Protein 9D8B (pdb70)

Foldseek 3Di:
DEFEEEEAWAPPLCRVLLVCLAFPPFKDWDADPPDRDIKIWGWDDDPHYIYIYTYQPHDQAAALPPPPSNLSVNCCLFPNDGLEYEYRGALVPQLSTCLRVLLSLQQVHHYEYEHEPVVVVVVVVKAFDLVLVCVQSFWHYHYYHSNDSVSSVVVVVVVVVCSVVRTGGDRHPQDLDPLVVVQLVVLLVVQPPGPTHSSSLSLSLLSVRVVSLVPDDPVSNVSSVVSNVVDPDHSVVSVVVSSSVSVVVSCVVTMDD/DEFEEEEAWAPPLCQVLLVCLQQVVDQWGWDDDPHYIYIYGYQDHDQAQAVDSSPRRNVCLQDPDHLEYEYRGAQVVQLSTCLRVLLSLQQQAHYEYEHEPVVVCVVQQKAFALVLLCVQRVHHYHYDYSNPSVVSVVVVVVVVVCSVVGGGDDHHDFDLDDLVVVQLVVQLVQQPDDSGHSSSLSLCLLVVRPVSVVPDDVPPSVVSNVVPPDHSVVSVVVRSSVSSVVSCVPGMDGD/DEFEEEEAWAPPLCQVLLVCLQQVHVWGWDDDPRYIYIYHYADHDQAQADPPSSVRVNVCLFDPDHLEYEYRGALVVHLSTCLRVLLSLQQVHHYEYEHEDVVVCVVVVKAFQLVLVCVQSFWHYHYAHSNDSVRSVVVVVVVVVCSVVDTGGDHHPFDLDDLVVVQLVVQLVVVVPGSTHSSSLSLCLLVVGPVSCVPDDVSVSSVVSNVVRPDDSVCSVVVRSSVVSVVSCVVTMDD/DEFEEEEEFAPPLCRVLLVCLAFPPFKDWDADPPDRDIWIWGWDDDPHYIYIYTYAPHDQAAALQPPSNPRRNVCLQDPDGLEYEYRGAQVPQLSTCLRLLLSLQQVRHYEYEHEPVVVVVVVVKAFDLVLVCVQSQWHYHYDHSVDSVSSVVVVVVVVVCSVVGTGGDRHPQDLDDLVVVQLVVQLVVQPPDPTHSSSLSLCLLSVRPVSLVVVVNVVSVVSNVVPPDHSVVSSVVSSSVSSVVSCVVTMDD

B-factor: mean 50.98, std 20.38, range [18.39, 199.78]

Organism: Vibrio cholerae (strain MO10) (NCBI:txid345072)

Nearest PDB structures (foldseek):
  9ba6-assembly1_A  TM=9.873E-01  e=2.401E-44  Vibrio cholerae
  9ba6-assembly2_B  TM=9.647E-01  e=2.744E-43  Vibrio cholerae
  8vwn-assembly3_C  TM=9.651E-01  e=5.602E-42  Vibrio cholerae
  8vwl-assembly2_B  TM=9.560E-01  e=7.487E-42  Vibrio cholerae
  9ba7-assembly2_B  TM=9.703E-01  e=1.361E-40  Vibrio cholerae

Radius of gyration: 35.16 Å; Cα contacts (8 Å, |Δi|>4): 1672; chains: 4; bounding box: 86×78×96 Å

Solvent-accessible surface area: 44726 Å² total; per-residue (Å²): 93,139,30,57,3,0,3,0,0,13,56,124,2,16,20,77,54,1,1,68,23,1,0,39,103,98,53,102,106,35,94,7,76,84,51,122,25,124,53,42,37,3,34,5,105,43,85,71,23,76,0,28,1,9,14,0,26,26,5,62,28,1,0,28,18,33,148,142,53,74,21,7,0,0,69,2,0,15,101,36,87,16,64,0,2,0,1,1,1,16,0,34,45,0,59,65,6,0,23,0,0,0,3,2,1,20,2,112,29,54,1,0,0,0,0,6,51,46,45,34,3,139,203,102,207,23,113,10,16,58,155,57,0,69,75,31,0,3,0,18,8,21,30,7,7,2,100,55,133,106,71,3,118,113,4,35,58,76,0,15,137,33,17,98,122,44,28,69,41,127,101,22,162,11,121,6,28,86,53,0,31,56,7,1,129,87,1,55,100,51,9,42,173,114,100,9,30,23,58,1,15,0,0,5,0,3,9,39,0,94,59,13,26,114,66,20,158,133,72,54,106,92,36,1,86,94,44,38,154,80,12,142,9,43,22,20,0,11,1,14,6,30,0,25,41,36,1,63,87,0,16,83,64,0,65,115,119,95,44,33,31,1,4,3,0,0,4,50,134,1,13,15,77,57,2,15,81,20,2,39,99,194,40,43,34,12,44,18,102,18,43,66,22,77,1,20,0,12,8,1,21,27,4,115,43,4,105,88,90,56,90,36,7,0,6,79,0,0,14,20,7,17,10,38,0,2,0,1,1,1,14,3,48,38,5,86,104,4,0,25,0,0,0,9,2,8,6,2,110,16,44,5,1,0,0,0,5,57,47,56,15,7,124,176,93,150,12,46,9,2,37,72,61,0,77,75,47,1,21,7,33,15,20,38,9,7,2,105,60,132,26,26,3,66,45,4,39,29,122,1,5,104,46,13,83,138,49,28,101,88,134,42,14,151,11,138,5,21,88,76,1,26,53,15,0,104,84,0,45,98,67,9,69,135,79,74,2,18,28,33,2,8,0,0,11,0,4,34,66,6,116,40,15,19,97,67,41,182,159,25,51,2,98,82,56,41,151,107,13,158,82,76,18,96,114,37,4,25,88,28,2,117,96,42,0,106,84,0,12,77,86,0,116,93,94,138,98,38,34,34,1,4,3,0,0,10,15,45,1,14,17,82,62,1,24,58,36,2,38,62,110,155,60,22,58,18,102,43,78,68,21,44,1,24,0,17,23,0,40,15,4,81,16,1,62,59,80,95,11,40,28,22,0,0,78,0,0,20,27,9,17,12,40,0,3,0,1,2,1,15,0,43,56,5,67,160,5,0,23,0,0,1,10,3,5,26,3,130,19,54,2,0,0,0,0,6,50,46,44,39,6,167,180,99,196,9,91,23,60,59,181,51,0,74,72,78,0,10,4,21,19,20,32,8,9,8,109,66,184,99,76,6,117,129,2,40,65,74,1,33,100,22,18,88,130,45,27,93,48,122,70,28,145,27,134,4,25,91,76,1,25,68,17,0,108,83,0,44,96,77,8,64,147,80,71,7,20,26,57,4,11,0,2,16,0,4,48,74,13,131,38,17,8,88,71,38,182,166,92,103,44,0,67,99,71,37,146,103,18,150,79,85,18,92,111,40,2,29,90,32,6,117,98,39,0,107,92,2,7,79,98,3,86,149,128,90,133,30,70,3,1,2,0,0,14,60,126,2,15,21,74,66,2,0,68,42,4,10,43,108,137,48,102,96,41,85,26,107,84,43,128,16,116,60,39,39,4,34,13,100,45,87,68,22,88,0,32,2,14,15,0,28,26,1,70,38,6,31,59,66,98,94,50,60,22,21,0,6,111,6,0,12,88,40,85,21,61,0,3,0,2,2,2,14,0,32,58,0,63,73,7,0,22,0,0,0,4,2,0,9,3,116,28,51,1,0,0,0,0,5,54,48,43,32,4,164,179,101,208,26,103,11,28,44,158,63,0,70,77,38,0,4,0,19,13,24,30,7,9,10,112,56,190,99,75,6,93,107,2,38,58,71,0,16,144,33,18,98,128,42,29,73,49,120,94,18,156,6,116,7,30,85,62,1,32,42,0,1,126,94,1,49,99,50,24,40,171,122,104,10,25,26,52,1,15,0,1,5,0,4,9,53,3,105,44,15,18,132,68,109,79,100,80,60,2,78,11,22,30,115,54,12,105,25,49,19,39,5,18,2,13,9,33,0,19,24,30,2,55,86,0,14,72,84,0,64,114,148

Secondary structure (DSSP, 8-state):
-EEEEEEEE-TTSSHHHHHHHHHTT-EEEEE-TTS--EEEEEEEEETTEEEEEEE----SS---S---HHHHHHHHHHHS--SEEEEEEEGGGHHHHHHHHHHHHHTT--EEEEEE-HHHHHHTT-EE-HHHHHHHH-S-EEE--TT-HHHHHHHHHHHHHHHHH------------HHHHHHHHHHGGGG-SSSS-HHHHHHHHHTT-HHHHHTS-HHHHHHHHHHHHH-SS-HHHHHHHHHHHHHHHHHHHHEE-/-EEEEEEEE-TTSSHHHHHHHHH---SEEEEEETTEEEEEEEPPP-SS----HHHHHHHHHHHS--SEEEEEEEGGGHHHHHHHHHHHHHHT--EEEEEE-HHHHHHTTEEE-HHHHHHHH-S-EEE--TT-HHHHHHHHHHHHHHHHH------------HHHHHHHHHHGGGG-SSSS-HHHHHHHHHTT-HHHHHTSS---HHHHHHH-SS-HHHHHHHHHHHHHHHHHHHHEEE-/-EEEEEEEE-TTSSHHHHHHHHH---EEEEEETTEEEEEEEPPP-SS----HHHHHHHHHHHHS--SEEEEEEEGGGHHHHHHHHHHHHHTT-SEEEEEE-HHHHHHTT-EE-HHHHHHHHTS-EEE--TT-HHHHHHHHHHHHHHHHH------------HHHHHHHHHHGGGGTTSSS-HHHHHHHHHTT-HHHHHTS---HHHHHHHHH-SS-HHHHHHHHHHHHHHHHHHHHEE-/-EEEEEEEE-TTSSHHHHHHHHHTT-EEEEE-TTS--EEEEEEEEETTEEEEEEE----SS-----HHHHHHHHHHHHS--SEEEEEEEGGGHHHHHHHHHHHHHHT--EEEEEE-HHHHHHTT-EE-HHHHHHHH-S-EEE--TT-HHHHHHHHHHHHHHHHH------------HHHHHHHHHHGGGG-SSSS-HHHHHHHHHTT-HHHHH--HHHHHHHHHHH-SS-HHHHHHHHHHHHHHHHHHHHEE-

Structure (mmCIF, N/CA/C/O backbone):
data_9D8B
#
_entry.id   9D8B
#
_cell.length_a   54.046
_cell.length_b   59.024
_cell.length_c   89.481
_cell.angle_alpha   94.39
_cell.angle_beta   92.98
_cell.angle_gamma   113.21
#
_symmetry.space_group_name_H-M   'P 1'
#
loop_
_entity.id
_entity.type
_entity.pdbx_description
1 polymer 'Ferrous iron transport protein B'
2 non-polymer "GUANOSINE-5'-DIPHOSPHATE"
3 non-polymer GLYCEROL
4 water water
#
loop_
_atom_site.group_PDB
_atom_site.id
_atom_site.type_symbol
_atom_site.label_atom_id
_atom_site.label_alt_id
_atom_site.label_comp_id
_atom_site.label_asym_id
_atom_site.label_entity_id
_atom_site.label_seq_id
_atom_site.pdbx_PDB_ins_code
_atom_site.Cartn_x
_atom_site.Cartn_y
_atom_site.Cartn_z
_atom_site.occupancy
_atom_site.B_iso_or_equiv
_atom_site.auth_seq_id
_atom_site.auth_comp_id
_atom_site.auth_asym_id
_atom_site.auth_atom_id
_atom_site.pdbx_PDB_model_num
ATOM 1 N N . SER A 1 1 ? 7.353 -53.890 42.957 1.00 43.54 1 SER A N 1
ATOM 2 C CA . SER A 1 1 ? 6.532 -52.783 42.481 1.00 44.41 1 SER A CA 1
ATOM 3 C C . SER A 1 1 ? 7.070 -52.346 41.121 1.00 38.31 1 SER A C 1
ATOM 4 O O . SER A 1 1 ? 8.235 -52.590 40.799 1.00 37.78 1 SER A O 1
ATOM 7 N N . LYS A 1 2 ? 6.215 -51.739 40.309 1.00 38.81 2 LYS A N 1
ATOM 8 C CA . LYS A 1 2 ? 6.625 -51.153 39.040 1.00 36.78 2 LYS A CA 1
ATOM 9 C C . LYS A 1 2 ? 6.315 -49.658 39.080 1.00 38.63 2 LYS A C 1
ATOM 10 O O . LYS A 1 2 ? 5.171 -49.264 39.326 1.00 38.79 2 LYS A O 1
ATOM 16 N N . TYR A 1 3 ? 7.327 -48.835 38.854 1.00 33.62 3 TYR A N 1
ATOM 17 C CA . TYR A 1 3 ? 7.166 -47.387 38.923 1.00 30.39 3 TYR A CA 1
ATOM 18 C C . TYR A 1 3 ? 7.303 -46.805 37.533 1.00 33.47 3 TYR A C 1
ATOM 19 O O . TYR A 1 3 ? 8.181 -47.220 36.769 1.00 34.46 3 TYR A O 1
ATOM 28 N N . GLN A 1 4 ? 6.437 -45.835 37.209 1.00 32.50 4 GLN A N 1
ATOM 29 C CA . GLN A 1 4 ? 6.478 -45.147 35.929 1.00 29.52 4 GLN A CA 1
ATOM 30 C C . GLN A 1 4 ? 7.105 -43.780 36.152 1.00 28.53 4 GLN A C 1
ATOM 31 O O . GLN A 1 4 ? 6.684 -43.050 37.053 1.00 24.74 4 GLN A O 1
ATOM 37 N N . VAL A 1 5 ? 8.099 -43.458 35.328 1.00 26.42 5 VAL A N 1
ATOM 38 C CA . VAL A 1 5 ? 8.872 -42.218 35.422 1.00 27.28 5 VAL A CA 1
ATOM 39 C C . VAL A 1 5 ? 8.817 -41.495 34.086 1.00 26.63 5 VAL A C 1
ATOM 40 O O . VAL A 1 5 ? 9.013 -42.118 33.035 1.00 26.40 5 VAL A O 1
ATOM 44 N N . LEU A 1 6 ? 8.576 -40.175 34.135 1.00 28.93 6 LEU A N 1
ATOM 45 C CA . LEU A 1 6 ? 8.670 -39.286 32.977 1.00 30.32 6 LEU A CA 1
ATOM 46 C C . LEU A 1 6 ? 9.847 -38.345 33.173 1.00 23.14 6 LEU A C 1
ATOM 47 O O . LEU A 1 6 ? 9.998 -37.789 34.256 1.00 27.18 6 LEU A O 1
ATOM 52 N N . THR A 1 7 ? 10.683 -38.186 32.140 1.00 26.07 7 THR A N 1
ATOM 53 C CA . THR A 1 7 ? 11.852 -37.322 32.233 1.00 22.22 7 THR A CA 1
ATOM 54 C C . THR A 1 7 ? 11.663 -36.163 31.238 1.00 21.20 7 THR A C 1
ATOM 55 O O . THR A 1 7 ? 11.257 -36.373 30.083 1.00 23.73 7 THR A O 1
ATOM 59 N N . VAL A 1 8 ? 11.944 -34.947 31.696 1.00 23.61 8 VAL A N 1
ATOM 60 C CA . VAL A 1 8 ? 11.553 -33.745 30.954 1.00 22.99 8 VAL A CA 1
ATOM 61 C C . VAL A 1 8 ? 12.540 -32.630 31.295 1.00 21.63 8 VAL A C 1
ATOM 62 O O . VAL A 1 8 ? 13.039 -32.549 32.418 1.00 24.92 8 VAL A O 1
ATOM 66 N N . GLY A 1 9 ? 12.811 -31.761 30.332 1.00 23.53 9 GLY A N 1
ATOM 67 C CA . GLY A 1 9 ? 13.760 -30.676 30.581 1.00 21.56 9 GLY A CA 1
ATOM 68 C C . GLY A 1 9 ? 13.989 -29.919 29.287 1.00 22.28 9 GLY A C 1
ATOM 69 O O . GLY A 1 9 ? 13.536 -30.332 28.216 1.00 25.20 9 GLY A O 1
ATOM 70 N N . ASN A 1 10 ? 14.731 -28.806 29.404 1.00 23.94 10 ASN A N 1
ATOM 71 C CA . ASN A 1 10 ? 15.155 -28.049 28.233 1.00 25.36 10 ASN A CA 1
ATOM 72 C C . ASN A 1 10 ? 16.150 -28.879 27.425 1.00 28.80 10 ASN A C 1
ATOM 73 O O . ASN A 1 10 ? 16.911 -29.662 28.010 1.00 26.69 10 ASN A O 1
ATOM 78 N N . PRO A 1 11 ? 16.252 -28.658 26.114 1.00 30.14 11 PRO A N 1
ATOM 79 C CA . PRO A 1 11 ? 17.418 -29.183 25.385 1.00 27.45 11 PRO A CA 1
ATOM 80 C C . PRO A 1 11 ? 18.724 -28.715 26.024 1.00 31.65 11 PRO A C 1
ATOM 81 O O . PRO A 1 11 ? 18.799 -27.628 26.600 1.00 28.17 11 PRO A O 1
ATOM 85 N N . ASN A 1 12 ? 19.747 -29.577 25.957 1.00 26.54 12 ASN A N 1
ATOM 86 C CA . ASN A 1 12 ? 21.081 -29.339 26.533 1.00 32.62 12 ASN A CA 1
ATOM 87 C C . ASN A 1 12 ? 21.108 -29.354 28.060 1.00 31.25 12 ASN A C 1
ATOM 88 O O . ASN A 1 12 ? 22.038 -28.808 28.660 1.00 35.67 12 ASN A O 1
ATOM 93 N N . SER A 1 13 ? 20.134 -29.992 28.724 1.00 31.33 13 SER A N 1
ATOM 94 C CA . SER A 1 13 ? 20.181 -30.098 30.179 1.00 33.87 13 SER A CA 1
ATOM 95 C C . SER A 1 13 ? 20.996 -31.303 30.659 1.00 30.70 13 SER A C 1
ATOM 96 O O . SER A 1 13 ? 21.327 -31.379 31.841 1.00 28.21 13 SER A O 1
ATOM 99 N N . GLY A 1 14 ? 21.375 -32.198 29.761 1.00 27.96 14 GLY A N 1
ATOM 100 C CA . GLY A 1 14 ? 21.959 -33.468 30.134 1.00 30.90 14 GLY A CA 1
ATOM 101 C C . GLY A 1 14 ? 20.957 -34.597 30.288 1.00 30.05 14 GLY A C 1
ATOM 102 O O . GLY A 1 14 ? 21.279 -35.604 30.940 1.00 30.66 14 GLY A O 1
ATOM 103 N N . LYS A 1 15 ? 19.754 -34.463 29.711 1.00 25.98 15 LYS A N 1
ATOM 104 C CA . LYS A 1 15 ? 18.699 -35.454 29.911 1.00 31.13 15 LYS A CA 1
ATOM 105 C C . LYS A 1 15 ? 19.061 -36.785 29.252 1.00 31.05 15 LYS A C 1
ATOM 106 O O . LYS A 1 15 ? 18.884 -37.853 29.863 1.00 29.02 15 LYS A O 1
ATOM 112 N N . THR A 1 16 ? 19.562 -36.743 28.007 1.00 29.13 16 THR A N 1
ATOM 113 C CA . THR A 1 16 ? 20.015 -37.956 27.321 1.00 35.04 16 THR A CA 1
ATOM 114 C C . THR A 1 16 ? 21.114 -38.671 28.100 1.00 34.07 16 THR A C 1
ATOM 115 O O . THR A 1 16 ? 21.073 -39.898 28.245 1.00 30.51 16 THR A O 1
ATOM 119 N N . THR A 1 17 ? 22.102 -37.919 28.607 1.00 29.60 17 THR A N 1
ATOM 120 C CA . THR A 1 17 ? 23.170 -38.510 29.419 1.00 31.66 17 THR A CA 1
ATOM 121 C C . THR A 1 17 ? 22.619 -39.175 30.678 1.00 32.08 17 THR A C 1
ATOM 122 O O . THR A 1 17 ? 23.052 -40.279 31.061 1.00 30.48 17 THR A O 1
ATOM 126 N N . LEU A 1 18 ? 21.693 -38.504 31.371 1.00 28.39 18 LEU A N 1
ATOM 127 C CA . LEU A 1 18 ? 21.109 -39.120 32.565 1.00 32.53 18 LEU A CA 1
ATOM 128 C C . LEU A 1 18 ? 20.280 -40.348 32.204 1.00 32.48 18 LEU A C 1
ATOM 129 O O . LEU A 1 18 ? 20.341 -41.387 32.894 1.00 34.49 18 LEU A O 1
ATOM 134 N N . PHE A 1 19 ? 19.507 -40.255 31.126 1.00 30.98 19 PHE A N 1
ATOM 135 C CA . PHE A 1 19 ? 18.700 -41.378 30.676 1.00 34.30 19 PHE A CA 1
ATOM 136 C C . PHE A 1 19 ? 19.573 -42.598 30.406 1.00 36.53 19 PHE A C 1
ATOM 137 O O . PHE A 1 19 ? 19.243 -43.735 30.803 1.00 34.36 19 PHE A O 1
ATOM 145 N N . ASN A 1 20 ? 20.696 -42.371 29.726 1.00 32.04 20 ASN A N 1
ATOM 146 C CA . ASN A 1 20 ? 21.621 -43.452 29.403 1.00 35.91 20 ASN A CA 1
ATOM 147 C C . ASN A 1 20 ? 22.245 -44.029 30.667 1.00 39.36 20 ASN A C 1
ATOM 148 O O . ASN A 1 20 ? 22.383 -45.256 30.801 1.00 37.66 20 ASN A O 1
ATOM 153 N N . GLY A 1 21 ? 22.640 -43.152 31.592 1.00 36.11 21 GLY A N 1
ATOM 154 C CA . GLY A 1 21 ? 23.178 -43.594 32.867 1.00 34.93 21 GLY A CA 1
ATOM 155 C C . GLY A 1 21 ? 22.197 -44.450 33.649 1.00 40.07 21 GLY A C 1
ATOM 156 O O . GLY A 1 21 ? 22.587 -45.444 34.265 1.00 34.08 21 GLY A O 1
ATOM 157 N N . LEU A 1 22 ? 20.908 -44.096 33.614 1.00 30.39 22 LEU A N 1
ATOM 158 C CA . LEU A 1 22 ? 19.903 -44.874 34.329 1.00 38.44 22 LEU A CA 1
ATOM 159 C C . LEU A 1 22 ? 19.616 -46.202 33.654 1.00 41.72 22 LEU A C 1
ATOM 160 O O . LEU A 1 22 ? 19.459 -47.225 34.337 1.00 35.74 22 LEU A O 1
ATOM 165 N N . THR A 1 23 ? 19.491 -46.207 32.327 1.00 34.47 23 THR A N 1
ATOM 166 C CA . THR A 1 23 ? 18.927 -47.358 31.642 1.00 38.80 23 THR A CA 1
ATOM 167 C C . THR A 1 23 ? 19.938 -48.187 30.864 1.00 43.06 23 THR A C 1
ATOM 168 O O . THR A 1 23 ? 19.626 -49.329 30.527 1.00 44.87 23 THR A O 1
ATOM 172 N N . GLY A 1 24 ? 21.115 -47.650 30.558 1.00 40.88 24 GLY A N 1
ATOM 173 C CA . GLY A 1 24 ? 22.085 -48.362 29.740 1.00 42.70 24 GLY A CA 1
ATOM 174 C C . GLY A 1 24 ? 21.508 -48.916 28.454 1.00 38.78 24 GLY A C 1
ATOM 175 O O . GLY A 1 24 ? 20.837 -48.201 27.703 1.00 38.31 24 GLY A O 1
ATOM 176 N N . ALA A 1 25 ? 21.710 -50.212 28.202 1.00 44.77 25 ALA A N 1
ATOM 177 C CA . ALA A 1 25 ? 21.280 -50.761 26.924 1.00 41.91 25 ALA A CA 1
ATOM 178 C C . ALA A 1 25 ? 19.788 -51.011 26.873 1.00 40.64 25 ALA A C 1
ATOM 179 O O . ALA A 1 25 ? 19.249 -51.222 25.780 1.00 41.47 25 ALA A O 1
ATOM 181 N N . LYS A 1 26 ? 19.102 -50.982 28.016 1.00 37.68 26 LYS A N 1
ATOM 182 C CA . LYS A 1 26 ? 17.684 -51.335 28.047 1.00 40.71 26 LYS A CA 1
ATOM 183 C C . LYS A 1 26 ? 16.856 -50.103 27.664 1.00 39.73 26 LYS A C 1
ATOM 184 O O . LYS A 1 26 ? 16.181 -49.489 28.490 1.00 35.05 26 LYS A O 1
ATOM 190 N N . GLN A 1 27 ? 16.913 -49.764 26.372 1.00 36.41 27 GLN A N 1
ATOM 191 C CA . GLN A 1 27 ? 16.164 -48.651 25.804 1.00 48.26 27 GLN A CA 1
ATOM 192 C C . GLN A 1 27 ? 15.548 -49.086 24.487 1.00 47.69 27 GLN A C 1
ATOM 193 O O . GLN A 1 27 ? 16.099 -49.939 23.787 1.00 44.82 27 GLN A O 1
ATOM 199 N N . GLN A 1 28 ? 14.421 -48.463 24.137 1.00 37.35 28 GLN A N 1
ATOM 200 C CA . GLN A 1 28 ? 13.743 -48.702 22.872 1.00 44.35 28 GLN A CA 1
ATOM 201 C C . GLN A 1 28 ? 13.329 -47.355 22.294 1.00 42.47 28 GLN A C 1
ATOM 202 O O . GLN A 1 28 ? 13.079 -46.410 23.041 1.00 37.57 28 GLN A O 1
ATOM 208 N N . VAL A 1 29 ? 13.216 -47.281 20.967 1.00 40.89 29 VAL A N 1
ATOM 209 C CA . VAL A 1 29 ? 12.678 -46.105 20.282 1.00 42.15 29 VAL A CA 1
ATOM 210 C C . VAL A 1 29 ? 11.460 -46.512 19.452 1.00 43.91 29 VAL A C 1
ATOM 211 O O . VAL A 1 29 ? 11.538 -47.444 18.642 1.00 42.19 29 VAL A O 1
ATOM 215 N N . GLY A 1 30 ? 10.339 -45.815 19.658 1.00 40.95 30 GLY A N 1
ATOM 216 C CA . GLY A 1 30 ? 9.099 -45.990 18.919 1.00 40.11 30 GLY A CA 1
ATOM 217 C C . GLY A 1 30 ? 8.549 -44.627 18.519 1.00 47.37 30 GLY A C 1
ATOM 218 O O . GLY A 1 30 ? 9.293 -43.708 18.211 1.00 46.30 30 GLY A O 1
ATOM 219 N N . ASN A 1 31 ? 7.219 -44.487 18.575 1.00 48.77 31 ASN A N 1
ATOM 220 C CA . ASN A 1 31 ? 6.544 -43.270 18.136 1.00 51.36 31 ASN A CA 1
ATOM 221 C C . ASN A 1 31 ? 5.529 -42.828 19.182 1.00 46.83 31 ASN A C 1
ATOM 222 O O . ASN A 1 31 ? 4.899 -43.660 19.833 1.00 41.26 31 ASN A O 1
ATOM 227 N N . TRP A 1 32 ? 5.374 -41.516 19.353 1.00 42.65 32 TRP A N 1
ATOM 228 C CA . TRP A 1 32 ? 4.289 -41.003 20.181 1.00 41.38 32 TRP A CA 1
ATOM 229 C C . TRP A 1 32 ? 2.961 -41.221 19.472 1.00 44.27 32 TRP A C 1
ATOM 230 O O . TRP A 1 32 ? 2.832 -40.941 18.279 1.00 46.03 32 TRP A O 1
ATOM 241 N N . ALA A 1 33 ? 1.965 -41.706 20.222 1.00 45.20 33 ALA A N 1
ATOM 242 C CA . ALA A 1 33 ? 0.696 -42.114 19.630 1.00 45.20 33 ALA A CA 1
ATOM 243 C C . ALA A 1 33 ? 0.050 -40.962 18.878 1.00 44.41 33 ALA A C 1
ATOM 244 O O . ALA A 1 33 ? -0.204 -39.900 19.452 1.00 40.92 33 ALA A O 1
ATOM 246 N N . GLY A 1 34 ? -0.258 -41.200 17.607 1.00 42.66 34 GLY A N 1
ATOM 247 C CA . GLY A 1 34 ? -0.959 -40.246 16.777 1.00 46.15 34 GLY A CA 1
ATOM 248 C C . GLY A 1 34 ? -0.075 -39.427 15.873 1.00 46.14 34 GLY A C 1
ATOM 249 O O . GLY A 1 34 ? -0.595 -38.765 14.966 1.00 51.11 34 GLY A O 1
ATOM 250 N N . VAL A 1 35 ? 1.240 -39.441 16.094 1.00 44.45 35 VAL A N 1
ATOM 251 C CA . VAL A 1 35 ? 2.177 -38.572 15.381 1.00 49.27 35 VAL A CA 1
ATOM 252 C C . VAL A 1 35 ? 3.423 -39.373 15.012 1.00 50.38 35 VAL A C 1
ATOM 253 O O . VAL A 1 35 ? 3.526 -40.565 15.301 1.00 56.52 35 VAL A O 1
ATOM 257 N N . THR A 1 36 ? 4.375 -38.713 14.352 1.00 50.39 36 THR A N 1
ATOM 258 C CA . THR A 1 36 ? 5.607 -39.359 13.916 1.00 51.76 36 THR A CA 1
ATOM 259 C C . THR A 1 36 ? 6.826 -39.015 14.774 1.00 53.39 36 THR A C 1
ATOM 260 O O . THR A 1 36 ? 7.940 -39.431 14.438 1.00 54.14 36 THR A O 1
ATOM 264 N N . VAL A 1 37 ? 6.646 -38.268 15.862 1.00 50.07 37 VAL A N 1
ATOM 265 C CA . VAL A 1 37 ? 7.763 -37.915 16.732 1.00 50.37 37 VAL A CA 1
ATOM 266 C C . VAL A 1 37 ? 8.290 -39.163 17.422 1.00 59.25 37 VAL A C 1
ATOM 267 O O . VAL A 1 37 ? 7.510 -39.956 17.961 1.00 46.08 37 VAL A O 1
ATOM 271 N N . GLU A 1 38 ? 9.615 -39.339 17.417 1.00 55.48 38 GLU A N 1
ATOM 272 C CA . GLU A 1 38 ? 10.201 -40.497 18.081 1.00 51.86 38 GLU A CA 1
ATOM 273 C C . GLU A 1 38 ? 9.922 -40.445 19.580 1.00 46.93 38 GLU A C 1
ATOM 274 O O . GLU A 1 38 ? 9.919 -39.375 20.198 1.00 42.61 38 GLU A O 1
ATOM 280 N N . LYS A 1 39 ? 9.670 -41.620 20.154 1.00 39.37 39 LYS A N 1
ATOM 281 C CA . LYS A 1 39 ? 9.374 -41.810 21.567 1.00 39.83 39 LYS A CA 1
ATOM 282 C C . LYS A 1 39 ? 10.386 -42.792 22.138 1.00 38.64 39 LYS A C 1
ATOM 283 O O . LYS A 1 39 ? 10.414 -43.958 21.732 1.00 36.61 39 LYS A O 1
ATOM 289 N N . LYS A 1 40 ? 11.202 -42.327 23.080 1.00 34.72 40 LYS A N 1
ATOM 290 C CA . LYS A 1 40 ? 12.236 -43.139 23.713 1.00 39.66 40 LYS A CA 1
ATOM 291 C C . LYS A 1 40 ? 11.791 -43.649 25.083 1.00 32.34 40 LYS A C 1
ATOM 292 O O . LYS A 1 40 ? 11.418 -42.867 25.960 1.00 28.82 40 LYS A O 1
ATOM 298 N N . THR A 1 41 ? 11.861 -44.967 25.285 1.00 31.98 41 THR A N 1
ATOM 299 C CA . THR A 1 41 ? 11.546 -45.531 26.592 1.00 33.42 41 THR A CA 1
ATOM 300 C C . THR A 1 41 ? 12.707 -46.396 27.070 1.00 34.24 41 THR A C 1
ATOM 301 O O . THR A 1 41 ? 13.581 -46.772 26.292 1.00 36.42 41 THR A O 1
ATOM 305 N N . GLY A 1 42 ? 12.723 -46.689 28.365 1.00 36.11 42 GLY A N 1
ATOM 306 C CA . GLY A 1 42 ? 13.788 -47.497 28.938 1.00 36.96 42 GLY A CA 1
ATOM 307 C C . GLY A 1 42 ? 13.352 -48.018 30.286 1.00 34.44 42 GLY A C 1
ATOM 308 O O . GLY A 1 42 ? 12.310 -47.625 30.813 1.00 33.66 42 GLY A O 1
ATOM 309 N N . SER A 1 43 ? 14.152 -48.935 30.844 1.00 34.73 43 SER A N 1
ATOM 310 C CA . SER A 1 43 ? 13.832 -49.455 32.172 1.00 31.40 43 SER A CA 1
ATOM 311 C C . SER A 1 43 ? 15.104 -49.816 32.927 1.00 34.58 43 SER A C 1
ATOM 312 O O . SER A 1 43 ? 16.180 -49.973 32.346 1.00 36.48 43 SER A O 1
ATOM 315 N N . PHE A 1 44 ? 14.971 -49.904 34.246 1.00 36.17 44 PHE A N 1
ATOM 316 C CA . PHE A 1 44 ? 15.998 -50.528 35.064 1.00 39.57 44 PHE A CA 1
ATOM 317 C C . PHE A 1 44 ? 15.326 -51.151 36.279 1.00 36.56 44 PHE A C 1
ATOM 318 O O . PHE A 1 44 ? 14.162 -50.884 36.586 1.00 30.77 44 PHE A O 1
ATOM 326 N N . VAL A 1 45 ? 16.072 -52.006 36.963 1.00 39.34 45 VAL A N 1
ATOM 327 C CA . VAL A 1 45 ? 15.600 -52.653 38.178 1.00 35.65 45 VAL A CA 1
ATOM 328 C C . VAL A 1 45 ? 16.480 -52.184 39.317 1.00 35.88 45 VAL A C 1
ATOM 329 O O . VAL A 1 45 ? 17.709 -52.134 39.182 1.00 38.42 45 VAL A O 1
ATOM 333 N N . HIS A 1 46 ? 15.861 -51.825 40.435 1.00 37.14 46 HIS A N 1
ATOM 334 C CA . HIS A 1 46 ? 16.644 -51.425 41.589 1.00 36.54 46 HIS A CA 1
ATOM 335 C C . HIS A 1 46 ? 16.001 -52.018 42.838 1.00 42.16 46 HIS A C 1
ATOM 336 O O . HIS A 1 46 ? 14.810 -51.801 43.088 1.00 37.21 46 HIS A O 1
ATOM 343 N N . ALA A 1 47 ? 16.789 -52.759 43.612 1.00 44.20 47 ALA A N 1
ATOM 344 C CA . ALA A 1 47 ? 16.338 -53.369 44.872 1.00 40.22 47 ALA A CA 1
ATOM 345 C C . ALA A 1 47 ? 14.987 -54.065 44.719 1.00 43.26 47 ALA A C 1
ATOM 346 O O . ALA A 1 47 ? 14.076 -53.902 45.534 1.00 41.91 47 ALA A O 1
ATOM 348 N N . GLY A 1 48 ? 14.848 -54.824 43.635 1.00 39.86 48 GLY A N 1
ATOM 349 C CA . GLY A 1 48 ? 13.683 -55.656 43.430 1.00 43.56 48 GLY A CA 1
ATOM 350 C C . GLY A 1 48 ? 12.510 -55.005 42.725 1.00 47.41 48 GLY A C 1
ATOM 351 O O . GLY A 1 48 ? 11.581 -55.724 42.330 1.00 41.54 48 GLY A O 1
ATOM 352 N N . ASP A 1 49 ? 12.516 -53.683 42.543 1.00 38.88 49 ASP A N 1
ATOM 353 C CA . ASP A 1 49 ? 11.421 -52.977 41.890 1.00 41.47 49 ASP A CA 1
ATOM 354 C C . ASP A 1 49 ? 11.828 -52.545 40.486 1.00 37.54 49 ASP A C 1
ATOM 355 O O . ASP A 1 49 ? 13.005 -52.310 40.215 1.00 35.05 49 ASP A O 1
ATOM 360 N N . GLU A 1 50 ? 10.845 -52.471 39.592 1.00 36.72 50 GLU A N 1
ATOM 361 C CA . GLU A 1 50 ? 11.082 -52.099 38.205 1.00 37.12 50 GLU A CA 1
ATOM 362 C C . GLU A 1 50 ? 10.727 -50.637 38.003 1.00 36.53 50 GLU A C 1
ATOM 363 O O . GLU A 1 50 ? 9.734 -50.144 38.550 1.00 32.29 50 GLU A O 1
ATOM 369 N N . PHE A 1 51 ? 11.547 -49.955 37.213 1.00 33.82 51 PHE A N 1
ATOM 370 C CA . PHE A 1 51 ? 11.375 -48.529 36.908 1.00 34.44 51 PHE A CA 1
ATOM 371 C C . PHE A 1 51 ? 11.251 -48.428 35.405 1.00 33.20 51 PHE A C 1
ATOM 372 O O . PHE A 1 51 ? 12.183 -48.787 34.687 1.00 34.63 51 PHE A O 1
ATOM 380 N N . SER A 1 52 ? 10.081 -48.015 34.936 1.00 34.13 52 SER A N 1
ATOM 381 C CA . SER A 1 52 ? 9.812 -47.820 33.519 1.00 30.34 52 SER A CA 1
ATOM 382 C C . SER A 1 52 ? 9.888 -46.330 33.177 1.00 31.69 52 SER A C 1
ATOM 383 O O . SER A 1 52 ? 9.059 -45.552 33.649 1.00 29.00 52 SER A O 1
ATOM 386 N N . LEU A 1 53 ? 10.816 -45.961 32.295 1.00 28.13 53 LEU A N 1
ATOM 387 C CA . LEU A 1 53 ? 11.114 -44.556 31.987 1.00 31.84 53 LEU A CA 1
ATOM 388 C C . LEU A 1 53 ? 10.571 -44.194 30.614 1.00 33.94 53 LEU A C 1
ATOM 389 O O . LEU A 1 53 ? 10.704 -44.973 29.670 1.00 30.88 53 LEU A O 1
ATOM 394 N N . THR A 1 54 ? 9.965 -43.009 30.499 1.00 28.37 54 THR A N 1
ATOM 395 C CA . THR A 1 54 ? 9.572 -42.466 29.210 1.00 27.91 54 THR A CA 1
ATOM 396 C C . THR A 1 54 ? 10.220 -41.089 29.118 1.00 24.34 54 THR A C 1
ATOM 397 O O . THR A 1 54 ? 10.123 -40.315 30.067 1.00 28.09 54 THR A O 1
ATOM 401 N N . ASP A 1 55 ? 10.976 -40.851 28.056 1.00 23.93 55 ASP A N 1
ATOM 402 C CA . ASP A 1 55 ? 11.612 -39.546 27.849 1.00 30.11 55 ASP A CA 1
ATOM 403 C C . ASP A 1 55 ? 10.710 -38.618 27.049 1.00 28.59 55 ASP A C 1
ATOM 404 O O . ASP A 1 55 ? 10.035 -39.052 26.115 1.00 31.90 55 ASP A O 1
ATOM 409 N N . LEU A 1 56 ? 10.718 -37.305 27.412 1.00 27.07 56 LEU A N 1
ATOM 410 C CA . LEU A 1 56 ? 9.976 -36.388 26.561 1.00 32.45 56 LEU A CA 1
ATOM 411 C C . LEU A 1 56 ? 10.959 -35.549 25.727 1.00 28.52 56 LEU A C 1
ATOM 412 O O . LEU A 1 56 ? 12.036 -35.186 26.224 1.00 26.51 56 LEU A O 1
ATOM 417 N N . PRO A 1 57 ? 10.645 -35.242 24.471 1.00 28.74 57 PRO A N 1
ATOM 418 C CA . PRO A 1 57 ? 11.528 -34.376 23.679 1.00 32.25 57 PRO A CA 1
ATOM 419 C C . PRO A 1 57 ? 11.761 -33.056 24.395 1.00 29.42 57 PRO A C 1
ATOM 420 O O . PRO A 1 57 ? 10.871 -32.541 25.057 1.00 28.87 57 PRO A O 1
ATOM 424 N N . GLY A 1 58 ? 12.978 -32.523 24.283 1.00 32.86 58 GLY A N 1
ATOM 425 C CA . GLY A 1 58 ? 13.346 -31.317 25.022 1.00 28.72 58 GLY A CA 1
ATOM 426 C C . GLY A 1 58 ? 12.532 -30.108 24.603 1.00 27.73 58 GLY A C 1
ATOM 427 O O . GLY A 1 58 ? 12.379 -29.862 23.405 1.00 30.31 58 GLY A O 1
ATOM 428 N N . ILE A 1 59 ? 11.962 -29.393 25.574 1.00 27.22 59 ILE A N 1
ATOM 429 C CA . ILE A 1 59 ? 11.175 -28.188 25.318 1.00 33.65 59 ILE A CA 1
ATOM 430 C C . ILE A 1 59 ? 11.558 -27.133 26.355 1.00 29.50 59 ILE A C 1
ATOM 431 O O . ILE A 1 59 ? 12.091 -27.442 27.418 1.00 25.75 59 ILE A O 1
ATOM 436 N N . TYR A 1 60 ? 11.273 -25.867 26.034 1.00 26.17 60 TYR A N 1
ATOM 437 C CA . TYR A 1 60 ? 11.581 -24.769 26.930 1.00 21.18 60 TYR A CA 1
ATOM 438 C C . TYR A 1 60 ? 10.365 -24.281 27.683 1.00 21.68 60 TYR A C 1
ATOM 439 O O . TYR A 1 60 ? 10.507 -23.542 28.659 1.00 28.75 60 TYR A O 1
ATOM 448 N N . ALA A 1 61 ? 9.178 -24.633 27.213 1.00 26.31 61 ALA A N 1
ATOM 449 C CA . ALA A 1 61 ? 7.926 -24.244 27.851 1.00 29.87 61 ALA A CA 1
ATOM 450 C C . ALA A 1 61 ? 6.854 -25.232 27.398 1.00 30.10 61 ALA A C 1
ATOM 451 O O . ALA A 1 61 ? 6.979 -25.854 26.341 1.00 29.36 61 ALA A O 1
ATOM 453 N N . LEU A 1 62 ? 5.780 -25.329 28.177 1.00 28.10 62 LEU A N 1
ATOM 454 C CA . LEU A 1 62 ? 4.613 -26.103 27.758 1.00 32.76 62 LEU A CA 1
ATOM 455 C C . LEU A 1 62 ? 3.846 -25.374 26.664 1.00 40.09 62 LEU A C 1
ATOM 456 O O . LEU A 1 62 ? 4.104 -24.207 26.364 1.00 35.45 62 LEU A O 1
ATOM 461 N N . ASP A 1 63 ? 2.906 -26.092 26.051 1.00 34.74 63 ASP A N 1
ATOM 462 C CA . ASP A 1 63 ? 2.158 -25.572 24.900 1.00 41.12 63 ASP A CA 1
ATOM 463 C C . ASP A 1 63 ? 1.402 -24.295 25.268 1.00 38.42 63 ASP A C 1
ATOM 464 O O . ASP A 1 63 ? 0.721 -24.236 26.297 1.00 39.14 63 ASP A O 1
ATOM 469 N N . SER A 1 64 ? 1.515 -23.264 24.420 1.00 40.09 64 SER A N 1
ATOM 470 C CA . SER A 1 64 ? 0.748 -22.034 24.627 1.00 40.68 64 SER A CA 1
ATOM 471 C C . SER A 1 64 ? -0.001 -21.618 23.364 1.00 43.50 64 SER A C 1
ATOM 472 O O . SER A 1 64 ? -0.341 -20.438 23.199 1.00 47.28 64 SER A O 1
ATOM 475 N N . GLY A 1 65 ? -0.264 -22.569 22.467 1.00 42.95 65 GLY A N 1
ATOM 476 C CA . GLY A 1 65 ? -1.051 -22.310 21.273 1.00 51.17 65 GLY A CA 1
ATOM 477 C C . GLY A 1 65 ? -0.390 -21.318 20.343 1.00 55.37 65 GLY A C 1
ATOM 478 O O . GLY A 1 65 ? -1.033 -20.379 19.863 1.00 70.23 65 GLY A O 1
ATOM 479 N N . ASN A 1 66 ? 0.902 -21.515 20.092 1.00 59.60 66 ASN A N 1
ATOM 480 C CA . ASN A 1 66 ? 1.712 -20.577 19.330 1.00 63.68 66 ASN A CA 1
ATOM 481 C C . ASN A 1 66 ? 2.271 -21.295 18.111 1.00 70.42 66 ASN A C 1
ATOM 482 O O . ASN A 1 66 ? 2.637 -22.468 18.199 1.00 68.46 66 ASN A O 1
ATOM 487 N N . ASP A 1 67 ? 2.336 -20.575 16.987 1.00 86.19 67 ASP A N 1
ATOM 488 C CA . ASP A 1 67 ? 2.738 -21.072 15.657 1.00 78.41 67 ASP A CA 1
ATOM 489 C C . ASP A 1 67 ? 1.596 -21.839 15.008 1.00 81.30 67 ASP A C 1
ATOM 490 O O . ASP A 1 67 ? 0.943 -22.658 15.645 1.00 89.86 67 ASP A O 1
ATOM 495 N N . ILE A 1 71 ? 5.521 -28.936 17.535 1.00 40.48 71 ILE A N 1
ATOM 496 C CA . ILE A 1 71 ? 4.904 -30.230 17.830 1.00 51.38 71 ILE A CA 1
ATOM 497 C C . ILE A 1 71 ? 5.444 -30.787 19.158 1.00 56.97 71 ILE A C 1
ATOM 498 O O . ILE A 1 71 ? 4.678 -31.339 19.947 1.00 48.48 71 ILE A O 1
ATOM 503 N N . ASP A 1 72 ? 6.746 -30.596 19.419 1.00 44.78 72 ASP A N 1
ATOM 504 C CA . ASP A 1 72 ? 7.348 -31.082 20.660 1.00 45.71 72 ASP A CA 1
ATOM 505 C C . ASP A 1 72 ? 6.662 -30.493 21.886 1.00 40.76 72 ASP A C 1
ATOM 506 O O . ASP A 1 72 ? 6.360 -31.213 22.847 1.00 33.31 72 ASP A O 1
ATOM 511 N N . GLU A 1 73 ? 6.395 -29.192 21.870 1.00 41.39 73 GLU A N 1
ATOM 512 C CA . GLU A 1 73 ? 5.719 -28.589 23.013 1.00 43.60 73 GLU A CA 1
ATOM 513 C C . GLU A 1 73 ? 4.349 -29.212 23.232 1.00 46.42 73 GLU A C 1
ATOM 514 O O . GLU A 1 73 ? 3.895 -29.329 24.376 1.00 38.59 73 GLU A O 1
ATOM 520 N N . SER A 1 74 ? 3.666 -29.595 22.146 1.00 39.84 74 SER A N 1
ATOM 521 C CA . SER A 1 74 ? 2.359 -30.216 22.295 1.00 49.57 74 SER A CA 1
ATOM 522 C C . SER A 1 74 ? 2.498 -31.611 22.877 1.00 41.06 74 SER A C 1
ATOM 523 O O . SER A 1 74 ? 1.696 -32.014 23.728 1.00 38.70 74 SER A O 1
ATOM 526 N N . ILE A 1 75 ? 3.504 -32.359 22.444 1.00 38.88 75 ILE A N 1
ATOM 527 C CA . ILE A 1 75 ? 3.703 -33.749 22.967 1.00 37.46 75 ILE A CA 1
ATOM 528 C C . ILE A 1 75 ? 4.014 -33.669 24.469 1.00 36.04 75 ILE A C 1
ATOM 529 O O . ILE A 1 75 ? 3.471 -34.470 25.241 1.00 34.49 75 ILE A O 1
ATOM 534 N N . ALA A 1 76 ? 4.804 -32.680 24.857 1.00 32.75 76 ALA A N 1
ATOM 535 C CA . ALA A 1 76 ? 5.172 -32.512 26.274 1.00 34.89 76 ALA A CA 1
ATOM 536 C C . ALA A 1 76 ? 3.948 -32.167 27.114 1.00 37.59 76 ALA A C 1
ATOM 537 O O . ALA A 1 76 ? 3.742 -32.800 28.151 1.00 35.48 76 ALA A O 1
ATOM 539 N N . SER A 1 77 ? 3.177 -31.178 26.671 1.00 32.89 77 SER A N 1
ATOM 540 C CA . SER A 1 77 ? 1.951 -30.792 27.408 1.00 34.43 77 SER A CA 1
ATOM 541 C C . SER A 1 77 ? 1.060 -32.025 27.573 1.00 38.97 77 SER A C 1
ATOM 542 O O . SER A 1 77 ? 0.607 -32.290 28.684 1.00 35.80 77 SER A O 1
ATOM 545 N N . ARG A 1 78 ? 0.844 -32.755 26.487 1.00 35.48 78 ARG A N 1
ATOM 546 C CA . ARG A 1 78 ? -0.047 -33.929 26.563 1.00 37.80 78 ARG A CA 1
ATOM 547 C C . ARG A 1 78 ? 0.473 -34.884 27.637 1.00 36.12 78 ARG A C 1
ATOM 548 O O . ARG A 1 78 ? -0.314 -35.322 28.473 1.00 36.29 78 ARG A O 1
ATOM 556 N N . ALA A 1 79 ? 1.770 -35.167 27.611 1.00 33.96 79 ALA A N 1
ATOM 557 C CA . ALA A 1 79 ? 2.335 -36.154 28.554 1.00 37.79 79 ALA A CA 1
ATOM 558 C C . ALA A 1 79 ? 2.232 -35.647 29.992 1.00 32.61 79 ALA A C 1
ATOM 559 O O . ALA A 1 79 ? 1.774 -36.364 30.876 1.00 29.91 79 ALA A O 1
ATOM 561 N N . VAL A 1 80 ? 2.639 -34.406 30.199 1.00 33.58 80 VAL A N 1
ATOM 562 C CA . VAL A 1 80 ? 2.645 -33.852 31.573 1.00 25.20 80 VAL A CA 1
ATOM 563 C C . VAL A 1 80 ? 1.196 -33.721 32.054 1.00 30.48 80 VAL A C 1
ATOM 564 O O . VAL A 1 80 ? 0.969 -33.887 33.252 1.00 30.43 80 VAL A O 1
ATOM 568 N N . LEU A 1 81 ? 0.252 -33.498 31.137 1.00 30.19 81 LEU A N 1
ATOM 569 C CA . LEU A 1 81 ? -1.133 -33.472 31.594 1.00 29.54 81 LEU A CA 1
ATOM 570 C C . LEU A 1 81 ? -1.725 -34.870 31.776 1.00 33.39 81 LEU A C 1
ATOM 571 O O . LEU A 1 81 ? -2.499 -35.091 32.713 1.00 33.10 81 LEU A O 1
ATOM 576 N N . THR A 1 82 ? -1.393 -35.822 30.901 1.00 30.71 82 THR A N 1
ATOM 577 C CA . THR A 1 82 ? -2.182 -37.052 30.838 1.00 34.08 82 THR A CA 1
ATOM 578 C C . THR A 1 82 ? -1.390 -38.354 30.930 1.00 41.28 82 THR A C 1
ATOM 579 O O . THR A 1 82 ? -2.024 -39.397 31.090 1.00 34.35 82 THR A O 1
ATOM 583 N N . HIS A 1 83 ? -0.061 -38.350 30.794 1.00 35.97 83 HIS A N 1
ATOM 584 C CA . HIS A 1 83 ? 0.668 -39.629 30.821 1.00 37.52 83 HIS A CA 1
ATOM 585 C C . HIS A 1 83 ? 0.804 -40.156 32.252 1.00 34.99 83 HIS A C 1
ATOM 586 O O . HIS A 1 83 ? 1.100 -39.392 33.179 1.00 34.87 83 HIS A O 1
ATOM 593 N N . PRO A 1 84 ? 0.626 -41.464 32.483 1.00 36.86 84 PRO A N 1
ATOM 594 C CA . PRO A 1 84 ? 0.819 -41.969 33.836 1.00 36.70 84 PRO A CA 1
ATOM 595 C C . PRO A 1 84 ? 2.263 -41.749 34.241 1.00 33.48 84 PRO A C 1
ATOM 596 O O . PRO A 1 84 ? 3.183 -41.980 33.461 1.00 38.42 84 PRO A O 1
ATOM 600 N N . ALA A 1 85 ? 2.456 -41.327 35.470 1.00 31.59 85 ALA A N 1
ATOM 601 C CA . ALA A 1 85 ? 3.807 -41.285 35.998 1.00 35.30 85 ALA A CA 1
ATOM 602 C C . ALA A 1 85 ? 3.690 -41.240 37.500 1.00 35.76 85 ALA A C 1
ATOM 603 O O . ALA A 1 85 ? 2.929 -40.417 38.039 1.00 34.11 85 ALA A O 1
ATOM 605 N N . ASP A 1 86 ? 4.442 -42.097 38.194 1.00 25.86 86 ASP A N 1
ATOM 606 C CA . ASP A 1 86 ? 4.517 -41.948 39.629 1.00 31.86 86 ASP A CA 1
ATOM 607 C C . ASP A 1 86 ? 5.323 -40.725 39.979 1.00 27.25 86 ASP A C 1
ATOM 608 O O . ASP A 1 86 ? 5.106 -40.134 41.047 1.00 26.20 86 ASP A O 1
ATOM 613 N N . VAL A 1 87 ? 6.247 -40.329 39.098 1.00 32.31 87 VAL A N 1
ATOM 614 C CA . VAL A 1 87 ? 7.023 -39.111 39.319 1.00 22.87 87 VAL A CA 1
ATOM 615 C C . VAL A 1 87 ? 7.491 -38.536 37.988 1.00 26.70 87 VAL A C 1
ATOM 616 O O . VAL A 1 87 ? 7.886 -39.255 37.071 1.00 24.86 87 VAL A O 1
ATOM 620 N N . ILE A 1 88 ? 7.487 -37.211 37.900 1.00 24.24 88 ILE A N 1
ATOM 621 C CA . ILE A 1 88 ? 8.128 -36.524 36.786 1.00 24.89 88 ILE A CA 1
ATOM 622 C C . ILE A 1 88 ? 9.511 -36.075 37.239 1.00 22.75 88 ILE A C 1
ATOM 623 O O . ILE A 1 88 ? 9.634 -35.439 38.280 1.00 26.13 88 ILE A O 1
ATOM 628 N N . ILE A 1 89 ? 10.554 -36.432 36.492 1.00 22.85 89 ILE A N 1
ATOM 629 C CA . ILE A 1 89 ? 11.915 -35.978 36.778 1.00 21.02 89 ILE A CA 1
ATOM 630 C C . ILE A 1 89 ? 12.231 -34.824 35.823 1.00 19.23 89 ILE A C 1
ATOM 631 O O . ILE A 1 89 ? 12.360 -35.030 34.615 1.00 24.62 89 ILE A O 1
ATOM 636 N N . ASN A 1 90 ? 12.289 -33.613 36.363 1.00 20.30 90 ASN A N 1
ATOM 637 C CA . ASN A 1 90 ? 12.645 -32.401 35.599 1.00 20.24 90 ASN A CA 1
ATOM 638 C C . ASN A 1 90 ? 14.161 -32.189 35.669 1.00 18.39 90 ASN A C 1
ATOM 639 O O . ASN A 1 90 ? 14.681 -31.767 36.701 1.00 21.66 90 ASN A O 1
ATOM 644 N N . VAL A 1 91 ? 14.875 -32.482 34.586 1.00 22.89 91 VAL A N 1
ATOM 645 C CA . VAL A 1 91 ? 16.326 -32.269 34.543 1.00 21.43 91 VAL A CA 1
ATOM 646 C C . VAL A 1 91 ? 16.620 -30.804 34.190 1.00 18.42 91 VAL A C 1
ATOM 647 O O . VAL A 1 91 ? 16.161 -30.318 33.166 1.00 23.39 91 VAL A O 1
ATOM 651 N N . VAL A 1 92 ? 17.374 -30.124 35.041 1.00 24.26 92 VAL A N 1
ATOM 652 C CA . VAL A 1 92 ? 17.685 -28.701 34.907 1.00 25.52 92 VAL A CA 1
ATOM 653 C C . VAL A 1 92 ? 19.199 -28.555 34.843 1.00 31.07 92 VAL A C 1
ATOM 654 O O . VAL A 1 92 ? 19.906 -29.154 35.659 1.00 26.00 92 VAL A O 1
ATOM 658 N N . ASP A 1 93 ? 19.694 -27.747 33.896 1.00 25.18 93 ASP A N 1
ATOM 659 C CA . ASP A 1 93 ? 21.108 -27.354 33.887 1.00 33.43 93 ASP A CA 1
ATOM 660 C C . ASP A 1 93 ? 21.333 -26.313 34.983 1.00 34.43 93 ASP A C 1
ATOM 661 O O . ASP A 1 93 ? 20.862 -25.169 34.874 1.00 33.73 93 ASP A O 1
ATOM 666 N N . ALA A 1 94 ? 22.056 -26.710 36.031 1.00 30.99 94 ALA A N 1
ATOM 667 C CA . ALA A 1 94 ? 22.292 -25.846 37.184 1.00 32.26 94 ALA A CA 1
ATOM 668 C C . ALA A 1 94 ? 23.033 -24.565 36.810 1.00 34.71 94 ALA A C 1
ATOM 669 O O . ALA A 1 94 ? 22.971 -23.592 37.558 1.00 35.69 94 ALA A O 1
ATOM 671 N N . THR A 1 95 ? 23.765 -24.553 35.703 1.00 33.37 95 THR A N 1
ATOM 672 C CA . THR A 1 95 ? 24.462 -23.320 35.334 1.00 32.16 95 THR A CA 1
ATOM 673 C C . THR A 1 95 ? 23.567 -22.325 34.615 1.00 40.46 95 THR A C 1
ATOM 674 O O . THR A 1 95 ? 24.044 -21.235 34.274 1.00 40.75 95 THR A O 1
ATOM 678 N N . CYS A 1 96 ? 22.304 -22.669 34.349 1.00 33.68 96 CYS A N 1
ATOM 679 C CA . CYS A 1 96 ? 21.407 -21.808 33.575 1.00 41.72 96 CYS A CA 1
ATOM 680 C C . CYS A 1 96 ? 20.026 -21.732 34.239 1.00 39.46 96 CYS A C 1
ATOM 681 O O . CYS A 1 96 ? 19.005 -22.030 33.623 1.00 40.94 96 CYS A O 1
ATOM 684 N N . LEU A 1 97 ? 20.004 -21.360 35.518 1.00 41.17 97 LEU A N 1
ATOM 685 C CA . LEU A 1 97 ? 18.834 -21.596 36.364 1.00 43.23 97 LEU A CA 1
ATOM 686 C C . LEU A 1 97 ? 17.621 -20.756 35.935 1.00 40.25 97 LEU A C 1
ATOM 687 O O . LEU A 1 97 ? 16.497 -21.263 35.839 1.00 32.69 97 LEU A O 1
ATOM 692 N N . GLU A 1 98 ? 17.823 -19.463 35.693 1.00 42.84 98 GLU A N 1
ATOM 693 C CA . GLU A 1 98 ? 16.698 -18.572 35.423 1.00 46.31 98 GLU A CA 1
ATOM 694 C C . GLU A 1 98 ? 15.894 -19.036 34.209 1.00 42.60 98 GLU A C 1
ATOM 695 O O . GLU A 1 98 ? 14.655 -19.023 34.226 1.00 53.68 98 GLU A O 1
ATOM 701 N N . ARG A 1 99 ? 16.579 -19.448 33.143 1.00 35.01 99 ARG A N 1
ATOM 702 C CA . ARG A 1 99 ? 15.875 -19.893 31.944 1.00 33.52 99 ARG A CA 1
ATOM 703 C C . ARG A 1 99 ? 15.273 -21.286 32.120 1.00 28.75 99 ARG A C 1
ATOM 704 O O . ARG A 1 99 ? 14.165 -21.537 31.649 1.00 30.33 99 ARG A O 1
ATOM 712 N N . SER A 1 100 ? 16.009 -22.200 32.754 1.00 29.68 100 SER A N 1
ATOM 713 C CA . SER A 1 100 ? 15.549 -23.586 32.912 1.00 28.95 100 SER A CA 1
ATOM 714 C C . SER A 1 100 ? 14.380 -23.709 33.875 1.00 28.55 100 SER A C 1
ATOM 715 O O . SER A 1 100 ? 13.525 -24.596 33.713 1.00 26.07 100 SER A O 1
ATOM 718 N N . LEU A 1 101 ? 14.349 -22.879 34.915 1.00 26.72 101 LEU A N 1
ATOM 719 C CA . LEU A 1 101 ? 13.326 -23.084 35.926 1.00 24.90 101 LEU A CA 1
ATOM 720 C C . LEU A 1 101 ? 11.980 -22.504 35.496 1.00 28.62 101 LEU A C 1
ATOM 721 O O . LEU A 1 101 ? 11.009 -22.619 36.258 1.00 25.16 101 LEU A O 1
ATOM 726 N N . TYR A 1 102 ? 11.929 -21.829 34.336 1.00 27.07 102 TYR A N 1
ATOM 727 C CA . TYR A 1 102 ? 10.645 -21.364 33.800 1.00 24.99 102 TYR A CA 1
ATOM 728 C C . TYR A 1 102 ? 9.667 -22.524 33.602 1.00 24.10 102 TYR A C 1
ATOM 729 O O . TYR A 1 102 ? 8.525 -22.493 34.079 1.00 23.57 102 TYR A O 1
ATOM 738 N N . MET A 1 103 ? 10.082 -23.530 32.849 1.00 23.39 103 MET A N 1
ATOM 739 C CA . MET A 1 103 ? 9.247 -24.730 32.723 1.00 28.16 103 MET A CA 1
ATOM 740 C C . MET A 1 103 ? 9.047 -25.444 34.061 1.00 27.56 103 MET A C 1
ATOM 741 O O . MET A 1 103 ? 7.969 -25.977 34.305 1.00 24.10 103 MET A O 1
ATOM 746 N N . THR A 1 104 ? 10.051 -25.459 34.956 1.00 24.00 104 THR A N 1
ATOM 747 C CA . THR A 1 104 ? 9.844 -26.015 36.287 1.00 26.49 104 THR A CA 1
ATOM 748 C C . THR A 1 104 ? 8.626 -25.425 37.001 1.00 26.01 104 THR A C 1
ATOM 749 O O . THR A 1 104 ? 7.842 -26.155 37.629 1.00 20.22 104 THR A O 1
ATOM 753 N N . LEU A 1 105 ? 8.445 -24.112 36.917 1.00 21.33 105 LEU A N 1
ATOM 754 C CA . LEU A 1 105 ? 7.309 -23.484 37.577 1.00 22.57 105 LEU A CA 1
ATOM 755 C C . LEU A 1 105 ? 5.998 -23.935 36.946 1.00 20.72 105 LEU A C 1
ATOM 756 O O . LEU A 1 105 ? 5.001 -24.144 37.656 1.00 25.35 105 LEU A O 1
ATOM 761 N N . GLN A 1 106 ? 5.975 -24.075 35.616 1.00 24.13 106 GLN A N 1
ATOM 762 C CA . GLN A 1 106 ? 4.753 -24.533 34.954 1.00 24.64 106 GLN A CA 1
ATOM 763 C C . GLN A 1 106 ? 4.422 -25.940 35.392 1.00 27.34 106 GLN A C 1
ATOM 764 O O . GLN A 1 106 ? 3.254 -26.279 35.590 1.00 25.82 106 GLN A O 1
ATOM 770 N N . LEU A 1 107 ? 5.450 -26.785 35.468 1.00 22.46 107 LEU A N 1
ATOM 771 C CA . LEU A 1 107 ? 5.251 -28.154 35.962 1.00 22.27 107 LEU A CA 1
ATOM 772 C C . LEU A 1 107 ? 4.789 -28.169 37.409 1.00 27.11 107 LEU A C 1
ATOM 773 O O . LEU A 1 107 ? 3.959 -29.006 37.793 1.00 24.99 107 LEU A O 1
ATOM 778 N N . ARG A 1 108 ? 5.362 -27.308 38.259 1.00 25.70 108 ARG A N 1
ATOM 779 C CA . ARG A 1 108 ? 4.962 -27.298 39.659 1.00 29.12 108 ARG A CA 1
ATOM 780 C C . ARG A 1 108 ? 3.495 -26.894 39.829 1.00 30.35 108 ARG A C 1
ATOM 781 O O . ARG A 1 108 ? 2.817 -27.381 40.743 1.00 26.79 108 ARG A O 1
ATOM 789 N N . GLU A 1 109 ? 2.997 -25.981 38.988 1.00 25.41 109 GLU A N 1
ATOM 790 C CA . GLU A 1 109 ? 1.582 -25.587 39.078 1.00 30.06 109 GLU A CA 1
ATOM 791 C C . GLU A 1 109 ? 0.624 -26.771 38.875 1.00 32.46 109 GLU A C 1
ATOM 792 O O . GLU A 1 109 ? -0.502 -26.759 39.386 1.00 25.02 109 GLU A O 1
ATOM 798 N N . LEU A 1 110 ? 1.058 -27.794 38.130 1.00 27.99 110 LEU A N 1
ATOM 799 C CA . LEU A 1 110 ? 0.159 -28.944 37.821 1.00 30.88 110 LEU A CA 1
ATOM 800 C C . LEU A 1 110 ? 0.026 -29.854 39.048 1.00 33.30 110 LEU A C 1
ATOM 801 O O . LEU A 1 110 ? -0.797 -30.789 38.986 1.00 29.68 110 LEU A O 1
ATOM 806 N N . ARG A 1 111 ? 0.816 -29.612 40.093 1.00 28.74 111 ARG A N 1
ATOM 807 C CA . ARG A 1 111 ? 0.737 -30.353 41.354 1.00 32.88 111 ARG A CA 1
ATOM 808 C C . ARG A 1 111 ? 0.842 -31.854 41.162 1.00 33.40 111 ARG A C 1
ATOM 809 O O . ARG A 1 111 ? 0.318 -32.618 41.984 1.00 32.87 111 ARG A O 1
ATOM 817 N N . ARG A 1 112 ? 1.477 -32.305 40.086 1.00 34.81 112 ARG A N 1
ATOM 818 C CA . ARG A 1 112 ? 1.755 -33.740 39.988 1.00 31.93 112 ARG A CA 1
ATOM 819 C C . ARG A 1 112 ? 3.056 -34.017 40.740 1.00 31.66 112 ARG A C 1
ATOM 820 O O . ARG A 1 112 ? 3.915 -33.133 40.836 1.00 26.63 112 ARG A O 1
ATOM 828 N N . PRO A 1 113 ? 3.236 -35.221 41.290 1.00 31.32 113 PRO A N 1
ATOM 829 C CA . PRO A 1 113 ? 4.512 -35.544 41.944 1.00 30.85 113 PRO A CA 1
ATOM 830 C C . PRO A 1 113 ? 5.691 -35.400 40.996 1.00 26.14 113 PRO A C 1
ATOM 831 O O . PRO A 1 113 ? 5.701 -35.938 39.877 1.00 25.06 113 PRO A O 1
ATOM 835 N N . MET A 1 114 ? 6.712 -34.689 41.461 1.00 28.31 114 MET A N 1
ATOM 836 C CA . MET A 1 114 ? 7.860 -34.406 40.622 1.00 23.04 114 MET A CA 1
ATOM 837 C C . MET A 1 114 ? 9.064 -34.152 41.501 1.00 22.86 114 MET A C 1
ATOM 838 O O . MET A 1 114 ? 8.934 -33.827 42.683 1.00 26.04 114 MET A O 1
ATOM 843 N N . ILE A 1 115 ? 10.241 -34.310 40.902 1.00 23.30 115 ILE A N 1
ATOM 844 C CA . ILE A 1 115 ? 11.500 -33.916 41.516 1.00 24.97 115 ILE A CA 1
ATOM 845 C C . ILE A 1 115 ? 12.295 -33.088 40.508 1.00 29.81 115 ILE A C 1
ATOM 846 O O . ILE A 1 115 ? 12.170 -33.267 39.294 1.00 27.29 115 ILE A O 1
ATOM 851 N N . VAL A 1 116 ? 13.102 -32.163 41.018 1.00 24.83 116 VAL A N 1
ATOM 852 C CA . VAL A 1 116 ? 14.012 -31.363 40.197 1.00 24.77 116 VAL A CA 1
ATOM 853 C C . VAL A 1 116 ? 15.405 -31.954 40.342 1.00 30.12 116 VAL A C 1
ATOM 854 O O . VAL A 1 116 ? 15.902 -32.087 41.463 1.00 31.11 116 VAL A O 1
ATOM 858 N N . VAL A 1 117 ? 16.002 -32.366 39.237 1.00 25.60 117 VAL A N 1
ATOM 859 C CA . VAL A 1 117 ? 17.390 -32.829 39.223 1.00 27.82 117 VAL A CA 1
ATOM 860 C C . VAL A 1 117 ? 18.254 -31.717 38.655 1.00 30.15 117 VAL A C 1
ATOM 861 O O . VAL A 1 117 ? 18.111 -31.349 37.488 1.00 28.73 117 VAL A O 1
ATOM 865 N N . LEU A 1 118 ? 19.140 -31.173 39.482 1.00 30.75 118 LEU A N 1
ATOM 866 C CA . LEU A 1 118 ? 20.066 -30.132 39.034 1.00 32.26 118 LEU A CA 1
ATOM 867 C C . LEU A 1 118 ? 21.285 -30.828 38.449 1.00 34.63 118 LEU A C 1
ATOM 868 O O . LEU A 1 118 ? 22.032 -31.483 39.179 1.00 37.34 118 LEU A O 1
ATOM 873 N N . ASN A 1 119 ? 21.492 -30.717 37.143 1.00 28.49 119 ASN A N 1
ATOM 874 C CA . ASN A 1 119 ? 22.589 -31.438 36.514 1.00 29.54 119 ASN A CA 1
ATOM 875 C C . ASN A 1 119 ? 23.763 -30.486 36.290 1.00 38.68 119 ASN A C 1
ATOM 876 O O . ASN A 1 119 ? 23.631 -29.272 36.429 1.00 33.36 119 ASN A O 1
ATOM 881 N N . LYS A 1 120 ? 24.925 -31.062 35.980 1.00 30.79 120 LYS A N 1
ATOM 882 C CA . LYS A 1 120 ? 26.133 -30.306 35.654 1.00 35.81 120 LYS A CA 1
ATOM 883 C C . LYS A 1 120 ? 26.677 -29.556 36.878 1.00 42.09 120 LYS A C 1
ATOM 884 O O . LYS A 1 120 ? 27.196 -28.452 36.754 1.00 39.37 120 LYS A O 1
ATOM 890 N N . MET A 1 121 ? 26.535 -30.155 38.076 1.00 36.35 121 MET A N 1
ATOM 891 C CA . MET A 1 121 ? 27.080 -29.527 39.282 1.00 34.84 121 MET A CA 1
ATOM 892 C C . MET A 1 121 ? 28.597 -29.403 39.204 1.00 39.81 121 MET A C 1
ATOM 893 O O . MET A 1 121 ? 29.176 -28.473 39.779 1.00 46.25 121 MET A O 1
ATOM 898 N N . ASP A 1 122 ? 29.242 -30.294 38.453 1.00 39.29 122 ASP A N 1
ATOM 899 C CA . ASP A 1 122 ? 30.665 -30.144 38.174 1.00 43.50 122 ASP A CA 1
ATOM 900 C C . ASP A 1 122 ? 30.952 -28.873 37.373 1.00 44.37 122 ASP A C 1
ATOM 901 O O . ASP A 1 122 ? 31.921 -28.166 37.649 1.00 45.56 122 ASP A O 1
ATOM 906 N N . ALA A 1 123 ? 30.109 -28.536 36.397 1.00 37.90 123 ALA A N 1
ATOM 907 C CA . ALA A 1 123 ? 30.337 -27.295 35.654 1.00 42.77 123 ALA A CA 1
ATOM 908 C C 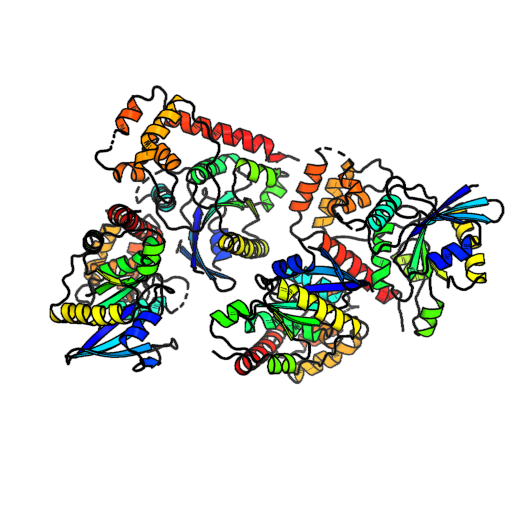. ALA A 1 123 ? 30.108 -26.077 36.539 1.00 46.16 123 ALA A C 1
ATOM 909 O O . ALA A 1 123 ? 30.811 -25.059 36.412 1.00 45.84 123 ALA A O 1
ATOM 911 N N . LEU A 1 124 ? 29.135 -26.171 37.452 1.00 39.55 124 LEU A N 1
ATOM 912 C CA . LEU A 1 124 ? 28.857 -25.077 38.376 1.00 44.56 124 LEU A CA 1
ATOM 913 C C . LEU A 1 124 ? 30.048 -24.824 39.293 1.00 46.26 124 LEU A C 1
ATOM 914 O O . LEU A 1 124 ? 30.407 -23.668 39.552 1.00 44.75 124 LEU A O 1
ATOM 919 N N . LYS A 1 125 ? 30.684 -25.900 39.780 1.00 43.93 125 LYS A N 1
ATOM 920 C CA . LYS A 1 125 ? 31.845 -25.753 40.653 1.00 47.85 125 LYS A CA 1
ATOM 921 C C . LYS A 1 125 ? 32.982 -25.019 39.941 1.00 46.55 125 LYS A C 1
ATOM 922 O O . LYS A 1 125 ? 33.668 -24.187 40.548 1.00 46.61 125 LYS A O 1
ATOM 928 N N . ARG A 1 126 ? 33.179 -25.296 38.649 1.00 48.07 126 ARG A N 1
ATOM 929 C CA . ARG A 1 126 ? 34.241 -24.632 37.897 1.00 47.68 126 ARG A CA 1
ATOM 930 C C . ARG A 1 126 ? 34.011 -23.133 37.780 1.00 52.91 126 ARG A C 1
ATOM 931 O O . ARG A 1 126 ? 34.965 -22.371 37.595 1.00 48.31 126 ARG A O 1
ATOM 939 N N . GLU A 1 127 ? 32.766 -22.693 37.859 1.00 46.88 127 GLU A N 1
ATOM 940 C CA . GLU A 1 127 ? 32.446 -21.275 37.816 1.00 48.62 127 GLU A CA 1
ATOM 941 C C . GLU A 1 127 ? 32.488 -20.642 39.202 1.00 45.64 127 GLU A C 1
ATOM 942 O O . GLU A 1 127 ? 32.290 -19.430 39.318 1.00 43.99 127 GLU A O 1
ATOM 948 N N . ARG A 1 128 ? 32.755 -21.441 40.245 1.00 44.97 128 ARG A N 1
ATOM 949 C CA . ARG A 1 128 ? 32.824 -20.974 41.636 1.00 45.91 128 ARG A CA 1
ATOM 950 C C . ARG A 1 128 ? 31.480 -20.438 42.123 1.00 47.03 128 ARG A C 1
ATOM 951 O O . ARG A 1 128 ? 31.411 -19.451 42.860 1.00 48.88 128 ARG A O 1
ATOM 959 N N . VAL A 1 129 ? 30.402 -21.099 41.721 1.00 41.75 129 VAL A N 1
ATOM 960 C CA . VAL A 1 129 ? 29.054 -20.742 42.148 1.00 43.37 129 VAL A CA 1
ATOM 961 C C . VAL A 1 129 ? 28.557 -21.772 43.146 1.00 46.33 129 VAL A C 1
ATOM 962 O O . VAL A 1 129 ? 28.701 -22.983 42.931 1.00 43.61 129 VAL A O 1
ATOM 966 N N . HIS A 1 130 ? 27.946 -21.292 44.228 1.00 50.39 130 HIS A N 1
ATOM 967 C CA . HIS A 1 130 ? 27.388 -22.171 45.245 1.00 46.01 130 HIS A CA 1
ATOM 968 C C . HIS A 1 130 ? 25.872 -22.023 45.258 1.00 48.19 130 HIS A C 1
ATOM 969 O O . HIS A 1 130 ? 25.360 -20.903 45.186 1.00 45.40 130 HIS A O 1
ATOM 976 N N . LEU A 1 131 ? 25.157 -23.146 45.338 1.00 43.01 131 LEU A N 1
ATOM 977 C CA . LEU A 1 131 ? 23.697 -23.136 45.397 1.00 42.43 131 LEU A CA 1
ATOM 978 C C . LEU A 1 131 ? 23.211 -23.678 46.730 1.00 44.43 131 LEU A C 1
ATOM 979 O O . LEU A 1 131 ? 23.610 -24.767 47.147 1.00 45.60 131 LEU A O 1
ATOM 984 N N . ASP A 1 132 ? 22.326 -22.932 47.373 1.00 42.34 132 ASP A N 1
ATOM 985 C CA . ASP A 1 132 ? 21.757 -23.356 48.649 1.00 45.91 132 ASP A CA 1
ATOM 986 C C . ASP A 1 132 ? 20.575 -24.271 48.324 1.00 42.50 132 ASP A C 1
ATOM 987 O O . ASP A 1 132 ? 19.489 -23.798 47.976 1.00 40.26 132 ASP A O 1
ATOM 992 N N . LEU A 1 133 ? 20.771 -25.585 48.421 1.00 44.33 133 LEU A N 1
ATOM 993 C CA . LEU A 1 133 ? 19.742 -26.512 47.945 1.00 38.78 133 LEU A CA 1
ATOM 994 C C . LEU A 1 133 ? 18.510 -26.549 48.846 1.00 41.75 133 LEU A C 1
ATOM 995 O O . LEU A 1 133 ? 17.396 -26.773 48.351 1.00 41.45 133 LEU A O 1
ATOM 1000 N N . LYS A 1 134 ? 18.680 -26.345 50.158 1.00 45.75 134 LYS A N 1
ATOM 1001 C CA . LYS A 1 134 ? 17.525 -26.247 51.051 1.00 43.84 134 LYS A CA 1
ATOM 1002 C C . LYS A 1 134 ? 16.658 -25.042 50.689 1.00 46.71 134 LYS A C 1
ATOM 1003 O O . LYS A 1 134 ? 15.424 -25.132 50.701 1.00 40.15 134 LYS A O 1
ATOM 1009 N N . GLN A 1 135 ? 17.278 -23.907 50.350 1.00 43.99 135 GLN A N 1
ATOM 1010 C CA . GLN A 1 135 ? 16.482 -22.752 49.949 1.00 43.11 135 GLN A CA 1
ATOM 1011 C C . GLN A 1 135 ? 15.770 -23.019 48.628 1.00 35.59 135 GLN A C 1
ATOM 1012 O O . GLN A 1 135 ? 14.612 -22.628 48.441 1.00 34.43 135 GLN A O 1
ATOM 1018 N N . LEU A 1 136 ? 16.448 -23.702 47.706 1.00 36.70 136 LEU A N 1
ATOM 1019 C CA . LEU A 1 136 ? 15.839 -24.036 46.427 1.00 35.64 136 LEU A CA 1
ATOM 1020 C C . LEU A 1 136 ? 14.631 -24.932 46.628 1.00 42.04 136 LEU A C 1
ATOM 1021 O O . LEU A 1 136 ? 13.586 -24.737 45.989 1.00 39.07 136 LEU A O 1
ATOM 1026 N N . GLU A 1 137 ? 14.762 -25.915 47.522 1.00 37.70 137 GLU A N 1
ATOM 1027 C CA . GLU A 1 137 ? 13.641 -26.783 47.853 1.00 41.00 137 GLU A CA 1
ATOM 1028 C C . GLU A 1 137 ? 12.503 -25.977 48.475 1.00 34.36 137 GLU A C 1
ATOM 1029 O O . GLU A 1 137 ? 11.332 -26.203 48.161 1.00 37.53 137 GLU A O 1
ATOM 1035 N N . ALA A 1 138 ? 12.833 -24.994 49.317 1.00 40.54 138 ALA A N 1
ATOM 1036 C CA . ALA A 1 138 ? 11.808 -24.128 49.903 1.00 39.24 138 ALA A CA 1
ATOM 1037 C C . ALA A 1 138 ? 11.057 -23.319 48.850 1.00 38.46 138 ALA A C 1
ATOM 1038 O O . ALA A 1 138 ? 9.833 -23.175 48.935 1.00 42.57 138 ALA A O 1
ATOM 1040 N N . PHE A 1 139 ? 11.765 -22.763 47.858 1.00 34.56 139 PHE A N 1
ATOM 1041 C CA . PHE A 1 139 ? 11.099 -21.949 46.847 1.00 40.38 139 PHE A CA 1
ATOM 1042 C C . PHE A 1 139 ? 10.267 -22.787 45.878 1.00 38.16 139 PHE A C 1
ATOM 1043 O O . PHE A 1 139 ? 9.237 -22.313 45.388 1.00 41.75 139 PHE A O 1
ATOM 1051 N N . LEU A 1 140 ? 10.713 -23.995 45.545 1.00 34.58 140 LEU A N 1
ATOM 1052 C CA . LEU A 1 140 ? 10.007 -24.827 44.569 1.00 36.77 140 LEU A CA 1
ATOM 1053 C C . LEU A 1 140 ? 8.963 -25.755 45.198 1.00 37.07 140 LEU A C 1
ATOM 1054 O O . LEU A 1 140 ? 7.975 -26.123 44.533 1.00 33.28 140 LEU A O 1
ATOM 1059 N N . GLY A 1 141 ? 9.128 -26.114 46.462 1.00 33.94 141 GLY A N 1
ATOM 1060 C CA . GLY A 1 141 ? 8.131 -26.934 47.130 1.00 38.10 141 GLY A CA 1
ATOM 1061 C C . GLY A 1 141 ? 8.094 -28.377 46.657 1.00 37.84 141 GLY A C 1
ATOM 1062 O O . GLY A 1 141 ? 7.032 -29.008 46.683 1.00 43.53 141 GLY A O 1
ATOM 1063 N N . CYS A 1 142 ? 9.220 -28.899 46.188 1.00 30.12 142 CYS A N 1
ATOM 1064 C CA . CYS A 1 142 ? 9.360 -30.295 45.787 1.00 29.11 142 CYS A CA 1
ATOM 1065 C C . CYS A 1 142 ? 10.798 -30.703 46.054 1.00 33.43 142 CYS A C 1
ATOM 1066 O O . CYS A 1 142 ? 11.656 -29.842 46.264 1.00 40.61 142 CYS A O 1
ATOM 1069 N N . PRO A 1 143 ? 11.101 -31.995 46.042 1.00 29.56 143 PRO A N 1
ATOM 1070 C CA . PRO A 1 143 ? 12.481 -32.413 46.308 1.00 32.44 143 PRO A CA 1
ATOM 1071 C C . PRO A 1 143 ? 13.422 -31.958 45.204 1.00 33.87 143 PRO A C 1
ATOM 1072 O O . PRO A 1 143 ? 13.072 -31.913 44.021 1.00 28.83 143 PRO A O 1
ATOM 1076 N N . VAL A 1 144 ? 14.636 -31.611 45.608 1.00 32.73 144 VAL A N 1
ATOM 1077 C CA . VAL A 1 144 ? 15.688 -31.199 44.694 1.00 31.07 144 VAL A CA 1
ATOM 1078 C C . VAL A 1 144 ? 16.904 -32.072 44.932 1.00 33.42 144 VAL A C 1
ATOM 1079 O O . VAL A 1 144 ? 17.448 -32.086 46.037 1.00 40.79 144 VAL A O 1
ATOM 1083 N N . LEU A 1 145 ? 17.338 -32.780 43.901 1.00 31.38 145 LEU A N 1
ATOM 1084 C CA . LEU A 1 145 ? 18.526 -33.629 43.962 1.00 34.85 145 LEU A CA 1
ATOM 1085 C C . LEU A 1 145 ? 19.570 -33.042 43.020 1.00 37.81 145 LEU A C 1
ATOM 1086 O O . LEU A 1 145 ? 19.230 -32.611 41.920 1.00 36.22 145 LEU A O 1
ATOM 1091 N N . ALA A 1 146 ? 20.832 -32.987 43.451 1.00 31.72 146 ALA A N 1
ATOM 1092 C CA . ALA A 1 146 ? 21.888 -32.389 42.634 1.00 35.35 146 ALA A CA 1
ATOM 1093 C C . ALA A 1 146 ? 22.909 -33.443 42.245 1.00 35.33 146 ALA A C 1
ATOM 1094 O O . ALA A 1 146 ? 23.198 -34.345 43.035 1.00 42.57 146 ALA A O 1
ATOM 1096 N N . LEU A 1 147 ? 23.407 -33.371 41.006 1.00 32.27 147 LEU A N 1
ATOM 1097 C CA . LEU A 1 147 ? 24.392 -34.342 40.537 1.00 37.63 147 LEU A CA 1
ATOM 1098 C C . LEU A 1 147 ? 25.101 -33.862 39.278 1.00 36.92 147 LEU A C 1
ATOM 1099 O O . LEU A 1 147 ? 24.796 -32.802 38.709 1.00 31.97 147 LEU A O 1
ATOM 1104 N N . SER A 1 148 ? 26.055 -34.689 38.837 1.00 41.38 148 SER A N 1
ATOM 1105 C CA . SER A 1 148 ? 26.611 -34.649 37.485 1.00 38.44 148 SER A CA 1
ATOM 1106 C C . SER A 1 148 ? 26.275 -35.975 36.829 1.00 39.76 148 SER A C 1
ATOM 1107 O O . SER A 1 148 ? 26.790 -37.024 37.242 1.00 39.00 148 SER A O 1
ATOM 1110 N N . ALA A 1 149 ? 25.420 -35.923 35.807 1.00 35.78 149 ALA A N 1
ATOM 1111 C CA . ALA A 1 149 ? 24.954 -37.135 35.151 1.00 39.61 149 ALA A CA 1
ATOM 1112 C C . ALA A 1 149 ? 26.054 -37.853 34.385 1.00 40.42 149 ALA A C 1
ATOM 1113 O O . ALA A 1 149 ? 25.857 -39.007 33.990 1.00 40.05 149 ALA A O 1
ATOM 1115 N N . ASN A 1 150 ? 27.190 -37.203 34.152 1.00 42.46 150 ASN 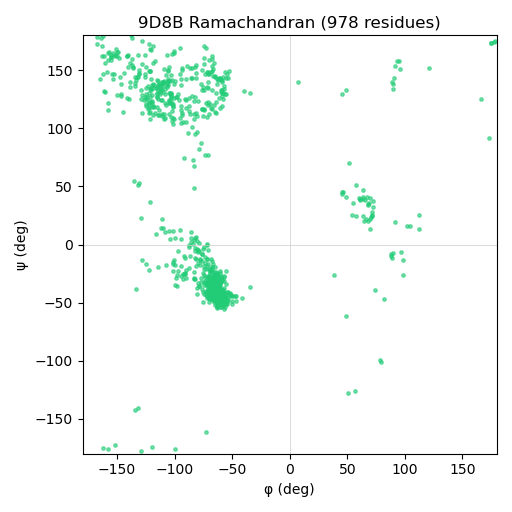A N 1
ATOM 1116 C CA . ASN A 1 150 ? 28.336 -37.866 33.542 1.00 51.56 150 ASN A CA 1
ATOM 1117 C C . ASN A 1 150 ? 29.159 -38.675 34.543 1.00 57.00 150 ASN A C 1
ATOM 1118 O O . ASN A 1 150 ? 30.231 -39.170 34.175 1.00 46.93 150 ASN A O 1
ATOM 1123 N N . ASN A 1 151 ? 28.697 -38.806 35.797 1.00 45.04 151 ASN A N 1
ATOM 1124 C CA . ASN A 1 151 ? 29.409 -39.528 36.859 1.00 48.94 151 ASN A CA 1
ATOM 1125 C C . ASN A 1 151 ? 28.579 -40.753 37.233 1.00 50.21 151 ASN A C 1
ATOM 1126 O O . ASN A 1 151 ? 27.493 -40.623 37.804 1.00 41.54 151 ASN A O 1
ATOM 1131 N N . LYS A 1 152 ? 29.095 -41.943 36.917 1.00 51.04 152 LYS A N 1
ATOM 1132 C CA . LYS A 1 152 ? 28.303 -43.158 37.098 1.00 48.98 152 LYS A CA 1
ATOM 1133 C C . LYS A 1 152 ? 27.977 -43.417 38.565 1.00 44.96 152 LYS A C 1
ATOM 1134 O O . LYS A 1 152 ? 26.914 -43.967 38.873 1.00 46.72 152 LYS A O 1
ATOM 1140 N N . GLU A 1 153 ? 28.873 -43.039 39.476 1.00 50.82 153 GLU A N 1
ATOM 1141 C CA . GLU A 1 153 ? 28.627 -43.240 40.902 1.00 50.31 153 GLU A CA 1
ATOM 1142 C C . GLU A 1 153 ? 27.497 -42.350 41.414 1.00 47.29 153 GLU A C 1
ATOM 1143 O O . GLU A 1 153 ? 26.684 -42.784 42.242 1.00 48.02 153 GLU A O 1
ATOM 1149 N N . GLN A 1 154 ? 27.455 -41.094 40.966 1.00 42.05 154 GLN A N 1
ATOM 1150 C CA . GLN A 1 154 ? 26.398 -40.180 41.399 1.00 40.71 154 GLN A CA 1
ATOM 1151 C C . GLN A 1 154 ? 25.047 -40.595 40.824 1.00 38.93 154 GLN A C 1
ATOM 1152 O O . GLN A 1 154 ? 24.006 -40.368 41.456 1.00 35.93 154 GLN A O 1
ATOM 1158 N N . VAL A 1 155 ? 25.037 -41.178 39.618 1.00 35.16 155 VAL A N 1
ATOM 1159 C CA . VAL A 1 155 ? 23.802 -41.717 39.056 1.00 32.06 155 VAL A CA 1
ATOM 1160 C C . VAL A 1 155 ? 23.338 -42.942 39.839 1.00 38.73 155 VAL A C 1
ATOM 1161 O O . VAL A 1 155 ? 22.137 -43.137 40.059 1.00 33.22 155 VAL A O 1
ATOM 1165 N N . ARG A 1 156 ? 24.268 -43.796 40.263 1.00 45.77 156 ARG A N 1
ATOM 1166 C CA . ARG A 1 156 ? 23.831 -44.947 41.049 1.00 41.81 156 ARG A CA 1
ATOM 1167 C C . ARG A 1 156 ? 23.280 -44.498 42.401 1.00 41.87 156 ARG A C 1
ATOM 1168 O O . ARG A 1 156 ? 22.267 -45.032 42.865 1.00 39.86 156 ARG A O 1
ATOM 1176 N N . ARG A 1 157 ? 23.906 -43.494 43.030 1.00 40.44 157 ARG A N 1
ATOM 1177 C CA . ARG A 1 157 ? 23.368 -42.935 44.272 1.00 44.08 157 ARG A CA 1
ATOM 1178 C C . ARG A 1 157 ? 22.013 -42.269 44.052 1.00 42.33 157 ARG A C 1
ATOM 1179 O O . ARG A 1 157 ? 21.107 -42.399 44.882 1.00 34.08 157 ARG A O 1
ATOM 1187 N N . PHE A 1 158 ? 21.870 -41.525 42.949 1.00 34.42 158 PHE A N 1
ATOM 1188 C CA . PHE A 1 158 ? 20.570 -40.972 42.579 1.00 32.58 158 PHE A CA 1
ATOM 1189 C C . PHE A 1 158 ? 19.477 -42.042 42.540 1.00 36.01 158 PHE A C 1
ATOM 1190 O O . PHE A 1 158 ? 18.344 -41.803 42.983 1.00 31.89 158 PHE A O 1
ATOM 1198 N N . LYS A 1 159 ? 19.784 -43.213 41.973 1.00 32.70 159 LYS A N 1
ATOM 1199 C CA . LYS A 1 159 ? 18.810 -44.307 41.954 1.00 36.29 159 LYS A CA 1
ATOM 1200 C C . LYS A 1 159 ? 18.306 -44.642 43.359 1.00 35.95 159 LYS A C 1
ATOM 1201 O O . LYS A 1 159 ? 17.097 -44.835 43.568 1.00 32.65 159 LYS A O 1
ATOM 1207 N N . GLU A 1 160 ? 19.217 -44.693 44.339 1.00 34.37 160 GLU A N 1
ATOM 1208 C CA . GLU A 1 160 ? 18.821 -44.994 45.713 1.00 35.62 160 GLU A CA 1
ATOM 1209 C C . GLU A 1 160 ? 17.882 -43.928 46.251 1.00 36.14 160 GLU A C 1
ATOM 1210 O O . GLU A 1 160 ? 16.842 -44.240 46.844 1.00 33.11 160 GLU A O 1
ATOM 1216 N N . LYS A 1 161 ? 18.238 -42.654 46.050 1.00 33.16 161 LYS A N 1
ATOM 1217 C CA . LYS A 1 161 ? 17.415 -41.561 46.559 1.00 33.19 161 LYS A CA 1
ATOM 1218 C C . LYS A 1 161 ? 16.060 -41.520 45.869 1.00 31.51 161 LYS A C 1
ATOM 1219 O O . LYS A 1 161 ? 15.037 -41.274 46.521 1.00 30.97 161 LYS A O 1
ATOM 1225 N N . LEU A 1 162 ? 16.054 -41.699 44.540 1.00 28.85 162 LEU A N 1
ATOM 1226 C CA . LEU A 1 162 ? 14.815 -41.740 43.772 1.00 25.48 162 LEU A CA 1
ATOM 1227 C C . LEU A 1 162 ? 13.940 -42.892 44.246 1.00 28.08 162 LEU A C 1
ATOM 1228 O O . LEU A 1 162 ? 12.723 -42.750 44.410 1.00 26.02 162 LEU A O 1
ATOM 1233 N N . HIS A 1 163 ? 14.538 -44.065 44.415 1.00 26.46 163 HIS A N 1
ATOM 1234 C CA . HIS A 1 163 ? 13.728 -45.185 44.902 1.00 28.19 163 HIS A CA 1
ATOM 1235 C C . HIS A 1 163 ? 13.119 -44.871 46.271 1.00 27.35 163 HIS A C 1
ATOM 1236 O O . HIS A 1 163 ? 11.945 -45.176 46.536 1.00 30.06 163 HIS A O 1
ATOM 1243 N N . LYS A 1 164 ? 13.910 -44.302 47.173 1.00 30.02 164 LYS A N 1
ATOM 1244 C CA . LYS A 1 164 ? 13.383 -44.010 48.501 1.00 32.09 164 LYS A CA 1
ATOM 1245 C C . LYS A 1 164 ? 12.241 -43.004 48.434 1.00 31.01 164 LYS A C 1
ATOM 1246 O O . LYS A 1 164 ? 11.232 -43.155 49.132 1.00 26.83 164 LYS A O 1
ATOM 1252 N N . LEU A 1 165 ? 12.374 -41.954 47.596 1.00 27.39 165 LEU A N 1
ATOM 1253 C CA . LEU A 1 165 ? 11.291 -40.984 47.488 1.00 27.23 165 LEU A CA 1
ATOM 1254 C C . LEU A 1 165 ? 10.040 -41.632 46.938 1.00 27.20 165 LEU A C 1
ATOM 1255 O O . LEU A 1 165 ? 8.928 -41.272 47.331 1.00 30.15 165 LEU A O 1
ATOM 1260 N N . LEU A 1 166 ? 10.189 -42.544 45.975 1.00 25.10 166 LEU A N 1
ATOM 1261 C CA . LEU A 1 166 ? 8.993 -43.124 45.375 1.00 27.87 166 LEU A CA 1
ATOM 1262 C C . LEU A 1 166 ? 8.276 -44.031 46.370 1.00 36.71 166 LEU A C 1
ATOM 1263 O O . LEU A 1 166 ? 7.043 -44.136 46.369 1.00 31.10 166 LEU A O 1
ATOM 1268 N N . VAL A 1 167 ? 9.037 -44.688 47.230 1.00 28.66 167 VAL A N 1
ATOM 1269 C CA . VAL A 1 167 ? 8.412 -45.548 48.235 1.00 28.87 167 VAL A CA 1
ATOM 1270 C C . VAL A 1 167 ? 7.731 -44.705 49.308 1.00 38.12 167 VAL A C 1
ATOM 1271 O O . VAL A 1 167 ? 6.600 -44.999 49.719 1.00 32.45 167 VAL A O 1
ATOM 1275 N N . GLN A 1 168 ? 8.382 -43.611 49.726 1.00 38.40 168 GLN A N 1
ATOM 1276 C CA . GLN A 1 168 ? 7.802 -42.708 50.716 1.00 37.40 168 GLN A CA 1
ATOM 1277 C C . GLN A 1 168 ? 6.535 -42.039 50.205 1.00 46.98 168 GLN A C 1
ATOM 1278 O O . GLN A 1 168 ? 5.614 -41.776 50.990 1.00 46.74 168 GLN A O 1
ATOM 1284 N N . GLY A 1 169 ? 6.476 -41.746 48.908 1.00 39.39 169 GLY A N 1
ATOM 1285 C CA . GLY A 1 169 ? 5.487 -40.837 48.369 1.00 38.72 169 GLY A CA 1
ATOM 1286 C C . GLY A 1 169 ? 6.044 -39.429 48.409 1.00 36.14 169 GLY A C 1
ATOM 1287 O O . GLY A 1 169 ? 6.673 -39.039 49.395 1.00 39.28 169 GLY A O 1
ATOM 1288 N N . ILE A 1 170 ? 5.832 -38.642 47.368 1.00 40.22 170 ILE A N 1
ATOM 1289 C CA . ILE A 1 170 ? 6.493 -37.341 47.274 1.00 40.32 170 ILE A CA 1
ATOM 1290 C C . ILE A 1 170 ? 5.642 -36.256 47.922 1.00 47.07 170 ILE A C 1
ATOM 1291 O O . ILE A 1 170 ? 4.467 -36.076 47.577 1.00 47.98 170 ILE A O 1
ATOM 1296 N N . ALA A 1 171 ? 6.240 -35.554 48.886 1.00 49.40 171 ALA A N 1
ATOM 1297 C CA . ALA A 1 171 ? 5.567 -34.491 49.617 1.00 85.72 171 ALA A CA 1
ATOM 1298 C C . ALA A 1 171 ? 5.733 -33.169 48.878 1.00 91.39 171 ALA A C 1
ATOM 1299 O O . ALA A 1 171 ? 6.861 -32.695 48.686 1.00 58.41 171 ALA A O 1
ATOM 1301 N N . LEU A 1 172 ? 4.617 -32.573 48.466 1.00 59.93 172 LEU A N 1
ATOM 1302 C CA . LEU A 1 172 ? 4.626 -31.315 47.732 1.00 57.29 172 LEU A CA 1
ATOM 1303 C C . LEU A 1 172 ? 4.100 -30.194 48.614 1.00 56.35 172 LEU A C 1
ATOM 1304 O O . LEU A 1 172 ? 3.158 -30.393 49.386 1.00 48.69 172 LEU A O 1
ATOM 1309 N N . LYS A 1 173 ? 4.728 -29.020 48.511 1.00 54.20 173 LYS A N 1
ATOM 1310 C CA . LYS A 1 173 ? 4.156 -27.772 49.007 1.00 57.56 173 LYS A CA 1
ATOM 1311 C C . LYS A 1 173 ? 3.917 -26.885 47.794 1.00 61.47 173 LYS A C 1
ATOM 1312 O O . LYS A 1 173 ? 4.866 -26.546 47.081 1.00 67.60 173 LYS A O 1
ATOM 1318 N N . GLN A 1 174 ? 2.659 -26.531 47.540 1.00 80.69 174 GLN A N 1
ATOM 1319 C CA . GLN A 1 174 ? 2.364 -25.871 46.278 1.00 100.92 174 GLN A CA 1
ATOM 1320 C C . GLN A 1 174 ? 2.928 -24.454 46.277 1.00 79.37 174 GLN A C 1
ATOM 1321 O O . GLN A 1 174 ? 3.083 -23.814 47.324 1.00 62.27 174 GLN A O 1
ATOM 1327 N N . ILE A 1 175 ? 3.310 -23.996 45.085 1.00 66.79 175 ILE A N 1
ATOM 1328 C CA . ILE A 1 175 ? 4.039 -22.737 44.971 1.00 65.24 175 ILE A CA 1
ATOM 1329 C C . ILE A 1 175 ? 3.095 -21.562 45.153 1.00 65.02 175 ILE A C 1
ATOM 1330 O O . ILE A 1 175 ? 2.021 -21.497 44.539 1.00 64.14 175 ILE A O 1
ATOM 1335 N N . GLU A 1 176 ? 3.511 -20.615 45.986 1.00 68.85 176 GLU A N 1
ATOM 1336 C CA . GLU A 1 176 ? 2.845 -19.327 46.087 1.00 71.60 176 GLU A CA 1
ATOM 1337 C C . GLU A 1 176 ? 3.308 -18.481 44.900 1.00 61.85 176 GLU A C 1
ATOM 1338 O O . GLU A 1 176 ? 4.254 -17.684 44.970 1.00 57.44 176 GLU A O 1
ATOM 1344 N N . LEU A 1 177 ? 2.649 -18.728 43.765 1.00 58.08 177 LEU A N 1
ATOM 1345 C CA . LEU A 1 177 ? 2.738 -17.905 42.567 1.00 55.41 177 LEU A CA 1
ATOM 1346 C C . LEU A 1 177 ? 1.400 -17.197 42.438 1.00 50.88 177 LEU A C 1
ATOM 1347 O O . LEU A 1 177 ? 0.374 -17.838 42.190 1.00 47.58 177 LEU A O 1
ATOM 1352 N N . HIS A 1 178 ? 1.396 -15.887 42.618 1.00 41.83 178 HIS A N 1
ATOM 1353 C CA . HIS A 1 178 ? 0.173 -15.109 42.534 1.00 47.64 178 HIS A CA 1
ATOM 1354 C C . HIS A 1 178 ? 0.281 -14.164 41.354 1.00 45.68 178 HIS A C 1
ATOM 1355 O O . HIS A 1 178 ? 1.252 -13.408 41.246 1.00 36.75 178 HIS A O 1
ATOM 1362 N N . TYR A 1 179 ? -0.710 -14.205 40.469 1.00 41.74 179 TYR A N 1
ATOM 1363 C CA . TYR A 1 179 ? -0.612 -13.508 39.197 1.00 38.34 179 TYR A CA 1
ATOM 1364 C C . TYR A 1 179 ? -1.255 -12.130 39.215 1.00 39.87 179 TYR A C 1
ATOM 1365 O O . TYR A 1 179 ? -1.423 -11.529 38.152 1.00 3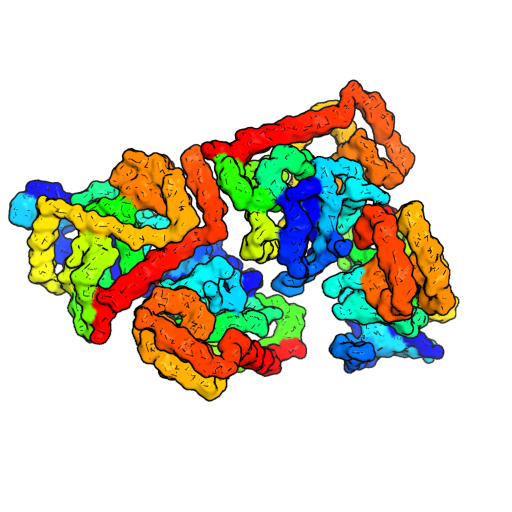9.16 179 TYR A O 1
ATOM 1374 N N . GLY A 1 180 ? -1.589 -11.613 40.385 1.00 40.50 180 GLY A N 1
ATOM 1375 C CA . GLY A 1 180 ? -2.273 -10.332 40.445 1.00 44.40 180 GLY A CA 1
ATOM 1376 C C . GLY A 1 180 ? -3.776 -10.489 40.551 1.00 43.69 180 GLY A C 1
ATOM 1377 O O . GLY A 1 180 ? -4.372 -11.445 40.054 1.00 40.98 180 GLY A O 1
ATOM 1378 N N . ALA A 1 181 ? -4.404 -9.503 41.197 1.00 43.13 181 ALA A N 1
ATOM 1379 C CA . ALA A 1 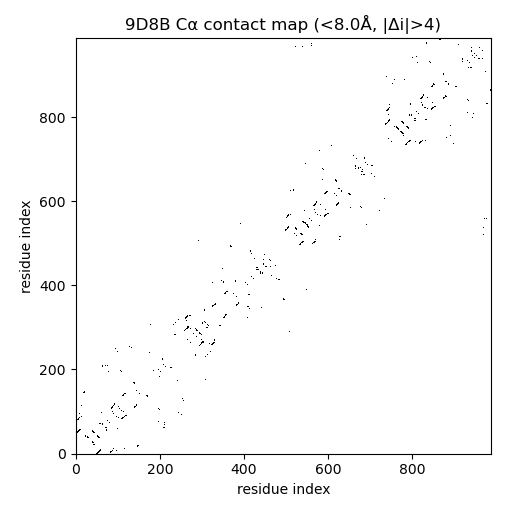181 ? -5.846 -9.530 41.424 1.00 42.48 181 ALA A CA 1
ATOM 1380 C C . ALA A 1 181 ? -6.627 -9.828 40.145 1.00 43.48 181 ALA A C 1
ATOM 1381 O O . ALA A 1 181 ? -7.515 -10.686 40.145 1.00 43.73 181 ALA A O 1
ATOM 1383 N N . GLU A 1 182 ? -6.321 -9.124 39.045 1.00 45.68 182 GLU A N 1
ATOM 1384 C CA . GLU A 1 182 ? -7.118 -9.268 37.816 1.00 48.64 182 GLU A CA 1
ATOM 1385 C C . GLU A 1 182 ? -7.018 -10.673 37.222 1.00 43.26 182 GLU A C 1
ATOM 1386 O O . GLU A 1 182 ? -8.038 -11.291 36.881 1.00 40.36 182 GLU A O 1
ATOM 1392 N N . PHE A 1 183 ? -5.793 -11.168 37.020 1.00 38.82 183 PHE A N 1
ATOM 1393 C CA . PHE A 1 183 ? -5.646 -12.487 36.406 1.00 38.97 183 PHE A CA 1
ATOM 1394 C C . PHE A 1 183 ? -6.171 -13.567 37.335 1.00 39.43 183 PHE A C 1
ATOM 1395 O O . PHE A 1 183 ? -6.801 -14.536 36.884 1.00 40.91 183 PHE A O 1
ATOM 1403 N N . GLU A 1 184 ? -5.914 -13.419 38.636 1.00 40.76 184 GLU A N 1
ATOM 1404 C CA . GLU A 1 184 ? -6.421 -14.385 39.610 1.00 38.10 184 GLU A CA 1
ATOM 1405 C C . GLU A 1 184 ? -7.946 -14.430 39.592 1.00 41.77 184 GLU A C 1
ATOM 1406 O O . GLU A 1 184 ? -8.537 -15.496 39.795 1.00 41.36 184 GLU A O 1
ATOM 1412 N N . SER A 1 185 ? -8.609 -13.300 39.310 1.00 41.74 185 SER A N 1
ATOM 1413 C CA . SER A 1 185 ? -10.066 -13.348 39.221 1.00 44.32 185 SER A CA 1
ATOM 1414 C C . SER A 1 185 ? -10.502 -14.164 38.014 1.00 41.83 185 SER A C 1
ATOM 1415 O O . SER A 1 185 ? -11.503 -14.884 38.080 1.00 44.63 185 SER A O 1
ATOM 1418 N N . LEU A 1 186 ? -9.760 -14.063 36.905 1.00 38.14 186 LEU A N 1
ATOM 1419 C CA . LEU A 1 186 ? -10.061 -14.867 35.725 1.00 39.68 186 LEU A CA 1
ATOM 1420 C C . LEU A 1 186 ? -9.814 -16.349 35.986 1.00 44.74 186 LEU A C 1
ATOM 1421 O O . LEU A 1 186 ? -10.564 -17.208 35.504 1.00 37.60 186 LEU A O 1
ATOM 1426 N N . ILE A 1 187 ? -8.727 -16.671 36.692 1.00 39.56 187 ILE A N 1
ATOM 1427 C CA . ILE A 1 187 ? -8.469 -18.060 37.054 1.00 35.80 187 ILE A CA 1
ATOM 1428 C C . ILE A 1 187 ? -9.625 -18.600 37.879 1.00 44.62 187 ILE A C 1
ATOM 1429 O O . ILE A 1 187 ? -10.134 -19.702 37.632 1.00 43.53 187 ILE A O 1
ATOM 1434 N N . HIS A 1 188 ? -10.029 -17.832 38.896 1.00 41.93 188 HIS A N 1
ATOM 1435 C CA . HIS A 1 188 ? -11.129 -18.224 39.766 1.00 44.84 188 HIS A CA 1
ATOM 1436 C C . HIS A 1 188 ? -12.421 -18.416 38.977 1.00 51.97 188 HIS A C 1
ATOM 1437 O O . HIS A 1 188 ? -13.250 -19.248 39.350 1.00 43.70 188 HIS A O 1
ATOM 1444 N N . GLU A 1 189 ? -12.604 -17.666 37.890 1.00 47.26 189 GLU A N 1
ATOM 1445 C CA . GLU A 1 189 ? -13.813 -17.814 37.084 1.00 46.08 189 GLU A CA 1
ATOM 1446 C C . GLU A 1 189 ? -13.821 -19.128 36.304 1.00 45.15 189 GLU A C 1
ATOM 1447 O O . GLU A 1 189 ? -14.886 -19.718 36.095 1.00 44.31 189 GLU A O 1
ATOM 1453 N N . LEU A 1 190 ? -12.651 -19.592 35.848 1.00 41.31 190 LEU A N 1
ATOM 1454 C CA . LEU A 1 190 ? -12.580 -20.782 35.005 1.00 40.37 190 LEU A CA 1
ATOM 1455 C C . LEU A 1 190 ? -12.386 -22.066 35.783 1.00 44.41 190 LEU A C 1
ATOM 1456 O O . LEU A 1 190 ? -12.769 -23.134 35.283 1.00 40.11 190 LEU A O 1
ATOM 1461 N N . GLU A 1 191 ? -11.797 -21.989 36.978 1.00 36.33 191 GLU A N 1
ATOM 1462 C CA . GLU A 1 191 ? -11.473 -23.189 37.748 1.00 39.26 191 GLU A CA 1
ATOM 1463 C C . GLU A 1 191 ? -12.624 -24.178 37.842 1.00 40.15 191 GLU A C 1
ATOM 1464 O O . GLU A 1 191 ? -12.372 -25.386 37.692 1.00 41.72 191 GLU A O 1
ATOM 1470 N N . PRO A 1 192 ? -13.881 -23.766 38.102 1.00 39.78 192 PRO A N 1
ATOM 1471 C CA . PRO A 1 192 ? -14.948 -24.783 38.207 1.00 42.75 192 PRO A CA 1
ATOM 1472 C C . PRO A 1 192 ? -15.099 -25.663 36.965 1.00 45.51 192 PRO A C 1
ATOM 1473 O O . PRO A 1 192 ? -15.458 -26.841 37.104 1.00 44.26 192 PRO A O 1
ATOM 1477 N N . MET A 1 193 ? -14.829 -25.162 35.757 1.00 39.85 193 MET A N 1
ATOM 1478 C CA . MET A 1 193 ? -15.018 -26.051 34.614 1.00 46.79 193 MET A CA 1
ATOM 1479 C C . MET A 1 193 ? -13.920 -27.100 34.538 1.00 41.28 193 MET A C 1
ATOM 1480 O O . MET A 1 193 ? -14.059 -28.066 33.788 1.00 41.59 193 MET A O 1
ATOM 1485 N N . PHE A 1 194 ? -12.852 -26.963 35.318 1.00 39.80 194 PHE A N 1
ATOM 1486 C CA . PHE A 1 194 ? -11.736 -27.892 35.246 1.00 38.25 194 PHE A CA 1
ATOM 1487 C C . PHE A 1 194 ? -11.646 -28.766 36.486 1.00 38.12 194 PHE A C 1
ATOM 1488 O O . PHE A 1 194 ? -10.619 -29.409 36.709 1.00 41.73 194 PHE A O 1
ATOM 1496 N N . ALA A 1 195 ? -12.695 -28.802 37.299 1.00 40.31 195 ALA A N 1
ATOM 1497 C CA . ALA A 1 195 ? -12.678 -29.656 38.475 1.00 42.60 195 ALA A CA 1
ATOM 1498 C C . ALA A 1 195 ? -12.849 -31.125 38.070 1.00 41.55 195 ALA A C 1
ATOM 1499 O O . ALA A 1 195 ? -13.327 -31.451 36.978 1.00 42.05 195 ALA A O 1
ATOM 1501 N N . GLU A 1 196 ? -12.464 -32.025 38.972 1.00 46.49 196 GLU A N 1
ATOM 1502 C CA . GLU A 1 196 ? -12.631 -33.464 38.742 1.00 47.50 196 GLU A CA 1
ATOM 1503 C C . GLU A 1 196 ? -11.783 -33.909 37.543 1.00 47.35 196 GLU A C 1
ATOM 1504 O O . GLU A 1 196 ? -12.221 -34.701 36.707 1.00 44.29 196 GLU A O 1
ATOM 1510 N N . GLN A 1 197 ? -10.564 -33.374 37.445 1.00 42.55 197 GLN A N 1
ATOM 1511 C CA . GLN A 1 197 ? -9.605 -33.797 36.427 1.00 39.61 197 GLN A CA 1
ATOM 1512 C C . GLN A 1 197 ? -8.361 -34.366 37.102 1.00 38.54 197 GLN A C 1
ATOM 1513 O O . GLN A 1 197 ? -8.184 -34.256 38.315 1.00 39.40 197 GLN A O 1
ATOM 1519 N N . ALA A 1 198 ? -7.480 -34.975 36.297 1.00 38.69 198 ALA A N 1
ATOM 1520 C CA . ALA A 1 198 ? -6.284 -35.610 36.852 1.00 42.91 198 ALA A CA 1
ATOM 1521 C C . ALA A 1 198 ? -5.237 -34.603 37.300 1.00 51.66 198 ALA A C 1
ATOM 1522 O O . ALA A 1 198 ? -4.290 -34.977 38.001 1.00 43.64 198 ALA A O 1
ATOM 1524 N N . VAL A 1 199 ? -5.356 -33.359 36.862 1.00 39.27 199 VAL A N 1
ATOM 1525 C CA . VAL A 1 199 ? -4.441 -32.292 37.227 1.00 41.10 199 VAL A CA 1
ATOM 1526 C C . VAL A 1 199 ? -5.228 -31.170 37.896 1.00 39.34 199 VAL A C 1
ATOM 1527 O O . VAL A 1 199 ? -6.409 -30.968 37.608 1.00 34.86 199 VAL A O 1
ATOM 1531 N N . SER A 1 200 ? -4.567 -30.471 38.819 1.00 36.13 200 SER A N 1
ATOM 1532 C CA . SER A 1 200 ? -5.087 -29.285 39.499 1.00 37.09 200 SER A CA 1
ATOM 1533 C C . SER A 1 200 ? -5.970 -28.414 38.605 1.00 33.77 200 SER A C 1
ATOM 1534 O O . SER A 1 200 ? -5.603 -28.091 37.477 1.00 30.91 200 SER A O 1
ATOM 1537 N N . ALA A 1 201 ? -7.155 -28.059 39.110 1.00 28.42 201 ALA A N 1
ATOM 1538 C CA . ALA A 1 201 ? -8.053 -27.209 38.328 1.00 33.29 201 ALA A CA 1
ATOM 1539 C C . ALA A 1 201 ? -7.466 -25.810 38.139 1.00 31.19 201 ALA A C 1
ATOM 1540 O O . ALA A 1 201 ? -7.663 -25.193 37.090 1.00 31.49 201 ALA A O 1
ATOM 1542 N N . ARG A 1 202 ? -6.762 -25.299 39.155 1.00 31.40 202 ARG A N 1
ATOM 1543 C CA . ARG A 1 202 ? -6.045 -24.029 39.009 1.00 31.99 202 ARG A CA 1
ATOM 1544 C C . ARG A 1 202 ? -5.084 -24.065 37.829 1.00 31.97 202 ARG A C 1
ATOM 1545 O O . ARG A 1 202 ? -5.082 -23.163 36.987 1.00 32.48 202 ARG A O 1
ATOM 1553 N N . ALA A 1 203 ? -4.252 -25.110 37.752 1.00 32.82 203 ALA A N 1
ATOM 1554 C CA . ALA A 1 203 ? -3.273 -25.180 36.670 1.00 31.99 203 ALA A CA 1
ATOM 1555 C C . ALA A 1 203 ? -3.945 -25.263 35.304 1.00 29.43 203 ALA A C 1
ATOM 1556 O O . ALA A 1 203 ? -3.457 -24.683 34.333 1.00 30.27 203 ALA A O 1
ATOM 1558 N N . LEU A 1 204 ? -5.036 -26.031 35.198 1.00 28.25 204 LEU A N 1
ATOM 1559 C CA . LEU A 1 204 ? -5.752 -26.150 33.929 1.00 33.61 204 LEU A CA 1
ATOM 1560 C C . LEU A 1 204 ? -6.356 -24.817 33.502 1.00 31.45 204 LEU A C 1
ATOM 1561 O O . LEU A 1 204 ? -6.384 -24.487 32.309 1.00 27.11 204 LEU A O 1
ATOM 1566 N N . ALA A 1 205 ? -6.897 -24.058 34.462 1.00 31.95 205 ALA A N 1
ATOM 1567 C CA . ALA A 1 205 ? -7.436 -22.733 34.139 1.00 28.69 205 ALA A CA 1
ATOM 1568 C C . ALA A 1 205 ? -6.349 -21.804 33.627 1.00 30.87 205 ALA A C 1
ATOM 1569 O O . ALA A 1 205 ? -6.568 -21.041 32.684 1.00 31.00 205 ALA A O 1
ATOM 1571 N N . ILE A 1 206 ? -5.184 -21.807 34.288 1.00 32.09 206 ILE A N 1
ATOM 1572 C CA . ILE A 1 206 ? -4.054 -21.011 33.816 1.00 30.13 206 ILE A CA 1
ATOM 1573 C C . ILE A 1 206 ? -3.631 -21.467 32.429 1.00 38.11 206 ILE A C 1
ATOM 1574 O O . ILE A 1 206 ? -3.361 -20.650 31.551 1.00 33.16 206 ILE A O 1
ATOM 1579 N N . ARG A 1 207 ? -3.530 -22.790 32.223 1.00 32.99 207 ARG A N 1
ATOM 1580 C CA . ARG A 1 207 ? -3.135 -23.281 30.907 1.00 30.45 207 ARG A CA 1
ATOM 1581 C C . ARG A 1 207 ? -4.168 -22.892 29.855 1.00 33.37 207 ARG A C 1
ATOM 1582 O O . ARG A 1 207 ? -3.815 -22.501 28.736 1.00 35.49 207 ARG A O 1
ATOM 1590 N N . ALA A 1 208 ? -5.455 -22.983 30.196 1.00 30.86 208 ALA A N 1
ATOM 1591 C CA . ALA A 1 208 ? -6.489 -22.551 29.261 1.00 31.57 208 ALA A CA 1
ATOM 1592 C C . ALA A 1 208 ? -6.311 -21.081 28.891 1.00 32.95 208 ALA A C 1
ATOM 1593 O O . ALA A 1 208 ? -6.399 -20.711 27.714 1.00 35.48 208 ALA A O 1
ATOM 1595 N N . LEU A 1 209 ? -6.048 -20.227 29.887 1.00 34.14 209 LEU A N 1
ATOM 1596 C CA . LEU A 1 209 ? -5.863 -18.804 29.608 1.00 36.84 209 LEU A CA 1
ATOM 1597 C C . LEU A 1 209 ? -4.622 -18.573 28.761 1.00 37.14 209 LEU A C 1
ATOM 1598 O O . LEU A 1 209 ? -4.623 -17.699 27.896 1.00 38.26 209 LEU A O 1
ATOM 1603 N N . GLU A 1 210 ? -3.567 -19.364 28.986 1.00 37.86 210 GLU A N 1
ATOM 1604 C CA . GLU A 1 210 ? -2.377 -19.359 28.141 1.00 37.31 210 GLU A CA 1
ATOM 1605 C C . GLU A 1 210 ? -2.643 -19.982 26.783 1.00 38.72 210 GLU A C 1
ATOM 1606 O O . GLU A 1 210 ? -1.731 -19.995 25.950 1.00 43.15 210 GLU A O 1
ATOM 1612 N N . ASN A 1 211 ? -3.845 -20.520 26.563 1.00 36.89 211 ASN A N 1
ATOM 1613 C CA . ASN A 1 211 ? -4.272 -21.055 25.269 1.00 39.38 211 ASN A CA 1
ATOM 1614 C C . ASN A 1 211 ? -3.572 -22.381 24.943 1.00 40.18 211 ASN A C 1
ATOM 1615 O O . ASN A 1 211 ? -3.305 -22.686 23.777 1.00 39.90 211 ASN A O 1
ATOM 1620 N N . ASP A 1 212 ? -3.269 -23.175 25.981 1.00 35.18 212 ASP A N 1
ATOM 1621 C CA . ASP A 1 212 ? -2.655 -24.499 25.816 1.00 41.09 212 ASP A CA 1
ATOM 1622 C C . ASP A 1 212 ? -3.587 -25.385 24.985 1.00 41.21 212 ASP A C 1
ATOM 1623 O O . ASP A 1 212 ? -4.702 -25.689 25.420 1.00 44.84 212 ASP A O 1
ATOM 1628 N N . ARG A 1 213 ? -3.129 -25.818 23.809 1.00 39.20 213 ARG A N 1
ATOM 1629 C CA . ARG A 1 213 ? -3.996 -26.523 22.862 1.00 41.18 213 ARG A CA 1
ATOM 1630 C C . ARG A 1 213 ? -4.557 -27.816 23.449 1.00 43.47 213 ARG A C 1
ATOM 1631 O O . ARG A 1 213 ? -5.708 -28.180 23.189 1.00 47.20 213 ARG A O 1
ATOM 1639 N N . LEU A 1 214 ? -3.759 -28.535 24.226 1.00 43.05 214 LEU A N 1
ATOM 1640 C CA . LEU A 1 214 ? -4.248 -29.784 24.805 1.00 44.15 214 LEU A CA 1
ATOM 1641 C C . LEU A 1 214 ? -5.440 -29.536 25.723 1.00 50.20 214 LEU A C 1
ATOM 1642 O O . LEU A 1 214 ? -6.368 -30.350 25.788 1.00 85.52 214 LEU A O 1
ATOM 1647 N N . VAL A 1 215 ? -5.440 -28.401 26.420 1.00 41.16 215 VAL A N 1
ATOM 1648 C CA . VAL A 1 215 ? -6.552 -28.063 27.304 1.00 43.26 215 VAL A CA 1
ATOM 1649 C C . VAL A 1 215 ? -7.757 -27.604 26.495 1.00 46.00 215 VAL A C 1
ATOM 1650 O O . VAL A 1 215 ? -8.878 -28.084 26.690 1.00 41.99 215 VAL A O 1
ATOM 1654 N N . ILE A 1 216 ? -7.524 -26.666 25.571 1.00 39.55 216 ILE A N 1
ATOM 1655 C CA . ILE A 1 216 ? -8.583 -26.042 24.785 1.00 45.04 216 ILE A CA 1
ATOM 1656 C C . ILE A 1 216 ? -9.272 -27.076 23.903 1.00 45.34 216 ILE A C 1
ATOM 1657 O O . ILE A 1 216 ? -10.504 -27.096 23.773 1.00 44.56 216 ILE A O 1
ATOM 1662 N N . ASN A 1 217 ? -8.473 -27.924 23.247 1.00 49.64 217 ASN A N 1
ATOM 1663 C CA . ASN A 1 217 ? -9.004 -28.873 22.267 1.00 52.09 217 ASN A CA 1
ATOM 1664 C C . ASN A 1 217 ? -10.067 -29.790 22.869 1.00 54.86 217 ASN A C 1
ATOM 1665 O O . ASN A 1 217 ? -10.972 -30.246 22.159 1.00 59.14 217 ASN A O 1
ATOM 1670 N N . GLY A 1 218 ? -9.991 -30.057 24.163 1.00 50.34 218 GLY A N 1
ATOM 1671 C CA . GLY A 1 218 ? -10.971 -30.914 24.806 1.00 55.57 218 GLY A CA 1
ATOM 1672 C C . GLY A 1 218 ? -12.250 -30.226 25.223 1.00 52.23 218 GLY A C 1
ATOM 1673 O O . GLY A 1 218 ? -13.105 -30.854 25.851 1.00 46.82 218 GLY A O 1
ATOM 1674 N N . LEU A 1 219 ? -12.409 -28.945 24.905 1.00 50.55 219 LEU A N 1
ATOM 1675 C CA . LEU A 1 219 ? -13.546 -28.187 25.395 1.00 50.91 219 LEU A CA 1
ATOM 1676 C C . LEU A 1 219 ? -14.677 -28.198 24.371 1.00 51.40 219 LEU A C 1
ATOM 1677 O O . LEU A 1 219 ? -14.443 -28.145 23.158 1.00 56.21 219 LEU A O 1
ATOM 1682 N N . LYS A 1 220 ? -15.908 -28.271 24.870 1.00 51.90 220 LYS A N 1
ATOM 1683 C CA . LYS A 1 220 ? -17.069 -28.049 24.028 1.00 55.50 220 LYS A CA 1
ATOM 1684 C C . LYS A 1 220 ? -17.148 -26.576 23.642 1.00 63.42 220 LYS A C 1
ATOM 1685 O O . LYS A 1 220 ? -16.579 -25.705 24.305 1.00 52.89 220 LYS A O 1
ATOM 1691 N N . GLU A 1 221 ? -17.874 -26.308 22.553 1.00 60.49 221 GLU A N 1
ATOM 1692 C CA . GLU A 1 221 ? -17.894 -24.969 21.974 1.00 59.40 221 GLU A CA 1
ATOM 1693 C C . GLU A 1 221 ? -18.265 -23.908 23.004 1.00 58.72 221 GLU A C 1
ATOM 1694 O O . GLU A 1 221 ? -17.671 -22.826 23.026 1.00 55.97 221 GLU A O 1
ATOM 1700 N N . ALA A 1 222 ? -19.233 -24.203 23.877 1.00 57.29 222 ALA A N 1
ATOM 1701 C CA . ALA A 1 222 ? -19.652 -23.205 24.856 1.00 53.87 222 ALA A CA 1
ATOM 1702 C C . ALA A 1 222 ? -18.571 -22.982 25.905 1.00 51.49 222 ALA A C 1
ATOM 1703 O O . ALA A 1 222 ? -18.314 -21.838 26.308 1.00 55.36 222 ALA A O 1
ATOM 1705 N N . GLU A 1 223 ? -17.939 -24.067 26.369 1.00 51.15 223 GLU A N 1
ATOM 1706 C CA . GLU A 1 223 ? -16.778 -23.939 27.245 1.00 53.56 223 GLU A CA 1
ATOM 1707 C C . GLU A 1 223 ? -15.678 -23.136 26.564 1.00 52.51 223 GLU A C 1
ATOM 1708 O O . GLU A 1 223 ? -15.137 -22.184 27.141 1.00 55.17 223 GLU A O 1
ATOM 1714 N N . ARG A 1 224 ? -15.374 -23.486 25.308 1.00 54.43 224 ARG A N 1
ATOM 1715 C CA . ARG A 1 224 ? -14.343 -22.792 24.546 1.00 54.10 224 ARG A CA 1
ATOM 1716 C C . ARG A 1 224 ? -14.656 -21.307 24.418 1.00 55.22 224 ARG A C 1
ATOM 1717 O O . ARG A 1 224 ? -13.754 -20.462 24.488 1.00 54.14 224 ARG A O 1
ATOM 1725 N N . GLN A 1 225 ? -15.931 -20.975 24.210 1.00 57.14 225 GLN A N 1
ATOM 1726 C CA . GLN A 1 225 ? -16.331 -19.581 24.094 1.00 59.20 225 GLN A CA 1
ATOM 1727 C C . GLN A 1 225 ? -16.123 -18.841 25.407 1.00 62.50 225 GLN A C 1
ATOM 1728 O O . GLN A 1 225 ? -15.709 -17.674 25.420 1.00 60.03 225 GLN A O 1
ATOM 1734 N N . ASN A 1 226 ? -16.405 -19.509 26.521 1.00 56.12 226 ASN A N 1
ATOM 1735 C CA . ASN A 1 226 ? -16.219 -18.896 27.826 1.00 58.20 226 ASN A CA 1
ATOM 1736 C C . ASN A 1 226 ? -14.742 -18.605 28.082 1.00 58.19 226 ASN A C 1
ATOM 1737 O O . ASN A 1 226 ? -14.392 -17.550 28.624 1.00 64.33 226 ASN A O 1
ATOM 1742 N N . VAL A 1 227 ? -13.861 -19.522 27.680 1.00 52.76 227 VAL A N 1
ATOM 1743 C CA . VAL A 1 227 ? -12.424 -19.288 27.819 1.00 52.86 227 VAL A CA 1
ATOM 1744 C C . VAL A 1 227 ? -11.996 -18.078 26.994 1.00 51.34 227 VAL A C 1
ATOM 1745 O O . VAL A 1 227 ? -11.325 -17.170 27.495 1.00 49.72 227 VAL A O 1
ATOM 1749 N N . GLU A 1 228 ? -12.385 -18.038 25.721 1.00 52.98 228 GLU A N 1
ATOM 1750 C CA . GLU A 1 228 ? -11.922 -16.938 24.886 1.00 57.95 228 GLU A CA 1
ATOM 1751 C C . GLU A 1 228 ? -12.525 -15.603 25.312 1.00 55.94 228 GLU A C 1
ATOM 1752 O O . GLU A 1 228 ? -11.947 -14.550 25.022 1.00 56.14 228 GLU A O 1
ATOM 1758 N N . GLN A 1 229 ? -13.648 -15.622 26.029 1.00 55.23 229 GLN A N 1
ATOM 1759 C CA . GLN A 1 229 ? -14.197 -14.393 26.595 1.00 58.47 229 GLN A CA 1
ATOM 1760 C C . GLN A 1 229 ? -13.317 -13.870 27.724 1.00 58.42 229 GLN A C 1
ATOM 1761 O O . GLN A 1 229 ? -12.941 -12.692 27.744 1.00 58.11 229 GLN A O 1
ATOM 1767 N N . ARG A 1 230 ? -12.957 -14.748 28.663 1.00 57.48 230 ARG A N 1
ATOM 1768 C CA . ARG A 1 230 ? -12.095 -14.360 29.774 1.00 56.33 230 ARG A CA 1
ATOM 1769 C C . ARG A 1 230 ? -10.712 -13.940 29.302 1.00 55.05 230 ARG A C 1
ATOM 1770 O O . ARG A 1 230 ? -10.091 -13.072 29.927 1.00 56.43 230 ARG A O 1
ATOM 1778 N N . GLN A 1 231 ? -10.220 -14.519 28.199 1.00 51.51 231 GLN A N 1
ATOM 1779 C CA . GLN A 1 231 ? -8.978 -14.028 27.607 1.00 52.15 231 GLN A CA 1
ATOM 1780 C C . GLN A 1 231 ? -9.112 -12.571 27.172 1.00 58.59 231 GLN A C 1
ATOM 1781 O O . GLN A 1 231 ? -8.209 -11.760 27.403 1.00 52.90 231 GLN A O 1
ATOM 1787 N N . HIS A 1 232 ? -10.242 -12.214 26.551 1.00 63.33 232 HIS A N 1
ATOM 1788 C CA . HIS A 1 232 ? -10.461 -10.824 26.147 1.00 63.34 232 HIS A CA 1
ATOM 1789 C C . HIS A 1 232 ? -10.682 -9.899 27.342 1.00 61.72 232 HIS A C 1
ATOM 1790 O O . HIS A 1 232 ? -10.412 -8.695 27.250 1.00 64.82 232 HIS A O 1
ATOM 1797 N N . GLU A 1 233 ? -11.190 -10.423 28.456 1.00 61.29 233 GLU A N 1
ATOM 1798 C CA . GLU A 1 233 ? -11.374 -9.594 29.642 1.00 63.12 233 GLU A CA 1
ATOM 1799 C C . GLU A 1 233 ? -10.042 -9.102 30.192 1.00 75.67 233 GLU A C 1
ATOM 1800 O O . GLU A 1 233 ? -9.995 -8.070 30.869 1.00 69.09 233 GLU A O 1
ATOM 1806 N N . CYS A 1 234 ? -8.954 -9.823 29.922 1.00 66.28 234 CYS A N 1
ATOM 1807 C CA . CYS A 1 234 ? -7.645 -9.412 30.418 1.00 66.73 234 CYS A CA 1
ATOM 1808 C C . CYS A 1 234 ? -7.188 -8.153 29.695 1.00 62.47 234 CYS A C 1
ATOM 1809 O O . CYS A 1 234 ? -7.052 -8.144 28.470 1.00 59.71 234 CYS A O 1
ATOM 1812 N N . GLN A 1 235 ? -6.951 -7.091 30.465 1.00 67.43 235 GLN A N 1
ATOM 1813 C CA . GLN A 1 235 ? -6.593 -5.803 29.882 1.00 75.95 235 GLN A CA 1
ATOM 1814 C C . GLN A 1 235 ? -5.207 -5.835 29.255 1.00 63.01 235 GLN A C 1
ATOM 1815 O O . GLN A 1 235 ? -4.900 -5.009 28.390 1.00 64.12 235 GLN A O 1
ATOM 1821 N N . VAL A 1 236 ? -4.363 -6.772 29.678 1.00 56.25 236 VAL A N 1
ATOM 1822 C CA . VAL A 1 236 ? -2.974 -6.839 29.248 1.00 55.61 236 VAL A CA 1
ATOM 1823 C C . VAL A 1 236 ? -2.722 -8.196 28.592 1.00 53.47 236 VAL A C 1
ATOM 1824 O O . VAL A 1 236 ? -3.547 -9.108 28.662 1.00 49.87 236 VAL A O 1
ATOM 1828 N N . ASP A 1 237 ? -1.571 -8.315 27.935 1.00 52.17 237 ASP A N 1
ATOM 1829 C CA . ASP A 1 237 ? -1.260 -9.513 27.170 1.00 48.72 237 ASP A CA 1
ATOM 1830 C C . ASP A 1 237 ? -0.941 -10.680 28.107 1.00 39.02 237 ASP A C 1
ATOM 1831 O O . ASP A 1 237 ? -0.053 -10.582 28.956 1.00 37.19 237 ASP A O 1
ATOM 1836 N N . ILE A 1 238 ? -1.699 -11.769 27.977 1.00 40.97 238 ILE A N 1
ATOM 1837 C CA . ILE A 1 238 ? -1.609 -12.867 28.945 1.00 34.03 238 ILE A CA 1
ATOM 1838 C C . ILE A 1 238 ? -0.226 -13.506 28.918 1.00 29.93 238 ILE A C 1
ATOM 1839 O O . ILE A 1 238 ? 0.366 -13.783 29.969 1.00 35.02 238 ILE A O 1
ATOM 1844 N N . ASP A 1 239 ? 0.300 -13.772 27.719 1.00 31.43 239 ASP A N 1
ATOM 1845 C CA . ASP A 1 239 ? 1.615 -14.390 27.631 1.00 38.59 239 ASP A CA 1
ATOM 1846 C C . ASP A 1 239 ? 2.672 -13.543 28.330 1.00 35.08 239 ASP A C 1
ATOM 1847 O O . ASP A 1 239 ? 3.499 -14.067 29.082 1.00 31.14 239 ASP A O 1
ATOM 1852 N N . LEU A 1 240 ? 2.623 -12.210 28.157 1.00 33.36 240 LEU A N 1
ATOM 1853 C CA . LEU A 1 240 ? 3.585 -11.364 28.860 1.00 29.36 240 LEU A CA 1
ATOM 1854 C C . LEU A 1 240 ? 3.314 -11.328 30.349 1.00 25.93 240 LEU A C 1
ATOM 1855 O O . LEU A 1 240 ? 4.251 -11.269 31.163 1.00 27.86 240 LEU A O 1
ATOM 1860 N N . LEU A 1 241 ? 2.033 -11.322 30.737 1.00 29.46 241 LEU A N 1
ATOM 1861 C CA . LEU A 1 241 ? 1.705 -11.283 32.160 1.00 34.78 241 LEU A CA 1
ATOM 1862 C C . LEU A 1 241 ? 2.288 -12.481 32.897 1.00 29.70 241 LEU A C 1
ATOM 1863 O O . LEU A 1 241 ? 2.929 -12.323 33.946 1.00 26.12 241 LEU A O 1
ATOM 1868 N N . VAL A 1 242 ? 2.042 -13.688 32.389 1.00 30.37 242 VAL A N 1
ATOM 1869 C CA . VAL A 1 242 ? 2.467 -14.876 33.133 1.00 25.14 242 VAL A CA 1
ATOM 1870 C C . VAL A 1 242 ? 3.990 -15.007 33.134 1.00 24.03 242 VAL A C 1
ATOM 1871 O O . VAL A 1 242 ? 4.582 -15.439 34.128 1.00 25.38 242 VAL A O 1
ATOM 1875 N N . ALA A 1 243 ? 4.648 -14.621 32.036 1.00 27.17 243 ALA A N 1
ATOM 1876 C CA . ALA A 1 243 ? 6.112 -14.606 32.021 1.00 29.19 243 ALA A CA 1
ATOM 1877 C C . ALA A 1 243 ? 6.677 -13.659 33.079 1.00 28.89 243 ALA A C 1
ATOM 1878 O O . ALA A 1 243 ? 7.607 -14.026 33.798 1.00 29.90 243 ALA A O 1
ATOM 1880 N N . ASN A 1 244 ? 6.152 -12.414 33.166 1.00 33.14 244 ASN A N 1
ATOM 1881 C CA . ASN A 1 244 ? 6.605 -11.465 34.192 1.00 32.68 244 ASN A CA 1
ATOM 1882 C C . ASN A 1 244 ? 6.451 -12.016 35.600 1.00 33.75 244 ASN A C 1
ATOM 1883 O O . ASN A 1 244 ? 7.334 -11.840 36.447 1.00 29.29 244 ASN A O 1
ATOM 1888 N N . VAL A 1 245 ? 5.304 -12.633 35.894 1.00 26.76 245 VAL A N 1
ATOM 1889 C CA . VAL A 1 245 ? 5.123 -13.205 37.221 1.00 30.21 245 VAL A CA 1
ATOM 1890 C C . VAL A 1 245 ? 6.128 -14.318 37.456 1.00 30.70 245 VAL A C 1
ATOM 1891 O O . VAL A 1 245 ? 6.731 -14.414 38.534 1.00 30.85 245 VAL A O 1
ATOM 1895 N N . ARG A 1 246 ? 6.323 -15.188 36.463 1.00 26.09 246 ARG A N 1
ATOM 1896 C CA . ARG A 1 246 ? 7.215 -16.318 36.700 1.00 26.93 246 ARG A CA 1
ATOM 1897 C C . ARG A 1 246 ? 8.664 -15.840 36.821 1.00 28.90 246 ARG A C 1
ATOM 1898 O O . ARG A 1 246 ? 9.379 -16.221 37.753 1.00 30.17 246 ARG A O 1
ATOM 1906 N N . TYR A 1 247 ? 9.104 -14.955 35.914 1.00 28.55 247 TYR A N 1
ATOM 1907 C CA . TYR A 1 247 ? 10.500 -14.508 35.978 1.00 29.69 247 TYR A CA 1
ATOM 1908 C C . TYR A 1 247 ? 10.783 -13.618 37.187 1.00 32.47 247 TYR A C 1
ATOM 1909 O O . TYR A 1 247 ? 11.897 -13.652 37.715 1.00 31.39 247 TYR A O 1
ATOM 1918 N N . THR A 1 248 ? 9.793 -12.873 37.688 1.00 32.40 248 THR A N 1
ATOM 1919 C CA . THR A 1 248 ? 9.978 -12.181 38.970 1.00 31.28 248 THR A CA 1
ATOM 1920 C C . THR A 1 248 ? 10.236 -13.146 40.117 1.00 32.96 248 THR A C 1
ATOM 1921 O O . THR A 1 248 ? 11.146 -12.935 40.939 1.00 27.67 248 THR A O 1
ATOM 1925 N N . TYR A 1 249 ? 9.437 -14.210 40.202 1.00 31.20 249 TYR A N 1
ATOM 1926 C CA . TYR A 1 249 ? 9.664 -15.203 41.236 1.00 32.72 249 TYR A CA 1
ATOM 1927 C C . TYR A 1 249 ? 11.061 -15.789 41.098 1.00 31.86 249 TYR A C 1
ATOM 1928 O O . TYR A 1 249 ? 11.732 -16.057 42.104 1.00 30.63 249 TYR A O 1
ATOM 1937 N N . LEU A 1 250 ? 11.503 -16.021 39.857 1.00 25.08 250 LEU A N 1
ATOM 1938 C CA . LEU A 1 250 ? 12.778 -16.723 39.685 1.00 29.24 250 LEU A CA 1
ATOM 1939 C C . LEU A 1 250 ? 13.941 -15.802 40.016 1.00 36.72 250 LEU A C 1
ATOM 1940 O O . LEU A 1 250 ? 14.990 -16.258 40.512 1.00 34.49 250 LEU A O 1
ATOM 1945 N N . HIS A 1 251 ? 13.772 -14.503 39.745 1.00 32.82 251 HIS A N 1
ATOM 1946 C CA . HIS A 1 251 ? 14.781 -13.545 40.173 1.00 38.79 251 HIS A CA 1
ATOM 1947 C C . HIS A 1 251 ? 14.907 -13.579 41.689 1.00 39.92 251 HIS A C 1
ATOM 1948 O O . HIS A 1 251 ? 16.018 -13.632 42.234 1.00 43.44 251 HIS A O 1
ATOM 1955 N N . GLU A 1 252 ? 13.772 -13.609 42.391 1.00 41.69 252 GLU A N 1
ATOM 1956 C CA . GLU A 1 252 ? 13.810 -13.679 43.845 1.00 46.66 252 GLU A CA 1
ATOM 1957 C C . GLU A 1 252 ? 14.433 -14.989 44.312 1.00 44.51 252 GLU A C 1
ATOM 1958 O O . GLU A 1 252 ? 15.244 -15.006 45.248 1.00 49.54 252 GLU A O 1
ATOM 1964 N N . LEU A 1 253 ? 14.075 -16.098 43.665 1.00 40.59 253 LEU A N 1
ATOM 1965 C CA . LEU A 1 253 ? 14.684 -17.385 43.992 1.00 42.57 253 LEU A CA 1
ATOM 1966 C C . LEU A 1 253 ? 16.206 -17.328 43.877 1.00 41.94 253 LEU A C 1
ATOM 1967 O O . LEU A 1 253 ? 16.930 -17.751 44.790 1.00 43.02 253 LEU A O 1
ATOM 1972 N N . CYS A 1 254 ? 16.703 -16.839 42.742 1.00 39.51 254 CYS A N 1
ATOM 1973 C CA . CYS A 1 254 ? 18.143 -16.864 42.486 1.00 42.28 254 CYS A CA 1
ATOM 1974 C C . CYS A 1 254 ? 18.914 -15.984 43.458 1.00 42.43 254 CYS A C 1
ATOM 1975 O O . CYS A 1 254 ? 20.069 -16.290 43.784 1.00 43.63 254 CYS A O 1
ATOM 1978 N N . THR A 1 255 ? 18.294 -14.904 43.937 1.00 46.33 255 THR A N 1
ATOM 1979 C CA . THR A 1 255 ? 18.945 -14.026 44.902 1.00 48.85 255 THR A CA 1
ATOM 1980 C C . THR A 1 255 ? 19.186 -14.733 46.230 1.00 52.25 255 THR A C 1
ATOM 1981 O O . THR A 1 255 ? 20.188 -14.474 46.912 1.00 56.40 255 THR A O 1
ATOM 1985 N N . HIS A 1 256 ? 18.304 -15.650 46.602 1.00 50.51 256 HIS A N 1
ATOM 1986 C CA . HIS A 1 256 ? 18.441 -16.355 47.867 1.00 52.83 256 HIS A CA 1
ATOM 1987 C C . HIS A 1 256 ? 19.162 -17.688 47.748 1.00 48.21 256 HIS A C 1
ATOM 1988 O O . HIS A 1 256 ? 19.600 -18.227 48.768 1.00 53.52 256 HIS A O 1
ATOM 1995 N N . VAL A 1 257 ? 19.259 -18.254 46.549 1.00 44.81 257 VAL A N 1
ATOM 1996 C CA . VAL A 1 257 ? 19.835 -19.584 46.366 1.00 43.34 257 VAL A CA 1
ATOM 1997 C C . VAL A 1 257 ? 21.285 -19.515 45.892 1.00 47.79 257 VAL A C 1
ATOM 1998 O O . VAL A 1 257 ? 22.100 -20.357 46.273 1.00 42.88 257 VAL A O 1
ATOM 2002 N N . ARG A 1 258 ? 21.616 -18.524 45.065 1.00 38.91 258 ARG A N 1
ATOM 2003 C CA . ARG A 1 258 ? 22.836 -18.530 44.262 1.00 42.85 258 ARG A CA 1
ATOM 2004 C C . ARG A 1 258 ? 23.863 -17.575 44.864 1.00 46.58 258 ARG A C 1
ATOM 2005 O O . ARG A 1 258 ? 23.581 -16.384 45.032 1.00 45.62 258 ARG A O 1
ATOM 2013 N N . ARG A 1 259 ? 25.058 -18.090 45.170 1.00 50.35 259 ARG A N 1
ATOM 2014 C CA . ARG A 1 259 ? 26.116 -17.272 45.755 1.00 56.71 259 ARG A CA 1
ATOM 2015 C C . ARG A 1 259 ? 27.438 -17.521 45.043 1.00 58.63 259 ARG A C 1
ATOM 2016 O O . ARG A 1 259 ? 27.739 -18.650 44.646 1.00 53.10 259 ARG A O 1
ATOM 2024 N N . THR A 1 260 ? 28.209 -16.456 44.856 1.00 63.94 260 THR A N 1
ATOM 2025 C CA . THR A 1 260 ? 29.541 -16.575 44.268 1.00 82.14 260 THR A CA 1
ATOM 2026 C C . THR A 1 260 ? 30.602 -16.597 45.365 1.00 76.43 260 THR A C 1
ATOM 2027 O O . THR A 1 260 ? 30.372 -16.094 46.469 1.00 74.20 260 THR A O 1
ATOM 2031 N N . SER B 1 1 ? 22.481 -21.513 21.080 1.00 47.10 1 SER B N 1
ATOM 2032 C CA . SER B 1 1 ? 21.610 -22.088 20.071 1.00 52.16 1 SER B CA 1
ATOM 2033 C C . SER B 1 1 ? 20.131 -21.752 20.290 1.00 46.31 1 SER B C 1
ATOM 2034 O O . SER B 1 1 ? 19.351 -21.797 19.346 1.00 40.96 1 SER B O 1
ATOM 2037 N N . LYS B 1 2 ? 19.736 -21.436 21.524 1.00 39.83 2 LYS B N 1
ATOM 2038 C CA . LYS B 1 2 ? 18.418 -20.860 21.794 1.00 39.55 2 LYS B CA 1
ATOM 2039 C C . LYS B 1 2 ? 18.609 -19.431 22.299 1.00 33.86 2 LYS B C 1
ATOM 2040 O O . LYS B 1 2 ? 19.163 -19.228 23.383 1.00 33.59 2 LYS B O 1
ATOM 2046 N N . TYR B 1 3 ? 18.122 -18.446 21.545 1.00 37.45 3 TYR B N 1
ATOM 2047 C CA . TYR B 1 3 ? 18.316 -17.046 21.917 1.00 29.68 3 TYR B CA 1
ATOM 2048 C C . TYR B 1 3 ? 17.003 -16.403 22.353 1.00 33.82 3 TYR B C 1
ATOM 2049 O O . TYR B 1 3 ? 15.956 -16.654 21.756 1.00 38.30 3 TYR B O 1
ATOM 2058 N N . GLN B 1 4 ? 17.064 -15.583 23.406 1.00 30.42 4 GLN B N 1
ATOM 2059 C CA . GLN B 1 4 ? 15.910 -14.833 23.889 1.00 31.29 4 GLN B CA 1
ATOM 2060 C C . GLN B 1 4 ? 16.079 -13.376 23.473 1.00 29.85 4 GLN B C 1
ATOM 2061 O O . GLN B 1 4 ? 17.062 -12.743 23.854 1.00 25.47 4 GLN B O 1
ATOM 2067 N N . VAL B 1 5 ? 15.114 -12.860 22.730 1.00 25.86 5 VAL B N 1
ATOM 2068 C CA . VAL B 1 5 ? 15.164 -11.501 22.167 1.00 28.59 5 VAL B CA 1
ATOM 2069 C C . VAL B 1 5 ? 13.949 -10.743 22.669 1.00 32.49 5 VAL B C 1
ATOM 2070 O O . VAL B 1 5 ? 12.828 -11.246 22.560 1.00 31.78 5 VAL B O 1
ATOM 2074 N N . LEU B 1 6 ? 14.159 -9.534 23.204 1.00 30.49 6 LEU B N 1
ATOM 2075 C CA . LEU B 1 6 ? 13.063 -8.661 23.599 1.00 26.20 6 LEU B CA 1
ATOM 2076 C C . LEU B 1 6 ? 13.038 -7.479 22.640 1.00 30.25 6 LEU B C 1
ATOM 2077 O O . LEU B 1 6 ? 14.093 -6.981 22.254 1.00 29.40 6 LEU B O 1
ATOM 2082 N N . THR B 1 7 ? 11.847 -7.041 22.243 1.00 25.61 7 THR B N 1
ATOM 2083 C CA . THR B 1 7 ? 11.709 -5.834 21.420 1.00 27.88 7 THR B CA 1
ATOM 2084 C C . THR B 1 7 ? 11.028 -4.747 22.237 1.00 34.42 7 THR B C 1
ATOM 2085 O O . THR B 1 7 ? 10.029 -5.015 22.911 1.00 27.04 7 THR B O 1
ATOM 2089 N N . VAL B 1 8 ? 11.562 -3.511 22.185 1.00 30.27 8 VAL B N 1
ATOM 2090 C CA . VAL B 1 8 ? 11.152 -2.467 23.118 1.00 27.66 8 VAL B CA 1
ATOM 2091 C C . VAL B 1 8 ? 11.222 -1.140 22.359 1.00 24.95 8 VAL B C 1
ATOM 2092 O O . VAL B 1 8 ? 12.168 -0.906 21.609 1.00 26.08 8 VAL B O 1
ATOM 2096 N N . GLY B 1 9 ? 10.239 -0.286 22.547 1.00 24.28 9 GLY B N 1
ATOM 2097 C CA . GLY B 1 9 ? 10.252 0.991 21.809 1.00 21.95 9 GLY B CA 1
ATOM 2098 C C . GLY B 1 9 ? 9.003 1.780 22.120 1.00 27.35 9 GLY B C 1
ATOM 2099 O O . GLY B 1 9 ? 8.109 1.310 22.820 1.00 30.98 9 GLY B O 1
ATOM 2100 N N . ASN B 1 10 ? 8.958 3.026 21.594 1.00 24.53 10 ASN B N 1
ATOM 2101 C CA . ASN B 1 10 ? 7.753 3.839 21.728 1.00 26.18 10 ASN B CA 1
ATOM 2102 C C . ASN B 1 10 ? 6.602 3.241 20.923 1.00 24.99 10 ASN B C 1
ATOM 2103 O O . ASN B 1 10 ? 6.830 2.551 19.926 1.00 27.40 10 ASN B O 1
ATOM 2108 N N . PRO B 1 11 ? 5.358 3.598 21.260 1.00 24.95 11 PRO B N 1
ATOM 2109 C CA . PRO B 1 11 ? 4.235 3.310 20.356 1.00 30.69 11 PRO B CA 1
ATOM 2110 C C . PRO B 1 11 ? 4.486 3.850 18.953 1.00 36.32 11 PRO B C 1
ATOM 2111 O O . PRO B 1 11 ? 5.085 4.914 18.772 1.00 31.03 11 PRO B O 1
ATOM 2115 N N . ASN B 1 12 ? 4.033 3.092 17.952 1.00 37.54 12 ASN B N 1
ATOM 2116 C CA . ASN B 1 12 ? 4.101 3.449 16.529 1.00 40.30 12 ASN B CA 1
ATOM 2117 C C . ASN B 1 12 ? 5.516 3.520 15.957 1.00 37.42 12 ASN B C 1
ATOM 2118 O O . ASN B 1 12 ? 5.727 4.120 14.898 1.00 37.88 12 ASN B O 1
ATOM 2123 N N . SER B 1 13 ? 6.485 2.864 16.585 1.00 35.33 13 SER B N 1
ATOM 2124 C CA . SER B 1 13 ? 7.823 2.811 16.034 1.00 31.95 13 SER B CA 1
ATOM 2125 C C . SER B 1 13 ? 7.979 1.744 14.955 1.00 28.72 13 SER B C 1
ATOM 2126 O O . SER B 1 13 ? 8.970 1.772 14.230 1.00 28.63 13 SER B O 1
ATOM 2129 N N . GLY B 1 14 ? 7.025 0.833 14.807 1.00 28.13 14 GLY B N 1
ATOM 2130 C CA . GLY B 1 14 ? 7.144 -0.272 13.874 1.00 30.06 14 GLY B CA 1
ATOM 2131 C C . GLY B 1 14 ? 7.449 -1.668 14.489 1.00 35.43 14 GLY B C 1
ATOM 2132 O O . GLY B 1 14 ? 7.865 -2.576 13.742 1.00 30.57 14 GLY B O 1
ATOM 2133 N N . LYS B 1 15 ? 7.257 -1.835 15.800 1.00 35.41 15 LYS B N 1
ATOM 2134 C CA A LYS B 1 15 ? 7.577 -3.095 16.466 0.09 61.59 15 LYS B CA 1
ATOM 2135 C CA B LYS B 1 15 ? 7.562 -3.093 16.483 0.91 44.00 15 LYS B CA 1
ATOM 2136 C C . LYS B 1 15 ? 6.718 -4.248 15.950 1.00 33.97 15 LYS B C 1
ATOM 2137 O O . LYS B 1 15 ? 7.236 -5.330 15.656 1.00 34.84 15 LYS B O 1
ATOM 2148 N N . THR B 1 16 ? 5.402 -4.046 15.847 1.00 32.83 16 THR B N 1
ATOM 2149 C CA . THR B 1 16 ? 4.540 -5.088 15.291 1.00 35.85 16 THR B CA 1
ATOM 2150 C C . THR B 1 16 ? 4.967 -5.467 13.879 1.00 33.75 16 THR B C 1
ATOM 2151 O O . THR B 1 16 ? 5.053 -6.654 13.550 1.00 34.73 16 THR B O 1
ATOM 2155 N N . THR B 1 17 ? 5.260 -4.470 13.033 1.00 31.61 17 THR B N 1
ATOM 2156 C CA . THR B 1 17 ? 5.698 -4.748 11.667 1.00 31.20 17 THR B CA 1
ATOM 2157 C C . THR B 1 17 ? 6.972 -5.580 11.650 1.00 33.63 17 THR B C 1
ATOM 2158 O O . THR B 1 17 ? 7.095 -6.534 10.870 1.00 32.83 17 THR B O 1
ATOM 2162 N N . LEU B 1 18 ? 7.938 -5.245 12.503 1.00 30.44 18 LEU B N 1
ATOM 2163 C CA . LEU B 1 18 ? 9.175 -6.021 12.521 1.00 31.15 18 LEU B CA 1
ATOM 2164 C C . LEU B 1 18 ? 8.943 -7.418 13.103 1.00 35.35 18 LEU B C 1
ATOM 2165 O O . LEU B 1 18 ? 9.556 -8.397 12.661 1.00 31.26 18 LEU B O 1
ATOM 2170 N N . PHE B 1 19 ? 8.101 -7.510 14.123 1.00 33.06 19 PHE B N 1
ATOM 2171 C CA . PHE B 1 19 ? 7.790 -8.803 14.726 1.00 33.75 19 PHE B CA 1
ATOM 2172 C C . PHE B 1 19 ? 7.132 -9.724 13.708 1.00 39.69 19 PHE B C 1
ATOM 2173 O O . PHE B 1 19 ? 7.543 -10.878 13.542 1.00 39.94 19 PHE B O 1
ATOM 2181 N N . ASN B 1 20 ? 6.135 -9.210 12.980 1.00 36.34 20 ASN B N 1
ATOM 2182 C CA . ASN B 1 20 ? 5.492 -10.003 11.935 1.00 41.60 20 ASN B CA 1
ATOM 2183 C C . ASN B 1 20 ? 6.484 -10.424 10.867 1.00 45.26 20 ASN B C 1
ATOM 2184 O O . ASN B 1 20 ? 6.447 -11.564 10.388 1.00 45.33 20 ASN B O 1
ATOM 2189 N N . GLY B 1 21 ? 7.370 -9.512 10.478 1.00 36.87 21 GLY B N 1
ATOM 2190 C CA . GLY B 1 21 ? 8.376 -9.839 9.481 1.00 43.46 21 GLY B CA 1
ATOM 2191 C C . GLY B 1 21 ? 9.344 -10.921 9.931 1.00 36.26 21 GLY B C 1
ATOM 2192 O O . GLY B 1 21 ? 9.764 -11.759 9.133 1.00 37.59 21 GLY B O 1
ATOM 2193 N N . LEU B 1 22 ? 9.748 -10.895 11.201 1.00 31.40 22 LEU B N 1
ATOM 2194 C CA . LEU B 1 22 ? 10.735 -11.862 11.690 1.00 37.02 22 LEU B CA 1
ATOM 2195 C C . LEU B 1 22 ? 10.128 -13.246 11.908 1.00 44.79 22 LEU B C 1
ATOM 2196 O O . LEU B 1 22 ? 10.804 -14.265 11.713 1.00 40.70 22 LEU B O 1
ATOM 2201 N N . THR B 1 23 ? 8.899 -13.286 12.406 1.00 43.74 23 THR B N 1
ATOM 2202 C CA . THR B 1 23 ? 8.227 -14.528 12.755 1.00 45.61 23 THR B CA 1
ATOM 2203 C C . THR B 1 23 ? 7.382 -15.105 11.627 1.00 54.58 23 THR B C 1
ATOM 2204 O O . THR B 1 23 ? 6.926 -16.248 11.745 1.00 78.90 23 THR B O 1
ATOM 2208 N N . GLY B 1 24 ? 7.162 -14.362 10.549 1.00 63.24 24 GLY B N 1
ATOM 2209 C CA . GLY B 1 24 ? 6.304 -14.822 9.472 1.00 56.64 24 GLY B CA 1
ATOM 2210 C C . GLY B 1 24 ? 4.903 -15.216 9.918 1.00 61.19 24 GLY B C 1
ATOM 2211 O O . GLY B 1 24 ? 4.074 -14.359 10.246 1.00 65.79 24 GLY B O 1
ATOM 2212 N N . GLU B 1 38 ? -3.473 -10.854 18.869 1.00 74.52 38 GLU B N 1
ATOM 2213 C CA . GLU B 1 38 ? -3.377 -12.176 19.482 1.00 84.15 38 GLU B CA 1
ATOM 2214 C C . GLU B 1 38 ? -2.080 -12.290 20.314 1.00 68.67 38 GLU B C 1
ATOM 2215 O O . GLU B 1 38 ? -2.023 -11.773 21.429 1.00 68.76 38 GLU B O 1
ATOM 2221 N N . LYS B 1 39 ? -1.034 -12.928 19.790 1.00 65.30 39 LYS B N 1
ATOM 2222 C CA . LYS B 1 39 ? 0.137 -13.249 20.602 1.00 64.88 39 LYS B CA 1
ATOM 2223 C C . LYS B 1 39 ? 1.213 -12.175 20.481 1.00 57.71 39 LYS B C 1
ATOM 2224 O O . LYS B 1 39 ? 1.496 -11.687 19.386 1.00 55.79 39 LYS B O 1
ATOM 2230 N N . LYS B 1 40 ? 1.816 -11.807 21.608 1.00 56.57 40 LYS B N 1
ATOM 2231 C CA . LYS B 1 40 ? 2.975 -10.932 21.617 1.00 50.91 40 LYS B CA 1
ATOM 2232 C C . LYS B 1 40 ? 4.296 -11.661 21.760 1.00 50.46 40 LYS B C 1
ATOM 2233 O O . LYS B 1 40 ? 5.345 -11.017 21.873 1.00 41.53 40 LYS B O 1
ATOM 2239 N N . THR B 1 41 ? 4.274 -12.987 21.738 1.00 44.99 41 THR B N 1
ATOM 2240 C CA . THR B 1 41 ? 5.488 -13.784 21.700 1.00 44.54 41 THR B CA 1
ATOM 2241 C C . THR B 1 41 ? 5.461 -14.683 20.476 1.00 41.67 41 THR B C 1
ATOM 2242 O O . THR B 1 41 ? 4.396 -15.103 20.006 1.00 42.14 41 THR B O 1
ATOM 2246 N N . GLY B 1 42 ? 6.648 -14.966 19.963 1.00 42.68 42 GLY B N 1
ATOM 2247 C CA . GLY B 1 42 ? 6.776 -15.737 18.746 1.00 43.29 42 GLY B CA 1
ATOM 2248 C C . GLY B 1 42 ? 8.158 -16.343 18.710 1.00 40.41 42 GLY B C 1
ATOM 2249 O O . GLY B 1 42 ? 8.945 -16.230 19.651 1.00 42.84 42 GLY B O 1
ATOM 2250 N N . SER B 1 43 ? 8.447 -17.003 17.605 1.00 47.71 43 SER B N 1
ATOM 2251 C CA . SER B 1 43 ? 9.764 -17.575 17.443 1.00 45.82 43 SER B CA 1
ATOM 2252 C C . SER B 1 43 ? 10.086 -17.631 15.963 1.00 47.27 43 SER B C 1
ATOM 2253 O O . SER B 1 43 ? 9.205 -17.517 15.106 1.00 47.01 43 SER B O 1
ATOM 2256 N N . PHE B 1 44 ? 11.367 -17.800 15.674 1.00 44.47 44 PHE B N 1
ATOM 2257 C CA . PHE B 1 44 ? 11.777 -18.229 14.353 1.00 43.79 44 PHE B CA 1
ATOM 2258 C C . PHE B 1 44 ? 13.069 -19.010 14.501 1.00 46.71 44 PHE B C 1
ATOM 2259 O O . PHE B 1 44 ? 13.679 -19.054 15.575 1.00 45.15 44 PHE B O 1
ATOM 2267 N N . VAL B 1 45 ? 13.444 -19.677 13.420 1.00 48.66 45 VAL B N 1
ATOM 2268 C CA . VAL B 1 45 ? 14.655 -20.480 13.344 1.00 48.76 45 VAL B CA 1
ATOM 2269 C C . VAL B 1 45 ? 15.514 -19.884 12.245 1.00 50.36 45 VAL B C 1
ATOM 2270 O O . VAL B 1 45 ? 15.008 -19.515 11.178 1.00 50.66 45 VAL B O 1
ATOM 2274 N N . HIS B 1 46 ? 16.810 -19.777 12.500 1.00 48.41 46 HIS B N 1
ATOM 2275 C CA . HIS B 1 46 ? 17.689 -19.259 11.467 1.00 49.18 46 HIS B CA 1
ATOM 2276 C C . HIS B 1 46 ? 19.027 -19.955 11.602 1.00 51.00 46 HIS B C 1
ATOM 2277 O O . HIS B 1 46 ? 19.602 -19.976 12.699 1.00 47.84 46 HIS B O 1
ATOM 2284 N N . ALA B 1 47 ? 19.498 -20.516 10.489 1.00 55.91 47 ALA B N 1
ATOM 2285 C CA . ALA B 1 47 ? 20.791 -21.184 10.406 1.00 55.55 47 ALA B CA 1
ATOM 2286 C C . ALA B 1 47 ? 21.010 -22.113 11.591 1.00 54.78 47 ALA B C 1
ATOM 2287 O O . ALA B 1 47 ? 22.069 -22.119 12.222 1.00 53.02 47 ALA B O 1
ATOM 2289 N N . GLY B 1 48 ? 19.972 -22.888 11.913 1.00 51.42 48 GLY B N 1
ATOM 2290 C CA . GLY B 1 48 ? 20.076 -23.923 12.923 1.00 49.20 48 GLY B CA 1
ATOM 2291 C C . GLY B 1 48 ? 19.760 -23.497 14.342 1.00 50.08 48 GLY B C 1
ATOM 2292 O O . GLY B 1 48 ? 19.702 -24.359 15.227 1.00 51.88 48 GLY B O 1
ATOM 2293 N N . ASP B 1 49 ? 19.566 -22.208 14.600 1.00 50.02 49 ASP B N 1
ATOM 2294 C CA . ASP B 1 49 ? 19.341 -21.708 15.947 1.00 45.18 49 ASP B CA 1
ATOM 2295 C C . ASP B 1 49 ? 17.896 -21.250 16.115 1.00 43.15 49 ASP B C 1
ATOM 2296 O O . ASP B 1 49 ? 17.237 -20.875 15.148 1.00 44.32 49 ASP B O 1
ATOM 2301 N N . GLU B 1 50 ? 17.395 -21.335 17.351 1.00 43.41 50 GLU B N 1
ATOM 2302 C CA . GLU B 1 50 ? 16.042 -20.912 17.710 1.00 40.43 50 GLU B CA 1
ATOM 2303 C C . GLU B 1 50 ? 16.093 -19.542 18.372 1.00 46.60 50 GLU B C 1
ATOM 2304 O O . GLU B 1 50 ? 16.967 -19.274 19.207 1.00 38.13 50 GLU B O 1
ATOM 2310 N N . PHE B 1 51 ? 15.146 -18.685 17.999 1.00 44.78 51 PHE B N 1
ATOM 2311 C CA . PHE B 1 51 ? 15.033 -17.335 18.538 1.00 37.14 51 PHE B CA 1
ATOM 2312 C C . PHE B 1 51 ? 13.646 -17.208 19.151 1.00 39.51 51 PHE B C 1
ATOM 2313 O O . PHE B 1 51 ? 12.651 -17.474 18.478 1.00 43.13 51 PHE B O 1
ATOM 2321 N N . SER B 1 52 ? 13.571 -16.862 20.428 1.00 35.66 52 SER B N 1
ATOM 2322 C CA . SER B 1 52 ? 12.304 -16.490 21.049 1.00 38.62 52 SER B CA 1
ATOM 2323 C C . SER B 1 52 ? 12.181 -14.967 21.022 1.00 37.47 52 SER B C 1
ATOM 2324 O O . SER B 1 52 ? 13.079 -14.282 21.512 1.00 37.28 52 SER B O 1
ATOM 2327 N N . LEU B 1 53 ? 11.093 -14.453 20.438 1.00 38.63 53 LEU B N 1
ATOM 2328 C CA . LEU B 1 53 ? 10.822 -13.013 20.249 1.00 38.29 53 LEU B CA 1
ATOM 2329 C C . LEU B 1 53 ? 9.674 -12.566 21.134 1.00 38.25 53 LEU B C 1
ATOM 2330 O O . LEU B 1 53 ? 8.572 -13.119 21.057 1.00 39.79 53 LEU B O 1
ATOM 2335 N N . THR B 1 54 ? 9.921 -11.555 21.950 1.00 32.71 54 THR B N 1
ATOM 2336 C CA . THR B 1 54 ? 8.914 -10.997 22.843 1.00 31.88 54 THR B CA 1
ATOM 2337 C C . THR B 1 54 ? 8.804 -9.503 22.572 1.00 33.65 54 THR B C 1
ATOM 2338 O O . THR B 1 54 ? 9.789 -8.792 22.732 1.00 31.42 54 THR B O 1
ATOM 2342 N N . ASP B 1 55 ? 7.614 -9.039 22.164 1.00 37.57 55 ASP B N 1
ATOM 2343 C CA . ASP B 1 55 ? 7.361 -7.635 21.791 1.00 37.13 55 ASP B CA 1
ATOM 2344 C C . ASP B 1 55 ? 6.665 -6.906 22.927 1.00 41.77 55 ASP B C 1
ATOM 2345 O O . ASP B 1 55 ? 5.471 -7.107 23.164 1.00 39.97 55 ASP B O 1
ATOM 2350 N N . LEU B 1 56 ? 7.357 -6.059 23.553 1.00 31.97 56 LEU B N 1
ATOM 2351 C CA . LEU B 1 56 ? 6.763 -5.502 24.759 1.00 30.90 56 LEU B CA 1
ATOM 2352 C C . LEU B 1 56 ? 5.892 -4.287 24.401 1.00 31.90 56 LEU B C 1
ATOM 2353 O O . LEU B 1 56 ? 6.159 -3.594 23.415 1.00 34.30 56 LEU B O 1
ATOM 2358 N N . PRO B 1 57 ? 4.850 -3.976 25.176 1.00 36.10 57 PRO B N 1
ATOM 2359 C CA . PRO B 1 57 ? 3.968 -2.848 24.833 1.00 30.81 57 PRO B CA 1
ATOM 2360 C C . PRO B 1 57 ? 4.735 -1.532 24.720 1.00 30.57 57 PRO B C 1
ATOM 2361 O O . PRO B 1 57 ? 5.707 -1.294 25.439 1.00 28.58 57 PRO B O 1
ATOM 2365 N N . GLY B 1 58 ? 4.301 -0.702 23.775 1.00 31.19 58 GLY B N 1
ATOM 2366 C CA . GLY B 1 58 ? 4.966 0.568 23.486 1.00 29.88 58 GLY B CA 1
ATOM 2367 C C . GLY B 1 58 ? 5.000 1.472 24.708 1.00 32.85 58 GLY B C 1
ATOM 2368 O O . GLY B 1 58 ? 3.954 1.702 25.315 1.00 28.51 58 GLY B O 1
ATOM 2369 N N . ILE B 1 59 ? 6.182 1.988 25.091 1.00 32.94 59 ILE B N 1
ATOM 2370 C CA . ILE B 1 59 ? 6.323 2.903 26.222 1.00 29.03 59 ILE B CA 1
ATOM 2371 C C . ILE B 1 59 ? 7.269 4.038 25.860 1.00 28.72 59 ILE B C 1
ATOM 2372 O O . ILE B 1 59 ? 8.153 3.884 25.024 1.00 31.26 59 ILE B O 1
ATOM 2377 N N . TYR B 1 60 ? 7.103 5.182 26.531 1.00 31.49 60 TYR B N 1
ATOM 2378 C CA . TYR B 1 60 ? 7.963 6.346 26.265 1.00 33.57 60 TYR B CA 1
ATOM 2379 C C . TYR B 1 60 ? 9.071 6.510 27.289 1.00 33.23 60 TYR B C 1
ATOM 2380 O O . TYR B 1 60 ? 10.006 7.294 27.064 1.00 29.13 60 TYR B O 1
ATOM 2389 N N . ALA B 1 61 ? 8.983 5.803 28.407 1.00 31.25 61 ALA B N 1
ATOM 2390 C CA . ALA B 1 61 ? 9.953 5.859 29.489 1.00 30.72 61 ALA B CA 1
ATOM 2391 C C . ALA B 1 61 ? 9.755 4.602 30.307 1.00 36.05 61 ALA B C 1
ATOM 2392 O O . ALA B 1 61 ? 8.671 4.022 30.307 1.00 32.86 61 ALA B O 1
ATOM 2394 N N . LEU B 1 62 ? 10.803 4.204 31.012 1.00 34.47 62 LEU B N 1
ATOM 2395 C CA . LEU B 1 62 ? 10.717 3.098 31.956 1.00 42.75 62 LEU B CA 1
ATOM 2396 C C . LEU B 1 62 ? 10.166 3.618 33.273 1.00 52.29 62 LEU B C 1
ATOM 2397 O O . LEU B 1 62 ? 10.831 4.413 33.946 1.00 52.15 62 LEU B O 1
ATOM 2402 N N . ASP B 1 63 ? 8.953 3.188 33.627 1.00 57.75 63 ASP B N 1
ATOM 2403 C CA . ASP B 1 63 ? 8.504 3.108 35.031 1.00 70.09 63 ASP B CA 1
ATOM 2404 C C . ASP B 1 63 ? 7.020 2.751 35.050 1.00 73.97 63 ASP B C 1
ATOM 2405 O O . ASP B 1 63 ? 6.643 1.579 35.118 1.00 72.91 63 ASP B O 1
ATOM 2410 N N . SER B 1 70 ? -0.528 -5.303 35.473 1.00 64.61 70 SER B N 1
ATOM 2411 C CA . SER B 1 70 ? -1.889 -4.846 35.229 1.00 84.13 70 SER B CA 1
ATOM 2412 C C . SER B 1 70 ? -1.911 -3.775 34.145 1.00 77.95 70 SER B C 1
ATOM 2413 O O . SER B 1 70 ? -2.898 -3.605 33.437 1.00 71.91 70 SER B O 1
ATOM 2416 N N . ILE B 1 71 ? -0.789 -3.072 34.020 1.00 67.14 71 ILE B N 1
ATOM 2417 C CA . ILE B 1 71 ? -0.650 -1.903 33.160 1.00 64.31 71 ILE B CA 1
ATOM 2418 C C . ILE B 1 71 ? 0.409 -2.191 32.114 1.00 58.63 71 ILE B C 1
ATOM 2419 O O . ILE B 1 71 ? 1.446 -2.779 32.423 1.00 54.58 71 ILE B O 1
ATOM 2424 N N . ASP B 1 72 ? 0.144 -1.780 30.875 1.00 59.88 72 ASP B N 1
ATOM 2425 C CA . ASP B 1 72 ? 1.105 -2.026 29.806 1.00 63.12 72 ASP B CA 1
ATOM 2426 C C . ASP B 1 72 ? 2.462 -1.397 30.108 1.00 54.89 72 ASP B C 1
ATOM 2427 O O . ASP B 1 72 ? 3.507 -2.028 29.906 1.00 52.47 72 ASP B O 1
ATOM 2432 N N . GLU B 1 73 ? 2.475 -0.160 30.598 1.00 57.19 73 GLU B N 1
ATOM 2433 C CA . GLU B 1 73 ? 3.757 0.476 30.870 1.00 63.49 73 GLU B CA 1
ATOM 2434 C C . GLU B 1 73 ? 4.481 -0.247 32.026 1.00 57.77 73 GLU B C 1
ATOM 2435 O O . GLU B 1 73 ? 5.712 -0.343 32.025 1.00 43.55 73 GLU B O 1
ATOM 2441 N N . SER B 1 74 ? 3.735 -0.770 32.997 1.00 49.66 74 SER B N 1
ATOM 2442 C CA . SER B 1 74 ? 4.366 -1.546 34.058 1.00 49.15 74 SER B CA 1
ATOM 2443 C C . SER B 1 74 ? 4.893 -2.877 33.523 1.00 49.01 74 SER B C 1
ATOM 2444 O O . SER B 1 74 ? 6.036 -3.250 33.810 1.00 42.33 74 SER B O 1
ATOM 2447 N N . ILE B 1 75 ? 4.094 -3.572 32.701 1.00 46.20 75 ILE B N 1
ATOM 2448 C CA . ILE B 1 75 ? 4.521 -4.832 32.096 1.00 45.23 75 ILE B CA 1
ATOM 2449 C C . ILE B 1 75 ? 5.844 -4.667 31.364 1.00 44.84 75 ILE B C 1
ATOM 2450 O O . ILE B 1 75 ? 6.772 -5.461 31.556 1.00 32.60 75 ILE B O 1
ATOM 2455 N N . ALA B 1 76 ? 5.960 -3.631 30.512 1.00 37.06 76 ALA B N 1
ATOM 2456 C CA . ALA B 1 76 ? 7.169 -3.481 29.712 1.00 29.88 76 ALA B CA 1
ATOM 2457 C C . ALA B 1 76 ? 8.378 -3.176 30.593 1.00 30.77 76 ALA B C 1
ATOM 2458 O O . ALA B 1 76 ? 9.470 -3.716 30.377 1.00 31.82 76 ALA B O 1
ATOM 2460 N N . SER B 1 77 ? 8.203 -2.306 31.587 1.00 27.99 77 SER B N 1
ATOM 2461 C CA . SER B 1 77 ? 9.321 -1.940 32.448 1.00 30.70 77 SER B CA 1
ATOM 2462 C C . SER B 1 77 ? 9.788 -3.125 33.280 1.00 34.97 77 SER B C 1
ATOM 2463 O O . SER B 1 77 ? 10.995 -3.373 33.395 1.00 33.51 77 SER B O 1
ATOM 2466 N N . ARG B 1 78 ? 8.842 -3.873 33.858 1.00 35.32 78 ARG B N 1
ATOM 2467 C CA . ARG B 1 78 ? 9.220 -5.024 34.679 1.00 35.28 78 ARG B CA 1
ATOM 2468 C C . ARG B 1 78 ? 9.961 -6.069 33.857 1.00 31.93 78 ARG B C 1
ATOM 2469 O O . ARG B 1 78 ? 10.900 -6.709 34.355 1.00 34.65 78 ARG B O 1
ATOM 2477 N N . ALA B 1 79 ? 9.536 -6.276 32.604 1.00 32.86 79 ALA B N 1
ATOM 2478 C CA . ALA B 1 79 ? 10.168 -7.294 31.759 1.00 35.50 79 ALA B CA 1
ATOM 2479 C C . ALA B 1 79 ? 11.580 -6.899 31.368 1.00 32.39 79 ALA B C 1
ATOM 2480 O O . ALA B 1 79 ? 12.479 -7.750 31.279 1.00 31.35 79 ALA B O 1
ATOM 2482 N N . VAL B 1 80 ? 11.794 -5.614 31.092 1.00 33.55 80 VAL B N 1
ATOM 2483 C CA . VAL B 1 80 ? 13.127 -5.186 30.741 1.00 29.03 80 VAL B CA 1
ATOM 2484 C C . VAL B 1 80 ? 14.061 -5.409 31.917 1.00 32.82 80 VAL B C 1
ATOM 2485 O O . VAL B 1 80 ? 15.244 -5.707 31.730 1.00 35.08 80 VAL B O 1
ATOM 2489 N N . LEU B 1 81 ? 13.543 -5.297 33.149 1.00 28.51 81 LEU B N 1
ATOM 2490 C CA . LEU B 1 81 ? 14.381 -5.541 34.321 1.00 33.81 81 LEU B CA 1
ATOM 2491 C C . LEU B 1 81 ? 14.507 -7.014 34.689 1.00 35.70 81 LEU B C 1
ATOM 2492 O O . LEU B 1 81 ? 15.471 -7.380 35.369 1.00 39.64 81 LEU B O 1
ATOM 2497 N N . THR B 1 82 ? 13.561 -7.875 34.308 1.00 29.28 82 THR B N 1
ATOM 2498 C CA . THR B 1 82 ? 13.598 -9.240 34.855 1.00 36.28 82 THR B CA 1
ATOM 2499 C C . THR B 1 82 ? 13.609 -10.369 33.835 1.00 38.47 82 THR B C 1
ATOM 2500 O O . THR B 1 82 ? 13.899 -11.514 34.224 1.00 33.36 82 THR B O 1
ATOM 2504 N N . HIS B 1 83 ? 13.264 -10.124 32.601 1.00 33.22 83 HIS B N 1
ATOM 2505 C CA . HIS 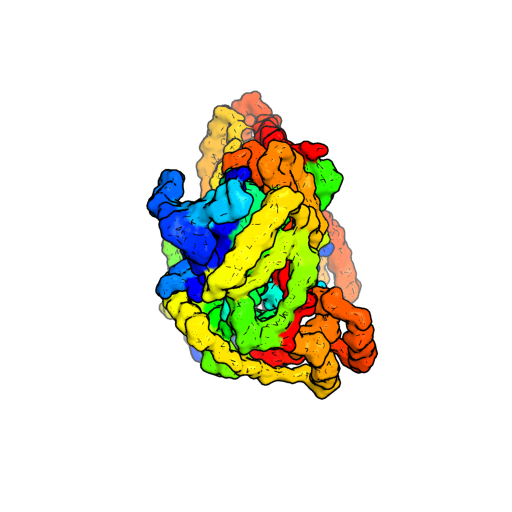B 1 83 ? 13.189 -11.254 31.679 1.00 33.18 83 HIS B CA 1
ATOM 2506 C C . HIS B 1 83 ? 14.588 -11.579 31.166 1.00 37.85 83 HIS B C 1
ATOM 2507 O O . HIS B 1 83 ? 15.406 -10.667 30.982 1.00 32.39 83 HIS B O 1
ATOM 2514 N N . PRO B 1 84 ? 14.869 -12.849 30.892 1.00 31.22 84 PRO B N 1
ATOM 2515 C CA . PRO B 1 84 ? 16.112 -13.212 30.203 1.00 32.42 84 PRO B CA 1
ATOM 2516 C C . PRO B 1 84 ? 16.173 -12.568 28.829 1.00 36.54 84 PRO B C 1
ATOM 2517 O O . PRO B 1 84 ? 15.167 -12.448 28.127 1.00 35.93 84 PRO B O 1
ATOM 2521 N N . ALA B 1 85 ? 17.370 -12.165 28.432 1.00 32.98 85 ALA B N 1
ATOM 2522 C CA . ALA B 1 85 ? 17.503 -11.494 27.140 1.00 33.73 85 ALA B CA 1
ATOM 2523 C C . ALA B 1 85 ? 18.943 -11.631 26.691 1.00 29.44 85 ALA B C 1
ATOM 2524 O O . ALA B 1 85 ? 19.848 -11.133 27.364 1.00 31.69 85 ALA B O 1
ATOM 2526 N N . ASP B 1 86 ? 19.162 -12.341 25.590 1.00 25.51 86 ASP B N 1
ATOM 2527 C CA . ASP B 1 86 ? 20.474 -12.277 24.986 1.00 26.92 86 ASP B CA 1
ATOM 2528 C C . ASP B 1 86 ? 20.646 -10.946 24.277 1.00 27.45 86 ASP B C 1
ATOM 2529 O O . ASP B 1 86 ? 21.773 -10.540 24.000 1.00 29.43 86 ASP B O 1
ATOM 2534 N N . VAL B 1 87 ? 19.540 -10.284 23.945 1.00 25.00 87 VAL B N 1
ATOM 2535 C CA . VAL B 1 87 ? 19.631 -8.916 23.397 1.00 23.04 87 VAL B CA 1
ATOM 2536 C C . VAL B 1 87 ? 18.268 -8.249 23.525 1.00 29.22 87 VAL B C 1
ATOM 2537 O O . VAL B 1 87 ? 17.229 -8.903 23.417 1.00 26.46 87 VAL B O 1
ATOM 2541 N N . ILE B 1 88 ? 18.282 -6.933 23.751 1.00 25.29 88 ILE B N 1
ATOM 2542 C CA . ILE B 1 88 ? 17.091 -6.111 23.692 1.00 26.01 88 ILE B CA 1
ATOM 2543 C C . ILE B 1 88 ? 17.214 -5.271 22.418 1.00 25.73 88 ILE B C 1
ATOM 2544 O O . ILE B 1 88 ? 18.242 -4.632 22.203 1.00 26.42 88 ILE B O 1
ATOM 2549 N N . ILE B 1 89 ? 16.247 -5.398 21.517 1.00 26.94 89 ILE B N 1
ATOM 2550 C CA . ILE B 1 89 ? 16.201 -4.606 20.288 1.00 25.83 89 ILE B CA 1
ATOM 2551 C C . ILE B 1 89 ? 15.342 -3.392 20.583 1.00 27.72 89 ILE B C 1
ATOM 2552 O O . ILE B 1 89 ? 14.141 -3.525 20.807 1.00 26.77 89 ILE B O 1
ATOM 2557 N N . ASN B 1 90 ? 15.957 -2.205 20.587 1.00 28.32 90 ASN B N 1
ATOM 2558 C CA . ASN B 1 90 ? 15.240 -0.949 20.801 1.00 29.73 90 ASN B CA 1
ATOM 2559 C C . ASN B 1 90 ? 14.852 -0.408 19.430 1.00 26.37 90 ASN B C 1
ATOM 2560 O O . ASN B 1 90 ? 15.706 0.020 18.660 1.00 25.39 90 ASN B O 1
ATOM 2565 N N . VAL B 1 91 ? 13.573 -0.519 19.081 1.00 25.48 91 VAL B N 1
ATOM 2566 C CA . VAL B 1 91 ? 13.095 -0.083 17.770 1.00 27.12 91 VAL B CA 1
ATOM 2567 C C . VAL B 1 91 ? 12.752 1.390 17.881 1.00 22.72 91 VAL B C 1
ATOM 2568 O O . VAL B 1 91 ? 11.917 1.761 18.714 1.00 25.20 91 VAL B O 1
ATOM 2572 N N . VAL B 1 92 ? 13.337 2.208 16.998 1.00 26.76 92 VAL B N 1
ATOM 2573 C CA . VAL B 1 92 ? 13.240 3.670 17.042 1.00 27.44 92 VAL B CA 1
ATOM 2574 C C . VAL B 1 92 ? 12.764 4.173 15.685 1.00 24.88 92 VAL B C 1
ATOM 2575 O O . VAL B 1 92 ? 13.368 3.855 14.656 1.00 27.39 92 VAL B O 1
ATOM 2579 N N . ASP B 1 93 ? 11.665 4.928 15.681 1.00 27.23 93 ASP B N 1
ATOM 2580 C CA . ASP B 1 93 ? 11.213 5.597 14.455 1.00 31.05 93 ASP B CA 1
ATOM 2581 C C . ASP B 1 93 ? 12.210 6.709 14.146 1.00 30.30 93 ASP B C 1
ATOM 2582 O O . ASP B 1 93 ? 12.343 7.666 14.914 1.00 28.27 93 ASP B O 1
ATOM 2587 N N . ALA B 1 94 ? 12.955 6.543 13.053 1.00 25.83 94 ALA B N 1
ATOM 2588 C CA . ALA B 1 94 ? 14.067 7.439 12.768 1.00 34.40 94 ALA B CA 1
ATOM 2589 C C . ALA B 1 94 ? 13.584 8.847 12.450 1.00 34.36 94 ALA B C 1
ATOM 2590 O O . ALA B 1 94 ? 14.359 9.808 12.565 1.00 32.12 94 ALA B O 1
ATOM 2592 N N . THR B 1 95 ? 12.318 8.992 12.080 1.00 29.19 95 THR B N 1
ATOM 2593 C CA . THR B 1 95 ? 11.803 10.333 11.857 1.00 35.13 95 THR B CA 1
ATOM 2594 C C . THR B 1 95 ? 11.376 11.049 13.137 1.00 38.79 95 THR B C 1
ATOM 2595 O O . THR B 1 95 ? 11.070 12.242 13.073 1.00 37.00 95 THR B O 1
ATOM 2599 N N . CYS B 1 96 ? 11.381 10.396 14.307 1.00 33.14 96 CYS B N 1
ATOM 2600 C CA . CYS B 1 96 ? 11.152 11.118 15.559 1.00 36.57 96 CYS B CA 1
ATOM 2601 C C . CYS B 1 96 ? 12.232 10.728 16.570 1.00 39.95 96 CYS B C 1
ATOM 2602 O O . CYS B 1 96 ? 11.963 10.276 17.683 1.00 33.87 96 CYS B O 1
ATOM 2605 N N . LEU B 1 97 ? 13.481 10.855 16.131 1.00 31.99 97 LEU B N 1
ATOM 2606 C CA . LEU B 1 97 ? 14.622 10.420 16.925 1.00 36.01 97 LEU B CA 1
ATOM 2607 C C . LEU B 1 97 ? 14.649 11.039 18.326 1.00 38.93 97 LEU B C 1
ATOM 2608 O O . LEU B 1 97 ? 14.764 10.314 19.321 1.00 34.50 97 LEU B O 1
ATOM 2613 N N . GLU B 1 98 ? 14.535 12.369 18.435 1.00 37.75 98 GLU B N 1
ATOM 2614 C CA . GLU B 1 98 ? 14.756 13.012 19.730 1.00 41.53 98 GLU B CA 1
ATOM 2615 C C . GLU B 1 98 ? 13.810 12.491 20.805 1.00 37.05 98 GLU B C 1
ATOM 2616 O O . GLU B 1 98 ? 14.216 12.295 21.949 1.00 36.13 98 GLU B O 1
ATOM 2622 N N . ARG B 1 99 ? 12.528 12.341 20.473 1.00 33.84 99 ARG B N 1
ATOM 2623 C CA . ARG B 1 99 ? 11.559 11.883 21.457 1.00 37.48 99 ARG B CA 1
ATOM 2624 C C . ARG B 1 99 ? 11.805 10.416 21.822 1.00 35.82 99 ARG B C 1
ATOM 2625 O O . ARG B 1 99 ? 11.622 10.003 22.978 1.00 35.52 99 ARG B O 1
ATOM 2633 N N . SER B 1 100 ? 12.263 9.637 20.854 1.00 34.93 100 SER B N 1
ATOM 2634 C CA . SER B 1 100 ? 12.448 8.191 21.041 1.00 33.69 100 SER B CA 1
ATOM 2635 C C . SER B 1 100 ? 13.655 7.870 21.913 1.00 33.62 100 SER B C 1
ATOM 2636 O O . SER B 1 100 ? 13.711 6.798 22.548 1.00 25.14 100 SER B O 1
ATOM 2639 N N . LEU B 1 101 ? 14.652 8.746 21.907 1.00 28.42 101 LEU B N 1
ATOM 2640 C CA . LEU B 1 101 ? 15.943 8.436 22.506 1.00 31.75 101 LEU B CA 1
ATOM 2641 C C . LEU B 1 101 ? 15.950 8.549 24.033 1.00 31.50 101 LEU B C 1
ATOM 2642 O O . LEU B 1 101 ? 16.898 8.075 24.670 1.00 24.98 101 LEU B O 1
ATOM 2647 N N . TYR B 1 102 ? 14.926 9.144 24.648 1.00 27.64 102 TYR B N 1
ATOM 2648 C CA . TYR B 1 102 ? 14.877 9.136 26.100 1.00 26.02 102 TYR B CA 1
ATOM 2649 C C . TYR B 1 102 ? 14.852 7.698 26.605 1.00 29.60 102 TYR B C 1
ATOM 2650 O O . TYR B 1 102 ? 15.618 7.303 27.497 1.00 27.12 102 TYR B O 1
ATOM 2659 N N . MET B 1 103 ? 13.985 6.890 26.021 1.00 26.68 103 MET B N 1
ATOM 2660 C CA . MET B 1 103 ? 13.929 5.504 26.494 1.00 27.08 103 MET B CA 1
ATOM 2661 C C . MET B 1 103 ? 15.190 4.740 26.120 1.00 30.44 103 MET B C 1
ATOM 2662 O O . MET B 1 103 ? 15.644 3.864 26.879 1.00 28.98 103 MET B O 1
ATOM 2667 N N . THR B 1 104 ? 15.729 5.009 24.929 1.00 25.86 104 THR B N 1
ATOM 2668 C CA . THR B 1 104 ? 17.024 4.450 24.532 1.00 27.66 104 THR B CA 1
ATOM 2669 C C . THR B 1 104 ? 18.095 4.695 25.593 1.00 28.43 104 THR B C 1
ATOM 2670 O O . THR B 1 104 ? 18.894 3.798 25.890 1.00 23.55 104 THR B O 1
ATOM 2674 N N . LEU B 1 105 ? 18.162 5.925 26.143 1.00 24.32 105 LEU B N 1
ATOM 2675 C CA . LEU B 1 105 ? 19.165 6.217 27.168 1.00 25.88 105 LEU B CA 1
ATOM 2676 C C . LEU B 1 105 ? 18.922 5.420 28.444 1.00 27.03 105 LEU B C 1
ATOM 2677 O O . LEU B 1 105 ? 19.870 4.906 29.047 1.00 27.80 105 LEU B O 1
ATOM 2682 N N . GLN B 1 106 ? 17.666 5.330 28.887 1.00 27.54 106 GLN B N 1
ATOM 2683 C CA . GLN B 1 106 ? 17.354 4.550 30.074 1.00 31.64 106 GLN B CA 1
ATOM 2684 C C . GLN B 1 106 ? 17.721 3.088 29.882 1.00 27.65 106 GLN B C 1
ATOM 2685 O O . GLN B 1 106 ? 18.246 2.451 30.802 1.00 26.75 106 GLN B O 1
ATOM 2691 N N . LEU B 1 107 ? 17.436 2.545 28.698 1.00 26.01 107 LEU B N 1
ATOM 2692 C CA . LEU B 1 107 ? 17.843 1.183 28.378 1.00 29.54 107 LEU B CA 1
ATOM 2693 C C . LEU B 1 107 ? 19.355 1.048 28.336 1.00 29.80 107 LEU B C 1
ATOM 2694 O O . LEU B 1 107 ? 19.905 0.055 28.819 1.00 26.86 107 LEU B O 1
ATOM 2699 N N . ARG B 1 108 ? 20.052 2.009 27.713 1.00 25.87 108 ARG B N 1
ATOM 2700 C CA . ARG B 1 108 ? 21.514 1.931 27.703 1.00 26.73 108 ARG B CA 1
ATOM 2701 C C . ARG B 1 108 ? 22.079 1.967 29.105 1.00 28.24 108 ARG B C 1
ATOM 2702 O O . ARG B 1 108 ? 23.082 1.300 29.380 1.00 30.65 108 ARG B O 1
ATOM 2710 N N . GLU B 1 109 ? 21.473 2.754 29.997 1.00 25.05 109 GLU B N 1
ATOM 2711 C CA . GLU B 1 109 ? 21.996 2.833 31.344 1.00 27.68 109 GLU B CA 1
ATOM 2712 C C . GLU B 1 109 ? 21.963 1.483 32.041 1.00 31.51 109 GLU B C 1
ATOM 2713 O O . GLU B 1 109 ? 22.779 1.238 32.931 1.00 30.29 109 GLU B O 1
ATOM 2719 N N . LEU B 1 110 ? 21.020 0.612 31.667 1.00 27.15 110 LEU B N 1
ATOM 2720 C CA . LEU B 1 110 ? 20.892 -0.686 32.345 1.00 24.75 110 LEU B CA 1
ATOM 2721 C C . LEU B 1 110 ? 22.105 -1.562 32.124 1.00 33.20 110 LEU B C 1
ATOM 2722 O O . LEU B 1 110 ? 22.383 -2.459 32.944 1.00 35.57 110 LEU B O 1
ATOM 2727 N N . ARG B 1 111 ? 22.778 -1.379 30.993 1.00 25.44 111 ARG B N 1
ATOM 2728 C CA . ARG B 1 111 ? 23.927 -2.172 30.577 1.00 35.09 111 ARG B CA 1
ATOM 2729 C C . ARG B 1 111 ? 23.558 -3.617 30.242 1.00 33.83 111 ARG B C 1
ATOM 2730 O O . ARG B 1 111 ? 24.437 -4.488 30.222 1.00 31.27 111 ARG B O 1
ATOM 2738 N N . ARG B 1 112 ? 22.270 -3.893 29.946 1.00 25.63 112 ARG B N 1
ATOM 2739 C CA . ARG B 1 112 ? 21.970 -5.171 29.297 1.00 32.00 112 ARG B CA 1
ATOM 2740 C C . ARG B 1 112 ? 22.348 -5.095 27.819 1.00 31.92 112 ARG B C 1
ATOM 2741 O O . ARG B 1 112 ? 22.307 -4.007 27.215 1.00 28.20 112 ARG B O 1
ATOM 2749 N N . PRO B 1 113 ? 22.728 -6.227 27.229 1.00 24.69 113 PRO B N 1
ATOM 2750 C CA . PRO B 1 113 ? 23.081 -6.282 25.800 1.00 37.45 113 PRO B CA 1
ATOM 2751 C C . PRO B 1 113 ? 21.937 -5.746 24.961 1.00 29.75 113 PRO B C 1
ATOM 2752 O O . PRO B 1 113 ? 20.793 -6.157 25.127 1.00 23.28 113 PRO B O 1
ATOM 2756 N N . MET B 1 114 ? 22.239 -4.813 24.060 1.00 25.96 114 MET B N 1
ATOM 2757 C CA . MET B 1 114 ? 21.134 -4.216 23.332 1.00 29.88 114 MET B CA 1
ATOM 2758 C C . MET B 1 114 ? 21.623 -3.666 21.990 1.00 31.12 114 MET B C 1
ATOM 2759 O O . MET B 1 114 ? 22.821 -3.482 21.775 1.00 25.43 114 MET B O 1
ATOM 2764 N N . ILE B 1 115 ? 20.643 -3.464 21.098 1.00 28.38 115 ILE B N 1
ATOM 2765 C CA . ILE B 1 115 ? 20.931 -2.963 19.726 1.00 31.34 115 ILE B CA 1
ATOM 2766 C C . ILE B 1 115 ? 19.862 -1.927 19.365 1.00 33.17 115 ILE B C 1
ATOM 2767 O O . ILE B 1 115 ? 18.670 -2.197 19.631 1.00 30.76 115 ILE B O 1
ATOM 2772 N N . VAL B 1 116 ? 20.261 -0.799 18.781 1.00 26.39 116 VAL B N 1
ATOM 2773 C CA . VAL B 1 116 ? 19.293 0.187 18.296 1.00 28.15 116 VAL B CA 1
ATOM 2774 C C . VAL B 1 116 ? 18.941 -0.102 16.849 1.00 24.49 116 VAL B C 1
ATOM 2775 O O . VAL B 1 116 ? 19.819 -0.183 15.982 1.00 28.58 116 VAL B O 1
ATOM 2779 N N . VAL B 1 117 ? 17.653 -0.242 16.573 1.00 26.28 117 VAL B N 1
ATOM 2780 C CA . VAL B 1 117 ? 17.183 -0.410 15.202 1.00 29.53 117 VAL B CA 1
ATOM 2781 C C . VAL B 1 117 ? 16.434 0.845 14.800 1.00 27.32 117 VAL B C 1
ATOM 2782 O O . VAL B 1 117 ? 15.342 1.123 15.317 1.00 27.65 117 VAL B O 1
ATOM 2786 N N . LEU B 1 118 ? 17.031 1.607 13.883 1.00 29.62 118 LEU B N 1
ATOM 2787 C CA . LEU B 1 118 ? 16.393 2.790 13.330 1.00 30.92 118 LEU B CA 1
ATOM 2788 C C . LEU B 1 118 ? 15.429 2.361 12.222 1.00 29.24 118 LEU B C 1
ATOM 2789 O O . LEU B 1 118 ? 15.852 1.870 11.172 1.00 35.54 118 LEU B O 1
ATOM 2794 N N . ASN B 1 119 ? 14.138 2.543 12.448 1.00 26.58 119 ASN B N 1
ATOM 2795 C CA . ASN B 1 119 ? 13.109 2.123 11.513 1.00 26.47 119 ASN B CA 1
ATOM 2796 C C . ASN B 1 119 ? 12.595 3.300 10.690 1.00 30.24 119 ASN B C 1
ATOM 2797 O O . ASN B 1 119 ? 12.879 4.452 11.001 1.00 27.67 119 ASN B O 1
ATOM 2802 N N . LYS B 1 120 ? 11.883 2.979 9.596 1.00 29.36 120 LYS B N 1
ATOM 2803 C CA . LYS B 1 120 ? 11.265 3.988 8.727 1.00 35.79 120 LYS B CA 1
ATOM 2804 C C . LYS B 1 120 ? 12.329 4.841 8.042 1.00 36.53 120 LYS B C 1
ATOM 2805 O O . LYS B 1 120 ? 12.173 6.058 7.870 1.00 35.91 120 LYS B O 1
ATOM 2811 N N . MET B 1 121 ? 13.437 4.209 7.639 1.00 30.19 121 MET B N 1
ATOM 2812 C CA . MET B 1 121 ? 14.458 4.945 6.919 1.00 33.23 121 MET B CA 1
ATOM 2813 C C . MET B 1 121 ? 13.923 5.434 5.573 1.00 35.99 121 MET B C 1
ATOM 2814 O O . MET B 1 121 ? 14.336 6.492 5.083 1.00 37.21 121 MET B O 1
ATOM 2819 N N . ASP B 1 122 ? 12.988 4.696 4.971 1.00 33.64 122 ASP B N 1
ATOM 2820 C CA . ASP B 1 122 ? 12.358 5.182 3.740 1.00 36.67 122 ASP B CA 1
ATOM 2821 C C . ASP B 1 122 ? 11.613 6.504 3.970 1.00 36.57 122 ASP B C 1
ATOM 2822 O O . ASP B 1 122 ? 11.669 7.429 3.133 1.00 36.59 122 ASP B O 1
ATOM 2827 N N . ALA B 1 123 ? 10.894 6.618 5.093 1.00 36.46 123 ALA B N 1
ATOM 2828 C CA . ALA B 1 123 ? 10.216 7.885 5.389 1.00 43.45 123 ALA B CA 1
ATOM 2829 C C . ALA B 1 123 ? 11.219 8.987 5.708 1.00 37.76 123 ALA B C 1
ATOM 2830 O O . ALA B 1 123 ? 11.011 10.149 5.333 1.00 36.88 123 ALA B O 1
ATOM 2832 N N . LEU B 1 124 ? 12.328 8.636 6.369 1.00 31.04 124 LEU B N 1
ATOM 2833 C CA . LEU B 1 124 ? 13.375 9.622 6.630 1.00 34.55 124 LEU B CA 1
ATOM 2834 C C . LEU B 1 124 ? 13.949 10.195 5.332 1.00 37.88 124 LEU B C 1
ATOM 2835 O O . LEU B 1 124 ? 14.211 11.403 5.233 1.00 35.36 124 LEU B O 1
ATOM 2840 N N . LYS B 1 125 ? 14.153 9.336 4.328 1.00 37.74 125 LYS B N 1
ATOM 2841 C CA . LYS B 1 125 ? 14.656 9.768 3.025 1.00 36.29 125 LYS B CA 1
ATOM 2842 C C . LYS B 1 125 ? 13.700 10.747 2.338 1.00 41.93 125 LYS B C 1
ATOM 2843 O O . LYS B 1 125 ? 14.141 11.762 1.784 1.00 39.45 125 LYS B O 1
ATOM 2849 N N . ARG B 1 126 ? 12.391 10.458 2.365 1.00 38.56 126 ARG B N 1
ATOM 2850 C CA . ARG B 1 126 ? 11.393 11.363 1.783 1.00 42.66 126 ARG B CA 1
ATOM 2851 C C . ARG B 1 126 ? 11.399 12.746 2.425 1.00 47.07 126 ARG B C 1
ATOM 2852 O O . ARG B 1 126 ? 11.044 13.734 1.774 1.00 37.72 126 ARG B O 1
ATOM 2860 N N . GLU B 1 127 ? 11.787 12.844 3.690 1.00 37.43 127 GLU B N 1
ATOM 2861 C CA . GLU B 1 127 ? 11.814 14.106 4.406 1.00 36.92 127 GLU B CA 1
ATOM 2862 C C . GLU B 1 127 ? 13.137 14.833 4.214 1.00 36.81 127 GLU B C 1
ATOM 2863 O O . GLU B 1 127 ? 13.306 15.942 4.735 1.00 33.94 127 GLU B O 1
ATOM 2869 N N . ARG B 1 128 ? 14.063 14.231 3.455 1.00 31.09 128 ARG B N 1
ATOM 2870 C CA . ARG B 1 128 ? 15.380 14.792 3.167 1.00 34.87 128 ARG B CA 1
ATOM 2871 C C . ARG B 1 128 ? 16.203 14.996 4.433 1.00 41.35 128 ARG B C 1
ATOM 2872 O O . ARG B 1 128 ? 16.922 15.988 4.574 1.00 44.61 128 ARG B O 1
ATOM 2880 N N . VAL B 1 129 ? 16.103 14.052 5.360 1.00 34.90 129 VAL B N 1
ATOM 2881 C CA . VAL B 1 129 ? 16.907 14.063 6.577 1.00 40.92 129 VAL B CA 1
ATOM 2882 C C . VAL B 1 129 ? 17.920 12.929 6.487 1.00 42.23 129 VAL B C 1
ATOM 2883 O O . VAL B 1 129 ? 17.601 11.838 6.003 1.00 38.36 129 VAL B O 1
ATOM 2887 N N . HIS B 1 130 ? 19.138 13.192 6.931 1.00 43.32 130 HIS B N 1
ATOM 2888 C CA . HIS B 1 130 ? 20.210 12.209 6.919 1.00 43.97 130 HIS B CA 1
ATOM 2889 C C . HIS B 1 130 ? 20.696 12.000 8.349 1.00 42.40 130 HIS B C 1
ATOM 2890 O O . HIS B 1 130 ? 20.902 12.970 9.082 1.00 43.15 130 HIS B O 1
ATOM 2897 N N . LEU B 1 131 ? 20.878 10.740 8.755 1.00 42.92 131 LEU B N 1
ATOM 2898 C CA . LEU B 1 131 ? 21.404 10.420 10.079 1.00 38.14 131 LEU B CA 1
ATOM 2899 C C . LEU B 1 131 ? 22.796 9.811 9.968 1.00 44.14 131 LEU B C 1
ATOM 2900 O O . LEU B 1 131 ? 23.028 8.904 9.160 1.00 44.77 131 LEU B O 1
ATOM 2905 N N . ASP B 1 132 ? 23.717 10.312 10.783 1.00 41.43 132 ASP B N 1
ATOM 2906 C CA . ASP B 1 132 ? 25.095 9.832 10.779 1.00 43.30 132 ASP B CA 1
ATOM 2907 C C . ASP B 1 132 ? 25.157 8.664 11.759 1.00 39.87 132 ASP B C 1
ATOM 2908 O O . ASP B 1 132 ? 25.273 8.860 12.968 1.00 36.58 132 ASP B O 1
ATOM 2913 N N . LEU B 1 133 ? 25.042 7.448 11.228 1.00 44.95 133 LEU B N 1
ATOM 2914 C CA . LEU B 1 133 ? 24.940 6.247 12.061 1.00 40.51 133 LEU B CA 1
ATOM 2915 C C . LEU B 1 133 ? 26.221 5.978 12.837 1.00 43.30 133 LEU B C 1
ATOM 2916 O O . LEU B 1 133 ? 26.189 5.413 13.931 1.00 36.40 133 LEU B O 1
ATOM 2921 N N . LYS B 1 134 ? 27.359 6.297 12.249 1.00 43.09 134 LYS B N 1
ATOM 2922 C CA . LYS B 1 134 ? 28.617 6.091 12.940 1.00 46.07 134 LYS B CA 1
ATOM 2923 C C . LYS B 1 134 ? 28.701 6.986 14.173 1.00 43.98 134 LYS B C 1
ATOM 2924 O O . LYS B 1 134 ? 29.122 6.532 15.236 1.00 37.73 134 LYS B O 1
ATOM 2930 N N . GLN B 1 135 ? 28.309 8.266 14.050 1.00 40.59 135 GLN B N 1
ATOM 2931 C CA . GLN B 1 135 ? 28.314 9.152 15.211 1.00 40.55 135 GLN B CA 1
ATOM 2932 C C . GLN B 1 135 ? 27.238 8.766 16.226 1.00 36.66 135 GLN B C 1
ATOM 2933 O O . GLN B 1 135 ? 27.427 8.929 17.440 1.00 34.97 135 GLN B O 1
ATOM 2939 N N . LEU B 1 136 ? 26.076 8.308 15.754 1.00 34.46 136 LEU B N 1
ATOM 2940 C CA . LEU B 1 136 ? 25.072 7.829 16.698 1.00 38.45 136 LEU B CA 1
ATOM 2941 C C . LEU B 1 136 ? 25.627 6.666 17.516 1.00 36.33 136 LEU B C 1
ATOM 2942 O O . LEU B 1 136 ? 25.445 6.612 18.737 1.00 32.34 136 LEU B O 1
ATOM 2947 N N . GLU B 1 137 ? 26.333 5.743 16.860 1.00 38.32 137 GLU B N 1
ATOM 2948 C CA . GLU B 1 137 ? 26.953 4.640 17.582 1.00 36.07 137 GLU B CA 1
ATOM 2949 C C . GLU B 1 137 ? 27.998 5.161 18.560 1.00 40.10 137 GLU B C 1
ATOM 2950 O O . GLU B 1 137 ? 28.139 4.638 19.671 1.00 33.18 137 GLU B O 1
ATOM 2956 N N . ALA B 1 138 ? 28.717 6.225 18.182 1.00 34.32 138 ALA B N 1
ATOM 2957 C CA . ALA B 1 138 ? 29.704 6.807 19.087 1.00 35.58 138 ALA B CA 1
ATOM 2958 C C . ALA B 1 138 ? 29.053 7.394 20.332 1.00 31.92 138 ALA B C 1
ATOM 2959 O O . ALA B 1 138 ? 29.626 7.322 21.424 1.00 38.46 138 ALA B O 1
ATOM 2961 N N . PHE B 1 139 ? 27.870 8.008 20.188 1.00 29.11 139 PHE B N 1
ATOM 2962 C CA . PHE B 1 139 ? 27.179 8.575 21.342 1.00 28.77 139 PHE B CA 1
ATOM 2963 C C . PHE B 1 139 ? 26.542 7.488 22.212 1.00 32.95 139 PHE B C 1
ATOM 2964 O O . PHE B 1 139 ? 26.468 7.634 23.432 1.00 32.13 139 PHE B O 1
ATOM 2972 N N . LEU B 1 140 ? 26.046 6.420 21.602 1.00 28.93 140 LEU B N 1
ATOM 2973 C CA . LEU B 1 140 ? 25.262 5.429 22.350 1.00 30.36 140 LEU B CA 1
ATOM 2974 C C . LEU B 1 140 ? 26.082 4.252 22.850 1.00 31.62 140 LEU B C 1
ATOM 2975 O O . LEU B 1 140 ? 25.691 3.613 23.842 1.00 32.59 140 LEU B O 1
ATOM 2980 N N . GLY B 1 141 ? 27.180 3.928 22.173 1.00 31.97 141 GLY B N 1
ATOM 2981 C CA . GLY B 1 141 ? 28.028 2.832 22.608 1.00 34.20 141 GLY B CA 1
ATOM 2982 C C . GLY B 1 141 ? 27.434 1.447 22.415 1.00 36.71 141 GLY B C 1
ATOM 2983 O O . GLY B 1 141 ? 27.831 0.521 23.110 1.00 35.70 141 GLY B O 1
ATOM 2984 N N . CYS B 1 142 ? 26.503 1.273 21.487 1.00 38.60 142 CYS B N 1
ATOM 2985 C CA . CYS B 1 142 ? 25.949 -0.041 21.176 1.00 34.25 142 CYS B CA 1
ATOM 2986 C C . CYS B 1 142 ? 25.752 -0.105 19.662 1.00 40.33 142 CYS B C 1
ATOM 2987 O O . CYS B 1 142 ? 25.788 0.933 18.988 1.00 33.98 142 CYS B O 1
ATOM 2990 N N . PRO B 1 143 ? 25.603 -1.302 19.095 1.00 32.77 143 PRO B N 1
ATOM 2991 C CA . PRO B 1 143 ? 25.376 -1.369 17.645 1.00 34.64 143 PRO B CA 1
ATOM 2992 C C . PRO B 1 143 ? 24.108 -0.631 17.239 1.00 35.89 143 PRO B C 1
ATOM 2993 O O . PRO B 1 143 ? 23.101 -0.629 17.950 1.00 28.94 143 PRO B O 1
ATOM 2997 N N . VAL B 1 144 ? 24.182 0.025 16.092 1.00 35.08 144 VAL B N 1
ATOM 2998 C CA . VAL B 1 144 ? 23.049 0.748 15.521 1.00 26.78 144 VAL B CA 1
ATOM 2999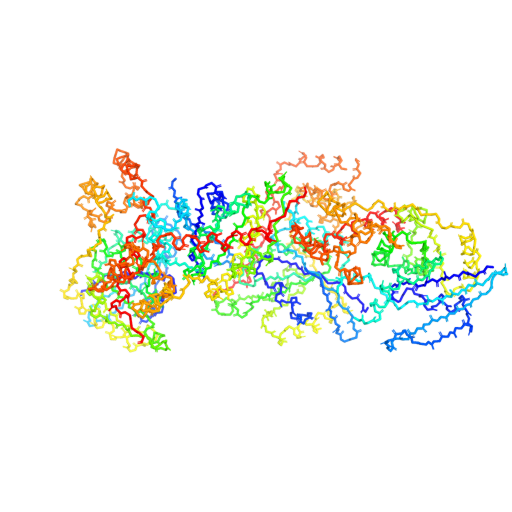 C C . VAL B 1 144 ? 22.845 0.181 14.127 1.00 32.15 144 VAL B C 1
ATOM 3000 O O . VAL B 1 144 ? 23.803 0.059 13.359 1.00 34.71 144 VAL B O 1
ATOM 3004 N N . LEU B 1 145 ? 21.631 -0.239 13.831 1.00 30.75 145 LEU B N 1
ATOM 3005 C CA . LEU B 1 145 ? 21.283 -0.791 12.528 1.00 33.47 145 LEU B CA 1
ATOM 3006 C C . LEU B 1 145 ? 20.105 0.022 12.026 1.00 30.65 145 LEU B C 1
ATOM 3007 O O . LEU B 1 145 ? 19.324 0.542 12.828 1.00 32.94 145 LEU B O 1
ATOM 3012 N N . ALA B 1 146 ? 20.015 0.213 10.713 1.00 35.28 146 ALA B N 1
ATOM 3013 C CA . ALA B 1 146 ? 18.949 1.019 10.133 1.00 33.26 146 ALA B CA 1
ATOM 3014 C C . ALA B 1 146 ? 18.214 0.215 9.074 1.00 37.11 146 ALA B C 1
ATOM 3015 O O . ALA B 1 146 ? 18.831 -0.577 8.355 1.00 39.14 146 ALA B O 1
ATOM 3017 N N . LEU B 1 147 ? 16.900 0.413 8.967 1.00 31.24 147 LEU B N 1
ATOM 3018 C CA . LEU B 1 147 ? 16.134 -0.317 7.959 1.00 33.95 147 LEU B CA 1
ATOM 3019 C C . LEU B 1 147 ? 14.747 0.293 7.813 1.00 36.38 147 LEU B C 1
ATOM 3020 O O . LEU B 1 147 ? 14.389 1.263 8.488 1.00 33.03 147 LEU B O 1
ATOM 3025 N N . SER B 1 148 ? 13.980 -0.288 6.895 1.00 29.47 148 SER B N 1
ATOM 3026 C CA . SER B 1 148 ? 12.546 -0.062 6.780 1.00 30.85 148 SER B CA 1
ATOM 3027 C C . SER B 1 148 ? 11.867 -1.416 6.993 1.00 33.21 148 SER B C 1
ATOM 3028 O O . SER B 1 148 ? 11.990 -2.319 6.155 1.00 34.00 148 SER B O 1
ATOM 3031 N N . ALA B 1 149 ? 11.159 -1.556 8.115 1.00 31.28 149 ALA B N 1
ATOM 3032 C CA . ALA B 1 149 ? 10.553 -2.842 8.475 1.00 34.24 149 ALA B CA 1
ATOM 3033 C C . ALA B 1 149 ? 9.470 -3.259 7.495 1.00 37.86 149 ALA B C 1
ATOM 3034 O O . ALA B 1 149 ? 9.109 -4.433 7.451 1.00 37.59 149 ALA B O 1
ATOM 3036 N N . ASN B 1 150 ? 8.929 -2.325 6.721 1.00 37.63 150 ASN B N 1
ATOM 3037 C CA . ASN B 1 150 ? 7.988 -2.706 5.675 1.00 45.21 150 ASN B CA 1
ATOM 3038 C C . ASN B 1 150 ? 8.665 -3.265 4.426 1.00 44.72 150 ASN B C 1
ATOM 3039 O O . ASN B 1 150 ? 7.956 -3.644 3.489 1.00 47.87 150 ASN B O 1
ATOM 3044 N N . ASN B 1 151 ? 9.996 -3.381 4.390 1.00 41.64 151 ASN B N 1
ATOM 3045 C CA . ASN B 1 151 ? 10.707 -3.933 3.235 1.00 39.45 151 ASN B CA 1
ATOM 3046 C C . ASN B 1 151 ? 11.157 -5.339 3.625 1.00 46.72 151 ASN B C 1
ATOM 3047 O O . ASN B 1 151 ? 12.019 -5.506 4.497 1.00 38.67 151 ASN B O 1
ATOM 3052 N N . LYS B 1 152 ? 10.573 -6.352 2.980 1.00 42.80 152 LYS B N 1
ATOM 3053 C CA . LYS B 1 152 ? 10.826 -7.734 3.395 1.00 47.50 152 LYS B CA 1
ATOM 3054 C C . LYS B 1 152 ? 12.299 -8.112 3.261 1.00 43.32 152 LYS B C 1
ATOM 3055 O O . LYS B 1 152 ? 12.830 -8.853 4.097 1.00 36.23 152 LYS B O 1
ATOM 3061 N N . GLU B 1 153 ? 12.974 -7.599 2.224 1.00 42.39 153 GLU B N 1
ATOM 3062 C CA . GLU B 1 153 ? 14.380 -7.942 2.004 1.00 44.61 153 GLU B CA 1
ATOM 3063 C C . GLU B 1 153 ? 15.288 -7.344 3.069 1.00 47.03 153 GLU B C 1
ATOM 3064 O O . GLU B 1 153 ? 16.270 -7.980 3.486 1.00 39.82 153 GLU B O 1
ATOM 3070 N N . GLN B 1 154 ? 15.005 -6.113 3.505 1.00 37.56 154 GLN B N 1
ATOM 3071 C CA . GLN B 1 154 ? 15.816 -5.544 4.580 1.00 36.68 154 GLN B CA 1
ATOM 3072 C C . GLN B 1 154 ? 15.596 -6.290 5.896 1.00 37.93 154 GLN B C 1
ATOM 3073 O O . GLN B 1 154 ? 16.530 -6.444 6.694 1.00 32.83 154 GLN B O 1
ATOM 3079 N N . VAL B 1 155 ? 14.371 -6.771 6.138 1.00 40.79 155 VAL B N 1
ATOM 3080 C CA . VAL B 1 155 ? 14.111 -7.528 7.362 1.00 36.51 155 VAL B CA 1
ATOM 3081 C C . VAL B 1 155 ? 14.844 -8.868 7.356 1.00 33.75 155 VAL B C 1
ATOM 3082 O O . VAL B 1 155 ? 15.306 -9.324 8.410 1.00 32.40 155 VAL B O 1
ATOM 3086 N N . ARG B 1 156 ? 14.943 -9.530 6.191 1.00 36.59 156 ARG B N 1
ATOM 3087 C CA . ARG B 1 156 ? 15.700 -10.780 6.108 1.00 41.40 156 ARG B CA 1
ATOM 3088 C C . ARG B 1 156 ? 17.187 -10.523 6.299 1.00 47.16 156 ARG B C 1
ATOM 3089 O O . ARG B 1 156 ? 17.874 -11.309 6.960 1.00 38.39 156 ARG B O 1
ATOM 3097 N N . ARG B 1 157 ? 17.709 -9.425 5.727 1.00 38.49 157 ARG B N 1
ATOM 3098 C CA . ARG B 1 157 ? 19.101 -9.058 5.992 1.00 37.77 157 ARG B CA 1
ATOM 3099 C C . ARG B 1 157 ? 19.315 -8.751 7.462 1.00 32.13 157 ARG B C 1
ATOM 3100 O O . ARG B 1 157 ? 20.355 -9.095 8.035 1.00 35.79 157 ARG B O 1
ATOM 3108 N N . PHE B 1 158 ? 18.366 -8.050 8.074 1.00 31.60 158 PHE B N 1
ATOM 3109 C CA . PHE B 1 158 ? 18.457 -7.760 9.501 1.00 32.29 158 PHE B CA 1
ATOM 3110 C C . PHE B 1 158 ? 18.548 -9.049 10.319 1.00 34.60 158 PHE B C 1
ATOM 3111 O O . PHE B 1 158 ? 19.288 -9.123 11.311 1.00 30.09 158 PHE B O 1
ATOM 3119 N N . LYS B 1 159 ? 17.771 -10.062 9.941 1.00 32.99 159 LYS B N 1
ATOM 3120 C CA . LYS B 1 159 ? 17.802 -11.337 10.667 1.00 31.22 159 LYS B CA 1
ATOM 3121 C C . LYS B 1 159 ? 19.203 -11.935 10.688 1.00 30.92 159 LYS B C 1
ATOM 3122 O O . LYS B 1 159 ? 19.681 -12.413 11.732 1.00 32.24 159 LYS B O 1
ATOM 3128 N N . GLU B 1 160 ? 19.877 -11.904 9.533 1.00 35.38 160 GLU B N 1
ATOM 3129 C CA . GLU B 1 160 ? 21.222 -12.454 9.395 1.00 33.43 160 GLU B CA 1
ATOM 3130 C C . GLU B 1 160 ? 22.229 -11.683 10.238 1.00 36.37 160 GLU B C 1
ATOM 3131 O O . GLU B 1 160 ? 23.129 -12.275 10.845 1.00 30.68 160 GLU B O 1
ATOM 3137 N N . LYS B 1 161 ? 22.126 -10.349 10.246 1.00 33.96 161 LYS B N 1
ATOM 3138 C CA . LYS B 1 161 ? 23.007 -9.537 11.090 1.00 36.66 161 LYS B CA 1
ATOM 3139 C C . LYS B 1 161 ? 22.759 -9.792 12.573 1.00 34.42 161 LYS B C 1
ATOM 3140 O O . LYS B 1 161 ? 23.702 -9.783 13.375 1.00 32.81 161 LYS B O 1
ATOM 3146 N N . LEU B 1 162 ? 21.487 -9.918 12.964 1.00 28.98 162 LEU B N 1
ATOM 3147 C CA . LEU B 1 162 ? 21.138 -10.148 14.364 1.00 31.36 162 LEU B CA 1
ATOM 3148 C C . LEU B 1 162 ? 21.716 -11.469 14.847 1.00 32.62 162 LEU B C 1
ATOM 3149 O O . LEU B 1 162 ? 22.260 -11.555 15.955 1.00 31.64 162 LEU B O 1
ATOM 3154 N N . HIS B 1 163 ? 21.602 -12.505 14.019 1.00 30.10 163 HIS B N 1
ATOM 3155 C CA . HIS B 1 163 ? 22.175 -13.801 14.379 1.00 36.65 163 HIS B CA 1
ATOM 3156 C C . HIS B 1 163 ? 23.683 -13.684 14.609 1.00 36.90 163 HIS B C 1
ATOM 3157 O O . HIS B 1 163 ? 24.212 -14.199 15.602 1.00 33.95 163 HIS B O 1
ATOM 3164 N N . LYS B 1 164 ? 24.390 -12.964 13.717 1.00 32.04 164 LYS B N 1
ATOM 3165 C CA . LYS B 1 164 ? 25.846 -12.829 13.843 1.00 31.66 164 LYS B CA 1
ATOM 3166 C C . LYS B 1 164 ? 26.246 -12.041 15.092 1.00 36.05 164 LYS B C 1
ATOM 3167 O O . LYS B 1 164 ? 27.247 -12.361 15.749 1.00 40.18 164 LYS B O 1
ATOM 3173 N N . LEU B 1 165 ? 25.523 -10.963 15.403 1.00 35.96 165 LEU B N 1
ATOM 3174 C CA . LEU B 1 165 ? 25.798 -10.246 16.644 1.00 33.78 165 LEU B CA 1
ATOM 3175 C C . LEU B 1 165 ? 25.597 -11.156 17.853 1.00 38.69 165 LEU B C 1
ATOM 3176 O O . LEU B 1 165 ? 26.379 -11.120 18.806 1.00 39.48 165 LEU B O 1
ATOM 3181 N N . LEU B 1 166 ? 24.540 -11.958 17.833 1.00 34.70 166 LEU B N 1
ATOM 3182 C CA . LEU B 1 166 ? 24.221 -12.813 18.975 1.00 33.14 166 LEU B CA 1
ATOM 3183 C C . LEU B 1 166 ? 25.240 -13.935 19.150 1.00 40.60 166 LEU B C 1
ATOM 3184 O O . LEU B 1 166 ? 25.520 -14.346 20.286 1.00 41.17 166 LEU B O 1
ATOM 3189 N N . VAL B 1 167 ? 25.780 -14.457 18.047 1.00 41.36 167 VAL B N 1
ATOM 3190 C CA . VAL B 1 167 ? 26.808 -15.496 18.126 1.00 44.05 167 VAL B CA 1
ATOM 3191 C C . VAL B 1 167 ? 28.111 -14.909 18.656 1.00 49.30 167 VAL B C 1
ATOM 3192 O O . VAL B 1 167 ? 28.774 -15.493 19.523 1.00 53.96 167 VAL B O 1
ATOM 3196 N N . GLN B 1 168 ? 28.481 -13.733 18.151 1.00 49.74 168 GLN B N 1
ATOM 3197 C CA . GLN B 1 168 ? 29.688 -13.058 18.607 1.00 56.16 168 GLN B CA 1
ATOM 3198 C C . GLN B 1 168 ? 29.561 -12.602 20.054 1.00 65.89 168 GLN B C 1
ATOM 3199 O O . GLN B 1 168 ? 30.568 -12.528 20.766 1.00 59.45 168 GLN B O 1
ATOM 3205 N N . GLY B 1 169 ? 28.345 -12.294 20.504 1.00 54.96 169 GLY B N 1
ATOM 3206 C CA . GLY B 1 169 ? 28.132 -11.742 21.830 1.00 49.04 169 GLY B CA 1
ATOM 3207 C C . GLY B 1 169 ? 28.195 -10.228 21.858 1.00 45.06 169 GLY B C 1
ATOM 3208 O O . GLY B 1 169 ? 29.094 -9.624 21.248 1.00 51.46 169 GLY B O 1
ATOM 3209 N N . ILE B 1 170 ? 27.233 -9.591 22.527 1.00 44.71 170 ILE B N 1
ATOM 3210 C CA . ILE B 1 170 ? 27.232 -8.138 22.704 1.00 48.27 170 ILE B CA 1
ATOM 3211 C C . ILE B 1 170 ? 27.590 -7.860 24.156 1.00 48.71 170 ILE B C 1
ATOM 3212 O O . ILE B 1 170 ? 26.899 -8.317 25.073 1.00 53.84 170 ILE B O 1
ATOM 3217 N N . ALA B 1 171 ? 28.682 -7.138 24.367 1.00 49.32 171 ALA B N 1
ATOM 3218 C CA . ALA B 1 171 ? 29.073 -6.693 25.698 1.00 56.92 171 ALA B CA 1
ATOM 3219 C C . ALA B 1 171 ? 29.717 -5.318 25.564 1.00 63.96 171 ALA B C 1
ATOM 3220 O O . ALA B 1 171 ? 30.791 -5.193 24.966 1.00 73.25 171 ALA B O 1
ATOM 3222 N N . LEU B 1 172 ? 29.073 -4.286 26.110 1.00 66.59 172 LEU B N 1
ATOM 3223 C CA . LEU B 1 172 ? 29.732 -2.996 26.263 1.00 95.01 172 LEU B CA 1
ATOM 3224 C C . LEU B 1 172 ? 29.593 -2.489 27.692 1.00 66.39 172 LEU B C 1
ATOM 3225 O O . LEU B 1 172 ? 29.050 -3.147 28.582 1.00 63.26 172 LEU B O 1
ATOM 3230 N N . LYS B 1 173 ? 30.119 -1.294 27.893 1.00 70.49 173 LYS B N 1
ATOM 3231 C CA . LYS B 1 173 ? 30.328 -0.710 29.197 1.00 76.41 173 LYS B CA 1
ATOM 3232 C C . LYS B 1 173 ? 29.207 0.271 29.507 1.00 63.71 173 LYS B C 1
ATOM 3233 O O . LYS B 1 173 ? 28.229 0.409 28.759 1.00 57.20 173 LYS B O 1
ATOM 3239 N N . GLN B 1 174 ? 29.352 0.933 30.649 1.00 63.68 174 GLN B N 1
ATOM 3240 C CA . GLN B 1 174 ? 28.387 1.913 31.107 1.00 61.43 174 GLN B CA 1
ATOM 3241 C C . GLN B 1 174 ? 28.395 3.156 30.219 1.00 60.82 174 GLN B C 1
ATOM 3242 O O . GLN B 1 174 ? 29.422 3.539 29.658 1.00 66.18 174 GLN B O 1
ATOM 3248 N N . ILE B 1 175 ? 27.219 3.789 30.083 1.00 60.96 175 ILE B N 1
ATOM 3249 C CA . ILE B 1 175 ? 27.062 4.980 29.248 1.00 58.63 175 ILE B CA 1
ATOM 3250 C C . ILE B 1 175 ? 27.528 6.214 30.020 1.00 67.02 175 ILE B C 1
ATOM 3251 O O . ILE B 1 175 ? 27.535 6.227 31.253 1.00 57.35 175 ILE B O 1
ATOM 3256 N N . GLU B 1 176 ? 27.956 7.255 29.295 1.00 64.04 176 GLU B N 1
ATOM 3257 C CA . GLU B 1 176 ? 28.635 8.418 29.888 1.00 85.24 176 GLU B CA 1
ATOM 3258 C C . GLU B 1 176 ? 27.649 9.533 30.265 1.00 72.72 176 GLU B C 1
ATOM 3259 O O . GLU B 1 176 ? 27.578 10.584 29.622 1.00 59.00 176 GLU B O 1
ATOM 3265 N N . LEU B 1 177 ? 26.905 9.307 31.353 1.00 59.80 177 LEU B N 1
ATOM 3266 C CA . LEU B 1 177 ? 25.937 10.288 31.857 1.00 54.08 177 LEU B CA 1
ATOM 3267 C C . LEU B 1 177 ? 26.367 10.803 33.229 1.00 51.00 177 LEU B C 1
ATOM 3268 O O . LEU B 1 177 ? 26.575 10.014 34.160 1.00 46.34 177 LEU B O 1
ATOM 3273 N N . HIS B 1 178 ? 26.474 12.121 33.359 1.00 47.68 178 HIS B N 1
ATOM 3274 C CA . HIS B 1 178 ? 26.972 12.753 34.569 1.00 44.83 178 HIS B CA 1
ATOM 3275 C C . HIS B 1 178 ? 25.797 13.469 35.232 1.00 44.83 178 HIS B C 1
ATOM 3276 O O . HIS B 1 178 ? 25.261 14.439 34.678 1.00 37.47 178 HIS B O 1
ATOM 3283 N N . TYR B 1 179 ? 25.380 12.980 36.406 1.00 40.71 179 TYR B N 1
ATOM 3284 C CA . TYR B 1 179 ? 24.274 13.602 37.131 1.00 37.71 179 TYR B CA 1
ATOM 3285 C C . TYR B 1 179 ? 24.735 14.620 38.171 1.00 42.30 179 TYR B C 1
ATOM 3286 O O . TYR B 1 179 ? 23.900 15.149 38.911 1.00 34.75 179 TYR B O 1
ATOM 3295 N N . GLY B 1 180 ? 26.031 14.902 38.242 1.00 44.56 180 GLY B N 1
ATOM 3296 C CA . GLY B 1 180 ? 26.550 15.864 39.194 1.00 47.68 180 GLY B CA 1
ATOM 3297 C C . GLY B 1 180 ? 26.998 15.217 40.489 1.00 47.17 180 GLY B C 1
ATOM 3298 O O . GLY B 1 180 ? 26.558 14.130 40.865 1.00 44.73 180 GLY B O 1
ATOM 3299 N N . ALA B 1 181 ? 27.876 15.928 41.198 1.00 49.31 181 ALA B N 1
ATOM 3300 C CA . ALA B 1 181 ? 28.561 15.350 42.357 1.00 47.64 181 ALA B CA 1
ATOM 3301 C C . ALA B 1 181 ? 27.594 14.848 43.422 1.00 50.01 181 ALA B C 1
ATOM 3302 O O . ALA B 1 181 ? 27.787 13.761 43.984 1.00 46.11 181 ALA B O 1
ATOM 3304 N N . GLU B 1 182 ? 26.560 15.634 43.750 1.00 49.20 182 GLU B N 1
ATOM 3305 C CA . GLU B 1 182 ? 25.679 15.215 44.841 1.00 51.67 182 GLU B CA 1
ATOM 3306 C C . GLU B 1 182 ? 24.971 13.907 44.513 1.00 48.47 182 GLU B C 1
ATOM 3307 O O . GLU B 1 182 ? 25.040 12.940 45.278 1.00 49.07 182 GLU B O 1
ATOM 3313 N N . PHE B 1 183 ? 24.300 13.858 43.363 1.00 45.53 183 PHE B N 1
ATOM 3314 C CA . PHE B 1 183 ? 23.546 12.662 43.002 1.00 47.92 183 PHE B CA 1
ATOM 3315 C C . PHE B 1 183 ? 24.480 11.489 42.781 1.00 50.17 183 PHE B C 1
ATOM 3316 O O . PHE B 1 183 ? 24.138 10.343 43.111 1.00 44.16 183 PHE B O 1
ATOM 3324 N N . GLU B 1 184 ? 25.661 11.745 42.204 1.00 45.11 184 GLU B N 1
ATOM 3325 C CA . GLU B 1 184 ? 26.614 10.660 41.989 1.00 48.15 184 GLU B CA 1
ATOM 3326 C C . GLU B 1 184 ? 27.063 10.038 43.307 1.00 48.18 184 GLU B C 1
ATOM 3327 O O . GLU B 1 184 ? 27.296 8.828 43.380 1.00 47.77 184 GLU B O 1
ATOM 3333 N N . SER B 1 185 ? 27.227 10.854 44.351 1.00 45.75 185 SER B N 1
ATOM 3334 C CA . SER B 1 185 ? 27.582 10.309 45.658 1.00 46.56 185 SER B CA 1
ATOM 3335 C C . SER B 1 185 ? 26.470 9.418 46.204 1.00 51.51 185 SER B C 1
ATOM 3336 O O . SER B 1 185 ? 26.738 8.379 46.832 1.00 57.59 185 SER B O 1
ATOM 3339 N N . LEU B 1 186 ? 25.212 9.808 45.989 1.00 51.38 186 LEU B N 1
ATOM 3340 C CA . LEU B 1 186 ? 24.104 8.955 46.413 1.00 50.82 186 LEU B CA 1
ATOM 3341 C C . LEU B 1 186 ? 24.108 7.631 45.657 1.00 51.72 186 LEU B C 1
ATOM 3342 O O . LEU B 1 186 ? 23.910 6.569 46.260 1.00 49.91 186 LEU B O 1
ATOM 3347 N N . ILE B 1 187 ? 24.357 7.672 44.342 1.00 44.06 187 ILE B N 1
ATOM 3348 C CA . ILE B 1 187 ? 24.482 6.443 43.556 1.00 45.00 187 ILE B CA 1
ATOM 3349 C C . ILE B 1 187 ? 25.557 5.549 44.143 1.00 50.27 187 ILE B C 1
ATOM 3350 O O . ILE B 1 187 ? 25.337 4.357 44.382 1.00 50.20 187 ILE B O 1
ATOM 3355 N N . HIS B 1 188 ? 26.736 6.118 44.384 1.00 50.60 188 HIS B N 1
ATOM 3356 C CA . HIS B 1 188 ? 27.845 5.332 44.903 1.00 51.27 188 HIS B CA 1
ATOM 3357 C C . HIS B 1 188 ? 27.501 4.729 46.259 1.00 55.20 188 HIS B C 1
ATOM 3358 O O . HIS B 1 188 ? 27.902 3.593 46.554 1.00 51.65 188 HIS B O 1
ATOM 3365 N N . GLU B 1 189 ? 26.711 5.439 47.071 1.00 51.32 189 GLU B N 1
ATOM 3366 C CA . GLU B 1 189 ? 26.290 4.905 48.366 1.00 58.73 189 GLU B CA 1
ATOM 3367 C C . GLU B 1 189 ? 25.400 3.679 48.208 1.00 54.25 189 GLU B C 1
ATOM 3368 O O . GLU B 1 189 ? 25.485 2.742 49.007 1.00 54.24 189 GLU B O 1
ATOM 3374 N N . LEU B 1 190 ? 24.523 3.673 47.198 1.00 51.97 190 LEU B N 1
ATOM 3375 C CA . LEU B 1 190 ? 23.538 2.604 47.072 1.00 52.92 190 LEU B CA 1
ATOM 3376 C C . LEU B 1 190 ? 24.012 1.437 46.227 1.00 55.55 190 LEU B C 1
ATOM 3377 O O . LEU B 1 190 ? 23.530 0.312 46.431 1.00 53.15 190 LEU B O 1
ATOM 3382 N N . GLU B 1 191 ? 24.963 1.665 45.311 1.00 51.62 191 GLU B N 1
ATOM 3383 C CA . GLU B 1 191 ? 25.479 0.602 44.446 1.00 52.71 191 GLU B CA 1
ATOM 3384 C C . GLU B 1 191 ? 25.833 -0.692 45.174 1.00 58.93 191 GLU B C 1
ATOM 3385 O O . GLU B 1 191 ? 25.505 -1.768 44.646 1.00 59.81 191 GLU B O 1
ATOM 3391 N N . PRO B 1 192 ? 26.511 -0.683 46.339 1.00 65.53 192 PRO B N 1
ATOM 3392 C CA . PRO B 1 192 ? 26.894 -1.968 46.957 1.00 57.19 192 PRO B CA 1
ATOM 3393 C C . PRO B 1 192 ? 25.730 -2.885 47.276 1.00 63.52 192 PRO B C 1
ATOM 3394 O O . PRO B 1 192 ? 25.909 -4.108 47.265 1.00 59.70 192 PRO B O 1
ATOM 3398 N N . MET B 1 193 ? 24.545 -2.357 47.577 1.00 57.82 193 MET B N 1
ATOM 3399 C CA . MET B 1 193 ? 23.445 -3.275 47.849 1.00 64.26 193 MET B CA 1
ATOM 3400 C C . MET B 1 193 ? 22.864 -3.896 46.583 1.00 68.80 193 MET B C 1
ATOM 3401 O O . MET B 1 193 ? 22.066 -4.835 46.686 1.00 70.55 193 MET B O 1
ATOM 3406 N N . PHE B 1 194 ? 23.270 -3.432 45.402 1.00 87.19 194 PHE B N 1
ATOM 3407 C CA . PHE B 1 194 ? 22.743 -3.927 44.139 1.00 70.73 194 PHE B CA 1
ATOM 3408 C C . PHE B 1 194 ? 23.769 -4.714 43.340 1.00 85.54 194 PHE B C 1
ATOM 3409 O O . PHE B 1 194 ? 23.631 -4.837 42.118 1.00 76.22 194 PHE B O 1
ATOM 3417 N N . ALA B 1 195 ? 24.792 -5.242 44.001 1.00 80.53 195 ALA B N 1
ATOM 3418 C CA . ALA B 1 195 ? 25.888 -5.880 43.290 1.00 98.77 195 ALA B CA 1
ATOM 3419 C C . ALA B 1 195 ? 25.452 -7.142 42.538 1.00 102.36 195 ALA B C 1
ATOM 3420 O O . ALA B 1 195 ? 24.599 -7.915 42.994 1.00 86.51 195 ALA B O 1
ATOM 3422 N N . GLU B 1 196 ? 26.077 -7.330 41.370 1.00 90.43 196 GLU B N 1
ATOM 3423 C CA . GLU B 1 196 ? 26.095 -8.533 40.540 1.00 88.53 196 GLU B CA 1
ATOM 3424 C C . GLU B 1 196 ? 24.699 -9.086 40.234 1.00 88.37 196 GLU B C 1
ATOM 3425 O O . GLU B 1 196 ? 24.275 -10.104 40.787 1.00 79.68 196 GLU B O 1
ATOM 3431 N N . GLN B 1 197 ? 23.961 -8.352 39.399 1.00 98.18 197 GLN B N 1
ATOM 3432 C CA . GLN B 1 197 ? 22.713 -8.723 38.724 1.00 60.55 197 GLN B CA 1
ATOM 3433 C C . GLN B 1 197 ? 22.916 -8.649 37.200 1.00 58.00 197 GLN B C 1
ATOM 3434 O O . GLN B 1 197 ? 24.018 -8.390 36.712 1.00 58.11 197 GLN B O 1
ATOM 3440 N N . ALA B 1 198 ? 21.831 -8.850 36.441 1.00 49.94 198 ALA B N 1
ATOM 3441 C CA . ALA B 1 198 ? 21.913 -8.673 34.990 1.00 50.00 198 ALA B CA 1
ATOM 3442 C C . ALA B 1 198 ? 21.868 -7.198 34.579 1.00 45.17 198 ALA B C 1
ATOM 3443 O O . ALA B 1 198 ? 22.529 -6.809 33.613 1.00 39.48 198 ALA B O 1
ATOM 3445 N N . VAL B 1 199 ? 21.090 -6.388 35.288 1.00 37.75 199 VAL B N 1
ATOM 3446 C CA . VAL B 1 199 ? 21.124 -4.930 35.197 1.00 39.87 199 VAL B CA 1
ATOM 3447 C C . VAL B 1 199 ? 22.277 -4.431 36.061 1.00 39.26 199 VAL B C 1
ATOM 3448 O O . VAL B 1 199 ? 22.577 -5.012 37.110 1.00 33.21 199 VAL B O 1
ATOM 3452 N N . SER B 1 200 ? 22.959 -3.378 35.612 1.00 32.03 200 SER B N 1
ATOM 3453 C CA . SER B 1 200 ? 24.119 -2.873 36.337 1.00 32.39 200 SER B CA 1
ATOM 3454 C C . SER B 1 200 ? 23.724 -2.288 37.693 1.00 35.92 200 SER B C 1
ATOM 3455 O O . SER B 1 200 ? 22.610 -1.777 37.887 1.00 31.11 200 SER B O 1
ATOM 3458 N N . ALA B 1 201 ? 24.668 -2.372 38.645 1.00 37.59 201 ALA B N 1
ATOM 3459 C CA . ALA B 1 201 ? 24.434 -1.834 39.984 1.00 45.56 201 ALA B CA 1
ATOM 3460 C C . ALA B 1 201 ? 24.151 -0.340 39.938 1.00 41.29 201 ALA B C 1
ATOM 3461 O O . ALA B 1 201 ? 23.283 0.157 40.671 1.00 41.76 201 ALA B O 1
ATOM 3463 N N . ARG B 1 202 ? 24.881 0.393 39.080 1.00 37.62 202 ARG B N 1
ATOM 3464 C CA . ARG B 1 202 ? 24.629 1.818 38.904 1.00 41.59 202 ARG B CA 1
ATOM 3465 C C . ARG B 1 202 ? 23.192 2.071 38.493 1.00 35.55 202 ARG B C 1
ATOM 3466 O O . ARG B 1 202 ? 22.504 2.907 39.088 1.00 33.87 202 ARG B O 1
ATOM 3474 N N . ALA B 1 203 ? 22.722 1.371 37.456 1.00 34.39 203 ALA B N 1
ATOM 3475 C CA . ALA B 1 203 ? 21.366 1.618 36.983 1.00 35.47 203 ALA B CA 1
ATOM 3476 C C . ALA B 1 203 ? 20.340 1.267 38.051 1.00 42.12 203 ALA B C 1
ATOM 3477 O O . ALA B 1 203 ? 19.351 1.993 38.231 1.00 38.04 203 ALA B O 1
ATOM 3479 N N . LEU B 1 204 ? 20.552 0.152 38.772 1.00 39.91 204 LEU B N 1
ATOM 3480 C CA . LEU B 1 204 ? 19.651 -0.187 39.873 1.00 39.41 204 LEU B CA 1
ATOM 3481 C C . LEU B 1 204 ? 19.626 0.913 40.927 1.00 38.29 204 LEU B C 1
ATOM 3482 O O . LEU B 1 204 ? 18.549 1.339 41.361 1.00 38.86 204 LEU B O 1
ATOM 3487 N N . ALA B 1 205 ? 20.795 1.436 41.299 1.00 38.79 205 ALA B N 1
ATOM 3488 C CA . ALA B 1 205 ? 20.829 2.507 42.295 1.00 39.78 205 ALA B CA 1
ATOM 3489 C C . ALA B 1 205 ? 20.075 3.743 41.811 1.00 36.70 205 ALA B C 1
ATOM 3490 O O . ALA B 1 205 ? 19.335 4.372 42.581 1.00 37.67 205 ALA B O 1
ATOM 3492 N N . ILE B 1 206 ? 20.241 4.100 40.533 1.00 37.59 206 ILE B N 1
ATOM 3493 C CA . ILE B 1 206 ? 19.513 5.237 39.964 1.00 39.25 206 ILE B CA 1
ATOM 3494 C C . ILE B 1 206 ? 18.016 4.963 39.972 1.00 41.68 206 ILE B C 1
ATOM 3495 O O . ILE B 1 206 ? 17.206 5.831 40.336 1.00 38.50 206 ILE B O 1
ATOM 3500 N N . ARG B 1 207 ? 17.624 3.751 39.552 1.00 38.21 207 ARG B N 1
ATOM 3501 C CA . ARG B 1 207 ? 16.211 3.383 39.589 1.00 43.78 207 ARG B CA 1
ATOM 3502 C C . ARG B 1 207 ? 15.676 3.478 41.010 1.00 44.76 207 ARG B C 1
ATOM 3503 O O . ARG B 1 207 ? 14.593 4.030 41.240 1.00 42.38 207 ARG B O 1
ATOM 3511 N N . ALA B 1 208 ? 16.441 2.970 41.986 1.00 38.57 208 ALA B N 1
ATOM 3512 C CA . ALA B 1 208 ? 16.040 3.098 43.387 1.00 48.07 208 ALA B CA 1
ATOM 3513 C C . ALA B 1 208 ? 15.859 4.559 43.797 1.00 48.51 208 ALA B C 1
ATOM 3514 O O . ALA B 1 208 ? 14.866 4.914 44.444 1.00 49.21 208 ALA B O 1
ATOM 3516 N N . LEU B 1 209 ? 16.817 5.424 43.449 1.00 39.36 209 LEU B N 1
ATOM 3517 C CA . LEU B 1 209 ? 16.677 6.842 43.785 1.00 46.00 209 LEU B CA 1
ATOM 3518 C C . LEU B 1 209 ? 15.487 7.473 43.082 1.00 44.05 209 LEU B C 1
ATOM 3519 O O . LEU B 1 209 ? 14.836 8.360 43.644 1.00 40.95 209 LEU B O 1
ATOM 3524 N N . GLU B 1 210 ? 15.183 7.025 41.864 1.00 41.03 210 GLU B N 1
ATOM 3525 C CA . GLU B 1 210 ? 13.974 7.422 41.156 1.00 46.39 210 GLU B CA 1
ATOM 3526 C C . GLU B 1 210 ? 12.715 6.761 41.711 1.00 48.86 210 GLU B C 1
ATOM 3527 O O . GLU B 1 210 ? 11.620 7.029 41.203 1.00 51.09 210 GLU B O 1
ATOM 3533 N N . ASN B 1 211 ? 12.850 5.896 42.713 1.00 45.34 211 ASN B N 1
ATOM 3534 C CA . ASN B 1 211 ? 11.717 5.284 43.408 1.00 49.49 211 ASN B CA 1
ATOM 3535 C C . ASN B 1 211 ? 11.013 4.248 42.528 1.00 48.56 211 ASN B C 1
ATOM 3536 O O . ASN B 1 211 ? 9.788 4.108 42.554 1.00 50.96 211 ASN B O 1
ATOM 3541 N N . ASP B 1 212 ? 11.803 3.511 41.751 1.00 45.16 212 ASP B N 1
ATOM 3542 C CA . ASP B 1 212 ? 11.317 2.342 41.022 1.00 51.88 212 ASP B CA 1
ATOM 3543 C C . ASP B 1 212 ? 10.889 1.254 42.010 1.00 47.70 212 ASP B C 1
ATOM 3544 O O . ASP B 1 212 ? 11.727 0.669 42.713 1.00 48.81 212 ASP B O 1
ATOM 3549 N N . ARG B 1 213 ? 9.589 0.949 42.036 1.00 50.88 213 ARG B N 1
ATOM 3550 C CA . ARG B 1 213 ? 9.059 0.106 43.111 1.00 54.84 213 ARG B CA 1
ATOM 3551 C C . ARG B 1 213 ? 9.465 -1.361 42.953 1.00 51.38 213 ARG B C 1
ATOM 3552 O O . ARG B 1 213 ? 9.631 -2.062 43.955 1.00 55.84 213 ARG B O 1
ATOM 3560 N N . LEU B 1 214 ? 9.629 -1.847 41.718 1.00 49.54 214 LEU B N 1
ATOM 3561 C CA . LEU B 1 214 ? 10.161 -3.193 41.530 1.00 54.23 214 LEU B CA 1
ATOM 3562 C C . LEU B 1 214 ? 11.526 -3.329 42.193 1.00 56.21 214 LEU B C 1
ATOM 3563 O O . LEU B 1 214 ? 11.821 -4.341 42.844 1.00 53.44 214 LEU B O 1
ATOM 3568 N N . VAL B 1 215 ? 12.370 -2.312 42.040 1.00 45.96 215 VAL B N 1
ATOM 3569 C CA . VAL B 1 215 ? 13.707 -2.349 42.617 1.00 50.62 215 VAL B CA 1
ATOM 3570 C C . VAL B 1 215 ? 13.641 -2.198 44.135 1.00 48.82 215 VAL B C 1
ATOM 3571 O O . VAL B 1 215 ? 14.294 -2.941 44.874 1.00 56.89 215 VAL B O 1
ATOM 3575 N N . ILE B 1 216 ? 12.848 -1.235 44.614 1.00 46.82 216 ILE B N 1
ATOM 3576 C CA . ILE B 1 216 ? 12.777 -0.943 46.044 1.00 53.78 216 ILE B CA 1
ATOM 3577 C C . ILE B 1 216 ? 12.214 -2.137 46.802 1.00 61.51 216 ILE B C 1
ATOM 3578 O O . ILE B 1 216 ? 12.778 -2.581 47.808 1.00 61.54 216 ILE B O 1
ATOM 3583 N N . ASN B 1 217 ? 11.086 -2.666 46.322 1.00 60.07 217 ASN B N 1
ATOM 3584 C CA . ASN B 1 217 ? 10.257 -3.587 47.090 1.00 61.55 217 ASN B CA 1
ATOM 3585 C C . ASN B 1 217 ? 10.925 -4.937 47.276 1.00 71.23 217 ASN B C 1
ATOM 3586 O O . ASN B 1 217 ? 10.567 -5.682 48.199 1.00 95.68 217 ASN B O 1
ATOM 3591 N N . GLY B 1 218 ? 11.889 -5.262 46.428 1.00 69.96 218 GLY B N 1
ATOM 3592 C CA . GLY B 1 218 ? 12.704 -6.445 46.568 1.00 70.49 218 GLY B CA 1
ATOM 3593 C C . GLY B 1 218 ? 13.901 -6.259 47.472 1.00 82.60 218 GLY B C 1
ATOM 3594 O O . GLY B 1 218 ? 14.784 -7.122 47.502 1.00 74.88 218 GLY B O 1
ATOM 3595 N N . LEU B 1 219 ? 13.971 -5.152 48.203 1.00 108.22 219 LEU B N 1
ATOM 3596 C CA . LEU B 1 219 ? 15.065 -4.923 49.130 1.00 91.56 219 LEU B CA 1
ATOM 3597 C C . LEU B 1 219 ? 14.682 -5.343 50.545 1.00 71.06 219 LEU B C 1
ATOM 3598 O O . LEU B 1 219 ? 13.519 -5.599 50.856 1.00 70.56 219 LEU B O 1
ATOM 3603 N N . LYS B 1 220 ? 15.690 -5.372 51.409 1.00 75.11 220 LYS B N 1
ATOM 3604 C CA . LYS B 1 220 ? 15.520 -5.644 52.831 1.00 78.52 220 LYS B CA 1
ATOM 3605 C C . LYS B 1 220 ? 14.867 -4.432 53.478 1.00 87.13 220 LYS B C 1
ATOM 3606 O O . LYS B 1 220 ? 14.247 -3.611 52.792 1.00 104.73 220 LYS B O 1
ATOM 3612 N N . GLU B 1 221 ? 14.972 -4.333 54.801 1.00 95.03 221 GLU B N 1
ATOM 3613 C CA . GLU B 1 221 ? 14.774 -3.062 55.487 1.00 91.25 221 GLU B CA 1
ATOM 3614 C C . GLU B 1 221 ? 15.280 -1.887 54.655 1.00 123.42 221 GLU B C 1
ATOM 3615 O O . GLU B 1 221 ? 14.668 -0.814 54.652 1.00 157.51 221 GLU B O 1
ATOM 3621 N N . ALA B 1 222 ? 16.385 -2.084 53.935 1.00 135.56 222 ALA B N 1
ATOM 3622 C CA . ALA B 1 222 ? 17.041 -1.010 53.198 1.00 99.01 222 ALA B CA 1
ATOM 3623 C C . ALA B 1 222 ? 16.125 -0.372 52.166 1.00 77.80 222 ALA B C 1
ATOM 3624 O O . ALA B 1 222 ? 16.080 0.857 52.057 1.00 69.40 222 ALA B O 1
ATOM 3626 N N . ASN B 1 226 ? 16.569 3.200 54.196 1.00 68.37 226 ASN B N 1
ATOM 3627 C CA . ASN B 1 226 ? 17.830 3.825 53.815 1.00 76.26 226 ASN B CA 1
ATOM 3628 C C . ASN B 1 226 ? 17.684 4.590 52.498 1.00 93.66 226 ASN B C 1
ATOM 3629 O O . ASN B 1 226 ? 18.114 5.741 52.400 1.00 90.21 226 ASN B O 1
ATOM 3634 N N . VAL B 1 227 ? 17.064 3.964 51.492 1.00 70.79 227 VAL B N 1
ATOM 3635 C CA . VAL B 1 227 ? 16.860 4.652 50.217 1.00 69.94 227 VAL B CA 1
ATOM 3636 C C . VAL B 1 227 ? 16.023 5.906 50.420 1.00 76.89 227 VAL B C 1
ATOM 3637 O O . VAL B 1 227 ? 16.400 6.997 49.981 1.00 77.16 227 VAL B O 1
ATOM 3641 N N . GLU B 1 228 ? 14.886 5.777 51.115 1.00 78.89 228 GLU B N 1
ATOM 3642 C CA . GLU B 1 228 ? 13.974 6.911 51.241 1.00 89.27 228 GLU B CA 1
ATOM 3643 C C . GLU B 1 228 ? 14.550 8.053 52.067 1.00 90.81 228 GLU B C 1
ATOM 3644 O O . GLU B 1 228 ? 14.097 9.191 51.911 1.00 106.71 228 GLU B O 1
ATOM 3650 N N . GLN B 1 229 ? 15.532 7.793 52.936 1.00 90.27 229 GLN B N 1
ATOM 3651 C CA . GLN B 1 229 ? 16.144 8.919 53.636 1.00 108.57 229 GLN B CA 1
ATOM 3652 C C . GLN B 1 229 ? 17.233 9.580 52.792 1.00 95.69 229 GLN B C 1
ATOM 3653 O O . GLN B 1 229 ? 17.447 10.794 52.907 1.00 94.93 229 GLN B O 1
ATOM 3659 N N . ARG B 1 230 ? 17.904 8.820 51.916 1.00 91.90 230 ARG B N 1
ATOM 3660 C CA . ARG B 1 230 ? 18.754 9.450 50.905 1.00 93.88 230 ARG B CA 1
ATOM 3661 C C . ARG B 1 230 ? 17.952 10.351 49.972 1.00 85.07 230 ARG B C 1
ATOM 3662 O O . ARG B 1 230 ? 18.456 11.388 49.523 1.00 85.78 230 ARG B O 1
ATOM 3670 N N . GLN B 1 231 ? 16.720 9.954 49.641 1.00 79.12 231 GLN B N 1
ATOM 3671 C CA . GLN B 1 231 ? 15.850 10.804 48.833 1.00 79.74 231 GLN B CA 1
ATOM 3672 C C . GLN B 1 231 ? 15.594 12.142 49.519 1.00 85.40 231 GLN B C 1
ATOM 3673 O O . GLN B 1 231 ? 15.639 13.200 48.879 1.00 84.41 231 GLN B O 1
ATOM 3679 N N . HIS B 1 232 ? 15.336 12.112 50.830 1.00 87.54 232 HIS B N 1
ATOM 3680 C CA . HIS B 1 232 ? 15.102 13.343 51.587 1.00 86.74 232 HIS B CA 1
ATOM 3681 C C . HIS B 1 232 ? 16.344 14.217 51.693 1.00 87.49 232 HIS B C 1
ATOM 3682 O O . HIS B 1 232 ? 16.236 15.451 51.678 1.00 92.09 232 HIS B O 1
ATOM 3689 N N . GLU B 1 233 ? 17.524 13.618 51.823 1.00 91.03 233 GLU B N 1
ATOM 3690 C CA . GLU B 1 233 ? 18.718 14.435 51.986 1.00 108.77 233 GLU B CA 1
ATOM 3691 C C . GLU B 1 233 ? 19.178 15.062 50.675 1.00 122.64 233 GLU B C 1
ATOM 3692 O O . GLU B 1 233 ? 19.973 16.007 50.703 1.00 133.85 233 GLU B O 1
ATOM 3698 N N . CYS B 1 234 ? 18.671 14.591 49.538 1.00 97.89 234 CYS B N 1
ATOM 3699 C CA . CYS B 1 234 ? 18.960 15.235 48.265 1.00 88.59 234 CYS B CA 1
ATOM 3700 C C . CYS B 1 234 ? 18.298 16.607 48.231 1.00 84.02 234 CYS B C 1
ATOM 3701 O O . CYS B 1 234 ? 17.068 16.713 48.281 1.00 79.90 234 CYS B O 1
ATOM 3704 N N . GLN B 1 235 ? 19.117 17.659 48.140 1.00 95.08 235 GLN B N 1
ATOM 3705 C CA . GLN B 1 235 ? 18.606 19.023 48.183 1.00 85.76 235 GLN B CA 1
ATOM 3706 C C . GLN B 1 235 ? 17.852 19.398 46.918 1.00 96.94 235 GLN B C 1
ATOM 3707 O O . GLN B 1 235 ? 17.092 20.376 46.928 1.00 88.53 235 GLN B O 1
ATOM 3713 N N . VAL B 1 236 ? 18.056 18.659 45.832 1.00 78.83 236 VAL B N 1
ATOM 3714 C CA . VAL B 1 236 ? 17.586 19.058 44.516 1.00 70.07 236 VAL B CA 1
ATOM 3715 C C . VAL B 1 236 ? 16.615 17.973 44.050 1.00 62.71 236 VAL B C 1
ATOM 3716 O O . VAL B 1 236 ? 16.646 16.838 44.531 1.00 62.91 236 VAL B O 1
ATOM 3720 N N . ASP B 1 237 ? 15.707 18.329 43.141 1.00 57.77 237 ASP B N 1
ATOM 3721 C CA . ASP B 1 237 ? 14.614 17.416 42.799 1.00 56.31 237 ASP B CA 1
ATOM 3722 C C . ASP B 1 237 ? 15.121 16.294 41.890 1.00 51.55 237 ASP B C 1
ATOM 3723 O O . ASP B 1 237 ? 15.554 16.539 40.759 1.00 51.58 237 ASP B O 1
ATOM 3728 N N . ILE B 1 238 ? 15.054 15.062 42.380 1.00 53.82 238 ILE B N 1
ATOM 3729 C CA . ILE B 1 238 ? 15.663 13.949 41.661 1.00 46.95 238 ILE B CA 1
ATOM 3730 C C . ILE B 1 238 ? 15.020 13.768 40.290 1.00 44.44 238 ILE B C 1
ATOM 3731 O O . ILE B 1 238 ? 15.717 13.588 39.288 1.00 38.16 238 ILE B O 1
ATOM 3736 N N . ASP B 1 239 ? 13.685 13.811 40.223 1.00 47.03 239 ASP B N 1
ATOM 3737 C CA . ASP B 1 239 ? 13.007 13.597 38.950 1.00 48.26 239 ASP B CA 1
ATOM 3738 C C . ASP B 1 239 ? 13.442 14.628 37.923 1.00 46.43 239 ASP B C 1
ATOM 3739 O O . ASP B 1 239 ? 13.741 14.289 36.770 1.00 41.22 239 ASP B O 1
ATOM 3744 N N . LEU B 1 240 ? 13.490 15.891 38.328 1.00 46.74 240 LEU B N 1
ATOM 3745 C CA . LEU B 1 240 ? 13.914 16.942 37.413 1.00 45.22 240 LEU B CA 1
ATOM 3746 C C . LEU B 1 240 ? 15.370 16.772 37.006 1.00 44.68 240 LEU B C 1
ATOM 3747 O O . LEU B 1 240 ? 15.728 17.004 35.841 1.00 43.00 240 LEU B O 1
ATOM 3752 N N . LEU B 1 241 ? 16.230 16.410 37.963 1.00 42.36 241 LEU B N 1
ATOM 3753 C CA . LEU B 1 241 ? 17.650 16.263 37.663 1.00 40.24 241 LEU B CA 1
ATOM 3754 C C . LEU B 1 241 ? 17.882 15.187 36.608 1.00 38.47 241 LEU B C 1
ATOM 3755 O O . LEU B 1 241 ? 18.539 15.429 35.595 1.00 33.06 241 LEU B O 1
ATOM 3760 N N . VAL B 1 242 ? 17.368 13.979 36.837 1.00 36.70 242 VAL B N 1
ATOM 3761 C CA . VAL B 1 242 ? 17.666 12.894 35.906 1.00 35.62 242 VAL B CA 1
ATOM 3762 C C . VAL B 1 242 ? 17.127 13.217 34.518 1.00 37.33 242 VAL B C 1
ATOM 3763 O O . VAL B 1 242 ? 17.760 12.911 33.510 1.00 36.88 242 VAL B O 1
ATOM 3767 N N . ALA B 1 243 ? 15.951 13.843 34.445 1.00 34.94 243 ALA B N 1
ATOM 3768 C CA . ALA B 1 243 ? 15.380 14.176 33.150 1.00 39.21 243 ALA B CA 1
ATOM 3769 C C . ALA B 1 243 ? 16.232 15.217 32.432 1.00 47.84 243 ALA B C 1
ATOM 3770 O O . ALA B 1 243 ? 16.583 15.047 31.259 1.00 37.58 243 ALA B O 1
ATOM 3772 N N . ASN B 1 244 ? 16.608 16.288 33.137 1.00 43.17 244 ASN B N 1
ATOM 3773 C CA . ASN B 1 244 ? 17.447 17.323 32.534 1.00 40.89 244 ASN B CA 1
ATOM 3774 C C . ASN B 1 244 ? 18.759 16.749 32.024 1.00 42.98 244 ASN B C 1
ATOM 3775 O O . ASN B 1 244 ? 19.190 17.072 30.915 1.00 36.15 244 ASN B O 1
ATOM 3780 N N . VAL B 1 245 ? 19.406 15.887 32.819 1.00 36.81 245 VAL B N 1
ATOM 3781 C CA . VAL B 1 245 ? 20.693 15.333 32.399 1.00 33.06 245 VAL B CA 1
ATOM 3782 C C . VAL B 1 245 ? 20.514 14.505 31.132 1.00 41.95 245 VAL B C 1
ATOM 3783 O O . VAL B 1 245 ? 21.312 14.600 30.194 1.00 35.07 245 VAL B O 1
ATOM 3787 N N . ARG B 1 246 ? 19.439 13.717 31.061 1.00 36.57 246 ARG B N 1
ATOM 3788 C CA . ARG B 1 246 ? 19.213 12.888 29.880 1.00 32.62 246 ARG B CA 1
ATOM 3789 C C . ARG B 1 246 ? 18.840 13.726 28.653 1.00 34.93 246 ARG B C 1
ATOM 3790 O O . ARG B 1 246 ? 19.371 13.499 27.556 1.00 31.55 246 ARG B O 1
ATOM 3798 N N . TYR B 1 247 ? 17.926 14.686 28.802 1.00 35.10 247 TYR B N 1
ATOM 3799 C CA . TYR B 1 247 ? 17.569 15.505 27.640 1.00 39.64 247 TYR B CA 1
ATOM 3800 C C . TYR B 1 247 ? 18.747 16.342 27.130 1.00 38.38 247 TYR B C 1
ATOM 3801 O O . TYR B 1 247 ? 18.816 16.650 25.930 1.00 37.67 247 TYR B O 1
ATOM 3810 N N . THR B 1 248 ? 19.647 16.762 28.024 1.00 39.79 248 THR B N 1
ATOM 3811 C CA . THR B 1 248 ? 20.855 17.474 27.606 1.00 37.93 248 THR B CA 1
ATOM 3812 C C . THR B 1 248 ? 21.740 16.594 26.737 1.00 38.66 248 THR B C 1
ATOM 3813 O O . THR B 1 248 ? 22.252 17.034 25.697 1.00 33.89 248 THR B O 1
ATOM 3817 N N . TYR B 1 249 ? 21.938 15.346 27.162 1.00 37.25 249 TYR B N 1
ATOM 3818 C CA . TYR B 1 249 ? 22.729 14.398 26.388 1.00 37.93 249 TYR B CA 1
ATOM 3819 C C . TYR B 1 249 ? 22.080 14.142 25.033 1.00 36.94 249 TYR B C 1
ATOM 3820 O O . TYR B 1 249 ? 22.764 14.133 23.998 1.00 33.46 249 TYR B O 1
ATOM 3829 N N . LEU B 1 250 ? 20.760 13.939 25.060 1.00 33.03 250 LEU B N 1
ATOM 3830 C CA . LEU B 1 250 ? 19.997 13.685 23.815 1.00 34.22 250 LEU B CA 1
ATOM 3831 C C . LEU B 1 250 ? 20.150 14.871 22.866 1.00 34.98 250 LEU B C 1
ATOM 3832 O O . LEU B 1 250 ? 20.511 14.657 21.691 1.00 34.52 250 LEU B O 1
ATOM 3837 N N . HIS B 1 251 ? 19.850 16.072 23.358 1.00 39.10 251 HIS B N 1
ATOM 3838 C CA . HIS B 1 251 ? 19.877 17.229 22.465 1.00 38.51 251 HIS B CA 1
ATOM 3839 C C . HIS B 1 251 ? 21.251 17.398 21.837 1.00 39.31 251 HIS B C 1
ATOM 3840 O O . HIS B 1 251 ? 21.358 17.714 20.646 1.00 37.70 251 HIS B O 1
ATOM 3847 N N . GLU B 1 252 ? 22.310 17.163 22.609 1.00 33.98 252 GLU B N 1
ATOM 3848 C CA . GLU B 1 252 ? 23.658 17.209 22.055 1.00 38.29 252 GLU B CA 1
ATOM 3849 C C . GLU B 1 252 ? 23.826 16.170 20.954 1.00 38.14 252 GLU B C 1
ATOM 3850 O O . GLU B 1 252 ? 24.348 16.462 19.869 1.00 35.25 252 GLU B O 1
ATOM 3856 N N . LEU B 1 253 ? 23.376 14.945 21.218 1.00 34.78 253 LEU B N 1
ATOM 3857 C CA . LEU B 1 253 ? 23.451 13.885 20.222 1.00 34.30 253 LEU B CA 1
ATOM 3858 C C . LEU B 1 253 ? 22.731 14.283 18.937 1.00 32.88 253 LEU B C 1
ATOM 3859 O O . LEU B 1 253 ? 23.266 14.120 17.839 1.00 34.49 253 LEU B O 1
ATOM 3864 N N . CYS B 1 254 ? 21.498 14.777 19.049 1.00 29.68 254 CYS B N 1
ATOM 3865 C CA . CYS B 1 254 ? 20.728 15.048 17.837 1.00 34.28 254 CYS B CA 1
ATOM 3866 C C . CYS B 1 254 ? 21.325 16.194 17.040 1.00 37.36 254 CYS B C 1
ATOM 3867 O O . CYS B 1 254 ? 21.259 16.187 15.809 1.00 36.27 254 CYS B O 1
ATOM 3870 N N . THR B 1 255 ? 21.917 17.181 17.715 1.00 34.50 255 THR B N 1
ATOM 3871 C CA . THR B 1 255 ? 22.509 18.287 16.962 1.00 36.62 255 THR B CA 1
ATOM 3872 C C . THR B 1 255 ? 23.660 17.830 16.067 1.00 42.67 255 THR B C 1
ATOM 3873 O O . THR B 1 255 ? 23.944 18.475 15.054 1.00 35.96 255 THR B O 1
ATOM 3877 N N . HIS B 1 256 ? 24.321 16.732 16.406 1.00 40.00 256 HIS B N 1
ATOM 3878 C CA . HIS B 1 256 ? 25.455 16.259 15.617 1.00 42.96 256 HIS B CA 1
ATOM 3879 C C . HIS B 1 256 ? 25.098 15.143 14.640 1.00 46.42 256 HIS B C 1
ATOM 3880 O O . HIS B 1 256 ? 25.751 15.022 13.592 1.00 47.90 256 HIS B O 1
ATOM 3887 N N . VAL B 1 257 ? 24.079 14.328 14.947 1.00 34.60 257 VAL B N 1
ATOM 3888 C CA . VAL B 1 257 ? 23.782 13.131 14.161 1.00 40.38 257 VAL B CA 1
ATOM 3889 C C . VAL B 1 257 ? 22.755 13.405 13.060 1.00 42.19 257 VAL B C 1
ATOM 3890 O O . VAL B 1 257 ? 22.769 12.757 12.003 1.00 44.09 257 VAL B O 1
ATOM 3894 N N . ARG B 1 258 ? 21.859 14.359 13.293 1.00 42.25 258 ARG B N 1
ATOM 3895 C CA . ARG B 1 258 ? 20.799 14.688 12.347 1.00 42.54 258 ARG B CA 1
ATOM 3896 C C . ARG B 1 258 ? 21.209 15.886 11.499 1.00 48.71 258 ARG B C 1
ATOM 3897 O O . ARG B 1 258 ? 21.629 16.915 12.036 1.00 44.76 258 ARG B O 1
ATOM 3905 N N . ARG B 1 259 ? 21.086 15.742 10.181 1.00 50.62 259 ARG B N 1
ATOM 3906 C CA . ARG B 1 259 ? 21.354 16.815 9.230 1.00 79.14 259 ARG B CA 1
ATOM 3907 C C . ARG B 1 259 ? 20.244 16.896 8.191 1.00 54.38 259 ARG B C 1
ATOM 3908 O O . ARG B 1 259 ? 19.761 15.873 7.702 1.00 45.69 259 ARG B O 1
ATOM 3916 N N . THR B 1 260 ? 19.843 18.115 7.850 1.00 56.50 260 THR B N 1
ATOM 3917 C CA . THR B 1 260 ? 18.796 18.328 6.865 1.00 59.68 260 THR B CA 1
ATOM 3918 C C . THR B 1 260 ? 19.421 18.768 5.548 1.00 64.24 260 THR B C 1
ATOM 3919 O O . THR B 1 260 ? 20.441 19.459 5.527 1.00 57.47 260 THR B O 1
ATOM 3923 N N . GLU B 1 261 ? 18.805 18.340 4.450 1.00 64.16 261 GLU B N 1
ATOM 3924 C CA . GLU B 1 261 ? 19.227 18.706 3.100 1.00 76.44 261 GLU B CA 1
ATOM 3925 C C . GLU B 1 261 ? 18.618 20.048 2.679 1.00 79.61 261 GLU B C 1
ATOM 3926 O O . GLU B 1 261 ? 17.420 20.146 2.415 1.00 81.43 261 GLU B O 1
ATOM 3933 N N . SER C 1 1 ? 48.315 -16.214 -15.112 1.00 65.92 1 SER C N 1
ATOM 3934 C CA . SER C 1 1 ? 48.991 -15.952 -13.855 1.00 71.50 1 SER C CA 1
ATOM 3935 C C . SER C 1 1 ? 48.227 -14.931 -13.016 1.00 60.35 1 SER C C 1
ATOM 3936 O O . SER C 1 1 ? 48.669 -14.571 -11.923 1.00 56.16 1 SER C O 1
ATOM 3939 N N . LYS C 1 2 ? 47.094 -14.461 -13.546 1.00 49.42 2 LYS C N 1
ATOM 3940 C CA . LYS C 1 2 ? 46.102 -13.702 -12.786 1.00 50.80 2 LYS C CA 1
ATOM 3941 C C . LYS C 1 2 ? 44.758 -14.422 -12.856 1.00 50.49 2 LYS C C 1
ATOM 3942 O O . LYS C 1 2 ? 44.131 -14.466 -13.919 1.00 50.40 2 LYS C O 1
ATOM 3948 N N . TYR C 1 3 ? 44.294 -14.943 -11.718 1.00 48.35 3 TYR C N 1
ATOM 3949 C CA . TYR C 1 3 ? 43.077 -15.745 -11.646 1.00 43.23 3 TYR C CA 1
ATOM 3950 C C . TYR C 1 3 ? 41.925 -14.977 -10.998 1.00 39.65 3 TYR C C 1
ATOM 3951 O O . TYR C 1 3 ? 42.109 -14.287 -9.990 1.00 42.11 3 TYR C O 1
ATOM 3960 N N . GLN C 1 4 ? 40.728 -15.125 -11.559 1.00 33.71 4 GLN C N 1
ATOM 3961 C CA . GLN C 1 4 ? 39.516 -14.528 -10.999 1.00 38.13 4 GLN C CA 1
ATOM 3962 C C . GLN C 1 4 ? 38.655 -15.579 -10.309 1.00 40.45 4 GLN C C 1
ATOM 3963 O O . GLN C 1 4 ? 38.223 -16.545 -10.951 1.00 34.36 4 GLN C O 1
ATOM 3969 N N . VAL C 1 5 ? 38.352 -15.346 -9.030 1.00 32.27 5 VAL C N 1
ATOM 3970 C CA . VAL C 1 5 ? 37.675 -16.331 -8.184 1.00 35.72 5 VAL C CA 1
ATOM 3971 C C . VAL C 1 5 ? 36.427 -15.677 -7.604 1.00 44.35 5 VAL C C 1
ATOM 3972 O O . VAL C 1 5 ? 36.493 -14.554 -7.094 1.00 42.95 5 VAL C O 1
ATOM 3976 N N . LEU C 1 6 ? 35.290 -16.346 -7.734 1.00 33.67 6 LEU C N 1
ATOM 3977 C CA . LEU C 1 6 ? 34.034 -15.915 -7.125 1.00 35.59 6 LEU C CA 1
ATOM 3978 C C . LEU C 1 6 ? 33.682 -16.875 -5.996 1.00 37.85 6 LEU C C 1
ATOM 3979 O O . LEU C 1 6 ? 33.846 -18.087 -6.144 1.00 34.34 6 LEU C O 1
ATOM 3984 N N . THR C 1 7 ? 33.186 -16.336 -4.884 1.00 35.68 7 THR C N 1
ATOM 3985 C CA . THR C 1 7 ? 32.725 -17.137 -3.752 1.00 38.81 7 THR C CA 1
ATOM 3986 C C . THR C 1 7 ? 31.225 -16.945 -3.600 1.00 40.89 7 THR C C 1
ATOM 3987 O O . THR C 1 7 ? 30.742 -15.803 -3.602 1.00 35.70 7 THR C O 1
ATOM 3991 N N . VAL C 1 8 ? 30.497 -18.049 -3.438 1.00 31.92 8 VAL C N 1
ATOM 3992 C CA . VAL C 1 8 ? 29.045 -18.000 -3.381 1.00 34.89 8 VAL C CA 1
ATOM 3993 C C . VAL C 1 8 ? 28.532 -19.092 -2.447 1.00 33.54 8 VAL C C 1
ATOM 3994 O O . VAL C 1 8 ? 29.098 -20.186 -2.371 1.00 32.86 8 VAL C O 1
ATOM 3998 N N . GLY C 1 9 ? 27.461 -18.793 -1.727 1.00 31.91 9 GLY C N 1
ATOM 3999 C CA . GLY C 1 9 ? 26.930 -19.774 -0.803 1.00 34.84 9 GLY C CA 1
ATOM 4000 C C . GLY C 1 9 ? 25.793 -19.193 0.004 1.00 37.68 9 GLY C C 1
ATOM 4001 O O . GLY C 1 9 ? 25.506 -18.000 -0.057 1.00 33.31 9 GLY C O 1
ATOM 4002 N N . ASN C 1 10 ? 25.151 -20.070 0.789 1.00 32.71 10 ASN C N 1
ATOM 4003 C CA . ASN C 1 10 ? 24.082 -19.653 1.689 1.00 34.08 10 ASN C CA 1
ATOM 4004 C C . ASN C 1 10 ? 24.637 -18.734 2.779 1.00 36.04 10 ASN C C 1
ATOM 4005 O O . ASN C 1 10 ? 25.823 -18.802 3.120 1.00 35.39 10 ASN C O 1
ATOM 4010 N N . PRO C 1 11 ? 23.791 -17.895 3.378 1.00 40.30 11 PRO C N 1
ATOM 4011 C CA . PRO C 1 11 ? 24.213 -17.181 4.593 1.00 46.25 11 PRO C CA 1
ATOM 4012 C C . PRO C 1 11 ? 24.653 -18.174 5.665 1.00 41.04 11 PRO C C 1
ATOM 4013 O O . PRO C 1 11 ? 24.157 -19.301 5.720 1.00 38.31 11 PRO C O 1
ATOM 4017 N N . ASN C 1 12 ? 25.618 -17.755 6.493 1.00 37.53 12 ASN C N 1
ATOM 4018 C CA . ASN C 1 12 ? 26.157 -18.548 7.604 1.00 43.39 12 ASN C CA 1
ATOM 4019 C C . ASN C 1 12 ? 26.988 -19.737 7.140 1.00 39.23 12 ASN C C 1
ATOM 4020 O O . ASN C 1 12 ? 27.316 -20.618 7.946 1.00 41.12 12 ASN C O 1
ATOM 4025 N N . SER C 1 13 ? 27.363 -19.788 5.863 1.00 36.01 13 SER C N 1
ATOM 4026 C CA . SER C 1 13 ? 28.102 -20.949 5.391 1.00 41.96 13 SER C CA 1
ATOM 4027 C C . SER C 1 13 ? 29.584 -20.868 5.721 1.00 41.10 13 SER C C 1
ATOM 4028 O O . SER C 1 13 ? 30.254 -21.905 5.731 1.00 30.57 13 SER C O 1
ATOM 4031 N N . GLY C 1 14 ? 30.098 -19.679 6.024 1.00 31.92 14 GLY C N 1
ATOM 4032 C CA . GLY C 1 14 ? 31.494 -19.483 6.325 1.00 34.03 14 GLY C CA 1
ATOM 4033 C C . GLY C 1 14 ? 32.273 -18.671 5.281 1.00 38.13 14 GLY C C 1
ATOM 4034 O O . GLY C 1 14 ? 33.510 -18.694 5.317 1.00 34.83 14 GLY C O 1
ATOM 4035 N N . LYS C 1 15 ? 31.583 -17.987 4.356 1.00 34.30 15 LYS C N 1
ATOM 4036 C CA . LYS C 1 15 ? 32.246 -17.271 3.261 1.00 38.35 15 LYS C CA 1
ATOM 4037 C C . LYS C 1 15 ? 33.139 -16.147 3.778 1.00 36.87 15 LYS C C 1
ATOM 4038 O O . LYS C 1 15 ? 34.250 -15.938 3.273 1.00 38.68 15 LYS C O 1
ATOM 4044 N N . THR C 1 16 ? 32.646 -15.367 4.741 1.00 38.08 16 THR C N 1
ATOM 4045 C CA . THR C 1 16 ? 33.482 -14.306 5.299 1.00 38.13 16 THR C CA 1
ATOM 4046 C C . THR C 1 16 ? 34.735 -14.887 5.930 1.00 41.33 16 THR C C 1
ATOM 4047 O O . THR C 1 16 ? 35.845 -14.394 5.700 1.00 38.88 16 THR C O 1
ATOM 4051 N N . THR C 1 17 ? 34.574 -15.970 6.701 1.00 34.77 17 THR C N 1
ATOM 4052 C CA . THR C 1 17 ? 35.699 -16.581 7.395 1.00 40.87 17 THR C CA 1
ATOM 4053 C C . THR C 1 17 ? 36.748 -17.091 6.415 1.00 36.48 17 THR C C 1
ATOM 4054 O O . THR C 1 17 ? 37.952 -16.928 6.641 1.00 38.73 17 THR C O 1
ATOM 4058 N N . LEU C 1 18 ? 36.313 -17.770 5.351 1.00 33.28 18 LEU C N 1
ATOM 4059 C CA . LEU C 1 18 ? 37.250 -18.242 4.336 1.00 39.34 18 LEU C CA 1
ATOM 4060 C C . LEU C 1 18 ? 37.875 -17.076 3.579 1.00 45.89 18 LEU C C 1
ATOM 4061 O O . LEU C 1 18 ? 39.069 -17.097 3.252 1.00 42.13 18 LEU C O 1
ATOM 4066 N N . PHE C 1 19 ? 37.073 -16.065 3.275 1.00 40.90 19 PHE C N 1
ATOM 4067 C CA . PHE C 1 19 ? 37.594 -14.893 2.575 1.00 40.96 19 PHE C CA 1
ATOM 4068 C C . PHE C 1 19 ? 38.702 -14.217 3.381 1.00 42.95 19 PHE C C 1
ATOM 4069 O O . PHE C 1 19 ? 39.744 -13.838 2.834 1.00 47.20 19 PHE C O 1
ATOM 4077 N N . ASN C 1 20 ? 38.478 -14.037 4.684 1.00 44.79 20 ASN C N 1
ATOM 4078 C CA . ASN C 1 20 ? 39.492 -13.423 5.538 1.00 56.51 20 ASN C CA 1
ATOM 4079 C C . ASN C 1 20 ? 40.752 -14.270 5.607 1.00 53.96 20 ASN C C 1
ATOM 4080 O O . ASN C 1 20 ? 41.864 -13.737 5.573 1.00 50.49 20 ASN C O 1
ATOM 4085 N N . GLY C 1 21 ? 40.594 -15.588 5.741 1.00 48.88 21 GLY C N 1
ATOM 4086 C CA . GLY C 1 21 ? 41.753 -16.460 5.803 1.00 47.64 21 GLY C CA 1
ATOM 4087 C C . GLY C 1 21 ? 42.572 -16.440 4.527 1.00 47.64 21 GLY C C 1
ATOM 4088 O O . GLY C 1 21 ? 43.803 -16.523 4.562 1.00 53.02 21 GLY C O 1
ATOM 4089 N N . LEU C 1 22 ? 41.901 -16.347 3.380 1.00 47.24 22 LEU C N 1
ATOM 4090 C CA . LEU C 1 22 ? 42.630 -16.366 2.121 1.00 46.46 22 LEU C CA 1
ATOM 4091 C C . LEU C 1 22 ? 43.355 -15.051 1.874 1.00 51.73 22 LEU C C 1
ATOM 4092 O O . LEU C 1 22 ? 44.509 -15.058 1.435 1.00 53.18 22 LEU C O 1
ATOM 4097 N N . THR C 1 23 ? 42.700 -13.921 2.157 1.00 53.26 23 THR C N 1
ATOM 4098 C CA . THR C 1 23 ? 43.257 -12.599 1.869 1.00 54.68 23 THR C CA 1
ATOM 4099 C C . THR C 1 23 ? 44.057 -12.002 3.020 1.00 56.69 23 THR C C 1
ATOM 4100 O O . THR C 1 23 ? 44.721 -10.978 2.820 1.00 60.64 23 THR C O 1
ATOM 4104 N N . GLY C 1 24 ? 43.993 -12.584 4.215 1.00 55.00 24 GLY C N 1
ATOM 4105 C CA . GLY C 1 24 ? 44.766 -12.129 5.349 1.00 66.17 24 GLY C CA 1
ATOM 4106 C C . GLY C 1 24 ? 44.022 -11.235 6.323 1.00 80.93 24 GLY C C 1
ATOM 4107 O O . GLY C 1 24 ? 44.381 -11.212 7.507 1.00 140.78 24 GLY C O 1
ATOM 4108 N N . ALA C 1 25 ? 42.996 -10.516 5.868 1.00 72.74 25 ALA C N 1
ATOM 4109 C CA . ALA C 1 25 ? 42.169 -9.669 6.733 1.00 77.77 25 ALA C CA 1
ATOM 4110 C C . ALA C 1 25 ? 42.999 -8.756 7.630 1.00 88.07 25 ALA C C 1
ATOM 4111 O O . ALA C 1 25 ? 43.982 -8.166 7.187 1.00 111.36 25 ALA C O 1
ATOM 4113 N N . LYS C 1 40 ? 32.389 -7.832 -0.509 1.00 74.13 40 LYS C N 1
ATOM 4114 C CA . LYS C 1 40 ? 33.804 -7.473 -0.503 1.00 74.07 40 LYS C CA 1
ATOM 4115 C C . LYS C 1 40 ? 34.581 -8.120 -1.649 1.00 86.47 40 LYS C C 1
ATOM 4116 O O . LYS C 1 40 ? 34.233 -9.194 -2.152 1.00 59.76 40 LYS C O 1
ATOM 4122 N N . THR C 1 41 ? 35.641 -7.433 -2.059 1.00 65.62 41 THR C N 1
ATOM 4123 C CA . THR C 1 41 ? 36.609 -7.948 -3.010 1.00 58.36 41 THR C CA 1
ATOM 4124 C C . THR C 1 41 ? 37.988 -7.873 -2.378 1.00 58.98 41 THR C C 1
ATOM 4125 O O . THR C 1 41 ? 38.243 -7.034 -1.509 1.00 60.45 41 THR C O 1
ATOM 4129 N N . GLY C 1 42 ? 38.875 -8.759 -2.816 1.00 51.28 42 GLY C N 1
ATOM 4130 C CA . GLY C 1 42 ? 40.198 -8.818 -2.228 1.00 49.82 42 GLY C CA 1
ATOM 4131 C C . GLY C 1 42 ? 41.133 -9.564 -3.149 1.00 46.90 42 GLY C C 1
ATOM 4132 O O . GLY C 1 42 ? 40.774 -9.943 -4.267 1.00 46.59 42 GLY C O 1
ATOM 4133 N N . SER C 1 43 ? 42.352 -9.768 -2.669 1.00 47.50 43 SER C N 1
ATOM 4134 C CA . SER C 1 43 ? 43.341 -10.454 -3.480 1.00 49.82 43 SER C CA 1
ATOM 4135 C C . SER C 1 43 ? 44.336 -11.160 -2.576 1.00 52.12 43 SER C C 1
ATOM 4136 O O . SER C 1 43 ? 44.436 -10.870 -1.380 1.00 52.43 43 SER C O 1
ATOM 4139 N N . PHE C 1 44 ? 45.062 -12.106 -3.168 1.00 51.86 44 PHE C N 1
ATOM 4140 C CA . PHE C 1 44 ? 46.261 -12.644 -2.551 1.00 54.11 44 PHE C CA 1
ATOM 4141 C C . PHE C 1 44 ? 47.165 -13.186 -3.645 1.00 55.55 44 PHE C C 1
ATOM 4142 O O . PHE C 1 44 ? 46.728 -13.460 -4.766 1.00 57.72 44 PHE C O 1
ATOM 4150 N N . VAL C 1 45 ? 48.427 -13.387 -3.282 1.00 63.32 45 VAL C N 1
ATOM 4151 C CA . VAL C 1 45 ? 49.440 -13.946 -4.167 1.00 60.77 45 VAL C CA 1
ATOM 4152 C C . VAL C 1 45 ? 49.859 -15.305 -3.621 1.00 58.63 45 VAL C C 1
ATOM 4153 O O . VAL C 1 45 ? 50.017 -15.478 -2.409 1.00 59.00 45 VAL C O 1
ATOM 4157 N N . HIS C 1 46 ? 50.015 -16.274 -4.518 1.00 55.19 46 HIS C N 1
ATOM 4158 C CA . HIS C 1 46 ? 50.463 -17.606 -4.145 1.00 54.98 46 HIS C CA 1
ATOM 4159 C C . HIS C 1 46 ? 51.305 -18.175 -5.275 1.00 56.33 46 HIS C C 1
ATOM 4160 O O . HIS C 1 46 ? 50.875 -18.151 -6.432 1.00 57.06 46 HIS C O 1
ATOM 4167 N N . ALA C 1 47 ? 52.491 -18.682 -4.931 1.00 52.39 47 ALA C N 1
ATOM 4168 C CA . ALA C 1 47 ? 53.401 -19.334 -5.880 1.00 54.31 47 ALA C CA 1
ATOM 4169 C C . ALA C 1 47 ? 53.600 -18.506 -7.147 1.00 59.65 47 ALA C C 1
ATOM 4170 O O . ALA C 1 47 ? 53.634 -19.038 -8.262 1.00 62.37 47 ALA C O 1
ATOM 4172 N N . GLY C 1 48 ? 53.719 -17.188 -6.974 1.00 56.07 48 GLY C N 1
ATOM 4173 C CA . GLY C 1 48 ? 53.989 -16.279 -8.066 1.00 58.40 48 GLY C CA 1
ATOM 4174 C C . GLY C 1 48 ? 52.772 -15.756 -8.804 1.00 69.37 48 GLY C C 1
ATOM 4175 O O . GLY C 1 48 ? 52.911 -14.816 -9.603 1.00 62.85 48 GLY C O 1
ATOM 4176 N N . ASP C 1 49 ? 51.587 -16.308 -8.553 1.00 55.38 49 ASP C N 1
ATOM 4177 C CA . ASP C 1 49 ? 50.376 -15.949 -9.275 1.00 56.26 49 ASP C CA 1
ATOM 4178 C C . ASP C 1 49 ? 49.486 -15.074 -8.403 1.00 58.28 49 ASP C C 1
ATOM 4179 O O . ASP C 1 49 ? 49.541 -15.146 -7.173 1.00 55.11 49 ASP C O 1
ATOM 4184 N N . GLU C 1 50 ? 48.683 -14.229 -9.052 1.00 51.71 50 GLU C N 1
ATOM 4185 C CA . GLU C 1 50 ? 47.770 -13.319 -8.367 1.00 55.28 50 GLU C CA 1
ATOM 4186 C C . GLU C 1 50 ? 46.339 -13.834 -8.469 1.00 54.20 50 GLU C C 1
ATOM 4187 O O . GLU C 1 50 ? 45.920 -14.350 -9.512 1.00 48.80 50 GLU C O 1
ATOM 4193 N N . PHE C 1 51 ? 45.591 -13.682 -7.378 1.00 53.10 51 PHE C N 1
ATOM 4194 C CA . PHE C 1 51 ? 44.223 -14.171 -7.278 1.00 49.42 51 PHE C CA 1
ATOM 4195 C C . PHE C 1 51 ? 43.341 -13.006 -6.872 1.00 49.53 51 PHE C C 1
ATOM 4196 O O . PHE C 1 51 ? 43.630 -12.325 -5.887 1.00 51.49 51 PHE C O 1
ATOM 4204 N N . SER C 1 52 ? 42.284 -12.761 -7.628 1.00 51.18 52 SER C N 1
ATOM 4205 C CA . SER C 1 52 ? 41.286 -11.771 -7.251 1.00 50.92 52 SER C CA 1
ATOM 4206 C C . SER C 1 52 ? 40.056 -12.489 -6.713 1.00 43.88 52 SER C C 1
ATOM 4207 O O . SER C 1 52 ? 39.518 -13.381 -7.377 1.00 42.73 52 SER C O 1
ATOM 4210 N N . LEU C 1 53 ? 39.625 -12.105 -5.515 1.00 46.53 53 LEU C N 1
ATOM 4211 C CA . LEU C 1 53 ? 38.527 -12.749 -4.802 1.00 52.98 53 LEU C CA 1
ATOM 4212 C C . LEU C 1 53 ? 37.328 -11.825 -4.719 1.00 50.98 53 LEU C C 1
ATOM 4213 O O . LEU C 1 53 ? 37.439 -10.728 -4.172 1.00 52.88 53 LEU C O 1
ATOM 4218 N N . THR C 1 54 ? 36.179 -12.292 -5.197 1.00 45.11 54 THR C N 1
ATOM 4219 C CA . THR C 1 54 ? 34.920 -11.571 -5.054 1.00 43.08 54 THR C CA 1
ATOM 4220 C C . THR C 1 54 ? 33.909 -12.446 -4.331 1.00 46.79 54 THR C C 1
ATOM 4221 O O . THR C 1 54 ? 33.589 -13.545 -4.796 1.00 43.07 54 THR C O 1
ATOM 4225 N N . ASP C 1 55 ? 33.405 -11.953 -3.206 1.00 48.82 55 ASP C N 1
ATOM 4226 C CA . ASP C 1 55 ? 32.413 -12.659 -2.407 1.00 49.85 55 ASP C CA 1
ATOM 4227 C C . ASP C 1 55 ? 31.035 -12.105 -2.719 1.00 49.17 55 ASP C C 1
ATOM 4228 O O . ASP C 1 55 ? 30.822 -10.891 -2.671 1.00 51.62 55 ASP C O 1
ATOM 4233 N N . LEU C 1 56 ? 30.155 -12.959 -3.056 1.00 40.98 56 LEU C N 1
ATOM 4234 C CA . LEU C 1 56 ? 28.800 -12.603 -3.399 1.00 43.97 56 LEU C CA 1
ATOM 4235 C C . LEU C 1 56 ? 27.892 -12.694 -2.175 1.00 44.45 56 LEU C C 1
ATOM 4236 O O . LEU C 1 56 ? 28.137 -13.504 -1.265 1.00 46.21 56 LEU C O 1
ATOM 4241 N N . PRO C 1 57 ? 26.840 -11.870 -2.121 1.00 41.22 57 PRO C N 1
ATOM 4242 C CA . PRO C 1 57 ? 25.962 -11.879 -0.946 1.00 42.06 57 PRO C CA 1
ATOM 4243 C C . PRO C 1 57 ? 25.338 -13.252 -0.753 1.00 39.52 57 PRO C C 1
ATOM 4244 O O . PRO C 1 57 ? 24.968 -13.925 -1.718 1.00 37.59 57 PRO C O 1
ATOM 4248 N N . GLY C 1 58 ? 25.225 -13.661 0.509 1.00 40.03 58 GLY C N 1
ATOM 4249 C CA . GLY C 1 58 ? 24.667 -14.968 0.818 1.00 37.91 58 GLY C CA 1
ATOM 4250 C C . GLY C 1 58 ? 23.233 -15.112 0.353 1.00 40.78 58 GLY C C 1
ATOM 4251 O O . GLY C 1 58 ? 22.388 -14.275 0.684 1.00 40.91 58 GLY C O 1
ATOM 4252 N N . ILE C 1 59 ? 22.941 -16.154 -0.430 1.00 34.35 59 ILE C N 1
ATOM 4253 C CA . ILE C 1 59 ? 21.598 -16.393 -0.946 1.00 38.41 59 ILE C CA 1
ATOM 4254 C C . ILE C 1 59 ? 21.318 -17.892 -0.919 1.00 43.48 59 ILE C C 1
ATOM 4255 O O . ILE C 1 59 ? 22.232 -18.710 -0.829 1.00 39.27 59 ILE C O 1
ATOM 4260 N N . TYR C 1 60 ? 20.034 -18.252 -0.996 1.00 38.72 60 TYR C N 1
ATOM 4261 C CA . TYR C 1 60 ? 19.670 -19.665 -0.958 1.00 41.01 60 TYR C CA 1
ATOM 4262 C C . TYR C 1 60 ? 19.364 -20.228 -2.334 1.00 40.69 60 TYR C C 1
ATOM 4263 O O . TYR C 1 60 ? 19.298 -21.452 -2.488 1.00 41.20 60 TYR C O 1
ATOM 4272 N N . ALA C 1 61 ? 19.156 -19.369 -3.331 1.00 40.59 61 ALA C N 1
ATOM 4273 C CA . ALA C 1 61 ? 18.917 -19.819 -4.691 1.00 44.02 61 ALA C CA 1
ATOM 4274 C C . ALA C 1 61 ? 19.254 -18.670 -5.622 1.00 49.36 61 ALA C C 1
ATOM 4275 O O . ALA C 1 61 ? 19.105 -17.510 -5.251 1.00 47.34 61 ALA C O 1
ATOM 4277 N N . LEU C 1 62 ? 19.724 -19.013 -6.818 1.00 47.20 62 LEU C N 1
ATOM 4278 C CA . LEU C 1 62 ? 19.986 -18.044 -7.880 1.00 54.44 62 LEU C CA 1
ATOM 4279 C C . LEU C 1 62 ? 18.678 -17.762 -8.601 1.00 62.68 62 LEU C C 1
ATOM 4280 O O . LEU C 1 62 ? 18.205 -18.612 -9.357 1.00 75.95 62 LEU C O 1
ATOM 4285 N N . ASP C 1 63 ? 18.109 -16.576 -8.395 1.00 68.46 63 ASP C N 1
ATOM 4286 C CA . ASP C 1 63 ? 16.812 -16.200 -8.965 1.00 85.22 63 ASP C CA 1
ATOM 4287 C C . ASP C 1 63 ? 16.764 -14.691 -9.167 1.00 79.80 63 ASP C C 1
ATOM 4288 O O . ASP C 1 63 ? 17.766 -13.997 -8.974 1.00 75.10 63 ASP C O 1
ATOM 4293 N N . SER C 1 64 ? 15.571 -14.197 -9.545 1.00 111.04 64 SER C N 1
ATOM 4294 C CA . SER C 1 64 ? 15.212 -12.771 -9.662 1.00 97.33 64 SER C CA 1
ATOM 4295 C C . SER C 1 64 ? 13.908 -12.532 -10.433 1.00 94.81 64 SER C C 1
ATOM 4296 O O . SER C 1 64 ? 13.550 -11.384 -10.740 1.00 83.52 64 SER C O 1
ATOM 4299 N N . SER C 1 70 ? 13.889 -10.149 -5.155 1.00 82.35 70 SER C N 1
ATOM 4300 C CA . SER C 1 70 ? 14.911 -9.970 -4.130 1.00 75.65 70 SER C CA 1
ATOM 4301 C C . SER C 1 70 ? 16.210 -9.458 -4.750 1.00 65.18 70 SER C C 1
ATOM 4302 O O . SER C 1 70 ? 16.705 -10.014 -5.728 1.00 63.73 70 SER C O 1
ATOM 4305 N N . ILE C 1 71 ? 16.763 -8.392 -4.171 1.00 61.89 71 ILE C N 1
ATOM 4306 C CA . ILE C 1 71 ? 17.919 -7.736 -4.767 1.00 61.09 71 ILE C CA 1
ATOM 4307 C C . ILE C 1 71 ? 19.151 -8.630 -4.705 1.00 57.28 71 ILE C C 1
ATOM 4308 O O . ILE C 1 71 ? 19.892 -8.754 -5.688 1.00 51.96 71 ILE C O 1
ATOM 4313 N N . ASP C 1 72 ? 19.400 -9.245 -3.545 1.00 60.29 72 ASP C N 1
ATOM 4314 C CA . ASP C 1 72 ? 20.623 -10.023 -3.364 1.00 54.15 72 ASP C CA 1
ATOM 4315 C C . ASP C 1 72 ? 20.711 -11.173 -4.353 1.00 52.13 72 ASP C C 1
ATOM 4316 O O . ASP C 1 72 ? 21.783 -11.439 -4.909 1.00 48.05 72 ASP C O 1
ATOM 4321 N N . GLU C 1 73 ? 19.596 -11.872 -4.578 1.00 55.71 73 GLU C N 1
ATOM 4322 C CA . GLU C 1 73 ? 19.581 -12.967 -5.540 1.00 53.55 73 GLU C CA 1
ATOM 4323 C C . GLU C 1 73 ? 19.839 -12.464 -6.963 1.00 49.80 73 GLU C C 1
ATOM 4324 O O . GLU C 1 73 ? 20.439 -13.177 -7.776 1.00 50.55 73 GLU C O 1
ATOM 4330 N N . SER C 1 74 ? 19.389 -11.247 -7.276 1.00 51.65 74 SER C N 1
ATOM 4331 C CA . SER C 1 74 ? 19.621 -10.653 -8.593 1.00 52.71 74 SER C CA 1
ATOM 4332 C C . SER C 1 74 ? 21.087 -10.298 -8.790 1.00 46.01 74 SER C C 1
ATOM 4333 O O . SER C 1 74 ? 21.651 -10.527 -9.866 1.00 45.15 74 SER C O 1
ATOM 4336 N N . ILE C 1 75 ? 21.694 -9.696 -7.763 1.00 45.44 75 ILE C N 1
ATOM 4337 C CA . ILE C 1 75 ? 23.120 -9.389 -7.760 1.00 39.36 75 ILE C CA 1
ATOM 4338 C C . ILE C 1 75 ? 23.949 -10.646 -7.964 1.00 43.48 75 ILE C C 1
ATOM 4339 O O . ILE C 1 75 ? 24.870 -10.683 -8.791 1.00 35.66 75 ILE C O 1
ATOM 4344 N N . ALA C 1 76 ? 23.667 -11.685 -7.173 1.00 38.21 76 ALA C N 1
ATOM 4345 C CA . ALA C 1 76 ? 24.458 -12.899 -7.281 1.00 37.09 76 ALA C CA 1
ATOM 4346 C C . ALA C 1 76 ? 24.229 -13.569 -8.619 1.00 35.18 76 ALA C C 1
ATOM 4347 O O . ALA C 1 76 ? 25.184 -14.014 -9.264 1.00 40.21 76 ALA C O 1
ATOM 4349 N N . SER C 1 77 ? 22.969 -13.649 -9.053 1.00 39.27 77 SER C N 1
ATOM 4350 C CA . SER C 1 77 ? 22.676 -14.300 -10.325 1.00 44.45 77 SER C CA 1
ATOM 4351 C C . SER C 1 77 ? 23.401 -13.597 -11.457 1.00 42.48 77 SER C C 1
ATOM 4352 O O . SER C 1 77 ? 24.095 -14.242 -12.249 1.00 39.49 77 SER C O 1
ATOM 4355 N N . ARG C 1 78 ? 23.319 -12.255 -11.499 1.00 44.65 78 ARG C N 1
ATOM 4356 C CA . ARG C 1 78 ? 24.022 -11.509 -12.536 1.00 44.47 78 ARG C CA 1
ATOM 4357 C C . ARG C 1 78 ? 25.518 -11.786 -12.523 1.00 43.99 78 ARG C C 1
ATOM 4358 O O . ARG C 1 78 ? 26.122 -12.019 -13.576 1.00 42.02 78 ARG C O 1
ATOM 4366 N N . ALA C 1 79 ? 26.147 -11.734 -11.351 1.00 39.86 79 ALA C N 1
ATOM 4367 C CA . ALA C 1 79 ? 27.591 -11.963 -11.320 1.00 40.91 79 ALA C CA 1
ATOM 4368 C C . ALA C 1 79 ? 27.929 -13.360 -11.809 1.00 39.86 79 ALA C C 1
ATOM 4369 O O . ALA C 1 79 ? 28.849 -13.543 -12.615 1.00 40.70 79 ALA C O 1
ATOM 4371 N N . VAL C 1 80 ? 27.170 -14.362 -11.361 1.00 41.72 80 VAL C N 1
ATOM 4372 C CA . VAL C 1 80 ? 27.446 -15.705 -11.812 1.00 43.37 80 VAL C CA 1
ATOM 4373 C C . VAL C 1 80 ? 27.279 -15.820 -13.326 1.00 45.74 80 VAL C C 1
ATOM 4374 O O . VAL C 1 80 ? 28.006 -16.581 -13.978 1.00 46.16 80 VAL C O 1
ATOM 4378 N N . LEU C 1 81 ? 26.383 -15.024 -13.921 1.00 46.64 81 LEU C N 1
ATOM 4379 C CA . LEU C 1 81 ? 26.185 -15.090 -15.368 1.00 47.79 81 LEU C CA 1
ATOM 4380 C C . LEU C 1 81 ? 27.198 -14.266 -16.162 1.00 46.60 81 LEU C C 1
ATOM 4381 O O . LEU C 1 81 ? 27.494 -14.608 -17.312 1.00 49.42 81 LEU C O 1
ATOM 4386 N N . THR C 1 82 ? 27.730 -13.177 -15.608 1.00 40.07 82 THR C N 1
ATOM 4387 C CA . THR C 1 82 ? 28.482 -12.253 -16.441 1.00 44.57 82 THR C CA 1
ATOM 4388 C C . THR C 1 82 ? 29.913 -12.016 -15.994 1.00 43.04 82 THR C C 1
ATOM 4389 O O . THR C 1 82 ? 30.723 -11.568 -16.817 1.00 41.29 82 THR C O 1
ATOM 4393 N N . HIS C 1 83 ? 30.242 -12.263 -14.740 1.00 32.75 83 HIS C N 1
ATOM 4394 C CA . HIS C 1 83 ? 31.598 -11.923 -14.339 1.00 37.69 83 HIS C CA 1
ATOM 4395 C C . HIS C 1 83 ? 32.572 -12.939 -14.928 1.00 44.77 83 HIS C C 1
ATOM 4396 O O . HIS C 1 83 ? 32.235 -14.131 -15.042 1.00 41.43 83 HIS C O 1
ATOM 4403 N N . PRO C 1 84 ? 33.782 -12.511 -15.275 1.00 40.36 84 PRO C N 1
ATOM 4404 C CA . PRO C 1 84 ? 34.853 -13.476 -15.535 1.00 39.44 84 PRO C CA 1
ATOM 4405 C C . PRO C 1 84 ? 35.143 -14.255 -14.266 1.00 43.51 84 PRO C C 1
ATOM 4406 O O . PRO C 1 84 ? 35.145 -13.702 -13.165 1.00 40.34 84 PRO C O 1
ATOM 4410 N N . ALA C 1 85 ? 35.407 -15.544 -14.425 1.00 39.99 85 ALA C N 1
ATOM 4411 C CA . ALA C 1 85 ? 35.749 -16.376 -13.275 1.00 38.14 85 ALA C CA 1
ATOM 4412 C C . ALA C 1 85 ? 36.511 -17.577 -13.791 1.00 38.78 85 ALA C C 1
ATOM 4413 O O . ALA C 1 85 ? 36.013 -18.301 -14.657 1.00 40.11 85 ALA C O 1
ATOM 4415 N N . ASP C 1 86 ? 37.730 -17.763 -13.295 1.00 37.16 86 ASP C N 1
ATOM 4416 C CA . ASP C 1 86 ? 38.444 -19.008 -13.552 1.00 37.56 86 ASP C CA 1
ATOM 4417 C C . ASP C 1 86 ? 37.923 -20.122 -12.663 1.00 34.74 86 ASP C C 1
ATOM 4418 O O . ASP C 1 86 ? 38.174 -21.303 -12.939 1.00 35.10 86 ASP C O 1
ATOM 4423 N N . VAL C 1 87 ? 37.219 -19.763 -11.596 1.00 33.02 87 VAL C N 1
ATOM 4424 C CA . VAL C 1 87 ? 36.557 -20.763 -10.758 1.00 31.70 87 VAL C CA 1
ATOM 4425 C C . VAL C 1 87 ? 35.536 -20.076 -9.863 1.00 36.28 87 VAL C C 1
ATOM 4426 O O . VAL C 1 87 ? 35.765 -18.973 -9.354 1.00 34.24 87 VAL C O 1
ATOM 4430 N N . ILE C 1 88 ? 34.407 -20.745 -9.658 1.00 32.08 88 ILE C N 1
ATOM 4431 C CA . ILE C 1 88 ? 33.450 -20.356 -8.635 1.00 30.62 88 ILE C CA 1
ATOM 4432 C C . ILE C 1 88 ? 33.628 -21.305 -7.448 1.00 33.03 88 ILE C C 1
ATOM 4433 O O . ILE C 1 88 ? 33.525 -22.523 -7.609 1.00 30.54 88 ILE C O 1
ATOM 4438 N N . ILE C 1 89 ? 33.937 -20.757 -6.276 1.00 35.12 89 ILE C N 1
ATOM 4439 C CA . ILE C 1 89 ? 34.007 -21.548 -5.038 1.00 33.28 89 ILE C CA 1
ATOM 4440 C C . ILE C 1 89 ? 32.657 -21.482 -4.336 1.00 33.48 89 ILE C C 1
ATOM 4441 O O . ILE C 1 89 ? 32.301 -20.450 -3.762 1.00 32.70 89 ILE C O 1
ATOM 4446 N N . ASN C 1 90 ? 31.947 -22.612 -4.303 1.00 32.46 90 ASN C N 1
ATOM 4447 C CA . ASN C 1 90 ? 30.647 -22.716 -3.657 1.00 31.56 90 ASN C CA 1
ATOM 4448 C C . ASN C 1 90 ? 30.846 -23.231 -2.229 1.00 33.35 90 ASN C C 1
ATOM 4449 O O . ASN C 1 90 ? 31.092 -24.423 -2.025 1.00 30.21 90 ASN C O 1
ATOM 4454 N N . VAL C 1 91 ? 30.729 -22.338 -1.249 1.00 27.74 91 VAL C N 1
ATOM 4455 C CA . VAL C 1 91 ? 30.933 -22.701 0.156 1.00 31.90 91 VAL C CA 1
ATOM 4456 C C . VAL C 1 91 ? 29.635 -23.255 0.725 1.00 34.93 91 VAL C C 1
ATOM 4457 O O . VAL C 1 91 ? 28.579 -22.616 0.630 1.00 30.75 91 VAL C O 1
ATOM 4461 N N . VAL C 1 92 ? 29.722 -24.438 1.335 1.00 32.81 92 VAL C N 1
ATOM 4462 C CA . VAL C 1 92 ? 28.568 -25.204 1.797 1.00 33.01 92 VAL C CA 1
ATOM 4463 C C . VAL C 1 92 ? 28.793 -25.612 3.254 1.00 30.58 92 VAL C C 1
ATOM 4464 O O . VAL C 1 92 ? 29.829 -26.200 3.580 1.00 31.76 92 VAL C O 1
ATOM 4468 N N . ASP C 1 93 ? 27.847 -25.265 4.130 1.00 30.94 93 ASP C N 1
ATOM 4469 C CA . ASP C 1 93 ? 27.893 -25.700 5.533 1.00 32.18 93 ASP C CA 1
ATOM 4470 C C . ASP C 1 93 ? 27.570 -27.187 5.559 1.00 36.48 93 ASP C C 1
ATOM 4471 O O . ASP C 1 93 ? 26.436 -27.582 5.278 1.00 33.98 93 ASP C O 1
ATOM 4476 N N . ALA C 1 94 ? 28.569 -28.015 5.867 1.00 35.23 94 ALA C N 1
ATOM 4477 C CA . ALA C 1 94 ? 28.363 -29.463 5.845 1.00 31.76 94 ALA C CA 1
ATOM 4478 C C . ALA C 1 94 ? 27.278 -29.906 6.827 1.00 38.85 94 ALA C C 1
ATOM 4479 O O . ALA C 1 94 ? 26.640 -30.940 6.609 1.00 36.44 94 ALA C O 1
ATOM 4481 N N . THR C 1 95 ? 27.018 -29.127 7.877 1.00 38.13 95 THR C N 1
ATOM 4482 C CA . THR C 1 95 ? 25.983 -29.489 8.826 1.00 44.37 95 THR C CA 1
ATOM 4483 C C . THR C 1 95 ? 24.584 -29.143 8.346 1.00 43.70 95 THR C C 1
ATOM 4484 O O . THR C 1 95 ? 23.619 -29.521 9.014 1.00 42.08 95 THR C O 1
ATOM 4488 N N . CYS C 1 96 ? 24.441 -28.447 7.221 1.00 37.09 96 CYS C N 1
ATOM 4489 C CA . CYS C 1 96 ? 23.132 -28.119 6.660 1.00 40.75 96 CYS C CA 1
ATOM 4490 C C . CYS C 1 96 ? 23.106 -28.457 5.172 1.00 47.45 96 CYS C C 1
ATOM 4491 O O . CYS C 1 96 ? 22.765 -27.630 4.316 1.00 46.41 96 CYS C O 1
ATOM 4494 N N . LEU C 1 97 ? 23.507 -29.693 4.859 1.00 42.10 97 LEU C N 1
ATOM 4495 C CA . LEU C 1 97 ? 23.858 -30.070 3.489 1.00 40.35 97 LEU C CA 1
ATOM 4496 C C . LEU C 1 97 ? 22.670 -29.959 2.533 1.00 41.68 97 LEU C C 1
ATOM 4497 O O . LEU C 1 97 ? 22.766 -29.311 1.479 1.00 41.15 97 LEU C O 1
ATOM 4502 N N . GLU C 1 98 ? 21.537 -30.583 2.884 1.00 39.47 98 GLU C N 1
ATOM 4503 C CA . GLU C 1 98 ? 20.427 -30.709 1.937 1.00 43.24 98 GLU C CA 1
ATOM 4504 C C . GLU C 1 98 ? 19.955 -29.352 1.428 1.00 41.69 98 GLU C C 1
ATOM 4505 O O . GLU C 1 98 ? 19.787 -29.159 0.219 1.00 37.40 98 GLU C O 1
ATOM 4511 N N . ARG C 1 99 ? 19.736 -28.403 2.340 1.00 44.57 99 ARG C N 1
ATOM 4512 C CA . ARG C 1 99 ? 19.263 -27.079 1.942 1.00 46.19 99 ARG C CA 1
ATOM 4513 C C . ARG C 1 99 ? 20.308 -26.333 1.117 1.00 40.50 99 ARG C C 1
ATOM 4514 O O . ARG C 1 99 ? 19.957 -25.555 0.219 1.00 38.13 99 ARG C O 1
ATOM 4522 N N . SER C 1 100 ? 21.590 -26.516 1.450 1.00 42.01 100 SER C N 1
ATOM 4523 C CA . SER C 1 100 ? 22.673 -25.788 0.801 1.00 37.26 100 SER C CA 1
ATOM 4524 C C . SER C 1 100 ? 22.892 -26.250 -0.629 1.00 37.92 100 SER C C 1
ATOM 4525 O O . SER C 1 100 ? 23.286 -25.451 -1.487 1.00 31.15 100 SER C O 1
ATOM 4528 N N . LEU C 1 101 ? 22.648 -27.530 -0.898 1.00 32.42 101 LEU C N 1
ATOM 4529 C CA . LEU C 1 101 ? 22.926 -28.104 -2.201 1.00 32.54 101 LEU C CA 1
ATOM 4530 C C . LEU C 1 101 ? 21.955 -27.631 -3.270 1.00 31.88 101 LEU C C 1
ATOM 4531 O O . LEU C 1 101 ? 22.167 -27.927 -4.449 1.00 31.30 101 LEU C O 1
ATOM 4536 N N . TYR C 1 102 ? 20.860 -26.983 -2.883 1.00 32.95 102 TYR C N 1
ATOM 4537 C CA . TYR C 1 102 ? 19.948 -26.475 -3.889 1.00 33.75 102 TYR C CA 1
ATOM 4538 C C . TYR C 1 102 ? 20.690 -25.512 -4.798 1.00 31.38 102 TYR C C 1
ATOM 4539 O O . TYR C 1 102 ? 20.708 -25.684 -6.020 1.00 32.57 102 TYR C O 1
ATOM 4548 N N . MET C 1 103 ? 21.379 -24.535 -4.211 1.00 29.00 103 MET C N 1
ATOM 4549 C CA . MET C 1 103 ? 22.128 -23.613 -5.063 1.00 31.20 103 MET C CA 1
ATOM 4550 C C . MET C 1 103 ? 23.258 -24.324 -5.781 1.00 33.76 103 MET C C 1
ATOM 4551 O O . MET C 1 103 ? 23.588 -23.970 -6.921 1.00 32.27 103 MET C O 1
ATOM 4556 N N . THR C 1 104 ? 23.834 -25.351 -5.143 1.00 34.42 104 THR C N 1
ATOM 4557 C CA . THR C 1 104 ? 24.909 -26.100 -5.770 1.00 31.81 104 THR C CA 1
ATOM 4558 C C . THR C 1 104 ? 24.448 -26.728 -7.079 1.00 28.30 104 THR C C 1
ATOM 4559 O O . THR C 1 104 ? 25.206 -26.754 -8.058 1.00 30.68 104 THR C O 1
ATOM 4563 N N . LEU C 1 105 ? 23.216 -27.267 -7.104 1.00 30.03 105 LEU C N 1
ATOM 4564 C CA . LEU C 1 105 ? 22.675 -27.828 -8.341 1.00 34.50 105 LEU C CA 1
ATOM 4565 C C . LEU C 1 105 ? 22.550 -26.759 -9.417 1.00 32.78 105 LEU C C 1
ATOM 4566 O O . LEU C 1 105 ? 22.886 -26.993 -10.582 1.00 32.36 105 LEU C O 1
ATOM 4571 N N . GLN C 1 106 ? 22.034 -25.592 -9.045 1.00 31.25 106 GLN C N 1
ATOM 4572 C CA . GLN C 1 106 ? 21.886 -24.510 -10.022 1.00 32.97 106 GLN C CA 1
ATOM 4573 C C . GLN C 1 106 ? 23.231 -24.100 -10.593 1.00 29.55 106 GLN C C 1
ATOM 4574 O O . GLN C 1 106 ? 23.383 -23.919 -11.807 1.00 31.81 106 GLN C O 1
ATOM 4580 N N . LEU C 1 107 ? 24.222 -23.950 -9.723 1.00 29.57 107 LEU C N 1
ATOM 4581 C CA . LEU C 1 107 ? 25.563 -23.624 -10.172 1.00 34.39 107 LEU C CA 1
ATOM 4582 C C . LEU C 1 107 ? 26.131 -24.717 -11.060 1.00 34.36 107 LEU C C 1
ATOM 4583 O O . LEU C 1 107 ? 26.875 -24.431 -11.997 1.00 30.11 107 LEU C O 1
ATOM 4588 N N . ARG C 1 108 ? 25.828 -25.985 -10.758 1.00 28.46 108 ARG C N 1
ATOM 4589 C CA . ARG C 1 108 ? 26.350 -27.060 -11.595 1.00 30.45 108 ARG C CA 1
ATOM 4590 C C . ARG C 1 108 ? 25.701 -27.062 -12.984 1.00 29.46 108 ARG C C 1
ATOM 4591 O O . ARG C 1 108 ? 26.351 -27.409 -13.975 1.00 30.08 108 ARG C O 1
ATOM 4599 N N . GLU C 1 109 ? 24.421 -26.692 -13.076 1.00 29.64 109 GLU C N 1
ATOM 4600 C CA . GLU C 1 109 ? 23.766 -26.615 -14.388 1.00 31.41 109 GLU C CA 1
ATOM 4601 C C . GLU C 1 109 ? 24.401 -25.567 -15.301 1.00 33.40 109 GLU C C 1
ATOM 4602 O O . GLU C 1 109 ? 24.352 -25.712 -16.533 1.00 34.31 109 GLU C O 1
ATOM 4608 N N . LEU C 1 110 ? 25.055 -24.541 -14.743 1.00 30.77 110 LEU C N 1
ATOM 4609 C CA . LEU C 1 110 ? 25.669 -23.467 -15.580 1.00 36.14 110 LEU C CA 1
ATOM 4610 C C . LEU C 1 110 ? 26.943 -23.998 -16.258 1.00 35.97 110 LEU C C 1
ATOM 4611 O O . LEU C 1 110 ? 27.393 -23.354 -17.231 1.00 38.57 110 LEU C O 1
ATOM 4616 N N . ARG C 1 111 ? 27.506 -25.097 -15.756 1.00 32.82 111 ARG C N 1
ATOM 4617 C CA . ARG C 1 111 ? 28.705 -25.745 -16.288 1.00 34.37 111 ARG C CA 1
ATOM 4618 C C . ARG C 1 111 ? 29.916 -24.803 -16.324 1.00 36.16 111 ARG C C 1
ATOM 4619 O O . ARG C 1 111 ? 30.847 -25.021 -17.096 1.00 37.40 111 ARG C O 1
ATOM 4627 N N . ARG C 1 112 ? 29.943 -23.777 -15.481 1.00 33.97 112 ARG C N 1
ATOM 4628 C CA . ARG C 1 112 ? 31.164 -22.984 -15.341 1.00 37.34 112 ARG C CA 1
ATOM 4629 C C . ARG C 1 112 ? 32.118 -23.705 -14.384 1.00 36.76 112 ARG C C 1
ATOM 4630 O O . ARG C 1 112 ? 31.671 -24.481 -13.538 1.00 34.89 112 ARG C O 1
ATOM 4638 N N . PRO C 1 113 ? 33.431 -23.509 -14.522 1.00 36.85 113 PRO C N 1
ATOM 4639 C CA . PRO C 1 113 ? 34.369 -24.208 -13.629 1.00 37.42 113 PRO C CA 1
ATOM 4640 C C . PRO C 1 113 ? 34.064 -23.846 -12.189 1.00 35.53 113 PRO C C 1
ATOM 4641 O O . PRO C 1 113 ? 33.925 -22.670 -11.853 1.00 32.63 113 PRO C O 1
ATOM 4645 N N . MET C 1 114 ? 33.942 -24.862 -11.329 1.00 32.11 114 MET C N 1
ATOM 4646 C CA . MET C 1 114 ? 33.592 -24.585 -9.949 1.00 28.86 114 MET C CA 1
ATOM 4647 C C . MET C 1 114 ? 34.058 -25.726 -9.051 1.00 35.27 114 MET C C 1
ATOM 4648 O O . MET C 1 114 ? 34.427 -26.803 -9.522 1.00 28.83 114 MET C O 1
ATOM 4653 N N . ILE C 1 115 ? 34.059 -25.453 -7.755 1.00 31.20 115 ILE C N 1
ATOM 4654 C CA . ILE C 1 115 ? 34.361 -26.456 -6.736 1.00 29.60 115 ILE C CA 1
ATOM 4655 C C . ILE C 1 115 ? 33.387 -26.250 -5.592 1.00 31.59 115 ILE C C 1
ATOM 4656 O O . ILE C 1 115 ? 32.820 -25.168 -5.429 1.00 30.88 115 ILE C O 1
ATOM 4661 N N . VAL C 1 116 ? 33.146 -27.308 -4.818 1.00 31.04 116 VAL C N 1
ATOM 4662 C CA . VAL C 1 116 ? 32.372 -27.210 -3.588 1.00 33.12 116 VAL C CA 1
ATOM 4663 C C . VAL C 1 116 ? 33.355 -27.247 -2.424 1.00 32.46 116 VAL C C 1
ATOM 4664 O O . VAL C 1 116 ? 34.215 -28.132 -2.360 1.00 34.01 116 VAL C O 1
ATOM 4668 N N . VAL C 1 117 ? 33.278 -26.270 -1.539 1.00 32.51 117 VAL C N 1
ATOM 4669 C CA . VAL C 1 117 ? 34.010 -26.339 -0.281 1.00 37.48 117 VAL C CA 1
ATOM 4670 C C . VAL C 1 117 ? 33.001 -26.699 0.796 1.00 36.18 117 VAL C C 1
ATOM 4671 O O . VAL C 1 117 ? 32.117 -25.895 1.117 1.00 31.71 117 VAL C O 1
ATOM 4675 N N . LEU C 1 118 ? 33.107 -27.926 1.313 1.00 32.96 118 LEU C N 1
ATOM 4676 C CA . LEU C 1 118 ? 32.311 -28.345 2.464 1.00 34.84 118 LEU C CA 1
ATOM 4677 C C . LEU C 1 118 ? 32.983 -27.813 3.719 1.00 37.17 118 LEU C C 1
ATOM 4678 O O . LEU C 1 118 ? 34.073 -28.267 4.095 1.00 35.04 118 LEU C O 1
ATOM 4683 N N . ASN C 1 119 ? 32.338 -26.855 4.362 1.00 32.79 119 ASN C N 1
ATOM 4684 C CA . ASN C 1 119 ? 32.925 -26.167 5.494 1.00 33.68 119 ASN C CA 1
ATOM 4685 C C . ASN C 1 119 ? 32.320 -26.705 6.790 1.00 35.13 119 ASN C C 1
ATOM 4686 O O . ASN C 1 119 ? 31.269 -27.354 6.791 1.00 30.86 119 ASN C O 1
ATOM 4691 N N . LYS C 1 120 ? 33.002 -26.404 7.891 1.00 29.99 120 LYS C N 1
ATOM 4692 C CA . LYS C 1 120 ? 32.549 -26.741 9.245 1.00 39.65 120 LYS C CA 1
ATOM 4693 C C . LYS C 1 120 ? 32.571 -28.249 9.484 1.00 36.50 120 LYS C C 1
ATOM 4694 O O . LYS C 1 120 ? 31.750 -28.782 10.237 1.00 35.57 120 LYS C O 1
ATOM 4700 N N . MET C 1 121 ? 33.539 -28.939 8.871 1.00 35.43 121 MET C N 1
ATOM 4701 C CA . MET C 1 121 ? 33.690 -30.371 9.133 1.00 34.60 121 MET C CA 1
ATOM 4702 C C . MET C 1 121 ? 33.966 -30.647 10.617 1.00 41.56 121 MET C C 1
ATOM 4703 O O . MET C 1 121 ? 33.614 -31.722 11.134 1.00 42.43 121 MET C O 1
ATOM 4708 N N . ASP C 1 122 ? 34.596 -29.704 11.320 1.00 40.88 122 ASP C N 1
ATOM 4709 C CA . ASP C 1 122 ? 34.759 -29.866 12.766 1.00 45.35 122 ASP C CA 1
ATOM 4710 C C . ASP C 1 122 ? 33.409 -29.924 13.482 1.00 47.33 122 ASP C C 1
ATOM 4711 O O . ASP C 1 122 ? 33.198 -30.778 14.348 1.00 49.33 122 ASP C O 1
ATOM 4716 N N . ALA C 1 123 ? 32.469 -29.041 13.120 1.00 43.54 123 ALA C N 1
ATOM 4717 C CA . ALA C 1 123 ? 31.138 -29.092 13.721 1.00 47.91 123 ALA C CA 1
ATOM 4718 C C . ALA C 1 123 ? 30.385 -30.354 13.320 1.00 50.09 123 ALA C C 1
ATOM 4719 O O . ALA C 1 123 ? 29.617 -30.908 14.127 1.00 45.07 123 ALA C O 1
ATOM 4721 N N . LEU C 1 124 ? 30.594 -30.834 12.092 1.00 46.67 124 LEU C N 1
ATOM 4722 C CA . LEU C 1 124 ? 29.950 -32.075 11.671 1.00 45.49 124 LEU C CA 1
ATOM 4723 C C . LEU C 1 124 ? 30.395 -33.242 12.539 1.00 53.10 124 LEU C C 1
ATOM 4724 O O . LEU C 1 124 ? 29.579 -34.089 12.927 1.00 48.94 124 LEU C O 1
ATOM 4729 N N . LYS C 1 125 ? 31.693 -33.296 12.851 1.00 51.94 125 LYS C N 1
ATOM 4730 C CA . LYS C 1 125 ? 32.229 -34.365 13.686 1.00 62.92 125 LYS C CA 1
ATOM 4731 C C . LYS C 1 125 ? 31.598 -34.347 15.073 1.00 58.33 125 LYS C C 1
ATOM 4732 O O . LYS C 1 125 ? 31.264 -35.402 15.627 1.00 51.30 125 LYS C O 1
ATOM 4738 N N . ARG C 1 126 ? 31.420 -33.154 15.643 1.00 51.99 126 ARG C N 1
ATOM 4739 C CA . ARG C 1 126 ? 30.832 -33.034 16.971 1.00 55.14 126 ARG C CA 1
ATOM 4740 C C . ARG C 1 126 ? 29.384 -33.508 16.996 1.00 56.04 126 ARG C C 1
ATOM 4741 O O . ARG C 1 126 ? 28.917 -34.021 18.020 1.00 48.90 126 ARG C O 1
ATOM 4749 N N . GLU C 1 127 ? 28.662 -33.368 15.886 1.00 50.81 127 GLU C N 1
ATOM 4750 C CA . GLU C 1 127 ? 27.269 -33.800 15.818 1.00 50.93 127 GLU C CA 1
ATOM 4751 C C . GLU C 1 127 ? 27.134 -35.289 15.509 1.00 57.79 127 GLU C C 1
ATOM 4752 O O . GLU C 1 127 ? 26.008 -35.789 15.399 1.00 45.28 127 GLU C O 1
ATOM 4758 N N . ARG C 1 128 ? 28.258 -36.004 15.358 1.00 47.15 128 ARG C N 1
ATOM 4759 C CA . ARG C 1 128 ? 28.273 -37.442 15.048 1.00 49.03 128 ARG C CA 1
ATOM 4760 C C . ARG C 1 128 ? 27.588 -37.753 13.717 1.00 49.89 128 ARG C C 1
ATOM 4761 O O . ARG C 1 128 ? 26.905 -38.768 13.570 1.00 53.34 128 ARG C O 1
ATOM 4769 N N . VAL C 1 129 ? 27.790 -36.886 12.731 1.00 45.07 129 VAL C N 1
ATOM 4770 C CA . VAL C 1 129 ? 27.314 -37.103 11.370 1.00 43.19 129 VAL C CA 1
ATOM 4771 C C . VAL C 1 129 ? 28.494 -37.476 10.484 1.00 41.20 129 VAL C C 1
ATOM 4772 O O . VAL C 1 129 ? 29.577 -36.896 10.599 1.00 46.21 129 VAL C O 1
ATOM 4776 N N . HIS C 1 130 ? 28.277 -38.414 9.576 1.00 33.17 130 HIS C N 1
ATOM 4777 C CA . HIS C 1 130 ? 29.318 -38.871 8.670 1.00 42.34 130 HIS C CA 1
ATOM 4778 C C . HIS C 1 130 ? 28.857 -38.617 7.244 1.00 37.02 130 HIS C C 1
ATOM 4779 O O . HIS C 1 130 ? 27.731 -38.977 6.885 1.00 33.82 130 HIS C O 1
ATOM 4786 N N . LEU C 1 131 ? 29.735 -38.040 6.427 1.00 36.83 131 LEU C N 1
ATOM 4787 C CA . LEU C 1 131 ? 29.432 -37.788 5.025 1.00 31.07 131 LEU C CA 1
ATOM 4788 C C . LEU C 1 131 ? 30.307 -38.649 4.135 1.00 33.05 131 LEU C C 1
ATOM 4789 O O . LEU C 1 131 ? 31.529 -38.688 4.305 1.00 30.87 131 LEU C O 1
ATOM 4794 N N . ASP C 1 132 ? 29.687 -39.319 3.168 1.00 31.49 132 ASP C N 1
ATOM 4795 C CA . ASP C 1 132 ? 30.454 -40.017 2.131 1.00 34.95 132 ASP C CA 1
ATOM 4796 C C . ASP C 1 132 ? 30.884 -38.978 1.099 1.00 34.49 132 ASP C C 1
ATOM 4797 O O . ASP C 1 132 ? 30.132 -38.631 0.192 1.00 30.61 132 ASP C O 1
ATOM 4802 N N . LEU C 1 133 ? 32.117 -38.490 1.248 1.00 34.68 133 LEU C N 1
ATOM 4803 C CA . LEU C 1 133 ? 32.643 -37.457 0.352 1.00 36.85 133 LEU C CA 1
ATOM 4804 C C . LEU C 1 133 ? 32.919 -38.007 -1.038 1.00 36.32 133 LEU C C 1
ATOM 4805 O O . LEU C 1 133 ? 32.765 -37.283 -2.026 1.00 38.17 133 LEU C O 1
ATOM 4810 N N . LYS C 1 134 ? 33.350 -39.270 -1.133 1.00 33.28 134 LYS C N 1
ATOM 4811 C CA . LYS C 1 134 ? 33.650 -39.860 -2.431 1.00 34.06 134 LYS C CA 1
ATOM 4812 C C . LYS C 1 134 ? 32.378 -40.000 -3.259 1.00 36.14 134 LYS C C 1
ATOM 4813 O O . LYS C 1 134 ? 32.381 -39.724 -4.465 1.00 34.67 134 LYS C O 1
ATOM 4819 N N . GLN C 1 135 ? 31.279 -40.427 -2.627 1.00 37.07 135 GLN C N 1
ATOM 4820 C CA . GLN C 1 135 ? 29.994 -40.521 -3.323 1.00 33.99 135 GLN C CA 1
ATOM 4821 C C . GLN C 1 135 ? 29.440 -39.147 -3.672 1.00 36.23 135 GLN C C 1
ATOM 4822 O O . GLN C 1 135 ? 28.836 -38.964 -4.739 1.00 33.49 135 GLN C O 1
ATOM 4828 N N . LEU C 1 136 ? 29.574 -38.193 -2.752 1.00 32.64 136 LEU C N 1
ATOM 4829 C CA . LEU C 1 136 ? 29.073 -36.854 -3.008 1.00 39.91 136 LEU C CA 1
ATOM 4830 C C . LEU C 1 136 ? 29.764 -36.245 -4.217 1.00 34.80 136 LEU C C 1
ATOM 4831 O O . LEU C 1 136 ? 29.102 -35.689 -5.098 1.00 34.51 136 LEU C O 1
ATOM 4836 N N . GLU C 1 137 ? 31.093 -36.369 -4.288 1.00 29.40 137 GLU C N 1
ATOM 4837 C CA . GLU C 1 137 ? 31.823 -35.849 -5.431 1.00 37.42 137 GLU C CA 1
ATOM 4838 C C . GLU C 1 137 ? 31.402 -36.559 -6.707 1.00 34.49 137 GLU C C 1
ATOM 4839 O O . GLU C 1 137 ? 31.230 -35.925 -7.755 1.00 32.04 137 GLU C O 1
ATOM 4845 N N . ALA C 1 138 ? 31.167 -37.864 -6.618 1.00 31.63 138 ALA C N 1
ATOM 4846 C CA . ALA C 1 138 ? 30.752 -38.627 -7.781 1.00 32.46 138 ALA C CA 1
ATOM 4847 C C . ALA C 1 138 ? 29.391 -38.163 -8.289 1.00 34.99 138 ALA C C 1
ATOM 4848 O O . ALA C 1 138 ? 29.167 -38.106 -9.502 1.00 38.50 138 ALA C O 1
ATOM 4850 N N . PHE C 1 139 ? 28.466 -37.835 -7.383 1.00 38.36 139 PHE C N 1
ATOM 4851 C CA . PHE C 1 139 ? 27.159 -37.366 -7.834 1.00 41.41 139 PHE C CA 1
ATOM 4852 C C . PHE C 1 139 ? 27.232 -35.956 -8.399 1.00 36.59 139 PHE C C 1
ATOM 4853 O O . PHE C 1 139 ? 26.623 -35.677 -9.432 1.00 33.75 139 PHE C O 1
ATOM 4861 N N . LEU C 1 140 ? 28.003 -35.077 -7.773 1.00 34.21 140 LEU C N 1
ATOM 4862 C CA . LEU C 1 140 ? 28.049 -33.685 -8.221 1.00 36.45 140 LEU C CA 1
ATOM 4863 C C . LEU C 1 140 ? 28.892 -33.478 -9.483 1.00 39.15 140 LEU C C 1
ATOM 4864 O O . LEU C 1 140 ? 28.646 -32.526 -10.241 1.00 39.40 140 LEU C O 1
ATOM 4869 N N . GLY C 1 141 ? 29.901 -34.310 -9.711 1.00 38.27 141 GLY C N 1
ATOM 4870 C CA . GLY C 1 141 ? 30.746 -34.171 -10.882 1.00 39.29 141 GLY C CA 1
ATOM 4871 C C . GLY C 1 141 ? 31.665 -32.968 -10.881 1.00 43.55 141 GLY C C 1
ATOM 4872 O O . GLY C 1 141 ? 32.063 -32.500 -11.952 1.00 42.91 141 GLY C O 1
ATOM 4873 N N . CYS C 1 142 ? 32.001 -32.436 -9.715 1.00 38.35 142 CYS C N 1
ATOM 4874 C CA . CYS C 1 142 ? 33.017 -31.405 -9.597 1.00 40.12 142 CYS C CA 1
ATOM 4875 C C . CYS C 1 142 ? 33.827 -31.708 -8.341 1.00 38.37 142 CYS C C 1
ATOM 4876 O O . CYS C 1 142 ? 33.409 -32.526 -7.520 1.00 34.89 142 CYS C O 1
ATOM 4879 N N . PRO C 1 143 ? 35.015 -31.114 -8.208 1.00 39.99 143 PRO C N 1
ATOM 4880 C CA . PRO C 1 143 ? 35.778 -31.311 -6.967 1.00 38.39 143 PRO C CA 1
ATOM 4881 C C . PRO C 1 143 ? 35.013 -30.887 -5.720 1.00 40.19 143 PRO C C 1
ATOM 4882 O O . PRO C 1 143 ? 34.389 -29.824 -5.685 1.00 35.23 143 PRO C O 1
ATOM 4886 N N . VAL C 1 144 ? 35.094 -31.731 -4.682 1.00 32.27 144 VAL C N 1
ATOM 4887 C CA . VAL C 1 144 ? 34.569 -31.431 -3.347 1.00 33.18 144 VAL C CA 1
ATOM 4888 C C . VAL C 1 144 ? 35.746 -31.454 -2.374 1.00 35.68 144 VAL C C 1
ATOM 4889 O O . VAL C 1 144 ? 36.423 -32.482 -2.227 1.00 34.07 144 VAL C O 1
ATOM 4893 N N . LEU C 1 145 ? 35.993 -30.322 -1.723 1.00 28.67 145 LEU C N 1
ATOM 4894 C CA . LEU C 1 145 ? 37.072 -30.157 -0.753 1.00 36.32 145 LEU C CA 1
ATOM 4895 C C . LEU C 1 145 ? 36.440 -29.887 0.606 1.00 38.96 145 LEU C C 1
ATOM 4896 O O . LEU C 1 145 ? 35.604 -28.990 0.745 1.00 39.28 145 LEU C O 1
ATOM 4901 N N . ALA C 1 146 ? 36.823 -30.677 1.604 1.00 34.19 146 ALA C N 1
ATOM 4902 C CA . ALA C 1 146 ? 36.254 -30.565 2.939 1.00 33.36 146 ALA C CA 1
ATOM 4903 C C . ALA C 1 146 ? 37.246 -29.831 3.818 1.00 38.09 146 ALA C C 1
ATOM 4904 O O . ALA C 1 146 ? 38.453 -30.012 3.683 1.00 44.91 146 ALA C O 1
ATOM 4906 N N . LEU C 1 147 ? 36.740 -28.982 4.700 1.00 32.26 147 LEU C N 1
ATOM 4907 C CA . LEU C 1 147 ? 37.612 -28.021 5.350 1.00 41.43 147 LEU C CA 1
ATOM 4908 C C . LEU C 1 147 ? 36.922 -27.517 6.601 1.00 37.20 147 LEU C C 1
ATOM 4909 O O . LEU C 1 147 ? 35.708 -27.664 6.764 1.00 39.52 147 LEU C O 1
ATOM 4914 N N . SER C 1 148 ? 37.708 -26.930 7.489 1.00 40.06 148 SER C N 1
ATOM 4915 C CA . SER C 1 148 ? 37.171 -26.077 8.543 1.00 40.32 148 SER C CA 1
ATOM 4916 C C . SER C 1 148 ? 37.824 -24.719 8.362 1.00 45.83 148 SER C C 1
ATOM 4917 O O . SER C 1 148 ? 39.029 -24.572 8.590 1.00 46.79 148 SER C O 1
ATOM 4920 N N . ALA C 1 149 ? 37.040 -23.744 7.900 1.00 43.10 149 ALA C N 1
ATOM 4921 C CA . ALA C 1 149 ? 37.608 -22.438 7.556 1.00 45.27 149 ALA C CA 1
ATOM 4922 C C . ALA C 1 149 ? 38.130 -21.697 8.780 1.00 58.67 149 ALA C C 1
ATOM 4923 O O . ALA C 1 149 ? 38.910 -20.748 8.640 1.00 43.50 149 ALA C O 1
ATOM 4925 N N . ASN C 1 150 ? 37.731 -22.110 9.975 1.00 48.18 150 ASN C N 1
ATOM 4926 C CA . ASN C 1 150 ? 38.294 -21.511 11.174 1.00 48.58 150 ASN C CA 1
ATOM 4927 C C . ASN C 1 150 ? 39.641 -22.113 11.555 1.00 53.18 150 ASN C C 1
ATOM 4928 O O . ASN C 1 150 ? 40.185 -21.756 12.603 1.00 62.36 150 ASN C O 1
ATOM 4933 N N . ASN C 1 151 ? 40.196 -23.005 10.732 1.00 50.79 151 ASN C N 1
ATOM 4934 C CA . ASN C 1 151 ? 41.502 -23.604 10.991 1.00 52.58 151 ASN C CA 1
ATOM 4935 C C . ASN C 1 151 ? 42.505 -23.025 9.996 1.00 61.09 151 ASN C C 1
ATOM 4936 O O . ASN C 1 151 ? 42.460 -23.347 8.804 1.00 53.96 151 ASN C O 1
ATOM 4941 N N . LYS C 1 152 ? 43.414 -22.181 10.503 1.00 54.10 152 LYS C N 1
ATOM 4942 C CA . LYS C 1 152 ? 44.392 -21.493 9.654 1.00 55.07 152 LYS C CA 1
ATOM 4943 C C . LYS C 1 152 ? 45.198 -22.463 8.796 1.00 52.00 152 LYS C C 1
ATOM 4944 O O . LYS C 1 152 ? 45.470 -22.183 7.624 1.00 50.41 152 LYS C O 1
ATOM 4950 N N . GLU C 1 153 ? 45.600 -23.601 9.366 1.00 52.60 153 GLU C N 1
ATOM 4951 C CA . GLU C 1 153 ? 46.425 -24.541 8.617 1.00 52.38 153 GLU C CA 1
ATOM 4952 C C . GLU C 1 153 ? 45.661 -25.139 7.448 1.00 52.48 153 GLU C C 1
ATOM 4953 O O . GLU C 1 153 ? 46.229 -25.339 6.368 1.00 51.53 153 GLU C O 1
ATOM 4959 N N . GLN C 1 154 ? 44.381 -25.459 7.653 1.00 50.37 154 GLN C N 1
ATOM 4960 C CA . GLN C 1 154 ? 43.604 -26.067 6.584 1.00 49.94 154 GLN C CA 1
ATOM 4961 C C . GLN C 1 154 ? 43.350 -25.073 5.469 1.00 50.26 154 GLN C C 1
ATOM 4962 O O . GLN C 1 154 ? 43.292 -25.456 4.299 1.00 48.66 154 GLN C O 1
ATOM 4968 N N . VAL C 1 155 ? 43.205 -23.797 5.817 1.00 52.23 155 VAL C N 1
ATOM 4969 C CA . VAL C 1 155 ? 43.028 -22.771 4.799 1.00 45.98 155 VAL C CA 1
ATOM 4970 C C . VAL C 1 155 ? 44.296 -22.608 3.963 1.00 59.84 155 VAL C C 1
ATOM 4971 O O . VAL C 1 155 ? 44.232 -22.489 2.729 1.00 48.29 155 VAL C O 1
ATOM 4975 N N . ARG C 1 156 ? 45.463 -22.626 4.609 1.00 50.44 156 ARG C N 1
ATOM 4976 C CA . ARG C 1 156 ? 46.708 -22.518 3.859 1.00 51.97 156 ARG C CA 1
ATOM 4977 C C . ARG C 1 156 ? 46.866 -23.696 2.903 1.00 50.05 156 ARG C C 1
ATOM 4978 O O . ARG C 1 156 ? 47.234 -23.514 1.739 1.00 54.15 156 ARG C O 1
ATOM 4986 N N . ARG C 1 157 ? 46.552 -24.910 3.361 1.00 53.71 157 ARG C N 1
ATOM 4987 C CA . ARG C 1 157 ? 46.589 -26.065 2.469 1.00 53.48 157 ARG C CA 1
ATOM 4988 C C . ARG C 1 157 ? 45.542 -25.946 1.362 1.00 50.80 157 ARG C C 1
ATOM 4989 O O . ARG C 1 157 ? 45.796 -26.334 0.216 1.00 47.70 157 ARG C O 1
ATOM 4997 N N . PHE C 1 158 ? 44.362 -25.411 1.683 1.00 46.39 158 PHE C N 1
ATOM 4998 C CA . PHE C 1 158 ? 43.353 -25.176 0.653 1.00 45.69 158 PHE C CA 1
ATOM 4999 C C . PHE C 1 158 ? 43.885 -24.280 -0.459 1.00 44.49 158 PHE C C 1
ATOM 5000 O O . PHE C 1 158 ? 43.632 -24.526 -1.649 1.00 42.63 158 PHE C O 1
ATOM 5008 N N . LYS C 1 159 ? 44.613 -23.228 -0.081 1.00 46.29 159 LYS C N 1
ATOM 5009 C CA . LYS C 1 159 ? 45.211 -22.325 -1.055 1.00 48.12 159 LYS C CA 1
ATOM 5010 C C . LYS C 1 159 ? 46.073 -23.098 -2.036 1.00 52.63 159 LYS C C 1
ATOM 5011 O O . LYS C 1 159 ? 46.062 -22.824 -3.242 1.00 46.49 159 LYS C O 1
ATOM 5017 N N . GLU C 1 160 ? 46.839 -24.065 -1.529 1.00 46.22 160 GLU C N 1
ATOM 5018 C CA . GLU C 1 160 ? 47.697 -24.852 -2.405 1.00 48.30 160 GLU C CA 1
ATOM 5019 C C . GLU C 1 160 ? 46.860 -25.713 -3.338 1.00 48.49 160 GLU C C 1
ATOM 5020 O O . GLU C 1 160 ? 47.109 -25.757 -4.550 1.00 47.08 160 GLU C O 1
ATOM 5026 N N . LYS C 1 161 ? 45.838 -26.391 -2.792 1.00 46.03 161 LYS C N 1
ATOM 5027 C CA . LYS C 1 161 ? 44.969 -27.216 -3.630 1.00 46.24 161 LYS C CA 1
ATOM 5028 C C . LYS C 1 161 ? 44.264 -26.381 -4.691 1.00 48.12 161 LYS C C 1
ATOM 5029 O O . LYS C 1 161 ? 44.206 -26.778 -5.858 1.00 41.87 161 LYS C O 1
ATOM 5035 N N . LEU C 1 162 ? 43.754 -25.211 -4.305 1.00 42.94 162 LEU C N 1
ATOM 5036 C CA . LEU C 1 162 ? 43.091 -24.320 -5.256 1.00 44.48 162 LEU C CA 1
ATOM 5037 C C . LEU C 1 162 ? 44.032 -23.906 -6.378 1.00 42.49 162 LEU C C 1
ATOM 5038 O O . LEU C 1 162 ? 43.675 -23.967 -7.562 1.00 45.59 162 LEU C O 1
ATOM 5043 N N . HIS C 1 163 ? 45.249 -23.493 -6.024 1.00 46.56 163 HIS C N 1
ATOM 5044 C CA . HIS C 1 163 ? 46.216 -23.109 -7.043 1.00 48.04 163 HIS C CA 1
ATOM 5045 C C . HIS C 1 163 ? 46.452 -24.258 -8.020 1.00 49.05 163 HIS C C 1
ATOM 5046 O O . HIS C 1 163 ? 46.432 -24.061 -9.243 1.00 47.94 163 HIS C O 1
ATOM 5053 N N . LYS C 1 164 ? 46.625 -25.479 -7.499 1.00 47.22 164 LYS C N 1
ATOM 5054 C CA . LYS C 1 164 ? 46.892 -26.622 -8.370 1.00 49.82 164 LYS C CA 1
ATOM 5055 C C . LYS C 1 164 ? 45.717 -26.922 -9.301 1.00 47.38 164 LYS C C 1
ATOM 5056 O O . LYS C 1 164 ? 45.922 -27.317 -10.455 1.00 50.81 164 LYS C O 1
ATOM 5062 N N . LEU C 1 165 ? 44.481 -26.797 -8.804 1.00 43.97 165 LEU C N 1
ATOM 5063 C CA . LEU C 1 165 ? 43.314 -27.016 -9.656 1.00 42.70 165 LEU C CA 1
ATOM 5064 C C . LEU C 1 165 ? 43.231 -25.962 -10.753 1.00 46.44 165 LEU C C 1
ATOM 5065 O O . LEU C 1 165 ? 42.860 -26.266 -11.893 1.00 46.91 165 LEU C O 1
ATOM 5070 N N . LEU C 1 166 ? 43.557 -24.716 -10.415 1.00 43.17 166 LEU C N 1
ATOM 5071 C CA . LEU C 1 166 ? 43.456 -23.629 -11.389 1.00 44.45 166 LEU C CA 1
ATOM 5072 C C . LEU C 1 166 ? 44.487 -23.781 -12.493 1.00 50.91 166 LEU C C 1
ATOM 5073 O O . LEU C 1 166 ? 44.204 -23.476 -13.658 1.00 51.02 166 LEU C O 1
ATOM 5078 N N . VAL C 1 167 ? 45.692 -24.236 -12.142 1.00 52.01 167 VAL C N 1
ATOM 5079 C CA . VAL C 1 167 ? 46.727 -24.465 -13.147 1.00 53.17 167 VAL C CA 1
ATOM 5080 C C . VAL C 1 167 ? 46.371 -25.667 -14.019 1.00 61.72 167 VAL C C 1
ATOM 5081 O O . VAL C 1 167 ? 46.502 -25.626 -15.249 1.00 54.98 167 VAL C O 1
ATOM 5085 N N . GLN C 1 168 ? 45.933 -26.764 -13.391 1.00 55.33 168 GLN C N 1
ATOM 5086 C CA . GLN C 1 168 ? 45.649 -27.988 -14.131 1.00 56.36 168 GLN C CA 1
ATOM 5087 C C . GLN C 1 168 ? 44.350 -27.891 -14.913 1.00 53.99 168 GLN C C 1
ATOM 5088 O O . GLN C 1 168 ? 44.175 -28.603 -15.907 1.00 62.49 168 GLN C O 1
ATOM 5094 N N . GLY C 1 169 ? 43.433 -27.034 -14.479 1.00 49.99 169 GLY C N 1
ATOM 5095 C CA . GLY C 1 169 ? 42.109 -26.980 -15.063 1.00 53.25 169 GLY C CA 1
ATOM 5096 C C . GLY C 1 169 ? 41.191 -27.912 -14.305 1.00 50.56 169 GLY C C 1
ATOM 5097 O O . GLY C 1 169 ? 41.625 -28.979 -13.859 1.00 52.26 169 GLY C O 1
ATOM 5098 N N . ILE C 1 170 ? 39.932 -27.518 -14.133 1.00 48.90 170 ILE C N 1
ATOM 5099 C CA . ILE C 1 170 ? 38.984 -28.277 -13.323 1.00 54.29 170 ILE C CA 1
ATOM 5100 C C . ILE C 1 170 ? 38.182 -29.204 -14.220 1.00 53.29 170 ILE C C 1
ATOM 5101 O O . ILE C 1 170 ? 37.472 -28.753 -15.127 1.00 47.97 170 ILE C O 1
ATOM 5106 N N . ALA C 1 171 ? 38.296 -30.500 -13.961 1.00 53.59 171 ALA C N 1
ATOM 5107 C CA . ALA C 1 171 ? 37.557 -31.495 -14.721 1.00 52.99 171 ALA C CA 1
ATOM 5108 C C . ALA C 1 171 ? 36.126 -31.571 -14.197 1.00 52.15 171 ALA C C 1
ATOM 5109 O O . ALA C 1 171 ? 35.905 -31.789 -13.000 1.00 57.54 171 ALA C O 1
ATOM 5111 N N . LEU C 1 172 ? 35.158 -31.358 -15.082 1.00 46.70 172 LEU C N 1
ATOM 5112 C CA . LEU C 1 172 ? 33.744 -31.398 -14.739 1.00 49.83 172 LEU C CA 1
ATOM 5113 C C . LEU C 1 172 ? 33.058 -32.553 -15.449 1.00 52.57 172 LEU C C 1
ATOM 5114 O O . LEU C 1 172 ? 33.350 -32.841 -16.616 1.00 50.25 172 LEU C O 1
ATOM 5119 N N . LYS C 1 173 ? 32.153 -33.209 -14.730 1.00 50.68 173 LYS C N 1
ATOM 5120 C CA . LYS C 1 173 ? 31.208 -34.153 -15.307 1.00 55.23 173 LYS C CA 1
ATOM 5121 C C . LYS C 1 173 ? 29.821 -33.656 -14.922 1.00 56.92 173 LYS C C 1
ATOM 5122 O O . LYS C 1 173 ? 29.604 -33.244 -13.779 1.00 55.00 173 LYS C O 1
ATOM 5128 N N . GLN C 1 174 ? 28.898 -33.684 -15.877 1.00 70.72 174 GLN C N 1
ATOM 5129 C CA . GLN C 1 174 ? 27.584 -33.086 -15.704 1.00 69.11 174 GLN C CA 1
ATOM 5130 C C . GLN C 1 174 ? 26.717 -33.905 -14.747 1.00 60.34 174 GLN C C 1
ATOM 5131 O O . GLN C 1 174 ? 26.824 -35.132 -14.658 1.00 59.86 174 GLN C O 1
ATOM 5137 N N . ILE C 1 175 ? 25.844 -33.207 -14.022 1.00 57.91 175 ILE C N 1
ATOM 5138 C CA . ILE C 1 175 ? 24.944 -33.864 -13.080 1.00 56.58 175 ILE C CA 1
ATOM 5139 C C . ILE C 1 175 ? 23.865 -34.643 -13.820 1.00 59.20 175 ILE C C 1
ATOM 5140 O O . ILE C 1 175 ? 23.272 -34.152 -14.794 1.00 57.22 175 ILE C O 1
ATOM 5145 N N . GLU C 1 176 ? 23.622 -35.869 -13.349 1.00 56.11 176 GLU C N 1
ATOM 5146 C CA . GLU C 1 176 ? 22.585 -36.795 -13.807 1.00 58.72 176 GLU C CA 1
ATOM 5147 C C . GLU C 1 176 ? 21.241 -36.334 -13.226 1.00 55.98 176 GLU C C 1
ATOM 5148 O O . GLU C 1 176 ? 20.825 -36.705 -12.128 1.00 54.97 176 GLU C O 1
ATOM 5154 N N . LEU C 1 177 ? 20.578 -35.442 -13.951 1.00 52.31 177 LEU C N 1
ATOM 5155 C CA . LEU C 1 177 ? 19.300 -34.910 -13.500 1.00 50.50 177 LEU C CA 1
ATOM 5156 C C . LEU C 1 177 ? 18.465 -34.562 -14.725 1.00 45.14 177 LEU C C 1
ATOM 5157 O O . LEU C 1 177 ? 18.926 -33.817 -15.593 1.00 49.06 177 LEU C O 1
ATOM 5162 N N . HIS C 1 178 ? 17.227 -35.046 -14.775 1.00 40.87 178 HIS C N 1
ATOM 5163 C CA . HIS C 1 178 ? 16.324 -34.688 -15.859 1.00 40.55 178 HIS C CA 1
ATOM 5164 C C . HIS C 1 178 ? 15.004 -34.188 -15.294 1.00 41.99 178 HIS C C 1
ATOM 5165 O O . HIS C 1 178 ? 14.623 -34.521 -14.167 1.00 35.54 178 HIS C O 1
ATOM 5172 N N . TYR C 1 179 ? 14.317 -33.368 -16.099 1.00 38.80 179 TYR C N 1
ATOM 5173 C CA . TYR C 1 179 ? 13.073 -32.706 -15.729 1.00 38.79 179 TYR C CA 1
ATOM 5174 C C . TYR C 1 179 ? 11.839 -33.342 -16.380 1.00 42.48 179 TYR C C 1
ATOM 5175 O O . TYR C 1 179 ? 10.746 -32.776 -16.299 1.00 39.68 179 TYR C O 1
ATOM 5184 N N . GLY C 1 180 ? 11.975 -34.519 -16.990 1.00 39.42 180 GLY C N 1
ATOM 5185 C CA . GLY C 1 180 ? 10.842 -35.172 -17.619 1.00 40.57 180 GLY C CA 1
ATOM 5186 C C . GLY C 1 180 ? 10.729 -34.877 -19.107 1.00 45.41 180 GLY C C 1
ATOM 5187 O O . GLY C 1 180 ? 11.243 -33.890 -19.619 1.00 40.64 180 GLY C O 1
ATOM 5188 N N . ALA C 1 181 ? 10.031 -35.773 -19.811 1.00 46.39 181 ALA C N 1
ATOM 5189 C CA . ALA C 1 181 ? 10.001 -35.709 -21.270 1.00 47.97 181 ALA C CA 1
ATOM 5190 C C . ALA C 1 181 ? 9.505 -34.357 -21.776 1.00 53.91 181 ALA C C 1
ATOM 5191 O O . ALA C 1 181 ? 10.117 -33.759 -22.666 1.00 48.89 181 ALA C O 1
ATOM 5193 N N . GLU C 1 182 ? 8.401 -33.853 -21.217 1.00 53.47 182 GLU C N 1
ATOM 5194 C CA . GLU C 1 182 ? 7.827 -32.613 -21.730 1.00 52.27 182 GLU C CA 1
ATOM 5195 C C . GLU C 1 182 ? 8.788 -31.447 -21.560 1.00 50.96 182 GLU C C 1
ATOM 5196 O O . GLU C 1 182 ? 9.149 -30.769 -22.529 1.00 52.71 182 GLU C O 1
ATOM 5202 N N . PHE C 1 183 ? 9.244 -31.219 -20.331 1.00 49.06 183 PHE C N 1
ATOM 5203 C CA . PHE C 1 183 ? 10.084 -30.055 -20.085 1.00 52.35 183 PHE C CA 1
ATOM 5204 C C . PHE C 1 183 ? 11.417 -30.177 -20.812 1.00 51.99 183 PHE C C 1
ATOM 5205 O O . PHE C 1 183 ? 11.964 -29.176 -21.293 1.00 46.48 183 PHE C O 1
ATOM 5213 N N . GLU C 1 184 ? 11.974 -31.389 -20.870 1.00 50.76 184 GLU C N 1
ATOM 5214 C CA . GLU C 1 184 ? 13.239 -31.561 -21.569 1.00 46.52 184 GLU C CA 1
ATOM 5215 C C . GLU C 1 184 ? 13.096 -31.236 -23.054 1.00 47.15 184 GLU C C 1
ATOM 5216 O O . GLU C 1 184 ? 14.050 -30.758 -23.678 1.00 47.61 184 GLU C O 1
ATOM 5222 N N . SER C 1 185 ? 11.926 -31.507 -23.640 1.00 48.62 185 SER C N 1
ATOM 5223 C CA . SER C 1 185 ? 11.706 -31.138 -25.036 1.00 49.55 185 SER C CA 1
ATOM 5224 C C . SER C 1 185 ? 11.724 -29.622 -25.207 1.00 51.98 185 SER C C 1
ATOM 5225 O O . SER C 1 185 ? 12.325 -29.101 -26.155 1.00 52.18 185 SER C O 1
ATOM 5228 N N . LEU C 1 186 ? 11.096 -28.897 -24.277 1.00 49.39 186 LEU C N 1
ATOM 5229 C CA . LEU C 1 186 ? 11.121 -27.438 -24.324 1.00 50.37 186 LEU C CA 1
ATOM 5230 C C . LEU C 1 186 ? 12.544 -26.899 -24.185 1.00 53.31 186 LEU C C 1
ATOM 5231 O O . LEU C 1 186 ? 12.910 -25.920 -24.847 1.00 52.35 186 LEU C O 1
ATOM 5236 N N . ILE C 1 187 ? 13.357 -27.508 -23.312 1.00 48.83 187 ILE C N 1
ATOM 5237 C CA . ILE C 1 187 ? 14.755 -27.092 -23.182 1.00 45.66 187 ILE C CA 1
ATOM 5238 C C . ILE C 1 187 ? 15.489 -27.282 -24.500 1.00 52.72 187 ILE C C 1
ATOM 5239 O O . ILE C 1 187 ? 16.201 -26.384 -24.976 1.00 47.89 187 ILE C O 1
ATOM 5244 N N . HIS C 1 188 ? 15.352 -28.469 -25.091 1.00 55.47 188 HIS C N 1
ATOM 5245 C CA . HIS C 1 188 ? 16.038 -28.762 -26.344 1.00 58.05 188 HIS C CA 1
ATOM 5246 C C . HIS C 1 188 ? 15.598 -27.802 -27.448 1.00 59.54 188 HIS C C 1
ATOM 5247 O O . HIS C 1 188 ? 16.393 -27.451 -28.331 1.00 66.22 188 HIS C O 1
ATOM 5254 N N . GLU C 1 189 ? 14.342 -27.355 -27.407 1.00 59.12 189 GLU C N 1
ATOM 5255 C CA . GLU C 1 189 ? 13.859 -26.397 -28.398 1.00 64.25 189 GLU C CA 1
ATOM 5256 C C . GLU C 1 189 ? 14.528 -25.033 -28.249 1.00 65.09 189 GLU C C 1
ATOM 5257 O O . GLU C 1 189 ? 14.818 -24.372 -29.253 1.00 59.63 189 GLU C O 1
ATOM 5263 N N . LEU C 1 190 ? 14.765 -24.581 -27.012 1.00 55.86 190 LEU C N 1
ATOM 5264 C CA . LEU C 1 190 ? 15.287 -23.232 -26.810 1.00 50.73 190 LEU C CA 1
ATOM 5265 C C . LEU C 1 190 ? 16.804 -23.162 -26.789 1.00 54.66 190 LEU C C 1
ATOM 5266 O O . LEU C 1 190 ? 17.357 -22.086 -27.047 1.00 53.28 190 LEU C O 1
ATOM 5271 N N . GLU C 1 191 ? 17.480 -24.274 -26.501 1.00 55.39 191 GLU C N 1
ATOM 5272 C CA . GLU C 1 191 ? 18.940 -24.288 -26.423 1.00 56.64 191 GLU C CA 1
ATOM 5273 C C . GLU C 1 191 ? 19.624 -23.634 -27.618 1.00 55.33 191 GLU C C 1
ATOM 5274 O O . GLU C 1 191 ? 20.624 -22.927 -27.406 1.00 56.75 191 GLU C O 1
ATOM 5280 N N . PRO C 1 192 ? 19.233 -23.860 -28.903 1.00 60.46 192 PRO C N 1
ATOM 5281 C CA . PRO C 1 192 ? 19.886 -23.160 -30.001 1.00 55.81 192 PRO C CA 1
ATOM 5282 C C . PRO C 1 192 ? 20.034 -21.670 -29.747 1.00 58.29 192 PRO C C 1
ATOM 5283 O O . PRO C 1 192 ? 21.142 -21.132 -29.943 1.00 59.29 192 PRO C O 1
ATOM 5287 N N . MET C 1 193 ? 18.954 -21.011 -29.320 1.00 56.20 193 MET C N 1
ATOM 5288 C CA . MET C 1 193 ? 19.008 -19.561 -29.159 1.00 57.16 193 MET C CA 1
ATOM 5289 C C . MET C 1 193 ? 20.138 -19.117 -28.245 1.00 61.41 193 MET C C 1
ATOM 5290 O O . MET C 1 193 ? 20.580 -17.966 -28.342 1.00 61.46 193 MET C O 1
ATOM 5295 N N . PHE C 1 194 ? 20.609 -20.004 -27.366 1.00 72.75 194 PHE C N 1
ATOM 5296 C CA . PHE C 1 194 ? 21.492 -19.660 -26.259 1.00 59.58 194 PHE C CA 1
ATOM 5297 C C . PHE C 1 194 ? 22.894 -20.226 -26.439 1.00 61.91 194 PHE C C 1
ATOM 5298 O O . PHE C 1 194 ? 23.676 -20.259 -25.479 1.00 64.24 194 PHE C O 1
ATOM 5306 N N . ALA C 1 195 ? 23.227 -20.672 -27.645 1.00 65.35 195 ALA C N 1
ATOM 5307 C CA . ALA C 1 195 ? 24.430 -21.472 -27.845 1.00 79.58 195 ALA C CA 1
ATOM 5308 C C . ALA C 1 195 ? 25.734 -20.685 -27.722 1.00 109.64 195 ALA C C 1
ATOM 5309 O O . ALA C 1 195 ? 26.805 -21.289 -27.870 1.00 90.38 195 ALA C O 1
ATOM 5311 N N . GLU C 1 196 ? 25.703 -19.382 -27.465 1.00 102.85 196 GLU C N 1
ATOM 5312 C CA . GLU C 1 196 ? 26.873 -18.543 -27.698 1.00 117.68 196 GLU C CA 1
ATOM 5313 C C . GLU C 1 196 ? 27.358 -17.835 -26.431 1.00 111.91 196 GLU C C 1
ATOM 5314 O O . GLU C 1 196 ? 27.810 -16.689 -26.495 1.00 199.78 196 GLU C O 1
ATOM 5320 N N . GLN C 1 197 ? 27.280 -18.486 -25.268 1.00 86.88 197 GLN C N 1
ATOM 5321 C CA . GLN C 1 197 ? 27.480 -17.770 -24.013 1.00 81.37 197 GLN C CA 1
ATOM 5322 C C . GLN C 1 197 ? 28.512 -18.473 -23.133 1.00 73.26 197 GLN C C 1
ATOM 5323 O O . GLN C 1 197 ? 29.027 -19.546 -23.463 1.00 74.06 197 GLN C O 1
ATOM 5329 N N . ALA C 1 198 ? 28.837 -17.824 -22.009 1.00 95.91 198 ALA C N 1
ATOM 5330 C CA . ALA C 1 198 ? 29.759 -18.398 -21.032 1.00 74.93 198 ALA C CA 1
ATOM 5331 C C . ALA C 1 198 ? 29.092 -19.471 -20.182 1.00 61.31 198 ALA C C 1
ATOM 5332 O O . ALA C 1 198 ? 29.756 -20.421 -19.751 1.00 58.92 198 ALA C O 1
ATOM 5334 N N . VAL C 1 199 ? 27.810 -19.321 -19.930 1.00 52.60 199 VAL C N 1
ATOM 5335 C CA . VAL C 1 199 ? 26.978 -20.267 -19.206 1.00 52.19 199 VAL C CA 1
ATOM 5336 C C . VAL C 1 199 ? 26.396 -21.250 -20.213 1.00 48.67 199 VAL C C 1
ATOM 5337 O O . VAL C 1 199 ? 26.272 -20.941 -21.399 1.00 39.67 199 VAL C O 1
ATOM 5341 N N . SER C 1 200 ? 26.072 -22.463 -19.766 1.00 40.46 200 SER C N 1
ATOM 5342 C CA . SER C 1 200 ? 25.581 -23.475 -20.689 1.00 36.79 200 SER C CA 1
ATOM 5343 C C . SER C 1 200 ? 24.238 -23.072 -21.298 1.00 40.07 200 SER C C 1
ATOM 5344 O O . SER C 1 200 ? 23.381 -22.472 -20.634 1.00 36.53 200 SER C O 1
ATOM 5347 N N . ALA C 1 201 ? 24.042 -23.447 -22.569 1.00 40.24 201 ALA C N 1
ATOM 5348 C CA . ALA C 1 201 ? 22.759 -23.213 -23.233 1.00 44.65 201 ALA C CA 1
ATOM 5349 C C . ALA C 1 201 ? 21.612 -23.860 -22.472 1.00 44.22 201 ALA C C 1
ATOM 5350 O O . ALA C 1 201 ? 20.521 -23.278 -22.375 1.00 42.11 201 ALA C O 1
ATOM 5352 N N . ARG C 1 202 ? 21.843 -25.058 -21.903 1.00 41.71 202 ARG C N 1
ATOM 5353 C CA . ARG C 1 202 ? 20.792 -25.728 -21.145 1.00 39.10 202 ARG C CA 1
ATOM 5354 C C . ARG C 1 202 ? 20.328 -24.863 -19.977 1.00 36.77 202 ARG C C 1
ATOM 5355 O O . ARG C 1 202 ? 19.122 -24.651 -19.788 1.00 39.61 202 ARG C O 1
ATOM 5363 N N . ALA C 1 203 ? 21.271 -24.340 -19.184 1.00 34.93 203 ALA C N 1
ATOM 5364 C CA . ALA C 1 203 ? 20.888 -23.515 -18.040 1.00 37.25 203 ALA C CA 1
ATOM 5365 C C . ALA C 1 203 ? 20.145 -22.260 -18.491 1.00 39.80 203 ALA C C 1
ATOM 5366 O O . ALA C 1 203 ? 19.138 -21.868 -17.890 1.00 41.78 203 ALA C O 1
ATOM 5368 N N . LEU C 1 204 ? 20.625 -21.622 -19.552 1.00 38.00 204 LEU C N 1
ATOM 5369 C CA . LEU C 1 204 ? 19.949 -20.422 -20.046 1.00 43.85 204 LEU C CA 1
ATOM 5370 C C . LEU C 1 204 ? 18.524 -20.741 -20.483 1.00 47.59 204 LEU C C 1
ATOM 5371 O O . LEU C 1 204 ? 17.588 -20.003 -20.155 1.00 44.78 204 LEU C O 1
ATOM 5376 N N . ALA C 1 205 ? 18.335 -21.868 -21.180 1.00 42.19 205 ALA C N 1
ATOM 5377 C CA . ALA C 1 205 ? 16.992 -22.256 -21.596 1.00 45.90 205 ALA C CA 1
ATOM 5378 C C . ALA C 1 205 ? 16.090 -22.498 -20.391 1.00 49.72 205 ALA C C 1
ATOM 5379 O O . ALA C 1 205 ? 14.949 -22.021 -20.353 1.00 44.50 205 ALA C O 1
ATOM 5381 N N . ILE C 1 206 ? 16.593 -23.206 -19.377 1.00 42.58 206 ILE C N 1
ATOM 5382 C CA . ILE C 1 206 ? 15.790 -23.419 -18.175 1.00 46.06 206 ILE C CA 1
ATOM 5383 C C . ILE C 1 206 ? 15.410 -22.084 -17.542 1.00 50.35 206 ILE C C 1
ATOM 5384 O O . ILE C 1 206 ? 14.251 -21.862 -17.171 1.00 50.80 206 ILE C O 1
ATOM 5389 N N . ARG C 1 207 ? 16.373 -21.167 -17.423 1.00 47.31 207 ARG C N 1
ATOM 5390 C CA . ARG C 1 207 ? 16.071 -19.868 -16.835 1.00 53.06 207 ARG C CA 1
ATOM 5391 C C . ARG C 1 207 ? 15.023 -19.134 -17.667 1.00 56.93 207 ARG C C 1
ATOM 5392 O O . ARG C 1 207 ? 14.056 -18.587 -17.124 1.00 56.73 207 ARG C O 1
ATOM 5400 N N . ALA C 1 208 ? 15.171 -19.161 -18.993 1.00 56.62 208 ALA C N 1
ATOM 5401 C CA . ALA C 1 208 ? 14.165 -18.567 -19.870 1.00 55.44 208 ALA C CA 1
ATOM 5402 C C . ALA C 1 208 ? 12.788 -19.180 -19.629 1.00 54.51 208 ALA C C 1
ATOM 5403 O O . ALA C 1 208 ? 11.788 -18.460 -19.512 1.00 53.12 208 ALA C O 1
ATOM 5405 N N . LEU C 1 209 ? 12.715 -20.515 -19.536 1.00 54.92 209 LEU C N 1
ATOM 5406 C CA . LEU C 1 209 ? 11.421 -21.145 -19.284 1.00 52.51 209 LEU C CA 1
ATOM 5407 C C . LEU C 1 209 ? 10.865 -20.754 -17.926 1.00 54.69 209 LEU C C 1
ATOM 5408 O O . LEU C 1 209 ? 9.645 -20.623 -17.776 1.00 55.66 209 LEU C O 1
ATOM 5413 N N . GLU C 1 210 ? 11.736 -20.552 -16.937 1.00 54.49 210 GLU C N 1
ATOM 5414 C CA . GLU C 1 210 ? 11.323 -20.061 -15.629 1.00 60.49 210 GLU C CA 1
ATOM 5415 C C . GLU C 1 210 ? 10.996 -18.575 -15.636 1.00 64.28 210 GLU C C 1
ATOM 5416 O O . GLU C 1 210 ? 10.592 -18.045 -14.593 1.00 65.15 210 GLU C O 1
ATOM 5422 N N . ASN C 1 211 ? 11.194 -17.899 -16.769 1.00 63.66 211 ASN C N 1
ATOM 5423 C CA . ASN C 1 211 ? 10.876 -16.484 -16.930 1.00 74.23 211 ASN C CA 1
ATOM 5424 C C . ASN C 1 211 ? 11.825 -15.612 -16.109 1.00 69.18 211 ASN C C 1
ATOM 5425 O O . ASN C 1 211 ? 11.427 -14.618 -15.499 1.00 76.24 211 ASN C O 1
ATOM 5430 N N . ASP C 1 212 ? 13.088 -16.008 -16.105 1.00 66.78 212 ASP C N 1
ATOM 5431 C CA . ASP C 1 212 ? 14.178 -15.224 -15.544 1.00 73.26 212 ASP C CA 1
ATOM 5432 C C . ASP C 1 212 ? 14.367 -13.912 -16.310 1.00 88.83 212 ASP C C 1
ATOM 5433 O O . ASP C 1 212 ? 14.755 -13.914 -17.483 1.00 78.52 212 ASP C O 1
ATOM 5438 N N . ARG C 1 213 ? 14.092 -12.789 -15.625 1.00 89.68 213 ARG C N 1
ATOM 5439 C CA . ARG C 1 213 ? 13.987 -11.489 -16.294 1.00 90.77 213 ARG C CA 1
ATOM 5440 C C . ARG C 1 213 ? 15.308 -11.051 -16.919 1.00 86.51 213 ARG C C 1
ATOM 5441 O O . ARG C 1 213 ? 15.329 -10.579 -18.061 1.00 85.39 213 ARG C O 1
ATOM 5449 N N . LEU C 1 214 ? 16.405 -11.247 -16.184 1.00 83.22 214 LEU C N 1
ATOM 5450 C CA . LEU C 1 214 ? 17.740 -10.922 -16.748 1.00 85.25 214 LEU C CA 1
ATOM 5451 C C . LEU C 1 214 ? 17.894 -11.667 -18.082 1.00 82.67 214 LEU C C 1
ATOM 5452 O O . LEU C 1 214 ? 18.274 -11.020 -19.082 1.00 76.37 214 LEU C O 1
ATOM 5457 N N . VAL C 1 215 ? 17.597 -12.971 -18.097 1.00 75.23 215 VAL C N 1
ATOM 5458 C CA . VAL C 1 215 ? 17.793 -13.749 -19.322 1.00 73.03 215 VAL C CA 1
ATOM 5459 C C . VAL C 1 215 ? 16.833 -13.286 -20.412 1.00 74.39 215 VAL C C 1
ATOM 5460 O O . VAL C 1 215 ? 17.222 -13.119 -21.573 1.00 71.33 215 VAL C O 1
ATOM 5464 N N . ILE C 1 216 ? 15.563 -13.093 -20.051 1.00 76.28 216 ILE C N 1
ATOM 5465 C CA . ILE C 1 216 ? 14.532 -12.780 -21.033 1.00 81.08 216 ILE C CA 1
ATOM 5466 C C . ILE C 1 216 ? 14.786 -11.412 -21.657 1.00 100.06 216 ILE C C 1
ATOM 5467 O O . ILE C 1 216 ? 14.666 -11.234 -22.874 1.00 98.38 216 ILE C O 1
ATOM 5472 N N . ASN C 1 217 ? 15.160 -10.432 -20.833 1.00 90.39 217 ASN C N 1
ATOM 5473 C CA . ASN C 1 217 ? 15.240 -9.048 -21.286 1.00 113.60 217 ASN C CA 1
ATOM 5474 C C . ASN C 1 217 ? 16.356 -8.835 -22.299 1.00 108.28 217 ASN C C 1
ATOM 5475 O O . ASN C 1 217 ? 16.346 -7.835 -23.032 1.00 82.99 217 ASN C O 1
ATOM 5480 N N . GLY C 1 218 ? 17.327 -9.738 -22.345 1.00 91.48 218 GLY C N 1
ATOM 5481 C CA . GLY C 1 218 ? 18.359 -9.697 -23.351 1.00 81.84 218 GLY C CA 1
ATOM 5482 C C . GLY C 1 218 ? 18.003 -10.370 -24.653 1.00 79.17 218 GLY C C 1
ATOM 5483 O O . GLY C 1 218 ? 18.857 -10.485 -25.535 1.00 80.16 218 GLY C O 1
ATOM 5484 N N . LEU C 1 219 ? 16.764 -10.825 -24.803 1.00 81.21 219 LEU C N 1
ATOM 5485 C CA . LEU C 1 219 ? 16.359 -11.567 -25.988 1.00 81.70 219 LEU C CA 1
ATOM 5486 C C . LEU C 1 219 ? 15.744 -10.656 -27.045 1.00 91.91 219 LEU C C 1
ATOM 5487 O O . LEU C 1 219 ? 15.151 -9.619 -26.736 1.00 85.60 219 LEU C O 1
ATOM 5492 N N . LYS C 1 220 ? 15.881 -11.072 -28.302 1.00 115.01 220 LYS C N 1
ATOM 5493 C CA . LYS C 1 220 ? 15.158 -10.446 -29.399 1.00 109.95 220 LYS C CA 1
ATOM 5494 C C . LYS C 1 220 ? 13.661 -10.713 -29.272 1.00 99.22 220 LYS C C 1
ATOM 5495 O O . LYS C 1 220 ? 13.231 -11.647 -28.600 1.00 80.66 220 LYS C O 1
ATOM 5501 N N . GLU C 1 221 ? 12.865 -9.907 -29.971 1.00 79.05 221 GLU C N 1
ATOM 5502 C CA . GLU C 1 221 ? 11.421 -10.111 -29.990 1.00 78.12 221 GLU C CA 1
ATOM 5503 C C . GLU C 1 221 ? 11.039 -11.358 -30.788 1.00 73.23 221 GLU C C 1
ATOM 5504 O O . GLU C 1 221 ? 11.798 -11.837 -31.643 1.00 68.30 221 GLU C O 1
ATOM 5510 N N . ARG C 1 224 ? 12.026 -13.992 -28.073 1.00 70.27 224 ARG C N 1
ATOM 5511 C CA . ARG C 1 224 ? 11.352 -13.759 -26.797 1.00 71.78 224 ARG C CA 1
ATOM 5512 C C . ARG C 1 224 ? 9.896 -14.177 -26.897 1.00 75.22 224 ARG C C 1
ATOM 5513 O O . ARG C 1 224 ? 9.325 -14.735 -25.962 1.00 71.31 224 ARG C O 1
ATOM 5521 N N . GLN C 1 225 ? 9.296 -13.882 -28.047 1.00 80.45 225 GLN C N 1
ATOM 5522 C CA . GLN C 1 225 ? 7.965 -14.392 -28.338 1.00 84.62 225 GLN C CA 1
ATOM 5523 C C . GLN C 1 225 ? 7.974 -15.915 -28.369 1.00 77.27 225 GLN C C 1
ATOM 5524 O O . GLN C 1 225 ? 7.021 -16.561 -27.920 1.00 83.30 225 GLN C O 1
ATOM 5530 N N . ASN C 1 226 ? 9.051 -16.500 -28.895 1.00 75.74 226 ASN C N 1
ATOM 5531 C CA . ASN C 1 226 ? 9.178 -17.948 -28.953 1.00 77.18 226 ASN C CA 1
ATOM 5532 C C . ASN C 1 226 ? 9.212 -18.542 -27.554 1.00 76.94 226 ASN C C 1
ATOM 5533 O O . ASN C 1 226 ? 8.554 -19.553 -27.282 1.00 73.58 226 ASN C O 1
ATOM 5538 N N . VAL C 1 227 ? 9.965 -17.910 -26.651 1.00 71.69 227 VAL C N 1
ATOM 5539 C CA . VAL C 1 227 ? 10.019 -18.359 -25.263 1.00 68.32 227 VAL C CA 1
ATOM 5540 C C . VAL C 1 227 ? 8.632 -18.329 -24.641 1.00 72.38 227 VAL C C 1
ATOM 5541 O O . VAL C 1 227 ? 8.166 -19.320 -24.066 1.00 68.50 227 VAL C O 1
ATOM 5545 N N . GLU C 1 228 ? 7.949 -17.189 -24.756 1.00 68.84 228 GLU C N 1
ATOM 5546 C CA . GLU C 1 228 ? 6.672 -17.013 -24.081 1.00 74.01 228 GLU C CA 1
ATOM 5547 C C . GLU C 1 228 ? 5.585 -17.887 -24.690 1.00 75.03 228 GLU C C 1
ATOM 5548 O O . GLU C 1 228 ? 4.616 -18.222 -23.998 1.00 77.43 228 GLU C O 1
ATOM 5554 N N . GLN C 1 229 ? 5.744 -18.294 -25.953 1.00 71.94 229 GLN C N 1
ATOM 5555 C CA . GLN C 1 229 ? 4.820 -19.262 -26.539 1.00 73.25 229 GLN C CA 1
ATOM 5556 C C . GLN C 1 229 ? 4.989 -20.635 -25.891 1.00 74.13 229 GLN C C 1
ATOM 5557 O O . GLN C 1 229 ? 4.004 -21.289 -25.521 1.00 76.38 229 GLN C O 1
ATOM 5563 N N . ARG C 1 230 ? 6.242 -21.081 -25.740 1.00 76.08 230 ARG C N 1
ATOM 5564 C CA . ARG C 1 230 ? 6.512 -22.382 -25.132 1.00 71.64 230 ARG C CA 1
ATOM 5565 C C . ARG C 1 230 ? 6.029 -22.422 -23.690 1.00 71.22 230 ARG C C 1
ATOM 5566 O O . ARG C 1 230 ? 5.569 -23.467 -23.217 1.00 70.25 230 ARG C O 1
ATOM 5574 N N . GLN C 1 231 ? 6.123 -21.291 -22.984 1.00 69.79 231 GLN C N 1
ATOM 5575 C CA . GLN C 1 231 ? 5.603 -21.200 -21.623 1.00 67.94 231 GLN C CA 1
ATOM 5576 C C . GLN C 1 231 ? 4.111 -21.501 -21.591 1.00 76.70 231 GLN C C 1
ATOM 5577 O O . GLN C 1 231 ? 3.641 -22.296 -20.770 1.00 79.40 231 GLN C O 1
ATOM 5583 N N . HIS C 1 232 ? 3.354 -20.907 -22.517 1.00 86.17 232 HIS C N 1
ATOM 5584 C CA . HIS C 1 232 ? 1.909 -21.129 -22.556 1.00 87.70 232 HIS C CA 1
ATOM 5585 C C . HIS C 1 232 ? 1.545 -22.545 -22.995 1.00 84.16 232 HIS C C 1
ATOM 5586 O O . HIS C 1 232 ? 0.495 -23.064 -22.595 1.00 106.08 232 HIS C O 1
ATOM 5593 N N . GLU C 1 233 ? 2.373 -23.178 -23.824 1.00 79.77 233 GLU C N 1
ATOM 5594 C CA . GLU C 1 233 ? 2.075 -24.538 -24.252 1.00 86.48 233 GLU C CA 1
ATOM 5595 C C . GLU C 1 233 ? 2.287 -25.556 -23.139 1.00 92.03 233 GLU C C 1
ATOM 5596 O O . GLU C 1 233 ? 1.715 -26.650 -23.199 1.00 88.23 233 GLU C O 1
ATOM 5602 N N . CYS C 1 234 ? 3.083 -25.223 -22.127 1.00 74.34 234 CYS C N 1
ATOM 5603 C CA . CYS C 1 234 ? 3.489 -26.213 -21.141 1.00 74.14 234 CYS C CA 1
ATOM 5604 C C . CYS C 1 234 ? 2.301 -26.595 -20.266 1.00 73.81 234 CYS C C 1
ATOM 5605 O O . CYS C 1 234 ? 1.718 -25.742 -19.586 1.00 70.97 234 CYS C O 1
ATOM 5608 N N . GLN C 1 235 ? 1.949 -27.885 -20.284 1.00 74.28 235 GLN C N 1
ATOM 5609 C CA . GLN C 1 235 ? 0.756 -28.353 -19.583 1.00 81.54 235 GLN C CA 1
ATOM 5610 C C . GLN C 1 235 ? 0.888 -28.234 -18.073 1.00 71.71 235 GLN C C 1
ATOM 5611 O O . GLN C 1 235 ? -0.122 -28.075 -17.378 1.00 84.46 235 GLN C O 1
ATOM 5617 N N . VAL C 1 236 ? 2.106 -28.328 -17.545 1.00 69.02 236 VAL C N 1
ATOM 5618 C CA . VAL C 1 236 ? 2.316 -28.405 -16.107 1.00 70.68 236 VAL C CA 1
ATOM 5619 C C . VAL C 1 236 ? 3.104 -27.189 -15.652 1.00 65.51 236 VAL C C 1
ATOM 5620 O O . VAL C 1 236 ? 3.816 -26.552 -16.432 1.00 62.61 236 VAL C O 1
ATOM 5624 N N . ASP C 1 237 ? 2.976 -26.881 -14.365 1.00 62.90 237 ASP C N 1
ATOM 5625 C CA . ASP C 1 237 ? 3.493 -25.630 -13.819 1.00 61.37 237 ASP C CA 1
ATOM 5626 C C . ASP C 1 237 ? 5.012 -25.712 -13.701 1.00 59.77 237 ASP C C 1
ATOM 5627 O O . ASP C 1 237 ? 5.547 -26.528 -12.942 1.00 57.40 237 ASP C O 1
ATOM 5632 N N . ILE C 1 238 ? 5.695 -24.846 -14.450 1.00 57.23 238 ILE C N 1
ATOM 5633 C CA . ILE C 1 238 ? 7.150 -24.904 -14.575 1.00 55.19 238 ILE C CA 1
ATOM 5634 C C . ILE C 1 238 ? 7.828 -24.677 -13.229 1.00 55.89 238 ILE C C 1
ATOM 5635 O O . ILE C 1 238 ? 8.712 -25.445 -12.834 1.00 52.37 238 ILE C O 1
ATOM 5640 N N . ASP C 1 239 ? 7.424 -23.629 -12.505 1.00 56.39 239 ASP C N 1
ATOM 5641 C CA . ASP C 1 239 ? 8.063 -23.330 -11.228 1.00 58.01 239 ASP C CA 1
ATOM 5642 C C . ASP C 1 239 ? 7.964 -24.505 -10.265 1.00 57.36 239 ASP C C 1
ATOM 5643 O O . ASP C 1 239 ? 8.946 -24.847 -9.590 1.00 53.64 239 ASP C O 1
ATOM 5648 N N . LEU C 1 240 ? 6.789 -25.132 -10.215 1.00 54.63 240 LEU C N 1
ATOM 5649 C CA . LEU C 1 240 ? 6.608 -26.312 -9.333 1.00 55.60 240 LEU C CA 1
ATOM 5650 C C . LEU C 1 240 ? 7.504 -27.452 -9.831 1.00 50.92 240 LEU C C 1
ATOM 5651 O O . LEU C 1 240 ? 8.224 -28.043 -8.999 1.00 48.66 240 LEU C O 1
ATOM 5656 N N . LEU C 1 241 ? 7.476 -27.729 -11.136 1.00 46.69 241 LEU C N 1
ATOM 5657 C CA . LEU C 1 241 ? 8.232 -28.856 -11.681 1.00 49.65 241 LEU C CA 1
ATOM 5658 C C . LEU C 1 241 ? 9.711 -28.751 -11.345 1.00 45.47 241 LEU C C 1
ATOM 5659 O O . LEU C 1 241 ? 10.301 -29.676 -10.775 1.00 45.87 241 LEU C O 1
ATOM 5664 N N . VAL C 1 242 ? 10.322 -27.619 -11.679 1.00 47.12 242 VAL C N 1
ATOM 5665 C CA . VAL C 1 242 ? 11.763 -27.469 -11.510 1.00 44.83 242 VAL C CA 1
ATOM 5666 C C . VAL C 1 242 ? 12.157 -27.623 -10.043 1.00 48.90 242 VAL C C 1
ATOM 5667 O O . VAL C 1 242 ? 13.144 -28.293 -9.714 1.00 41.09 242 VAL C O 1
ATOM 5671 N N . ALA C 1 243 ? 11.390 -27.008 -9.143 1.00 47.49 243 ALA C N 1
ATOM 5672 C CA . ALA C 1 243 ? 11.677 -27.111 -7.716 1.00 48.59 243 ALA C CA 1
ATOM 5673 C C . ALA C 1 243 ? 11.509 -28.541 -7.219 1.00 45.73 243 ALA C C 1
ATOM 5674 O O . ALA C 1 243 ? 12.366 -29.060 -6.496 1.00 43.69 243 ALA C O 1
ATOM 5676 N N . ASN C 1 244 ? 10.397 -29.188 -7.583 1.00 43.70 244 ASN C N 1
ATOM 5677 C CA . ASN C 1 244 ? 10.137 -30.546 -7.105 1.00 47.85 244 ASN C CA 1
ATOM 5678 C C . ASN C 1 244 ? 11.210 -31.514 -7.580 1.00 45.68 244 ASN C C 1
ATOM 5679 O O . ASN C 1 244 ? 11.660 -32.378 -6.816 1.00 41.29 244 ASN C O 1
ATOM 5684 N N . VAL C 1 245 ? 11.626 -31.381 -8.843 1.00 42.56 245 VAL C N 1
ATOM 5685 C CA . VAL C 1 245 ? 12.655 -32.257 -9.402 1.00 41.51 245 VAL C CA 1
ATOM 5686 C C . VAL C 1 245 ? 13.957 -32.107 -8.631 1.00 39.11 245 VAL C C 1
ATOM 5687 O O . VAL C 1 245 ? 14.598 -33.097 -8.266 1.00 36.61 245 VAL C O 1
ATOM 5691 N N . ARG C 1 246 ? 14.358 -30.862 -8.361 1.00 37.46 246 ARG C N 1
ATOM 5692 C CA . ARG C 1 246 ? 15.602 -30.628 -7.635 1.00 37.46 246 ARG C CA 1
ATOM 5693 C C . ARG C 1 246 ? 15.520 -31.120 -6.197 1.00 39.41 246 ARG C C 1
ATOM 5694 O O . ARG C 1 246 ? 16.475 -31.712 -5.684 1.00 37.92 246 ARG C O 1
ATOM 5702 N N . TYR C 1 247 ? 14.405 -30.861 -5.517 1.00 43.82 247 TYR C N 1
ATOM 5703 C CA . TYR C 1 247 ? 14.307 -31.297 -4.129 1.00 42.12 247 TYR C CA 1
ATOM 5704 C C . TYR C 1 247 ? 14.240 -32.816 -4.022 1.00 41.29 247 TYR C C 1
ATOM 5705 O O . TYR C 1 247 ? 14.794 -33.393 -3.084 1.00 39.75 247 TYR C O 1
ATOM 5714 N N . THR C 1 248 ? 13.604 -33.482 -4.989 1.00 41.84 248 THR C N 1
ATOM 5715 C CA . THR C 1 248 ? 13.605 -34.943 -5.001 1.00 41.90 248 THR C CA 1
ATOM 5716 C C . THR C 1 248 ? 15.010 -35.498 -5.215 1.00 39.75 248 THR C C 1
ATOM 5717 O O . THR C 1 248 ? 15.411 -36.483 -4.577 1.00 37.82 248 THR C O 1
ATOM 5721 N N . TYR C 1 249 ? 15.760 -34.899 -6.139 1.00 37.16 249 TYR C N 1
ATOM 5722 C CA . TYR C 1 249 ? 17.137 -35.328 -6.373 1.00 37.74 249 TYR C CA 1
ATOM 5723 C C . TYR C 1 249 ? 17.982 -35.150 -5.110 1.00 39.81 249 TYR C C 1
ATOM 5724 O O . TYR C 1 249 ? 18.714 -36.063 -4.697 1.00 40.55 249 TYR C O 1
ATOM 5733 N N . LEU C 1 250 ? 17.870 -33.984 -4.471 1.00 33.79 250 LEU C N 1
ATOM 5734 C CA . LEU C 1 250 ? 18.712 -33.689 -3.318 1.00 36.74 250 LEU C CA 1
ATOM 5735 C C . LEU C 1 250 ? 18.364 -34.568 -2.121 1.00 42.51 250 LEU C C 1
ATOM 5736 O O . LEU C 1 250 ? 19.260 -34.987 -1.375 1.00 36.76 250 LEU C O 1
ATOM 5741 N N . HIS C 1 251 ? 17.070 -34.810 -1.895 1.00 39.71 251 HIS C N 1
ATOM 5742 C CA . HIS C 1 251 ? 16.683 -35.693 -0.797 1.00 43.67 251 HIS C CA 1
ATOM 5743 C C . HIS C 1 251 ? 17.280 -37.075 -0.979 1.00 43.03 251 HIS C C 1
ATOM 5744 O O . HIS C 1 251 ? 17.772 -37.672 -0.014 1.00 44.43 251 HIS C O 1
ATOM 5751 N N . GLU C 1 252 ? 17.244 -37.591 -2.212 1.00 41.19 252 GLU C N 1
ATOM 5752 C CA . GLU C 1 252 ? 17.801 -38.906 -2.525 1.00 48.42 252 GLU C CA 1
ATOM 5753 C C . GLU C 1 252 ? 19.301 -38.945 -2.289 1.00 46.92 252 GLU C C 1
ATOM 5754 O O . GLU C 1 252 ? 19.823 -39.862 -1.638 1.00 43.42 252 GLU C O 1
ATOM 5760 N N . LEU C 1 253 ? 20.002 -37.955 -2.833 1.00 34.98 253 LEU C N 1
ATOM 5761 C CA . LEU C 1 253 ? 21.433 -37.786 -2.616 1.00 40.24 253 LEU C CA 1
ATOM 5762 C C . LEU C 1 253 ? 21.801 -37.836 -1.146 1.00 40.27 253 LEU C C 1
ATOM 5763 O O . LEU C 1 253 ? 22.718 -38.562 -0.750 1.00 43.95 253 LEU C O 1
ATOM 5768 N N . CYS C 1 254 ? 21.114 -37.046 -0.328 1.00 40.02 254 CYS C N 1
ATOM 5769 C CA . CYS C 1 254 ? 21.524 -36.910 1.058 1.00 44.31 254 CYS C CA 1
ATOM 5770 C C . CYS C 1 254 ? 21.260 -38.193 1.841 1.00 43.05 254 CYS C C 1
ATOM 5771 O O . CYS C 1 254 ? 22.069 -38.563 2.701 1.00 48.40 254 CYS C O 1
ATOM 5774 N N . THR C 1 255 ? 20.185 -38.926 1.517 1.00 46.48 255 THR C N 1
ATOM 5775 C CA . THR C 1 255 ? 19.965 -40.211 2.188 1.00 48.20 255 THR C CA 1
ATOM 5776 C C . THR C 1 255 ? 21.069 -41.216 1.874 1.00 50.21 255 THR C C 1
ATOM 5777 O O . THR C 1 255 ? 21.279 -42.165 2.638 1.00 52.33 255 THR C O 1
ATOM 5781 N N . HIS C 1 256 ? 21.772 -41.053 0.758 1.00 50.42 256 HIS C N 1
ATOM 5782 C CA . HIS C 1 256 ? 22.889 -41.944 0.461 1.00 52.33 256 HIS C CA 1
ATOM 5783 C C . HIS C 1 256 ? 24.223 -41.453 1.008 1.00 49.88 256 HIS C C 1
ATOM 5784 O O . HIS C 1 256 ? 25.076 -42.281 1.342 1.00 45.42 256 HIS C O 1
ATOM 5791 N N . VAL C 1 257 ? 24.430 -40.142 1.149 1.00 39.56 257 VAL C N 1
ATOM 5792 C CA . VAL C 1 257 ? 25.753 -39.655 1.531 1.00 41.17 257 VAL C CA 1
ATOM 5793 C C . VAL C 1 257 ? 25.857 -39.358 3.022 1.00 35.13 257 VAL C C 1
ATOM 5794 O O . VAL C 1 257 ? 26.962 -39.343 3.567 1.00 36.88 257 VAL C O 1
ATOM 5798 N N . ARG C 1 258 ? 24.734 -39.047 3.669 1.00 36.18 258 ARG C N 1
ATOM 5799 C CA . ARG C 1 258 ? 24.713 -38.629 5.065 1.00 38.68 258 ARG C CA 1
ATOM 5800 C C . ARG C 1 258 ? 24.238 -39.776 5.946 1.00 44.59 258 ARG C C 1
ATOM 5801 O O . ARG C 1 258 ? 23.194 -40.376 5.682 1.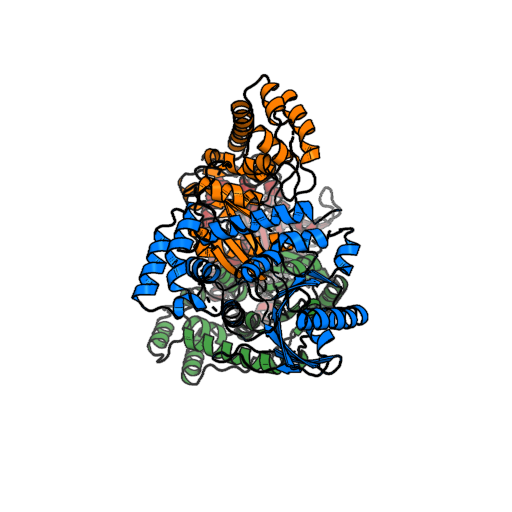00 37.95 258 ARG C O 1
ATOM 5809 N N . ARG C 1 259 ? 25.002 -40.072 6.985 1.00 40.43 259 ARG C N 1
ATOM 5810 C CA . ARG C 1 259 ? 24.594 -41.066 7.973 1.00 40.85 259 ARG C CA 1
ATOM 5811 C C . ARG C 1 259 ? 24.844 -40.541 9.377 1.00 47.25 259 ARG C C 1
ATOM 5812 O O . ARG C 1 259 ? 25.828 -39.837 9.626 1.00 40.31 259 ARG C O 1
ATOM 5820 N N . THR C 1 260 ? 23.945 -40.894 10.294 1.00 56.49 260 THR C N 1
ATOM 5821 C CA . THR C 1 260 ? 24.057 -40.468 11.679 1.00 58.13 260 THR C CA 1
ATOM 5822 C C . THR C 1 260 ? 24.500 -41.627 12.560 1.00 63.45 260 THR C C 1
ATOM 5823 O O . THR C 1 260 ? 24.295 -42.793 12.215 1.00 59.01 260 THR C O 1
ATOM 5827 N N . SER D 1 1 ? 55.228 20.868 -32.654 1.00 50.90 1 SER D N 1
ATOM 5828 C CA . SER D 1 1 ? 54.458 20.632 -31.438 1.00 52.46 1 SER D CA 1
ATOM 5829 C C . SER D 1 1 ? 55.099 19.506 -30.634 1.00 47.33 1 SER D C 1
ATOM 5830 O O . SER D 1 1 ? 55.801 18.661 -31.187 1.00 43.04 1 SER D O 1
ATOM 5833 N N . LYS D 1 2 ? 54.860 19.507 -29.330 1.00 45.45 2 LYS D N 1
ATOM 5834 C CA . LYS D 1 2 ? 55.308 18.432 -28.451 1.00 46.07 2 LYS D CA 1
ATOM 5835 C C . LYS D 1 2 ? 54.087 17.803 -27.800 1.00 43.88 2 LYS D C 1
ATOM 5836 O O . LYS D 1 2 ? 53.354 18.481 -27.074 1.00 44.36 2 LYS D O 1
ATOM 5842 N N . TYR D 1 3 ? 53.864 16.517 -28.067 1.00 39.55 3 TYR D N 1
ATOM 5843 C CA . TYR D 1 3 ? 52.711 15.794 -27.551 1.00 40.36 3 TYR D CA 1
ATOM 5844 C C . TYR D 1 3 ? 53.145 14.852 -26.426 1.00 36.90 3 TYR D C 1
ATOM 5845 O O . TYR D 1 3 ? 54.188 14.204 -26.523 1.00 39.14 3 TYR D O 1
ATOM 5854 N N . GLN D 1 4 ? 52.359 14.799 -25.348 1.00 31.02 4 GLN D N 1
ATOM 5855 C CA . GLN D 1 4 ? 52.605 13.879 -24.229 1.00 32.93 4 GLN D CA 1
ATOM 5856 C C . GLN D 1 4 ? 51.646 12.703 -24.312 1.00 34.16 4 GLN D C 1
ATOM 5857 O O . GLN D 1 4 ? 50.432 12.897 -24.449 1.00 32.17 4 GLN D O 1
ATOM 5863 N N . VAL D 1 5 ? 52.193 11.491 -24.209 1.00 32.29 5 VAL D N 1
ATOM 5864 C CA . VAL D 1 5 ? 51.456 10.264 -24.442 1.00 33.92 5 VAL D CA 1
ATOM 5865 C C . VAL D 1 5 ? 51.686 9.359 -23.238 1.00 29.49 5 VAL D C 1
ATOM 5866 O O . VAL D 1 5 ? 52.831 9.162 -22.816 1.00 31.23 5 VAL D O 1
ATOM 5870 N N . LEU D 1 6 ? 50.602 8.853 -22.672 1.00 30.43 6 LEU D N 1
ATOM 5871 C CA . LEU D 1 6 ? 50.651 7.871 -21.600 1.00 33.74 6 LEU D CA 1
ATOM 5872 C C . LEU D 1 6 ? 50.262 6.522 -22.172 1.00 32.14 6 LEU D C 1
ATOM 5873 O O . LEU D 1 6 ? 49.347 6.437 -22.996 1.00 31.25 6 LEU D O 1
ATOM 5878 N N . THR D 1 7 ? 50.946 5.457 -21.736 1.00 34.05 7 THR D N 1
ATOM 5879 C CA . THR D 1 7 ? 50.624 4.121 -22.198 1.00 31.18 7 THR D CA 1
ATOM 5880 C C . THR D 1 7 ? 50.229 3.271 -20.991 1.00 36.37 7 THR D C 1
ATOM 5881 O O . THR D 1 7 ? 50.939 3.263 -19.977 1.00 30.18 7 THR D O 1
ATOM 5885 N N . VAL D 1 8 ? 49.080 2.611 -21.081 1.00 30.74 8 VAL D N 1
ATOM 5886 C CA . VAL D 1 8 ? 48.518 1.898 -19.922 1.00 35.94 8 VAL D CA 1
ATOM 5887 C C . VAL D 1 8 ? 47.842 0.633 -20.421 1.00 33.74 8 VAL D C 1
ATOM 5888 O O . VAL D 1 8 ? 47.334 0.590 -21.543 1.00 31.51 8 VAL D O 1
ATOM 5892 N N . GLY D 1 9 ? 47.856 -0.424 -19.607 1.00 31.48 9 GLY D N 1
ATOM 5893 C CA . GLY D 1 9 ? 47.167 -1.629 -20.008 1.00 31.85 9 GLY D CA 1
ATOM 5894 C C . GLY D 1 9 ? 47.357 -2.707 -18.960 1.00 37.04 9 GLY D C 1
ATOM 5895 O O . GLY D 1 9 ? 48.070 -2.525 -17.962 1.00 30.76 9 GLY D O 1
ATOM 5896 N N . ASN D 1 10 ? 46.672 -3.828 -19.192 1.00 33.51 10 ASN D N 1
ATOM 5897 C CA . ASN D 1 10 ? 46.901 -5.020 -18.382 1.00 31.27 10 ASN D CA 1
ATOM 5898 C C . ASN D 1 10 ? 48.298 -5.570 -18.658 1.00 35.44 10 ASN D C 1
ATOM 5899 O O . ASN D 1 10 ? 48.780 -5.511 -19.793 1.00 32.84 10 ASN D O 1
ATOM 5904 N N . PRO D 1 11 ? 48.934 -6.208 -17.666 1.00 40.42 11 PRO D N 1
ATOM 5905 C CA . PRO D 1 11 ? 50.152 -6.974 -17.968 1.00 35.39 11 PRO D CA 1
ATOM 5906 C C . PRO D 1 11 ? 49.885 -7.954 -19.098 1.00 35.18 11 PRO D C 1
ATOM 5907 O O . PRO D 1 11 ? 48.755 -8.402 -19.300 1.00 33.92 11 PRO D O 1
ATOM 5911 N N . ASN D 1 12 ? 50.930 -8.234 -19.877 1.00 34.72 12 ASN D N 1
ATOM 5912 C CA . ASN D 1 12 ? 50.851 -9.126 -21.029 1.00 42.83 12 ASN D CA 1
ATOM 5913 C C . ASN D 1 12 ? 49.936 -8.613 -22.144 1.00 44.68 12 ASN D C 1
ATOM 5914 O O . ASN D 1 12 ? 49.503 -9.394 -22.992 1.00 45.39 12 ASN D O 1
ATOM 5919 N N . SER D 1 13 ? 49.637 -7.314 -22.195 1.00 40.91 13 SER D N 1
ATOM 5920 C CA . SER D 1 13 ? 48.869 -6.803 -23.332 1.00 41.16 13 SER D CA 1
ATOM 5921 C C . SER D 1 13 ? 49.734 -6.592 -24.570 1.00 38.17 13 SER D C 1
ATOM 5922 O O . SER D 1 13 ? 49.206 -6.534 -25.686 1.00 36.85 13 SER D O 1
ATOM 5925 N N . GLY D 1 14 ? 51.047 -6.563 -24.396 1.00 41.60 14 GLY D N 1
ATOM 5926 C CA . GLY D 1 14 ? 51.971 -6.185 -25.428 1.00 45.09 14 GLY D CA 1
ATOM 5927 C C . GLY D 1 14 ? 52.500 -4.775 -25.283 1.00 44.53 14 GLY D C 1
ATOM 5928 O O . GLY D 1 14 ? 53.066 -4.250 -26.245 1.00 42.09 14 GLY D O 1
ATOM 5929 N N . LYS D 1 15 ? 52.348 -4.156 -24.106 1.00 44.34 15 LYS D N 1
ATOM 5930 C CA . LYS D 1 15 ? 52.676 -2.741 -23.966 1.00 45.29 15 LYS D CA 1
ATOM 5931 C C . LYS D 1 15 ? 54.167 -2.487 -24.171 1.00 57.77 15 LYS D C 1
ATOM 5932 O O . LYS D 1 15 ? 54.558 -1.520 -24.835 1.00 42.55 15 LYS D O 1
ATOM 5938 N N . THR D 1 16 ? 55.016 -3.344 -23.603 1.00 49.57 16 THR D N 1
ATOM 5939 C CA . THR D 1 16 ? 56.457 -3.187 -23.774 1.00 45.43 16 THR D CA 1
ATOM 5940 C C . THR D 1 16 ? 56.845 -3.324 -25.238 1.00 47.69 16 THR D C 1
ATOM 5941 O O . THR D 1 16 ? 57.692 -2.574 -25.748 1.00 43.50 16 THR D O 1
ATOM 5945 N N . THR D 1 17 ? 56.229 -4.284 -25.929 1.00 39.14 17 THR D N 1
ATOM 5946 C CA . THR D 1 17 ? 56.540 -4.504 -27.331 1.00 41.66 17 THR D CA 1
ATOM 5947 C C . THR D 1 17 ? 56.164 -3.279 -28.156 1.00 55.44 17 THR D C 1
ATOM 5948 O O . THR D 1 17 ? 56.917 -2.859 -29.039 1.00 43.74 17 THR D O 1
ATOM 5952 N N . LEU D 1 18 ? 55.003 -2.683 -27.872 1.00 41.62 18 LEU D N 1
ATOM 5953 C CA . LEU D 1 18 ? 54.610 -1.475 -28.592 1.00 41.09 18 LEU D CA 1
ATOM 5954 C C . LEU D 1 18 ? 55.511 -0.299 -28.236 1.00 44.73 18 LEU D C 1
ATOM 5955 O O . LEU D 1 18 ? 55.950 0.443 -29.127 1.00 44.41 18 LEU D O 1
ATOM 5960 N N . PHE D 1 19 ? 55.816 -0.126 -26.947 1.00 42.02 19 PHE D N 1
ATOM 5961 C CA . PHE D 1 19 ? 56.683 0.970 -26.519 1.00 48.69 19 PHE D CA 1
ATOM 5962 C C . PHE D 1 19 ? 58.047 0.900 -27.202 1.00 50.13 19 PHE D C 1
ATOM 5963 O O . PHE D 1 19 ? 58.593 1.926 -27.634 1.00 47.79 19 PHE D O 1
ATOM 5971 N N . ASN D 1 20 ? 58.612 -0.308 -27.299 1.00 50.62 20 ASN D N 1
ATOM 5972 C CA . ASN D 1 20 ? 59.891 -0.494 -27.973 1.00 49.80 20 ASN D CA 1
ATOM 5973 C C . ASN D 1 20 ? 59.792 -0.154 -29.456 1.00 51.38 20 ASN D C 1
ATOM 5974 O O . ASN D 1 20 ? 60.684 0.492 -30.014 1.00 55.05 20 ASN D O 1
ATOM 5979 N N . GLY D 1 21 ? 58.720 -0.601 -30.113 1.00 48.32 21 GLY D N 1
ATOM 5980 C CA . GLY D 1 21 ? 58.547 -0.304 -31.524 1.00 51.20 21 GLY D CA 1
ATOM 5981 C C . GLY D 1 21 ? 58.397 1.185 -31.796 1.00 54.96 21 GLY D C 1
ATOM 5982 O O . GLY D 1 21 ? 58.888 1.695 -32.805 1.00 52.67 21 GLY D O 1
ATOM 5983 N N . LEU D 1 22 ? 57.723 1.902 -30.892 1.00 48.29 22 LEU D N 1
ATOM 5984 C CA . LEU D 1 22 ? 57.530 3.338 -31.065 1.00 47.15 22 LEU D CA 1
ATOM 5985 C C . LEU D 1 22 ? 58.823 4.119 -30.836 1.00 51.01 22 LEU D C 1
ATOM 5986 O O . LEU D 1 22 ? 59.147 5.026 -31.611 1.00 45.57 22 LEU D O 1
ATOM 5991 N N . THR D 1 23 ? 59.576 3.786 -29.782 1.00 50.83 23 THR D N 1
ATOM 5992 C CA . THR D 1 23 ? 60.694 4.614 -29.341 1.00 50.08 23 THR D CA 1
ATOM 5993 C C . THR D 1 23 ? 62.065 4.091 -29.758 1.00 52.89 23 THR D C 1
ATOM 5994 O O . THR D 1 23 ? 63.014 4.884 -29.822 1.00 57.88 23 THR D O 1
ATOM 5998 N N . GLY D 1 24 ? 62.197 2.795 -30.038 1.00 54.11 24 GLY D N 1
ATOM 5999 C CA . GLY D 1 24 ? 63.499 2.222 -30.321 1.00 59.05 24 GLY D CA 1
ATOM 6000 C C . GLY D 1 24 ? 64.480 2.453 -29.189 1.00 56.87 24 GLY D C 1
ATOM 6001 O O . GLY D 1 24 ? 64.183 2.128 -28.035 1.00 63.99 24 GLY D O 1
ATOM 6002 N N . ALA D 1 25 ? 65.640 3.034 -29.490 1.00 60.77 25 ALA D N 1
ATOM 6003 C CA . ALA D 1 25 ? 66.684 3.218 -28.488 1.00 60.28 25 ALA D CA 1
ATOM 6004 C C . ALA D 1 25 ? 66.477 4.452 -27.623 1.00 62.22 25 ALA D C 1
ATOM 6005 O O . ALA D 1 25 ? 67.180 4.606 -26.618 1.00 63.72 25 ALA D O 1
ATOM 6007 N N . LYS D 1 26 ? 65.557 5.345 -27.992 1.00 58.98 26 LYS D N 1
ATOM 6008 C CA . LYS D 1 26 ? 65.303 6.561 -27.219 1.00 62.44 26 LYS D CA 1
ATOM 6009 C C . LYS D 1 26 ? 64.348 6.258 -26.061 1.00 65.25 26 LYS D C 1
ATOM 6010 O O . LYS D 1 26 ? 63.209 6.726 -26.007 1.00 55.76 26 LYS D O 1
ATOM 6016 N N . GLN D 1 27 ? 64.853 5.471 -25.105 1.00 65.13 27 GLN D N 1
ATOM 6017 C CA . GLN D 1 27 ? 64.147 5.176 -23.868 1.00 62.34 27 GLN D CA 1
ATOM 6018 C C . GLN D 1 27 ? 65.067 5.398 -22.681 1.00 67.08 27 GLN D C 1
ATOM 6019 O O . GLN D 1 27 ? 66.277 5.176 -22.762 1.00 67.50 27 GLN D O 1
ATOM 6025 N N . GLN D 1 28 ? 64.478 5.815 -21.567 1.00 66.93 28 GLN D N 1
ATOM 6026 C CA . GLN D 1 28 ? 65.200 6.013 -20.323 1.00 70.55 28 GLN D CA 1
ATOM 6027 C C . GLN D 1 28 ? 64.442 5.342 -19.187 1.00 79.18 28 GLN D C 1
ATOM 6028 O O . GLN D 1 28 ? 63.207 5.346 -19.157 1.00 59.37 28 GLN D O 1
ATOM 6034 N N . VAL D 1 29 ? 65.179 4.775 -18.238 1.00 69.83 29 VAL D N 1
ATOM 6035 C CA . VAL D 1 29 ? 64.575 4.112 -17.088 1.00 70.54 29 VAL D CA 1
ATOM 6036 C C . VAL D 1 29 ? 65.037 4.814 -15.825 1.00 67.05 29 VAL D C 1
ATOM 6037 O O . VAL D 1 29 ? 66.242 4.895 -15.553 1.00 73.26 29 VAL D O 1
ATOM 6041 N N . GLY D 1 30 ? 64.089 5.309 -15.054 1.00 60.25 30 GLY D N 1
ATOM 6042 C CA . GLY D 1 30 ? 64.398 5.971 -13.803 1.00 57.13 30 GLY D CA 1
ATOM 6043 C C . GLY D 1 30 ? 63.515 5.434 -12.700 1.00 53.27 30 GLY D C 1
ATOM 6044 O O . GLY D 1 30 ? 63.212 4.246 -12.630 1.00 57.04 30 GLY D O 1
ATOM 6045 N N . ASN D 1 31 ? 63.080 6.346 -11.849 1.00 53.54 31 ASN D N 1
ATOM 6046 C CA . ASN D 1 31 ? 62.363 6.036 -10.634 1.00 58.58 31 ASN D CA 1
ATOM 6047 C C . ASN D 1 31 ? 61.159 6.957 -10.520 1.00 57.11 31 ASN D C 1
ATOM 6048 O O . ASN D 1 31 ? 61.276 8.162 -10.763 1.00 56.40 31 ASN D O 1
ATOM 6053 N N . TRP D 1 32 ? 60.008 6.402 -10.140 1.00 57.27 32 TRP D N 1
ATOM 6054 C CA . TRP D 1 32 ? 58.881 7.251 -9.771 1.00 57.57 32 TRP D CA 1
ATOM 6055 C C . TRP D 1 32 ? 59.185 7.930 -8.441 1.00 75.37 32 TRP D C 1
ATOM 6056 O O . TRP D 1 32 ? 59.746 7.320 -7.527 1.00 64.51 32 TRP D O 1
ATOM 6067 N N . ALA D 1 33 ? 58.822 9.203 -8.340 1.00 64.21 33 ALA D N 1
ATOM 6068 C CA . ALA D 1 33 ? 59.276 10.026 -7.228 1.00 69.85 33 ALA D CA 1
ATOM 6069 C C . ALA D 1 33 ? 58.740 9.499 -5.908 1.00 71.36 33 ALA D C 1
ATOM 6070 O O . ALA D 1 33 ? 57.527 9.371 -5.725 1.00 69.91 33 ALA D O 1
ATOM 6072 N N . GLY D 1 34 ? 59.657 9.193 -4.985 1.00 97.97 34 GLY D N 1
ATOM 6073 C CA . GLY D 1 34 ? 59.313 8.784 -3.638 1.00 89.75 34 GLY D CA 1
ATOM 6074 C C . GLY D 1 34 ? 59.282 7.292 -3.398 1.00 81.07 34 GLY D C 1
ATOM 6075 O O . GLY D 1 34 ? 59.100 6.874 -2.246 1.00 76.92 34 GLY D O 1
ATOM 6076 N N . VAL D 1 35 ? 59.445 6.477 -4.439 1.00 71.17 35 VAL D N 1
ATOM 6077 C CA . VAL D 1 35 ? 59.387 5.020 -4.343 1.00 63.86 35 VAL D CA 1
ATOM 6078 C C . VAL D 1 35 ? 60.520 4.441 -5.180 1.00 64.62 35 VAL D C 1
ATOM 6079 O O . VAL D 1 35 ? 61.252 5.174 -5.849 1.00 65.17 35 VAL D O 1
ATOM 6083 N N . THR D 1 36 ? 60.645 3.111 -5.161 1.00 59.78 36 THR D N 1
ATOM 6084 C CA . THR D 1 36 ? 61.665 2.401 -5.927 1.00 63.45 36 THR D CA 1
ATOM 6085 C C . THR D 1 36 ? 61.167 1.865 -7.262 1.00 61.87 36 THR D C 1
ATOM 6086 O O . THR D 1 36 ? 61.974 1.336 -8.038 1.00 62.82 36 THR D O 1
ATOM 6090 N N . VAL D 1 37 ? 59.869 1.987 -7.546 1.00 60.17 37 VAL D N 1
ATOM 6091 C CA . VAL D 1 37 ? 59.312 1.493 -8.803 1.00 58.65 37 VAL D CA 1
ATOM 6092 C C . VAL D 1 37 ? 59.981 2.171 -9.989 1.00 57.53 37 VAL D C 1
ATOM 6093 O O . VAL D 1 37 ? 60.101 3.401 -10.041 1.00 56.25 37 VAL D O 1
ATOM 6097 N N . GLU D 1 38 ? 60.410 1.370 -10.962 1.00 56.78 38 GLU D N 1
ATOM 6098 C CA . GLU D 1 38 ? 61.064 1.951 -12.121 1.00 55.60 38 GLU D CA 1
ATOM 6099 C C . GLU D 1 38 ? 60.053 2.720 -12.966 1.00 54.80 38 GLU D C 1
ATOM 6100 O O . GLU D 1 38 ? 58.864 2.383 -13.028 1.00 49.29 38 GLU D O 1
ATOM 6106 N N . LYS D 1 39 ? 60.541 3.793 -13.584 1.00 52.91 39 LYS D N 1
ATOM 6107 C CA . LYS D 1 39 ? 59.758 4.695 -14.425 1.00 50.86 39 LYS D CA 1
ATOM 6108 C C . LYS D 1 39 ? 60.395 4.724 -15.809 1.00 50.77 39 LYS D C 1
ATOM 6109 O O . LYS D 1 39 ? 61.558 5.115 -15.956 1.00 52.75 39 LYS D O 1
ATOM 6115 N N . LYS D 1 40 ? 59.649 4.289 -16.816 1.00 46.28 40 LYS D N 1
ATOM 6116 C CA . LYS D 1 40 ? 60.142 4.230 -18.183 1.00 44.66 40 LYS D CA 1
ATOM 6117 C C . LYS D 1 40 ? 59.549 5.375 -19.001 1.00 43.44 40 LYS D C 1
ATOM 6118 O O . LYS D 1 40 ? 58.333 5.593 -18.974 1.00 36.54 40 LYS D O 1
ATOM 6124 N N . THR D 1 41 ? 60.409 6.099 -19.715 1.00 46.07 41 THR D N 1
ATOM 6125 C CA . THR D 1 41 ? 60.009 7.186 -20.604 1.00 45.82 41 THR D CA 1
ATOM 6126 C C . THR D 1 41 ? 60.693 7.016 -21.952 1.00 49.18 41 THR D C 1
ATOM 6127 O O . THR D 1 41 ? 61.670 6.281 -22.089 1.00 52.67 41 THR D O 1
ATOM 6131 N N . GLY D 1 42 ? 60.176 7.706 -22.960 1.00 47.03 42 GLY D N 1
ATOM 6132 C CA . GLY D 1 42 ? 60.743 7.539 -24.282 1.00 44.80 42 GLY D CA 1
ATOM 6133 C C . GLY D 1 42 ? 60.217 8.637 -25.172 1.00 57.37 42 GLY D C 1
ATOM 6134 O O . GLY D 1 42 ? 59.334 9.404 -24.782 1.00 43.17 42 GLY D O 1
ATOM 6135 N N . SER D 1 43 ? 60.769 8.713 -26.379 1.00 41.60 43 SER D N 1
ATOM 6136 C CA . SER D 1 43 ? 60.291 9.730 -27.305 1.00 41.67 43 SER D CA 1
ATOM 6137 C C . SER D 1 43 ? 60.526 9.283 -28.735 1.00 46.44 43 SER D C 1
ATOM 6138 O O . SER D 1 43 ? 61.274 8.340 -29.003 1.00 48.53 43 SER D O 1
ATOM 6141 N N . PHE D 1 44 ? 59.857 9.978 -29.654 1.00 45.28 44 PHE D N 1
ATOM 6142 C CA . PHE D 1 44 ? 60.149 9.872 -31.070 1.00 43.94 44 PHE D CA 1
ATOM 6143 C C . PHE D 1 44 ? 59.648 11.131 -31.764 1.00 45.15 44 PHE D C 1
ATOM 6144 O O . PHE D 1 44 ? 58.844 11.894 -31.226 1.00 44.03 44 PHE D O 1
ATOM 6152 N N . VAL D 1 45 ? 60.116 11.329 -32.983 1.00 47.08 45 VAL D N 1
ATOM 6153 C CA . VAL D 1 45 ? 59.751 12.499 -33.772 1.00 47.29 45 VAL D CA 1
ATOM 6154 C C . VAL D 1 45 ? 59.048 12.019 -35.030 1.00 48.15 45 VAL D C 1
ATOM 6155 O O . VAL D 1 45 ? 59.482 11.051 -35.663 1.00 46.32 45 VAL D O 1
ATOM 6159 N N . HIS D 1 46 ? 57.938 12.666 -35.370 1.00 43.55 46 HIS D N 1
ATOM 6160 C CA . HIS D 1 46 ? 57.202 12.269 -36.558 1.00 44.98 46 HIS D CA 1
ATOM 6161 C C . HIS D 1 46 ? 56.681 13.518 -37.256 1.00 45.94 46 HIS D C 1
ATOM 6162 O O . HIS D 1 46 ? 55.999 14.339 -36.633 1.00 43.38 46 HIS D O 1
ATOM 6169 N N . ALA D 1 47 ? 57.007 13.648 -38.542 1.00 44.59 47 ALA D N 1
ATOM 6170 C CA . ALA D 1 47 ? 56.561 14.770 -39.380 1.00 44.24 47 ALA D CA 1
ATOM 6171 C C . ALA D 1 47 ? 56.720 16.098 -38.662 1.00 48.40 47 ALA D C 1
ATOM 6172 O O . ALA D 1 47 ? 55.830 16.952 -38.666 1.00 46.90 47 ALA D O 1
ATOM 6174 N N . GLY D 1 48 ? 57.871 16.256 -38.008 1.00 44.84 48 GLY D N 1
ATOM 6175 C CA . GLY D 1 48 ? 58.257 17.512 -37.399 1.00 45.45 48 GLY D CA 1
ATOM 6176 C C . GLY D 1 48 ? 57.800 17.744 -35.973 1.00 47.71 48 GLY D C 1
ATOM 6177 O O . GLY D 1 48 ? 58.225 18.735 -35.371 1.00 48.20 48 GLY D O 1
ATOM 6178 N N . ASP D 1 49 ? 56.939 16.885 -35.419 1.00 43.52 49 ASP D N 1
ATOM 6179 C CA . ASP D 1 49 ? 56.460 17.014 -34.048 1.00 44.97 49 ASP D CA 1
ATOM 6180 C C . ASP D 1 49 ? 57.110 15.979 -33.127 1.00 45.71 49 ASP D C 1
ATOM 6181 O O . ASP D 1 49 ? 57.448 14.874 -33.546 1.00 44.52 49 ASP D O 1
ATOM 6186 N N . GLU D 1 50 ? 57.276 16.347 -31.863 1.00 43.47 50 GLU D N 1
ATOM 6187 C CA . GLU D 1 50 ? 57.875 15.477 -30.860 1.00 49.22 50 GLU D CA 1
ATOM 6188 C C . GLU D 1 50 ? 56.784 14.750 -30.083 1.00 49.64 50 GLU D C 1
ATOM 6189 O O . GLU D 1 50 ? 55.705 15.300 -29.848 1.00 43.05 50 GLU D O 1
ATOM 6195 N N . PHE D 1 51 ? 57.072 13.517 -29.676 1.00 45.64 51 PHE D N 1
ATOM 6196 C CA . PHE D 1 51 ? 56.130 12.720 -28.896 1.00 42.09 51 PHE D CA 1
ATOM 6197 C C . PHE D 1 51 ? 56.878 12.213 -27.678 1.00 42.39 51 PHE D C 1
ATOM 6198 O O . PHE D 1 51 ? 57.831 11.447 -27.819 1.00 41.37 51 PHE D O 1
ATOM 6206 N N . SER D 1 52 ? 56.490 12.681 -26.494 1.00 39.64 52 SER D N 1
ATOM 6207 C CA . SER D 1 52 ? 57.104 12.248 -25.243 1.00 45.16 52 SER D CA 1
ATOM 6208 C C . SER D 1 52 ? 56.195 11.229 -24.575 1.00 40.77 52 SER D C 1
ATOM 6209 O O . SER D 1 52 ? 55.057 11.551 -24.208 1.00 38.23 52 SER D O 1
ATOM 6212 N N . LEU D 1 53 ? 56.712 10.014 -24.391 1.00 47.43 53 LEU D N 1
ATOM 6213 C CA . LEU D 1 53 ? 55.939 8.878 -23.915 1.00 42.63 53 LEU D CA 1
ATOM 6214 C C . LEU D 1 53 ? 56.347 8.536 -22.488 1.00 41.82 53 LEU D C 1
ATOM 6215 O O . LEU D 1 53 ? 57.541 8.504 -22.172 1.00 38.40 53 LEU D O 1
ATOM 6220 N N . THR D 1 54 ? 55.353 8.319 -21.627 1.00 35.77 54 THR D N 1
ATOM 6221 C CA . THR D 1 54 ? 55.554 7.798 -20.279 1.00 38.88 54 THR D CA 1
ATOM 6222 C C . THR D 1 54 ? 54.770 6.502 -20.162 1.00 39.29 54 THR D C 1
ATOM 6223 O O . THR D 1 54 ? 53.549 6.497 -20.354 1.00 33.62 54 THR D O 1
ATOM 6227 N N . ASP D 1 55 ? 55.462 5.412 -19.835 1.00 39.31 55 ASP D N 1
ATOM 6228 C CA . ASP D 1 55 ? 54.807 4.128 -19.607 1.00 41.18 55 ASP D CA 1
ATOM 6229 C C . ASP D 1 55 ? 54.336 4.023 -18.162 1.00 41.38 55 ASP D C 1
ATOM 6230 O O . ASP D 1 55 ? 54.990 4.516 -17.239 1.00 38.74 55 ASP D O 1
ATOM 6235 N N . LEU D 1 56 ? 53.173 3.400 -17.978 1.00 36.80 56 LEU D N 1
ATOM 6236 C CA . LEU D 1 56 ? 52.671 3.145 -16.653 1.00 35.16 56 LEU D CA 1
ATOM 6237 C C . LEU D 1 56 ? 52.788 1.655 -16.328 1.00 33.48 56 LEU D C 1
ATOM 6238 O O . LEU D 1 56 ? 52.660 0.809 -17.221 1.00 35.55 56 LEU D O 1
ATOM 6243 N N . PRO D 1 57 ? 53.049 1.295 -15.076 1.00 38.34 57 PRO D N 1
ATOM 6244 C CA . PRO D 1 57 ? 53.056 -0.135 -14.726 1.00 33.77 57 PRO D CA 1
ATOM 6245 C C . PRO D 1 57 ? 51.712 -0.780 -15.024 1.00 39.25 57 PRO D C 1
ATOM 6246 O O . PRO D 1 57 ? 50.657 -0.198 -14.765 1.00 33.44 57 PRO D O 1
ATOM 6250 N N . GLY D 1 58 ? 51.760 -2.022 -15.519 1.00 42.38 58 GLY D N 1
ATOM 6251 C CA . GLY D 1 58 ? 50.560 -2.765 -15.861 1.00 41.75 58 GLY D CA 1
ATOM 6252 C C . GLY D 1 58 ? 49.584 -2.935 -14.715 1.00 40.52 58 GLY D C 1
ATOM 6253 O O . GLY D 1 58 ? 49.968 -3.251 -13.585 1.00 40.95 58 GLY D O 1
ATOM 6254 N N . ILE D 1 59 ? 48.307 -2.694 -14.998 1.00 38.28 59 ILE D N 1
ATOM 6255 C CA . ILE D 1 59 ? 47.242 -2.803 -14.015 1.00 39.68 59 ILE D CA 1
ATOM 6256 C C . ILE D 1 59 ? 46.006 -3.426 -14.650 1.00 40.86 59 ILE D C 1
ATOM 6257 O O . ILE D 1 59 ? 45.774 -3.338 -15.859 1.00 31.91 59 ILE D O 1
ATOM 6262 N N . TYR D 1 60 ? 45.213 -4.082 -13.807 1.00 38.24 60 TYR D N 1
ATOM 6263 C CA . TYR D 1 60 ? 43.989 -4.731 -14.239 1.00 35.78 60 TYR D CA 1
ATOM 6264 C C . TYR D 1 60 ? 42.756 -3.897 -13.953 1.00 33.30 60 TYR D C 1
ATOM 6265 O O . TYR D 1 60 ? 41.688 -4.195 -14.496 1.00 39.74 60 TYR D O 1
ATOM 6274 N N . ALA D 1 61 ? 42.868 -2.918 -13.063 1.00 35.19 61 ALA D N 1
ATOM 6275 C CA . ALA D 1 61 ? 41.776 -2.018 -12.715 1.00 45.41 61 ALA D CA 1
ATOM 6276 C C . ALA D 1 61 ? 42.366 -0.809 -12.006 1.00 46.99 61 ALA D C 1
ATOM 6277 O O . ALA D 1 61 ? 43.505 -0.842 -11.537 1.00 42.44 61 ALA D O 1
ATOM 6279 N N . LEU D 1 62 ? 41.582 0.266 -11.948 1.00 48.61 62 LEU D N 1
ATOM 6280 C CA . LEU D 1 62 ? 41.992 1.433 -11.184 1.00 50.95 62 LEU D CA 1
ATOM 6281 C C . LEU D 1 62 ? 41.850 1.175 -9.679 1.00 62.25 62 LEU D C 1
ATOM 6282 O O . LEU D 1 62 ? 41.289 0.168 -9.238 1.00 56.06 62 LEU D O 1
ATOM 6287 N N . ASP D 1 63 ? 42.375 2.114 -8.895 1.00 63.34 63 ASP D N 1
ATOM 6288 C CA . ASP D 1 63 ? 42.413 1.977 -7.443 1.00 67.64 63 ASP D CA 1
ATOM 6289 C C . ASP D 1 63 ? 41.026 1.807 -6.841 1.00 83.06 63 ASP D C 1
ATOM 6290 O O . ASP D 1 63 ? 40.104 2.575 -7.136 1.00 76.38 63 ASP D O 1
ATOM 6295 N N . SER D 1 64 ? 40.894 0.820 -5.952 1.00 77.12 64 SER D N 1
ATOM 6296 C CA . SER D 1 64 ? 39.635 0.537 -5.273 1.00 75.15 64 SER D CA 1
ATOM 6297 C C . SER D 1 64 ? 39.729 0.751 -3.771 1.00 75.11 64 SER D C 1
ATOM 6298 O O . SER D 1 64 ? 38.799 0.379 -3.045 1.00 69.48 64 SER D O 1
ATOM 6301 N N . GLY D 1 65 ? 40.826 1.324 -3.285 1.00 74.35 65 GLY D N 1
ATOM 6302 C CA . GLY D 1 65 ? 41.066 1.425 -1.859 1.00 72.53 65 GLY D CA 1
ATOM 6303 C C . GLY D 1 65 ? 42.240 0.557 -1.447 1.00 73.73 65 GLY D C 1
ATOM 6304 O O . GLY D 1 65 ? 42.435 -0.534 -1.989 1.00 79.78 65 GLY D O 1
ATOM 6305 N N . SER D 1 70 ? 49.813 -3.313 -4.100 1.00 78.46 70 SER D N 1
ATOM 6306 C CA . SER D 1 70 ? 51.063 -2.953 -4.760 1.00 68.01 70 SER D CA 1
ATOM 6307 C C . SER D 1 70 ? 51.207 -1.452 -4.955 1.00 65.80 70 SER D C 1
ATOM 6308 O O . SER D 1 70 ? 50.246 -0.757 -5.285 1.00 63.28 70 SER D O 1
ATOM 6311 N N . ILE D 1 71 ? 52.427 -0.960 -4.737 1.00 66.89 71 ILE D N 1
ATOM 6312 C CA . ILE D 1 71 ? 52.716 0.447 -4.994 1.00 66.24 71 ILE D CA 1
ATOM 6313 C C . ILE D 1 71 ? 52.717 0.743 -6.496 1.00 62.10 71 ILE D C 1
ATOM 6314 O O . ILE D 1 71 ? 52.237 1.800 -6.917 1.00 60.39 71 ILE D O 1
ATOM 6319 N N . ASP D 1 72 ? 53.206 -0.192 -7.327 1.00 61.52 72 ASP D N 1
ATOM 6320 C CA . ASP D 1 72 ? 53.202 0.038 -8.771 1.00 60.05 72 ASP D CA 1
ATOM 6321 C C . ASP D 1 72 ? 51.790 0.263 -9.288 1.00 57.44 72 ASP D C 1
ATOM 6322 O O . ASP D 1 72 ? 51.549 1.190 -10.074 1.00 51.81 72 ASP D O 1
ATOM 6327 N N . GLU D 1 73 ? 50.844 -0.574 -8.848 1.00 56.41 73 GLU D N 1
ATOM 6328 C CA . GLU D 1 73 ? 49.456 -0.429 -9.275 1.00 55.83 73 GLU D CA 1
ATOM 6329 C C . GLU D 1 73 ? 48.865 0.889 -8.800 1.00 52.99 73 GLU D C 1
ATOM 6330 O O . GLU D 1 73 ? 48.085 1.517 -9.528 1.00 50.55 73 GLU D O 1
ATOM 6336 N N . SER D 1 74 ? 49.250 1.340 -7.603 1.00 49.40 74 SER D N 1
ATOM 6337 C CA . SER D 1 74 ? 48.770 2.624 -7.110 1.00 51.67 74 SER D CA 1
ATOM 6338 C C . SER D 1 74 ? 49.330 3.773 -7.945 1.00 54.77 74 SER D C 1
ATOM 6339 O O . SER D 1 74 ? 48.634 4.761 -8.181 1.00 50.09 74 SER D O 1
ATOM 6342 N N . ILE D 1 75 ? 50.588 3.655 -8.385 1.00 53.18 75 ILE D N 1
ATOM 6343 C CA . ILE D 1 75 ? 51.218 4.680 -9.218 1.00 50.51 75 ILE D CA 1
ATOM 6344 C C . ILE D 1 75 ? 50.486 4.823 -10.541 1.00 51.31 75 ILE D C 1
ATOM 6345 O O . ILE D 1 75 ? 50.221 5.940 -11.010 1.00 42.39 75 ILE D O 1
ATOM 6350 N N . ALA D 1 76 ? 50.186 3.690 -11.180 1.00 41.75 76 ALA D N 1
ATOM 6351 C CA . ALA D 1 76 ? 49.470 3.707 -12.449 1.00 44.76 76 ALA D CA 1
ATOM 6352 C C . ALA D 1 76 ? 48.098 4.336 -12.280 1.00 46.07 76 ALA D C 1
ATOM 6353 O O . ALA D 1 76 ? 47.716 5.229 -13.044 1.00 46.23 76 ALA D O 1
ATOM 6355 N N . SER D 1 77 ? 47.373 3.930 -11.235 1.00 45.59 77 SER D N 1
ATOM 6356 C CA . SER D 1 77 ? 46.034 4.461 -10.988 1.00 48.46 77 SER D CA 1
ATOM 6357 C C . SER D 1 77 ? 46.067 5.959 -10.755 1.00 48.06 77 SER D C 1
ATOM 6358 O O . SER D 1 77 ? 45.225 6.697 -11.281 1.00 54.07 77 SER D O 1
ATOM 6361 N N . ARG D 1 78 ? 47.030 6.428 -9.959 1.00 48.69 78 ARG D N 1
ATOM 6362 C CA . ARG D 1 78 ? 47.145 7.859 -9.707 1.00 50.04 78 ARG D CA 1
ATOM 6363 C C . ARG D 1 78 ? 47.435 8.627 -10.991 1.00 47.19 78 ARG D C 1
ATOM 6364 O O . ARG D 1 78 ? 46.794 9.644 -11.269 1.00 42.03 78 ARG D O 1
ATOM 6372 N N . ALA D 1 79 ? 48.389 8.131 -11.789 1.00 46.37 79 ALA D N 1
ATOM 6373 C CA . ALA D 1 79 ? 48.875 8.839 -12.973 1.00 42.50 79 ALA D CA 1
ATOM 6374 C C . ALA D 1 79 ? 47.779 9.036 -14.014 1.00 40.70 79 ALA D C 1
ATOM 6375 O O . ALA D 1 79 ? 47.701 10.084 -14.668 1.00 37.00 79 ALA D O 1
ATOM 6377 N N . VAL D 1 80 ? 46.938 8.022 -14.191 1.00 42.54 80 VAL D N 1
ATOM 6378 C CA . VAL D 1 80 ? 45.802 8.091 -15.100 1.00 40.16 80 VAL D CA 1
ATOM 6379 C C . VAL D 1 80 ? 44.895 9.276 -14.768 1.00 40.95 80 VAL D C 1
ATOM 6380 O O . VAL D 1 80 ? 44.329 9.903 -15.673 1.00 41.98 80 VAL D O 1
ATOM 6384 N N . LEU D 1 81 ? 44.764 9.627 -13.481 1.00 37.74 81 LEU D N 1
ATOM 6385 C CA . LEU D 1 81 ? 44.010 10.824 -13.099 1.00 45.22 81 LEU D CA 1
ATOM 6386 C C . LEU D 1 81 ? 44.818 12.107 -13.265 1.00 42.56 81 LEU D C 1
ATOM 6387 O O . LEU D 1 81 ? 44.287 13.117 -13.748 1.00 43.36 81 LEU D O 1
ATOM 6392 N N . THR D 1 82 ? 46.098 12.103 -12.874 1.00 41.17 82 THR D N 1
ATOM 6393 C CA . THR D 1 82 ? 46.827 13.357 -12.659 1.00 37.99 82 THR D CA 1
ATOM 6394 C C . THR D 1 82 ? 47.987 13.625 -13.614 1.00 45.76 82 THR D C 1
ATOM 6395 O O . THR D 1 82 ? 48.402 14.783 -13.727 1.00 43.04 82 THR D O 1
ATOM 6399 N N . HIS D 1 83 ? 48.526 12.627 -14.284 1.00 38.91 83 HIS D N 1
ATOM 6400 C CA . HIS D 1 83 ? 49.691 12.921 -15.118 1.00 41.96 83 HIS D CA 1
ATOM 6401 C C . HIS D 1 83 ? 49.250 13.648 -16.391 1.00 37.47 83 HIS D C 1
ATOM 6402 O O . HIS D 1 83 ? 48.263 13.243 -17.017 1.00 36.39 83 HIS D O 1
ATOM 6409 N N . PRO D 1 84 ? 49.940 14.720 -16.811 1.00 40.77 84 PRO D N 1
ATOM 6410 C CA . PRO D 1 84 ? 49.520 15.392 -18.052 1.00 37.24 84 PRO D CA 1
ATOM 6411 C C . PRO D 1 84 ? 49.624 14.444 -19.231 1.00 39.46 84 PRO D C 1
ATOM 6412 O O . PRO D 1 84 ? 50.539 13.618 -19.309 1.00 41.81 84 PRO D O 1
ATOM 6416 N N . ALA D 1 85 ? 48.670 14.563 -20.153 1.00 33.66 85 ALA D N 1
ATOM 6417 C CA . ALA D 1 85 ? 48.702 13.739 -21.352 1.00 35.39 85 ALA D CA 1
ATOM 6418 C C . ALA D 1 85 ? 47.816 14.362 -22.418 1.00 30.30 85 ALA D C 1
ATOM 6419 O O . ALA D 1 85 ? 46.660 14.699 -22.138 1.00 34.60 85 ALA D O 1
ATOM 6421 N N . ASP D 1 86 ? 48.345 14.480 -23.641 1.00 30.10 86 ASP D N 1
ATOM 6422 C CA . ASP D 1 86 ? 47.479 14.787 -24.774 1.00 36.15 86 ASP D CA 1
ATOM 6423 C C . ASP D 1 86 ? 46.659 13.581 -25.196 1.00 34.06 86 ASP D C 1
ATOM 6424 O O . ASP D 1 86 ? 45.564 13.740 -25.748 1.00 25.78 86 ASP D O 1
ATOM 6429 N N . VAL D 1 87 ? 47.145 12.372 -24.929 1.00 32.84 87 VAL D N 1
ATOM 6430 C CA . VAL D 1 87 ? 46.326 11.189 -25.168 1.00 27.56 87 VAL D CA 1
ATOM 6431 C C . VAL D 1 87 ? 46.812 10.088 -24.239 1.00 32.63 87 VAL D C 1
ATOM 6432 O O . VAL D 1 87 ? 47.996 10.020 -23.905 1.00 30.56 87 VAL D O 1
ATOM 6436 N N . ILE D 1 88 ? 45.882 9.253 -23.797 1.00 28.40 88 ILE D N 1
ATOM 6437 C CA . ILE D 1 88 ? 46.216 8.009 -23.096 1.00 32.30 88 ILE D CA 1
ATOM 6438 C C . ILE D 1 88 ? 46.003 6.859 -24.060 1.00 29.46 88 ILE D C 1
ATOM 6439 O O . ILE D 1 88 ? 44.903 6.682 -24.596 1.00 29.62 88 ILE D O 1
ATOM 6444 N N . ILE D 1 89 ? 47.053 6.085 -24.308 1.00 27.13 89 ILE D N 1
ATOM 6445 C CA . ILE D 1 89 ? 46.946 4.908 -25.157 1.00 26.63 89 ILE D CA 1
ATOM 6446 C C . ILE D 1 89 ? 46.692 3.696 -24.264 1.00 29.35 89 ILE D C 1
ATOM 6447 O O . ILE D 1 89 ? 47.535 3.347 -23.441 1.00 30.04 89 ILE D O 1
ATOM 6452 N N . ASN D 1 90 ? 45.525 3.083 -24.413 1.00 26.36 90 ASN D N 1
ATOM 6453 C CA . ASN D 1 90 ? 45.117 1.904 -23.618 1.00 25.08 90 ASN D CA 1
ATOM 6454 C C . ASN D 1 90 ? 45.343 0.712 -24.524 1.00 28.93 90 ASN D C 1
ATOM 6455 O O . ASN D 1 90 ? 44.586 0.493 -25.470 1.00 27.35 90 ASN D O 1
ATOM 6460 N N . VAL D 1 91 ? 46.428 -0.021 -24.251 1.00 32.31 91 VAL D N 1
ATOM 6461 C CA . VAL D 1 91 ? 46.798 -1.216 -24.999 1.00 29.00 91 VAL D CA 1
ATOM 6462 C C . VAL D 1 91 ? 45.990 -2.395 -24.461 1.00 33.52 91 VAL D C 1
ATOM 6463 O O . VAL D 1 91 ? 45.978 -2.653 -23.251 1.00 29.73 91 VAL D O 1
ATOM 6467 N N . VAL D 1 92 ? 45.309 -3.107 -25.353 1.00 34.23 92 VAL D N 1
ATOM 6468 C CA . VAL D 1 92 ? 44.401 -4.184 -24.981 1.00 36.85 92 VAL D CA 1
ATOM 6469 C C . VAL D 1 92 ? 44.749 -5.431 -25.784 1.00 40.74 92 VAL D C 1
ATOM 6470 O O . VAL D 1 92 ? 44.931 -5.361 -27.002 1.00 36.52 92 VAL D O 1
ATOM 6474 N N . ASP D 1 93 ? 44.837 -6.569 -25.105 1.00 41.19 93 ASP D N 1
ATOM 6475 C CA . ASP D 1 93 ? 45.004 -7.848 -25.790 1.00 42.60 93 ASP D CA 1
ATOM 6476 C C . ASP D 1 93 ? 43.672 -8.230 -26.431 1.00 46.26 93 ASP D C 1
ATOM 6477 O O . ASP D 1 93 ? 42.679 -8.455 -25.730 1.00 46.31 93 ASP D O 1
ATOM 6482 N N . ALA D 1 94 ? 43.640 -8.299 -27.767 1.00 39.51 94 ALA D N 1
ATOM 6483 C CA . ALA D 1 94 ? 42.379 -8.520 -28.474 1.00 40.81 94 ALA D CA 1
ATOM 6484 C C . ALA D 1 94 ? 41.807 -9.912 -28.218 1.00 44.90 94 ALA D C 1
ATOM 6485 O O . ALA D 1 94 ? 40.597 -10.117 -28.369 1.00 44.40 94 ALA D O 1
ATOM 6487 N N . THR D 1 95 ? 42.648 -10.871 -27.851 1.00 44.35 95 THR D N 1
ATOM 6488 C CA . THR D 1 95 ? 42.157 -12.217 -27.543 1.00 49.07 95 THR D CA 1
ATOM 6489 C C . THR D 1 95 ? 41.534 -12.350 -26.151 1.00 55.51 95 THR D C 1
ATOM 6490 O O . THR D 1 95 ? 41.001 -13.426 -25.834 1.00 56.86 95 THR D O 1
ATOM 6494 N N . CYS D 1 96 ? 41.585 -11.313 -25.309 1.00 49.03 96 CYS D N 1
ATOM 6495 C CA A CYS D 1 96 ? 41.112 -11.399 -23.928 0.22 58.66 96 CYS D CA 1
ATOM 6496 C CA B CYS D 1 96 ? 41.111 -11.399 -23.929 0.78 52.30 96 CYS D CA 1
ATOM 6497 C C . CYS D 1 96 ? 40.229 -10.192 -23.598 1.00 58.19 96 CYS D C 1
ATOM 6498 O O . CYS D 1 96 ? 40.399 -9.524 -22.578 1.00 51.58 96 CYS D O 1
ATOM 6503 N N . LEU D 1 97 ? 39.265 -9.923 -24.481 1.00 55.97 97 LEU D N 1
ATOM 6504 C CA . LEU D 1 97 ? 38.476 -8.691 -24.419 1.00 54.45 97 LEU D CA 1
ATOM 6505 C C . LEU D 1 97 ? 37.700 -8.541 -23.113 1.00 52.53 97 LEU D C 1
ATOM 6506 O O . LEU D 1 97 ? 37.677 -7.449 -22.532 1.00 46.74 97 LEU D O 1
ATOM 6511 N N . GLU D 1 98 ? 37.016 -9.598 -22.654 1.00 53.49 98 GLU D N 1
ATOM 6512 C CA . GLU D 1 98 ? 36.152 -9.443 -21.479 1.00 57.95 98 GLU D CA 1
ATOM 6513 C C . GLU D 1 98 ? 36.924 -8.911 -20.284 1.00 58.31 98 GLU D C 1
ATOM 6514 O O . GLU D 1 98 ? 36.455 -8.009 -19.581 1.00 70.72 98 GLU D O 1
ATOM 6520 N N . ARG D 1 99 ? 38.112 -9.463 -20.030 1.00 49.93 99 ARG D N 1
ATOM 6521 C CA . ARG D 1 99 ? 38.861 -9.060 -18.809 1.00 47.65 99 ARG D CA 1
ATOM 6522 C C . ARG D 1 99 ? 39.630 -7.752 -19.051 1.00 45.47 99 ARG D C 1
ATOM 6523 O O . ARG D 1 99 ? 39.816 -6.992 -18.076 1.00 41.22 99 ARG D O 1
ATOM 6531 N N . SER D 1 100 ? 40.050 -7.495 -20.291 1.00 43.22 100 SER D N 1
ATOM 6532 C CA . SER D 1 100 ? 40.868 -6.320 -20.574 1.00 42.82 100 SER D CA 1
ATOM 6533 C C . SER D 1 100 ? 40.040 -5.050 -20.672 1.00 39.67 100 SER D C 1
ATOM 6534 O O . SER D 1 100 ? 40.513 -3.966 -20.292 1.00 37.29 100 SER D O 1
ATOM 6537 N N . LEU D 1 101 ? 38.808 -5.157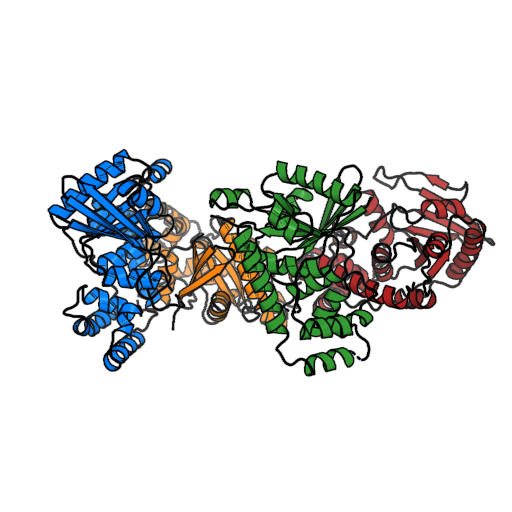 -21.165 1.00 36.05 101 LEU D N 1
ATOM 6538 C CA . LEU D 1 101 ? 38.003 -3.956 -21.353 1.00 38.93 101 LEU D CA 1
ATOM 6539 C C . LEU D 1 101 ? 37.369 -3.457 -20.061 1.00 39.91 101 LEU D C 1
ATOM 6540 O O . LEU D 1 101 ? 36.721 -2.402 -20.085 1.00 36.00 101 LEU D O 1
ATOM 6545 N N . TYR D 1 102 ? 37.522 -4.186 -18.939 1.00 32.08 102 TYR D N 1
ATOM 6546 C CA . TYR D 1 102 ? 37.095 -3.644 -17.652 1.00 32.10 102 TYR D CA 1
ATOM 6547 C C . TYR D 1 102 ? 37.804 -2.332 -17.361 1.00 33.25 102 TYR D C 1
ATOM 6548 O O . TYR D 1 102 ? 37.171 -1.311 -17.054 1.00 35.46 102 TYR D O 1
ATOM 6557 N N . MET D 1 103 ? 39.123 -2.339 -17.440 1.00 32.07 103 MET D N 1
ATOM 6558 C CA . MET D 1 103 ? 39.836 -1.107 -17.156 1.00 34.56 103 MET D CA 1
ATOM 6559 C C . MET D 1 103 ? 39.551 -0.058 -18.227 1.00 34.66 103 MET D C 1
ATOM 6560 O O . MET D 1 103 ? 39.551 1.144 -17.931 1.00 35.56 103 MET D O 1
ATOM 6565 N N . THR D 1 104 ? 39.303 -0.482 -19.471 1.00 33.30 104 THR D N 1
ATOM 6566 C CA . THR D 1 104 ? 38.968 0.480 -20.533 1.00 35.64 104 THR D CA 1
ATOM 6567 C C . THR D 1 104 ? 37.721 1.297 -20.187 1.00 36.42 104 THR D C 1
ATOM 6568 O O . THR D 1 104 ? 37.681 2.523 -20.400 1.00 30.37 104 THR D O 1
ATOM 6572 N N . LEU D 1 105 ? 36.693 0.637 -19.655 1.00 30.51 105 LEU D N 1
ATOM 6573 C CA . LEU D 1 105 ? 35.474 1.345 -19.263 1.00 34.06 105 LEU D CA 1
ATOM 6574 C C . LEU D 1 105 ? 35.748 2.352 -18.151 1.00 36.52 105 LEU D C 1
ATOM 6575 O O . LEU D 1 105 ? 35.184 3.462 -18.146 1.00 37.65 105 LEU D O 1
ATOM 6580 N N . GLN D 1 106 ? 36.598 1.975 -17.193 1.00 31.38 106 GLN D N 1
ATOM 6581 C CA . GLN D 1 106 ? 36.958 2.893 -16.120 1.00 32.99 106 GLN D CA 1
ATOM 6582 C C . GLN D 1 106 ? 37.688 4.115 -16.671 1.00 33.51 106 GLN D C 1
ATOM 6583 O O . GLN D 1 106 ? 37.439 5.242 -16.234 1.00 34.33 106 GLN D O 1
ATOM 6589 N N . LEU D 1 107 ? 38.632 3.903 -17.595 1.00 31.42 107 LEU D N 1
ATOM 6590 C CA . LEU D 1 107 ? 39.326 5.031 -18.227 1.00 33.54 107 LEU D CA 1
ATOM 6591 C C . LEU D 1 107 ? 38.353 5.899 -19.007 1.00 34.63 107 LEU D C 1
ATOM 6592 O O . LEU D 1 107 ? 38.482 7.139 -19.040 1.00 34.10 107 LEU D O 1
ATOM 6597 N N . ARG D 1 108 ? 37.410 5.263 -19.704 1.00 35.97 108 ARG D N 1
ATOM 6598 C CA . ARG D 1 108 ? 36.456 6.023 -20.502 1.00 39.68 108 ARG D CA 1
ATOM 6599 C C . ARG D 1 108 ? 35.572 6.887 -19.625 1.00 43.61 108 ARG D C 1
ATOM 6600 O O . ARG D 1 108 ? 35.164 7.986 -20.033 1.00 39.41 108 ARG D O 1
ATOM 6608 N N . GLU D 1 109 ? 35.288 6.430 -18.410 1.00 37.45 109 GLU D N 1
ATOM 6609 C CA . GLU D 1 109 ? 34.473 7.235 -17.511 1.00 37.91 109 GLU D CA 1
ATOM 6610 C C . GLU D 1 109 ? 35.171 8.523 -17.109 1.00 36.70 109 GLU D C 1
ATOM 6611 O O . GLU D 1 109 ? 34.495 9.504 -16.797 1.00 38.96 109 GLU D O 1
ATOM 6617 N N . LEU D 1 110 ? 36.510 8.541 -17.107 1.00 35.40 110 LEU D N 1
ATOM 6618 C CA . LEU D 1 110 ? 37.267 9.761 -16.782 1.00 38.07 110 LEU D CA 1
ATOM 6619 C C . LEU D 1 110 ? 37.088 10.861 -17.822 1.00 37.13 110 LEU D C 1
ATOM 6620 O O . LEU D 1 110 ? 37.274 12.040 -17.504 1.00 37.69 110 LEU D O 1
ATOM 6625 N N . ARG D 1 111 ? 36.803 10.486 -19.070 1.00 37.59 111 ARG D N 1
ATOM 6626 C CA . ARG D 1 111 ? 36.624 11.413 -20.195 1.00 40.35 111 ARG D CA 1
ATOM 6627 C C . ARG D 1 111 ? 37.899 12.190 -20.515 1.00 40.27 111 ARG D C 1
ATOM 6628 O O . ARG D 1 111 ? 37.848 13.276 -21.104 1.00 38.10 111 ARG D O 1
ATOM 6636 N N . ARG D 1 112 ? 39.031 11.584 -20.139 1.00 41.52 112 ARG D N 1
ATOM 6637 C CA . ARG D 1 112 ? 40.339 12.155 -20.534 1.00 39.26 112 ARG D CA 1
ATOM 6638 C C . ARG D 1 112 ? 40.605 11.596 -21.937 1.00 36.37 112 ARG D C 1
ATOM 6639 O O . ARG D 1 112 ? 40.252 10.421 -22.181 1.00 29.02 112 ARG D O 1
ATOM 6647 N N . PRO D 1 113 ? 41.207 12.361 -22.868 1.00 35.00 113 PRO D N 1
ATOM 6648 C CA . PRO D 1 113 ? 41.388 11.919 -24.254 1.00 40.10 113 PRO D CA 1
ATOM 6649 C C . PRO D 1 113 ? 42.142 10.607 -24.321 1.00 31.82 113 PRO D C 1
ATOM 6650 O O . PRO D 1 113 ? 43.241 10.479 -23.774 1.00 31.57 113 PRO D O 1
ATOM 6654 N N . MET D 1 114 ? 41.583 9.656 -25.062 1.00 34.23 114 MET D N 1
ATOM 6655 C CA . MET D 1 114 ? 42.215 8.351 -25.072 1.00 32.45 114 MET D CA 1
ATOM 6656 C C . MET D 1 114 ? 41.877 7.608 -26.350 1.00 36.81 114 MET D C 1
ATOM 6657 O O . MET D 1 114 ? 40.875 7.891 -27.013 1.00 30.46 114 MET D O 1
ATOM 6662 N N . ILE D 1 115 ? 42.703 6.594 -26.639 1.00 29.67 115 ILE D N 1
ATOM 6663 C CA . ILE D 1 115 ? 42.576 5.707 -27.782 1.00 26.13 115 ILE D CA 1
ATOM 6664 C C . ILE D 1 115 ? 42.696 4.296 -27.231 1.00 30.29 115 ILE D C 1
ATOM 6665 O O . ILE D 1 115 ? 43.424 4.067 -26.269 1.00 31.95 115 ILE D O 1
ATOM 6670 N N . VAL D 1 116 ? 41.987 3.355 -27.832 1.00 30.24 116 VAL D N 1
ATOM 6671 C CA . VAL D 1 116 ? 42.181 1.929 -27.531 1.00 29.54 116 VAL D CA 1
ATOM 6672 C C . VAL D 1 116 ? 42.990 1.314 -28.666 1.00 35.50 116 VAL D C 1
ATOM 6673 O O . VAL D 1 116 ? 42.618 1.427 -29.842 1.00 37.29 116 VAL D O 1
ATOM 6677 N N . VAL D 1 117 ? 44.119 0.704 -28.323 1.00 33.34 117 VAL D N 1
ATOM 6678 C CA . VAL D 1 117 ? 44.932 -0.068 -29.257 1.00 34.54 117 VAL D CA 1
ATOM 6679 C C . VAL D 1 117 ? 44.664 -1.543 -28.996 1.00 41.89 117 VAL D C 1
ATOM 6680 O O . VAL D 1 117 ? 45.133 -2.084 -27.992 1.00 36.98 117 VAL D O 1
ATOM 6684 N N . LEU D 1 118 ? 43.921 -2.188 -29.900 1.00 41.04 118 LEU D N 1
ATOM 6685 C CA . LEU D 1 118 ? 43.753 -3.637 -29.881 1.00 41.63 118 LEU D CA 1
ATOM 6686 C C . LEU D 1 118 ? 45.023 -4.263 -30.431 1.00 42.08 118 LEU D C 1
ATOM 6687 O O . LEU D 1 118 ? 45.367 -4.074 -31.603 1.00 41.09 118 LEU D O 1
ATOM 6692 N N . ASN D 1 119 ? 45.717 -5.018 -29.591 1.00 38.66 119 ASN D N 1
ATOM 6693 C CA . ASN D 1 119 ? 46.968 -5.652 -29.967 1.00 38.27 119 ASN D CA 1
ATOM 6694 C C . ASN D 1 119 ? 46.749 -7.160 -30.151 1.00 48.15 119 ASN D C 1
ATOM 6695 O O . ASN D 1 119 ? 45.727 -7.713 -29.729 1.00 38.10 119 ASN D O 1
ATOM 6700 N N . LYS D 1 120 ? 47.709 -7.806 -30.822 1.00 45.03 120 LYS D N 1
ATOM 6701 C CA . LYS D 1 120 ? 47.702 -9.259 -31.053 1.00 48.99 120 LYS D CA 1
ATOM 6702 C C . LYS D 1 120 ? 46.586 -9.670 -32.011 1.00 52.72 120 LYS D C 1
ATOM 6703 O O . LYS D 1 120 ? 45.982 -10.734 -31.867 1.00 47.02 120 LYS D O 1
ATOM 6709 N N . MET D 1 121 ? 46.303 -8.821 -32.998 1.00 47.63 121 MET D N 1
ATOM 6710 C CA . MET D 1 121 ? 45.245 -9.160 -33.936 1.00 46.77 121 MET D CA 1
ATOM 6711 C C . MET D 1 121 ? 45.645 -10.376 -34.762 1.00 51.53 121 MET D C 1
ATOM 6712 O O . MET D 1 121 ? 44.781 -11.136 -35.219 1.00 54.23 121 MET D O 1
ATOM 6717 N N . ASP D 1 122 ? 46.952 -10.582 -34.945 1.00 52.80 122 ASP D N 1
ATOM 6718 C CA . ASP D 1 122 ? 47.431 -11.789 -35.606 1.00 56.18 122 ASP D CA 1
ATOM 6719 C C . ASP D 1 122 ? 47.035 -13.039 -34.823 1.00 78.25 122 ASP D C 1
ATOM 6720 O O . ASP D 1 122 ? 46.578 -14.027 -35.409 1.00 68.05 122 ASP D O 1
ATOM 6725 N N . ALA D 1 123 ? 47.152 -12.996 -33.493 1.00 58.94 123 ALA D N 1
ATOM 6726 C CA . ALA D 1 123 ? 46.713 -14.119 -32.669 1.00 61.25 123 ALA D CA 1
ATOM 6727 C C . ALA D 1 123 ? 45.208 -14.324 -32.777 1.00 65.44 123 ALA D C 1
ATOM 6728 O O . ALA D 1 123 ? 44.728 -15.463 -32.813 1.00 72.19 123 ALA D O 1
ATOM 6730 N N . LEU D 1 124 ? 44.449 -13.230 -32.834 1.00 61.20 124 LEU D N 1
ATOM 6731 C CA . LEU D 1 124 ? 43.000 -13.321 -32.978 1.00 62.23 124 LEU D CA 1
ATOM 6732 C C . LEU D 1 124 ? 42.616 -14.022 -34.275 1.00 68.40 124 LEU D C 1
ATOM 6733 O O . LEU D 1 124 ? 41.669 -14.817 -34.308 1.00 69.36 124 LEU D O 1
ATOM 6738 N N . LYS D 1 125 ? 43.329 -13.715 -35.361 1.00 73.56 125 LYS D N 1
ATOM 6739 C CA . LYS D 1 125 ? 43.041 -14.333 -36.652 1.00 91.65 125 LYS D CA 1
ATOM 6740 C C . LYS D 1 125 ? 43.261 -15.842 -36.596 1.00 85.30 125 LYS D C 1
ATOM 6741 O O . LYS D 1 125 ? 42.464 -16.618 -37.139 1.00 81.45 125 LYS D O 1
ATOM 6747 N N . ARG D 1 126 ? 44.336 -16.272 -35.930 1.00 78.11 126 ARG D N 1
ATOM 6748 C CA . ARG D 1 126 ? 44.630 -17.697 -35.808 1.00 80.04 126 ARG D CA 1
ATOM 6749 C C . ARG D 1 126 ? 43.537 -18.440 -35.052 1.00 76.25 126 ARG D C 1
ATOM 6750 O O . ARG D 1 126 ? 43.326 -19.637 -35.281 1.00 75.97 126 ARG D O 1
ATOM 6758 N N . GLU D 1 127 ? 42.840 -17.759 -34.149 1.00 72.04 127 GLU D N 1
ATOM 6759 C CA . GLU D 1 127 ? 41.762 -18.361 -33.377 1.00 69.69 127 GLU D CA 1
ATOM 6760 C C . GLU D 1 127 ? 40.427 -18.309 -34.107 1.00 73.61 127 GLU D C 1
ATOM 6761 O O . GLU D 1 127 ? 39.412 -18.734 -33.546 1.00 69.31 127 GLU D O 1
ATOM 6767 N N . ARG D 1 128 ? 40.409 -17.789 -35.339 1.00 94.30 128 ARG D N 1
ATOM 6768 C CA . ARG D 1 128 ? 39.201 -17.705 -36.168 1.00 80.31 128 ARG D CA 1
ATOM 6769 C C . ARG D 1 128 ? 38.110 -16.873 -35.498 1.00 78.09 128 ARG D C 1
ATOM 6770 O O . ARG D 1 128 ? 36.922 -17.210 -35.552 1.00 77.18 128 ARG D O 1
ATOM 6778 N N . VAL D 1 129 ? 38.512 -15.778 -34.863 1.00 84.92 129 VAL D N 1
ATOM 6779 C CA . VAL D 1 129 ? 37.579 -14.817 -34.291 1.00 74.71 129 VAL D CA 1
ATOM 6780 C C . VAL D 1 129 ? 37.624 -13.539 -35.116 1.00 74.32 129 VAL D C 1
ATOM 6781 O O . VAL D 1 129 ? 38.704 -13.066 -35.496 1.00 70.29 129 VAL D O 1
ATOM 6785 N N . HIS D 1 130 ? 36.446 -12.987 -35.392 1.00 75.33 130 HIS D N 1
ATOM 6786 C CA . HIS D 1 130 ? 36.295 -11.754 -36.145 1.00 90.14 130 HIS D CA 1
ATOM 6787 C C . HIS D 1 130 ? 35.691 -10.698 -35.234 1.00 70.37 130 HIS D C 1
ATOM 6788 O O . HIS D 1 130 ? 34.678 -10.950 -34.577 1.00 68.45 130 HIS D O 1
ATOM 6795 N N . LEU D 1 131 ? 36.297 -9.518 -35.199 1.00 66.49 131 LEU D N 1
ATOM 6796 C CA . LEU D 1 131 ? 35.780 -8.426 -34.388 1.00 59.95 131 LEU D CA 1
ATOM 6797 C C . LEU D 1 131 ? 35.268 -7.303 -35.276 1.00 61.79 131 LEU D C 1
ATOM 6798 O O . LEU D 1 131 ? 35.976 -6.836 -36.175 1.00 59.77 131 LEU D O 1
ATOM 6803 N N . ASP D 1 132 ? 34.043 -6.865 -35.006 1.00 58.25 132 ASP D N 1
ATOM 6804 C CA . ASP D 1 132 ? 33.458 -5.724 -35.702 1.00 58.27 132 ASP D CA 1
ATOM 6805 C C . ASP D 1 132 ? 33.968 -4.446 -35.046 1.00 53.45 132 ASP D C 1
ATOM 6806 O O . ASP D 1 132 ? 33.390 -3.959 -34.072 1.00 53.15 132 ASP D O 1
ATOM 6811 N N . LEU D 1 133 ? 35.038 -3.878 -35.614 1.00 55.88 133 LEU D N 1
ATOM 6812 C CA . LEU D 1 133 ? 35.691 -2.719 -35.010 1.00 53.66 133 LEU D CA 1
ATOM 6813 C C . LEU D 1 133 ? 34.829 -1.457 -35.057 1.00 53.16 133 LEU D C 1
ATOM 6814 O O . LEU D 1 133 ? 34.940 -0.608 -34.166 1.00 45.18 133 LEU D O 1
ATOM 6819 N N . LYS D 1 134 ? 33.995 -1.295 -36.084 1.00 56.64 134 LYS D N 1
ATOM 6820 C CA . LYS D 1 134 ? 33.058 -0.176 -36.084 1.00 62.20 134 LYS D CA 1
ATOM 6821 C C . LYS D 1 134 ? 32.048 -0.281 -34.953 1.00 56.52 134 LYS D C 1
ATOM 6822 O O . LYS D 1 134 ? 31.686 0.737 -34.344 1.00 45.62 134 LYS D O 1
ATOM 6828 N N . GLN D 1 135 ? 31.572 -1.492 -34.657 1.00 53.55 135 GLN D N 1
ATOM 6829 C CA . GLN D 1 135 ? 30.722 -1.662 -33.483 1.00 53.77 135 GLN D CA 1
ATOM 6830 C C . GLN D 1 135 ? 31.490 -1.394 -32.195 1.00 48.11 135 GLN D C 1
ATOM 6831 O O . GLN D 1 135 ? 30.966 -0.754 -31.277 1.00 48.24 135 GLN D O 1
ATOM 6837 N N . LEU D 1 136 ? 32.737 -1.853 -32.119 1.00 45.61 136 LEU D N 1
ATOM 6838 C CA . LEU D 1 136 ? 33.512 -1.652 -30.902 1.00 44.85 136 LEU D CA 1
ATOM 6839 C C . LEU D 1 136 ? 33.722 -0.168 -30.629 1.00 44.06 136 LEU D C 1
ATOM 6840 O O . LEU D 1 136 ? 33.583 0.294 -29.486 1.00 43.41 136 LEU D O 1
ATOM 6845 N N . GLU D 1 137 ? 34.016 0.604 -31.677 1.00 44.49 137 GLU D N 1
ATOM 6846 C CA . GLU D 1 137 ? 34.166 2.043 -31.507 1.00 46.68 137 GLU D CA 1
ATOM 6847 C C . GLU D 1 137 ? 32.852 2.662 -31.040 1.00 44.07 137 GLU D C 1
ATOM 6848 O O . GLU D 1 137 ? 32.847 3.593 -30.226 1.00 44.14 137 GLU D O 1
ATOM 6854 N N . ALA D 1 138 ? 31.720 2.140 -31.525 1.00 43.00 138 ALA D N 1
ATOM 6855 C CA . ALA D 1 138 ? 30.423 2.649 -31.081 1.00 44.28 138 ALA D CA 1
ATOM 6856 C C . ALA D 1 138 ? 30.165 2.337 -29.607 1.00 49.06 138 ALA D C 1
ATOM 6857 O O . ALA D 1 138 ? 29.607 3.164 -28.878 1.00 46.26 138 ALA D O 1
ATOM 6859 N N . PHE D 1 139 ? 30.546 1.141 -29.149 1.00 44.49 139 PHE D N 1
ATOM 6860 C CA . PHE D 1 139 ? 30.333 0.799 -27.741 1.00 46.93 139 PHE D CA 1
ATOM 6861 C C . PHE D 1 139 ? 31.282 1.542 -26.811 1.00 55.84 139 PHE D C 1
ATOM 6862 O O . PHE D 1 139 ? 30.928 1.824 -25.659 1.00 49.08 139 PHE D O 1
ATOM 6870 N N . LEU D 1 140 ? 32.505 1.823 -27.262 1.00 44.71 140 LEU D N 1
ATOM 6871 C CA . LEU D 1 140 ? 33.466 2.482 -26.372 1.00 44.03 140 LEU D CA 1
ATOM 6872 C C . LEU D 1 140 ? 33.449 4.004 -26.492 1.00 44.24 140 LEU D C 1
ATOM 6873 O O . LEU D 1 140 ? 33.817 4.705 -25.535 1.00 42.85 140 LEU D O 1
ATOM 6878 N N . GLY D 1 141 ? 33.024 4.536 -27.634 1.00 43.46 141 GLY D N 1
ATOM 6879 C CA . GLY D 1 141 ? 32.957 5.979 -27.783 1.00 47.91 141 GLY D CA 1
ATOM 6880 C C . GLY D 1 141 ? 34.304 6.662 -27.882 1.00 43.03 141 GLY D C 1
ATOM 6881 O O . GLY D 1 141 ? 34.431 7.835 -27.515 1.00 51.98 141 GLY D O 1
ATOM 6882 N N . CYS D 1 142 ? 35.327 5.959 -28.340 1.00 36.46 142 CYS D N 1
ATOM 6883 C CA . CYS D 1 142 ? 36.629 6.570 -28.546 1.00 41.75 142 CYS D CA 1
ATOM 6884 C C . CYS D 1 142 ? 37.287 5.817 -29.694 1.00 37.80 142 CYS D C 1
ATOM 6885 O O . CYS D 1 142 ? 36.850 4.717 -30.040 1.00 40.29 142 CYS D O 1
ATOM 6888 N N . PRO D 1 143 ? 38.312 6.401 -30.310 1.00 36.71 143 PRO D N 1
ATOM 6889 C CA . PRO D 1 143 ? 38.971 5.716 -31.426 1.00 40.19 143 PRO D CA 1
ATOM 6890 C C . PRO D 1 143 ? 39.523 4.367 -31.003 1.00 37.85 143 PRO D C 1
ATOM 6891 O O . PRO D 1 143 ? 40.085 4.214 -29.918 1.00 34.97 143 PRO D O 1
ATOM 6895 N N . VAL D 1 144 ? 39.378 3.388 -31.889 1.00 41.67 144 VAL D N 1
ATOM 6896 C CA . VAL D 1 144 ? 39.915 2.043 -31.687 1.00 39.26 144 VAL D CA 1
ATOM 6897 C C . VAL D 1 144 ? 40.842 1.765 -32.856 1.00 43.84 144 VAL D C 1
ATOM 6898 O O . VAL D 1 144 ? 40.420 1.814 -34.020 1.00 48.92 144 VAL D O 1
ATOM 6902 N N . LEU D 1 145 ? 42.104 1.510 -32.559 1.00 38.42 145 LEU D N 1
ATOM 6903 C CA . LEU D 1 145 ? 43.072 1.158 -33.580 1.00 42.37 145 LEU D CA 1
ATOM 6904 C C . LEU D 1 145 ? 43.477 -0.290 -33.340 1.00 41.37 145 LEU D C 1
ATOM 6905 O O . LEU D 1 145 ? 43.676 -0.697 -32.191 1.00 44.83 145 LEU D O 1
ATOM 6910 N N . ALA D 1 146 ? 43.585 -1.071 -34.409 1.00 39.82 146 ALA D N 1
ATOM 6911 C CA . ALA D 1 146 ? 43.911 -2.490 -34.283 1.00 43.53 146 ALA D CA 1
ATOM 6912 C C . ALA D 1 146 ? 45.226 -2.776 -34.978 1.00 46.78 146 ALA D C 1
ATOM 6913 O O . ALA D 1 146 ? 45.470 -2.284 -36.087 1.00 41.37 146 ALA D O 1
ATOM 6915 N N . LEU D 1 147 ? 46.067 -3.577 -34.331 1.00 42.10 147 LEU D N 1
ATOM 6916 C CA . LEU D 1 147 ? 47.354 -3.924 -34.915 1.00 47.11 147 LEU D CA 1
ATOM 6917 C C . LEU D 1 147 ? 47.930 -5.149 -34.224 1.00 44.58 147 LEU D C 1
ATOM 6918 O O . LEU D 1 147 ? 47.339 -5.709 -33.296 1.00 41.08 147 LEU D O 1
ATOM 6923 N N . SER D 1 148 ? 49.101 -5.556 -34.701 1.00 44.62 148 SER D N 1
ATOM 6924 C CA . SER D 1 148 ? 50.010 -6.435 -33.977 1.00 47.95 148 SER D CA 1
ATOM 6925 C C . SER D 1 148 ? 51.292 -5.643 -33.768 1.00 50.39 148 SER D C 1
ATOM 6926 O O . SER D 1 148 ? 51.931 -5.216 -34.739 1.00 44.08 148 SER D O 1
ATOM 6929 N N . ALA D 1 149 ? 51.645 -5.410 -32.505 1.00 44.14 149 ALA D N 1
ATOM 6930 C CA . ALA D 1 149 ? 52.840 -4.632 -32.190 1.00 46.06 149 ALA D CA 1
ATOM 6931 C C . ALA D 1 149 ? 54.137 -5.335 -32.568 1.00 49.61 149 ALA D C 1
ATOM 6932 O O . ALA D 1 149 ? 55.197 -4.699 -32.533 1.00 45.09 149 ALA D O 1
ATOM 6934 N N . ASN D 1 150 ? 54.088 -6.627 -32.892 1.00 49.68 150 ASN D N 1
ATOM 6935 C CA . ASN D 1 150 ? 55.238 -7.367 -33.405 1.00 60.27 150 ASN D CA 1
ATOM 6936 C C . ASN D 1 150 ? 55.484 -7.134 -34.891 1.00 57.57 150 ASN D C 1
ATOM 6937 O O . ASN D 1 150 ? 56.374 -7.776 -35.467 1.00 55.11 150 ASN D O 1
ATOM 6942 N N . ASN D 1 151 ? 54.703 -6.264 -35.522 1.00 53.89 151 ASN D N 1
ATOM 6943 C CA . ASN D 1 151 ? 54.803 -5.978 -36.950 1.00 56.06 151 ASN D CA 1
ATOM 6944 C C . ASN D 1 151 ? 55.279 -4.538 -37.111 1.00 54.62 151 ASN D C 1
ATOM 6945 O O . ASN D 1 151 ? 54.531 -3.599 -36.817 1.00 50.21 151 ASN D O 1
ATOM 6950 N N . LYS D 1 152 ? 56.511 -4.373 -37.600 1.00 51.81 152 LYS D N 1
ATOM 6951 C CA . LYS D 1 152 ? 57.139 -3.054 -37.611 1.00 55.38 152 LYS D CA 1
ATOM 6952 C C . LYS D 1 152 ? 56.358 -2.066 -38.468 1.00 51.83 152 LYS D C 1
ATOM 6953 O O . LYS D 1 152 ? 56.248 -0.885 -38.115 1.00 52.82 152 LYS D O 1
ATOM 6959 N N . GLU D 1 153 ? 55.807 -2.534 -39.594 1.00 52.01 153 GLU D N 1
ATOM 6960 C CA . GLU D 1 153 ? 55.070 -1.656 -40.503 1.00 54.42 153 GLU D CA 1
ATOM 6961 C C . GLU D 1 153 ? 53.772 -1.165 -39.873 1.00 55.80 153 GLU D C 1
ATOM 6962 O O . GLU D 1 153 ? 53.395 0.002 -40.039 1.00 48.60 153 GLU D O 1
ATOM 6968 N N . GLN D 1 154 ? 53.072 -2.036 -39.146 1.00 57.45 154 GLN D N 1
ATOM 6969 C CA . GLN D 1 154 ? 51.822 -1.619 -38.522 1.00 56.26 154 GLN D CA 1
ATOM 6970 C C . GLN D 1 154 ? 52.064 -0.612 -37.407 1.00 47.46 154 GLN D C 1
ATOM 6971 O O . GLN D 1 154 ? 51.218 0.257 -37.169 1.00 47.02 154 GLN D O 1
ATOM 6977 N N . VAL D 1 155 ? 53.209 -0.700 -36.730 1.00 42.85 155 VAL D N 1
ATOM 6978 C CA . VAL D 1 155 ? 53.587 0.310 -35.743 1.00 44.96 155 VAL D CA 1
ATOM 6979 C C . VAL D 1 155 ? 53.889 1.646 -36.425 1.00 49.93 155 VAL D C 1
ATOM 6980 O O . VAL D 1 155 ? 53.447 2.708 -35.969 1.00 41.16 155 VAL D O 1
ATOM 6984 N N . ARG D 1 156 ? 54.606 1.604 -37.550 1.00 45.71 156 ARG D N 1
ATOM 6985 C CA . ARG D 1 156 ? 54.946 2.875 -38.246 1.00 46.99 156 ARG D CA 1
ATOM 6986 C C . ARG D 1 156 ? 53.639 3.495 -38.782 1.00 48.21 156 ARG D C 1
ATOM 6987 O O . ARG D 1 156 ? 53.488 4.730 -38.660 1.00 45.68 156 ARG D O 1
ATOM 6995 N N . ARG D 1 157 ? 52.733 2.689 -39.347 1.00 45.20 157 ARG D N 1
ATOM 6996 C CA . ARG D 1 157 ? 51.430 3.209 -39.765 1.00 45.34 157 ARG D CA 1
ATOM 6997 C C . ARG D 1 157 ? 50.644 3.755 -38.571 1.00 54.94 157 ARG D C 1
ATOM 6998 O O . ARG D 1 157 ? 49.965 4.789 -38.676 1.00 37.34 157 ARG D O 1
ATOM 7006 N N . PHE D 1 158 ? 50.727 3.071 -37.424 1.00 42.70 158 PHE D N 1
ATOM 7007 C CA . PHE D 1 158 ? 50.068 3.555 -36.216 1.00 40.45 158 PHE D CA 1
ATOM 7008 C C . PHE D 1 158 ? 50.520 4.969 -35.854 1.00 41.74 158 PHE D C 1
ATOM 7009 O O . PHE D 1 158 ? 49.688 5.813 -35.506 1.00 38.75 158 PHE D O 1
ATOM 7017 N N . LYS D 1 159 ? 51.830 5.233 -35.909 1.00 37.10 159 LYS D N 1
ATOM 7018 C CA . LYS D 1 159 ? 52.349 6.573 -35.642 1.00 43.22 159 LYS D CA 1
ATOM 7019 C C . LYS D 1 159 ? 51.638 7.625 -36.495 1.00 43.59 159 LYS D C 1
ATOM 7020 O O . LYS D 1 159 ? 51.310 8.714 -36.006 1.00 36.47 159 LYS D O 1
ATOM 7026 N N . GLU D 1 160 ? 51.398 7.314 -37.773 1.00 39.45 160 GLU D N 1
ATOM 7027 C CA . GLU D 1 160 ? 50.671 8.237 -38.653 1.00 41.56 160 GLU D CA 1
ATOM 7028 C C . GLU D 1 160 ? 49.236 8.441 -38.186 1.00 41.81 160 GLU D C 1
ATOM 7029 O O . GLU D 1 160 ? 48.714 9.564 -38.212 1.00 33.27 160 GLU D O 1
ATOM 7035 N N . LYS D 1 161 ? 48.562 7.356 -37.774 1.00 33.53 161 LYS D N 1
ATOM 7036 C CA . LYS D 1 161 ? 47.177 7.505 -37.344 1.00 33.52 161 LYS D CA 1
ATOM 7037 C C . LYS D 1 161 ? 47.108 8.233 -36.016 1.00 34.56 161 LYS D C 1
ATOM 7038 O O . LYS D 1 161 ? 46.193 9.038 -35.794 1.00 34.08 161 LYS D O 1
ATOM 7044 N N . LEU D 1 162 ? 48.067 7.944 -35.122 1.00 32.95 162 LEU D N 1
ATOM 7045 C CA . LEU D 1 162 ? 48.165 8.618 -33.831 1.00 34.23 162 LEU D CA 1
ATOM 7046 C C . LEU D 1 162 ? 48.381 10.110 -34.012 1.00 32.40 162 LEU D C 1
ATOM 7047 O O . LEU D 1 162 ? 47.715 10.930 -33.365 1.00 30.67 162 LEU D O 1
ATOM 7052 N N . HIS D 1 163 ? 49.342 10.468 -34.862 1.00 31.60 163 HIS D N 1
ATOM 7053 C CA . HIS D 1 163 ? 49.630 11.881 -35.086 1.00 34.24 163 HIS D CA 1
ATOM 7054 C C . HIS D 1 163 ? 48.380 12.603 -35.567 1.00 33.78 163 HIS D C 1
ATOM 7055 O O . HIS D 1 163 ? 48.024 13.668 -35.049 1.00 34.94 163 HIS D O 1
ATOM 7062 N N . LYS D 1 164 ? 47.671 12.009 -36.526 1.00 31.15 164 LYS D N 1
ATOM 7063 C CA . LYS D 1 164 ? 46.496 12.665 -37.084 1.00 37.11 164 LYS D CA 1
ATOM 7064 C C . LYS D 1 164 ? 45.428 12.883 -36.026 1.00 39.79 164 LYS D C 1
ATOM 7065 O O . LYS D 1 164 ? 44.844 13.964 -35.938 1.00 31.86 164 LYS D O 1
ATOM 7071 N N . LEU D 1 165 ? 45.177 11.876 -35.181 1.00 27.40 165 LEU D N 1
ATOM 7072 C CA . LEU D 1 165 ? 44.215 12.061 -34.112 1.00 26.43 165 LEU D CA 1
ATOM 7073 C C . LEU D 1 165 ? 44.656 13.152 -33.140 1.00 29.41 165 LEU D C 1
ATOM 7074 O O . LEU D 1 165 ? 43.821 13.901 -32.607 1.00 31.34 165 LEU D O 1
ATOM 7079 N N . LEU D 1 166 ? 45.949 13.245 -32.852 1.00 25.13 166 LEU D N 1
ATOM 7080 C CA . LEU D 1 166 ? 46.379 14.248 -31.881 1.00 24.75 166 LEU D CA 1
ATOM 7081 C C . LEU D 1 166 ? 46.214 15.654 -32.444 1.00 31.02 166 LEU D C 1
ATOM 7082 O O . LEU D 1 166 ? 45.865 16.597 -31.720 1.00 31.27 166 LEU D O 1
ATOM 7087 N N . VAL D 1 167 ? 46.457 15.796 -33.738 1.00 30.81 167 VAL D N 1
ATOM 7088 C CA . VAL D 1 167 ? 46.299 17.089 -34.404 1.00 29.46 167 VAL D CA 1
ATOM 7089 C C . VAL D 1 167 ? 44.833 17.466 -34.496 1.00 33.87 167 VAL D C 1
ATOM 7090 O O . VAL D 1 167 ? 44.445 18.620 -34.257 1.00 39.21 167 VAL D O 1
ATOM 7094 N N . GLN D 1 168 ? 44.001 16.499 -34.857 1.00 37.61 168 GLN D N 1
ATOM 7095 C CA . GLN D 1 168 ? 42.568 16.678 -35.005 1.00 36.93 168 GLN D CA 1
ATOM 7096 C C . GLN D 1 168 ? 41.885 16.974 -33.673 1.00 39.00 168 GLN D C 1
ATOM 7097 O O . GLN D 1 168 ? 40.849 17.649 -33.651 1.00 44.92 168 GLN D O 1
ATOM 7103 N N . GLY D 1 169 ? 42.441 16.483 -32.562 1.00 35.87 169 GLY D N 1
ATOM 7104 C CA . GLY D 1 169 ? 41.781 16.509 -31.262 1.00 40.05 169 GLY D CA 1
ATOM 7105 C C . GLY D 1 169 ? 40.928 15.264 -31.072 1.00 39.77 169 GLY D C 1
ATOM 7106 O O . GLY D 1 169 ? 40.261 14.830 -32.019 1.00 42.67 169 GLY D O 1
ATOM 7107 N N . ILE D 1 170 ? 40.912 14.670 -29.884 1.00 42.48 170 ILE D N 1
ATOM 7108 C CA . ILE D 1 170 ? 40.202 13.407 -29.699 1.00 42.32 170 ILE D CA 1
ATOM 7109 C C . ILE D 1 170 ? 38.752 13.706 -29.341 1.00 49.92 170 ILE D C 1
ATOM 7110 O O . ILE D 1 170 ? 38.464 14.302 -28.299 1.00 45.70 170 ILE D O 1
ATOM 7115 N N . ALA D 1 171 ? 37.846 13.316 -30.232 1.00 49.52 171 ALA D N 1
ATOM 7116 C CA . ALA D 1 171 ? 36.419 13.494 -30.035 1.00 55.56 171 ALA D CA 1
ATOM 7117 C C . ALA D 1 171 ? 35.871 12.264 -29.331 1.00 58.34 171 ALA D C 1
ATOM 7118 O O . ALA D 1 171 ? 35.928 11.155 -29.873 1.00 61.53 171 ALA D O 1
ATOM 7120 N N . LEU D 1 172 ? 35.344 12.465 -28.130 1.00 59.47 172 LEU D N 1
ATOM 7121 C CA . LEU D 1 172 ? 34.824 11.389 -27.299 1.00 64.84 172 LEU D CA 1
ATOM 7122 C C . LEU D 1 172 ? 33.305 11.471 -27.243 1.00 69.72 172 LEU D C 1
ATOM 7123 O O . LEU D 1 172 ? 32.749 12.537 -26.953 1.00 70.52 172 LEU D O 1
ATOM 7128 N N . LYS D 1 173 ? 32.644 10.348 -27.511 1.00 67.95 173 LYS D N 1
ATOM 7129 C CA . LYS D 1 173 ? 31.232 10.173 -27.198 1.00 79.24 173 LYS D CA 1
ATOM 7130 C C . LYS D 1 173 ? 31.178 9.467 -25.845 1.00 94.07 173 LYS D C 1
ATOM 7131 O O . LYS D 1 173 ? 31.544 8.292 -25.744 1.00 73.23 173 LYS D O 1
ATOM 7137 N N . GLN D 1 174 ? 30.759 10.186 -24.800 1.00 108.74 174 GLN D N 1
ATOM 7138 C CA . GLN D 1 174 ? 30.862 9.638 -23.452 1.00 107.48 174 GLN D CA 1
ATOM 7139 C C . GLN D 1 174 ? 29.857 8.502 -23.256 1.00 104.03 174 GLN D C 1
ATOM 7140 O O . GLN D 1 174 ? 28.759 8.500 -23.820 1.00 90.74 174 GLN D O 1
ATOM 7146 N N . ILE D 1 175 ? 30.259 7.519 -22.450 1.00 86.67 175 ILE D N 1
ATOM 7147 C CA . ILE D 1 175 ? 29.640 6.192 -22.446 1.00 80.89 175 ILE D CA 1
ATOM 7148 C C . ILE D 1 175 ? 28.279 6.236 -21.769 1.00 74.73 175 ILE D C 1
ATOM 7149 O O . ILE D 1 175 ? 28.129 6.796 -20.678 1.00 71.00 175 ILE D O 1
ATOM 7154 N N . GLU D 1 176 ? 27.289 5.620 -22.415 1.00 75.16 176 GLU D N 1
ATOM 7155 C CA . GLU D 1 176 ? 26.026 5.262 -21.771 1.00 85.21 176 GLU D CA 1
ATOM 7156 C C . GLU D 1 176 ? 26.269 4.072 -20.844 1.00 73.64 176 GLU D C 1
ATOM 7157 O O . GLU D 1 176 ? 25.947 2.918 -21.145 1.00 72.76 176 GLU D O 1
ATOM 7163 N N . LEU D 1 177 ? 26.861 4.361 -19.689 1.00 74.50 177 LEU D N 1
ATOM 7164 C CA . LEU D 1 177 ? 26.947 3.408 -18.586 1.00 66.39 177 LEU D CA 1
ATOM 7165 C C . LEU D 1 177 ? 26.012 3.902 -17.493 1.00 67.21 177 LEU D C 1
ATOM 7166 O O . LEU D 1 177 ? 26.306 4.896 -16.820 1.00 61.04 177 LEU D O 1
ATOM 7171 N N . HIS D 1 178 ? 24.897 3.207 -17.302 1.00 58.42 178 HIS D N 1
ATOM 7172 C CA . HIS D 1 178 ? 23.912 3.595 -16.306 1.00 59.70 178 HIS D CA 1
ATOM 7173 C C . HIS D 1 178 ? 23.964 2.557 -15.195 1.00 62.09 178 HIS D C 1
ATOM 7174 O O . HIS D 1 178 ? 23.939 1.352 -15.471 1.00 54.38 178 HIS D O 1
ATOM 7181 N N . TYR D 1 179 ? 24.038 3.023 -13.947 1.00 60.92 179 TYR D N 1
ATOM 7182 C CA . TYR D 1 179 ? 24.260 2.158 -12.798 1.00 55.13 179 TYR D CA 1
ATOM 7183 C C . TYR D 1 179 ? 22.990 1.869 -12.010 1.00 60.93 179 TYR D C 1
ATOM 7184 O O . TYR D 1 179 ? 23.074 1.339 -10.897 1.00 58.13 179 TYR D O 1
ATOM 7193 N N . GLY D 1 180 ? 21.826 2.206 -12.546 1.00 64.30 180 GLY D N 1
ATOM 7194 C CA . GLY D 1 180 ? 20.593 2.039 -11.809 1.00 70.56 180 GLY D CA 1
ATOM 7195 C C . GLY D 1 180 ? 20.208 3.277 -11.016 1.00 79.44 180 GLY D C 1
ATOM 7196 O O . GLY D 1 180 ? 21.042 4.086 -10.614 1.00 68.27 180 GLY D O 1
ATOM 7197 N N . ALA D 1 181 ? 18.901 3.405 -10.784 1.00 79.11 181 ALA D N 1
ATOM 7198 C CA . ALA D 1 181 ? 18.353 4.619 -10.187 1.00 75.96 181 ALA D CA 1
ATOM 7199 C C . ALA D 1 181 ? 19.038 4.959 -8.870 1.00 71.79 181 ALA D C 1
ATOM 7200 O O . ALA D 1 181 ? 19.424 6.110 -8.638 1.00 75.13 181 ALA D O 1
ATOM 7202 N N . GLU D 1 182 ? 19.205 3.961 -7.999 1.00 66.41 182 GLU D N 1
ATOM 7203 C CA . GLU D 1 182 ? 19.743 4.224 -6.670 1.00 70.98 182 GLU D CA 1
ATOM 7204 C C . GLU D 1 182 ? 21.164 4.765 -6.742 1.00 73.18 182 GLU D C 1
ATOM 7205 O O . GLU D 1 182 ? 21.473 5.809 -6.156 1.00 82.75 182 GLU D O 1
ATOM 7211 N N . PHE D 1 183 ? 22.048 4.064 -7.454 1.00 72.19 183 PHE D N 1
ATOM 7212 C CA . PHE D 1 183 ? 23.444 4.484 -7.484 1.00 71.53 183 PHE D CA 1
ATOM 7213 C C . PHE D 1 183 ? 23.599 5.795 -8.235 1.00 65.32 183 PHE D C 1
ATOM 7214 O O . PHE D 1 183 ? 24.419 6.641 -7.861 1.00 65.83 183 PHE D O 1
ATOM 7222 N N . GLU D 1 184 ? 22.826 5.970 -9.308 1.00 65.24 184 GLU D N 1
ATOM 7223 C CA . GLU D 1 184 ? 22.880 7.209 -10.072 1.00 63.39 184 GLU D CA 1
ATOM 7224 C C . GLU D 1 184 ? 22.435 8.402 -9.239 1.00 75.29 184 GLU D C 1
ATOM 7225 O O . GLU D 1 184 ? 22.992 9.498 -9.380 1.00 69.80 184 GLU D O 1
ATOM 7231 N N . SER D 1 185 ? 21.436 8.215 -8.370 1.00 73.11 185 SER D N 1
ATOM 7232 C CA . SER D 1 185 ? 21.076 9.287 -7.454 1.00 70.21 185 SER D CA 1
ATOM 7233 C C . SER D 1 185 ? 22.250 9.622 -6.552 1.00 73.77 185 SER D C 1
ATOM 7234 O O . SER D 1 185 ? 22.572 10.798 -6.365 1.00 89.96 185 SER D O 1
ATOM 7237 N N . LEU D 1 186 ? 22.936 8.601 -6.028 1.00 69.08 186 LEU D N 1
ATOM 7238 C CA . LEU D 1 186 ? 24.126 8.869 -5.229 1.00 71.80 186 LEU D CA 1
ATOM 7239 C C . LEU D 1 186 ? 25.168 9.638 -6.033 1.00 75.51 186 LEU D C 1
ATOM 7240 O O . LEU D 1 186 ? 25.685 10.653 -5.559 1.00 69.90 186 LEU D O 1
ATOM 7245 N N . ILE D 1 187 ? 25.440 9.223 -7.277 1.00 66.41 187 ILE D N 1
ATOM 7246 C CA . ILE D 1 187 ? 26.400 9.976 -8.087 1.00 73.16 187 ILE D CA 1
ATOM 7247 C C . ILE D 1 187 ? 25.971 11.437 -8.191 1.00 67.11 187 ILE D C 1
ATOM 7248 O O . ILE D 1 187 ? 26.761 12.356 -7.941 1.00 65.98 187 ILE D O 1
ATOM 7253 N N . HIS D 1 188 ? 24.701 11.666 -8.533 1.00 68.88 188 HIS D N 1
ATOM 7254 C CA . HIS D 1 188 ? 24.191 13.021 -8.682 1.00 71.79 188 HIS D CA 1
ATOM 7255 C C . HIS D 1 188 ? 24.329 13.836 -7.394 1.00 72.68 188 HIS D C 1
ATOM 7256 O O . HIS D 1 188 ? 24.511 15.058 -7.461 1.00 71.89 188 HIS D O 1
ATOM 7263 N N . GLU D 1 189 ? 24.242 13.195 -6.219 1.00 70.02 189 GLU D N 1
ATOM 7264 C CA . GLU D 1 189 ? 24.378 13.939 -4.967 1.00 71.56 189 GLU D CA 1
ATOM 7265 C C . GLU D 1 189 ? 25.808 14.406 -4.730 1.00 71.44 189 GLU D C 1
ATOM 7266 O O . GLU D 1 189 ? 26.028 15.480 -4.159 1.00 99.50 189 GLU D O 1
ATOM 7272 N N . LEU D 1 190 ? 26.790 13.596 -5.105 1.00 66.64 190 LEU D N 1
ATOM 7273 C CA . LEU D 1 190 ? 28.183 13.931 -4.843 1.00 64.37 190 LEU D CA 1
ATOM 7274 C C . LEU D 1 190 ? 28.844 14.773 -5.929 1.00 68.98 190 LEU D C 1
ATOM 7275 O O . LEU D 1 190 ? 29.861 15.417 -5.643 1.00 62.66 190 LEU D O 1
ATOM 7280 N N . GLU D 1 191 ? 28.308 14.796 -7.154 1.00 66.15 191 GLU D N 1
ATOM 7281 C CA . GLU D 1 191 ? 28.966 15.505 -8.254 1.00 65.93 191 GLU D CA 1
ATOM 7282 C C . GLU D 1 191 ? 29.291 16.963 -7.922 1.00 69.64 191 GLU D C 1
ATOM 7283 O O . GLU D 1 191 ? 30.417 17.398 -8.221 1.00 77.74 191 GLU D O 1
ATOM 7289 N N . PRO D 1 192 ? 28.380 17.783 -7.339 1.00 85.81 192 PRO D N 1
ATOM 7290 C CA . PRO D 1 192 ? 28.738 19.132 -6.928 1.00 76.83 192 PRO D CA 1
ATOM 7291 C C . PRO D 1 192 ? 30.083 19.279 -6.261 1.00 74.13 192 PRO D C 1
ATOM 7292 O O . PRO D 1 192 ? 30.798 20.225 -6.618 1.00 68.64 192 PRO D O 1
ATOM 7296 N N . MET D 1 193 ? 30.424 18.406 -5.310 1.00 66.69 193 MET D N 1
ATOM 7297 C CA . MET D 1 193 ? 31.674 18.630 -4.588 1.00 63.41 193 MET D CA 1
ATOM 7298 C C . MET D 1 193 ? 32.894 18.354 -5.451 1.00 62.61 193 MET D C 1
ATOM 7299 O O . MET D 1 193 ? 34.005 18.747 -5.075 1.00 62.33 193 MET D O 1
ATOM 7304 N N . PHE D 1 194 ? 32.711 17.720 -6.606 1.00 61.11 194 PHE D N 1
ATOM 7305 C CA . PHE D 1 194 ? 33.813 17.390 -7.493 1.00 61.37 194 PHE D CA 1
ATOM 7306 C C . PHE D 1 194 ? 33.814 18.248 -8.747 1.00 57.29 194 PHE D C 1
ATOM 7307 O O . PHE D 1 194 ? 34.554 17.949 -9.688 1.00 60.60 194 PHE D O 1
ATOM 7315 N N . ALA D 1 195 ? 32.995 19.300 -8.786 1.00 60.84 195 ALA D N 1
ATOM 7316 C CA . ALA D 1 195 ? 32.940 20.185 -9.936 1.00 70.91 195 ALA D CA 1
ATOM 7317 C C . ALA D 1 195 ? 34.169 21.078 -9.967 1.00 56.52 195 ALA D C 1
ATOM 7318 O O . ALA D 1 195 ? 34.803 21.341 -8.943 1.00 52.43 195 ALA D O 1
ATOM 7320 N N . GLU D 1 196 ? 34.505 21.547 -11.167 1.00 54.22 196 GLU D N 1
ATOM 7321 C CA . GLU D 1 196 ? 35.667 22.412 -11.354 1.00 51.63 196 GLU D CA 1
ATOM 7322 C C . GLU D 1 196 ? 36.940 21.735 -10.849 1.00 54.82 196 GLU D C 1
ATOM 7323 O O . GLU D 1 196 ? 37.693 22.288 -10.043 1.00 48.85 196 GLU D O 1
ATOM 7329 N N . GLN D 1 197 ? 37.150 20.503 -11.315 1.00 46.33 197 GLN D N 1
ATOM 7330 C CA . GLN D 1 197 ? 38.382 19.750 -11.143 1.00 48.57 197 GLN D CA 1
ATOM 7331 C C . GLN D 1 197 ? 38.925 19.366 -12.514 1.00 49.80 197 GLN D C 1
ATOM 7332 O O . GLN D 1 197 ? 38.265 19.546 -13.539 1.00 46.04 197 GLN D O 1
ATOM 7338 N N . ALA D 1 198 ? 40.136 18.795 -12.517 1.00 45.25 198 ALA D N 1
ATOM 7339 C CA . ALA D 1 198 ? 40.780 18.413 -13.772 1.00 47.49 198 ALA D CA 1
ATOM 7340 C C . ALA D 1 198 ? 40.128 17.211 -14.440 1.00 47.14 198 ALA D C 1
ATOM 7341 O O . ALA D 1 198 ? 40.379 16.968 -15.627 1.00 44.75 198 ALA D O 1
ATOM 7343 N N . VAL D 1 199 ? 39.320 16.450 -13.706 1.00 44.98 199 VAL D N 1
ATOM 7344 C CA . VAL D 1 199 ? 38.620 15.289 -14.245 1.00 43.42 199 VAL D CA 1
ATOM 7345 C C . VAL D 1 199 ? 37.125 15.490 -14.067 1.00 42.38 199 VAL D C 1
ATOM 7346 O O . VAL D 1 199 ? 36.672 16.150 -13.123 1.00 43.57 199 VAL D O 1
ATOM 7350 N N . SER D 1 200 ? 36.364 14.923 -15.000 1.00 41.56 200 SER D N 1
ATOM 7351 C CA . SER D 1 200 ? 34.907 14.898 -14.960 1.00 49.29 200 SER D CA 1
ATOM 7352 C C . SER D 1 200 ? 34.372 14.657 -13.553 1.00 49.71 200 SER D C 1
ATOM 7353 O O . SER D 1 200 ? 34.849 13.768 -12.831 1.00 47.18 200 SER D O 1
ATOM 7356 N N . ALA D 1 201 ? 33.395 15.485 -13.158 1.00 47.85 201 ALA D N 1
ATOM 7357 C CA . ALA D 1 201 ? 32.789 15.347 -11.833 1.00 48.60 201 ALA D CA 1
ATOM 7358 C C . ALA D 1 201 ? 32.073 14.007 -11.678 1.00 52.67 201 ALA D C 1
ATOM 7359 O O . ALA D 1 201 ? 32.085 13.419 -10.591 1.00 47.91 201 ALA D O 1
ATOM 7361 N N . ARG D 1 202 ? 31.412 13.527 -12.739 1.00 48.25 202 ARG D N 1
ATOM 7362 C CA . ARG D 1 202 ? 30.789 12.203 -12.685 1.00 49.69 202 ARG D CA 1
ATOM 7363 C C . ARG D 1 202 ? 31.799 11.108 -12.360 1.00 46.55 202 ARG D C 1
ATOM 7364 O O . ARG D 1 202 ? 31.574 10.299 -11.457 1.00 46.47 202 ARG D O 1
ATOM 7372 N N . ALA D 1 203 ? 32.912 11.056 -13.094 1.00 44.98 203 ALA D N 1
ATOM 7373 C CA . ALA D 1 203 ? 33.919 10.031 -12.824 1.00 46.93 203 ALA D CA 1
ATOM 7374 C C . ALA D 1 203 ? 34.458 10.154 -11.407 1.00 44.73 203 ALA D C 1
ATOM 7375 O O . ALA D 1 203 ? 34.624 9.147 -10.709 1.00 39.45 203 ALA D O 1
ATOM 7377 N N . LEU D 1 204 ? 34.718 11.388 -10.957 1.00 40.99 204 LEU D N 1
ATOM 7378 C CA . LEU D 1 204 ? 35.249 11.594 -9.613 1.00 42.65 204 LEU D CA 1
ATOM 7379 C C . LEU D 1 204 ? 34.263 11.138 -8.545 1.00 50.16 204 LEU D C 1
ATOM 7380 O O . LEU D 1 204 ? 34.669 10.576 -7.525 1.00 45.46 204 LEU D O 1
ATOM 7385 N N . ALA D 1 205 ? 32.964 11.369 -8.762 1.00 45.18 205 ALA D N 1
ATOM 7386 C CA . ALA D 1 205 ? 31.968 10.883 -7.810 1.00 45.09 205 ALA D CA 1
ATOM 7387 C C . ALA D 1 205 ? 31.930 9.355 -7.774 1.00 44.55 205 ALA D C 1
ATOM 7388 O O . ALA D 1 205 ? 31.822 8.756 -6.696 1.00 45.94 205 ALA D O 1
ATOM 7390 N N . ILE D 1 206 ? 32.015 8.707 -8.939 1.00 42.65 206 ILE D N 1
ATOM 7391 C CA . ILE D 1 206 ? 32.037 7.243 -8.982 1.00 46.73 206 ILE D CA 1
ATOM 7392 C C . ILE D 1 206 ? 33.285 6.708 -8.297 1.00 50.46 206 ILE D C 1
ATOM 7393 O O . ILE D 1 206 ? 33.212 5.788 -7.470 1.00 46.46 206 ILE D O 1
ATOM 7398 N N . ARG D 1 207 ? 34.450 7.276 -8.638 1.00 44.82 207 ARG D N 1
ATOM 7399 C CA . ARG D 1 207 ? 35.700 6.870 -7.996 1.00 50.72 207 ARG D CA 1
ATOM 7400 C C . ARG D 1 207 ? 35.620 7.070 -6.492 1.00 50.85 207 ARG D C 1
ATOM 7401 O O . ARG D 1 207 ? 36.088 6.222 -5.720 1.00 52.44 207 ARG D O 1
ATOM 7409 N N . ALA D 1 208 ? 35.028 8.186 -6.052 1.00 46.02 208 ALA D N 1
ATOM 7410 C CA . ALA D 1 208 ? 34.849 8.423 -4.620 1.00 49.41 208 ALA D CA 1
ATOM 7411 C C . ALA D 1 208 ? 33.988 7.341 -3.980 1.00 50.32 208 ALA D C 1
ATOM 7412 O O . ALA D 1 208 ? 34.335 6.805 -2.921 1.00 56.00 208 ALA D O 1
ATOM 7414 N N . LEU D 1 209 ? 32.854 7.010 -4.608 1.00 47.73 209 LEU D N 1
ATOM 7415 C CA . LEU D 1 209 ? 32.011 5.939 -4.087 1.00 54.25 209 LEU D CA 1
ATOM 7416 C C . LEU D 1 209 ? 32.754 4.610 -4.070 1.00 54.66 209 LEU D C 1
ATOM 7417 O O . LEU D 1 209 ? 32.602 3.833 -3.121 1.00 57.95 209 LEU D O 1
ATOM 7422 N N . GLU D 1 210 ? 33.589 4.344 -5.079 1.00 57.10 210 GLU D N 1
ATOM 7423 C CA . GLU D 1 210 ? 34.453 3.165 -5.099 1.00 52.21 210 GLU D CA 1
ATOM 7424 C C . GLU D 1 210 ? 35.599 3.260 -4.101 1.00 55.96 210 GLU D C 1
ATOM 7425 O O . GLU D 1 210 ? 36.423 2.338 -4.040 1.00 56.44 210 GLU D O 1
ATOM 7431 N N . ASN D 1 211 ? 35.677 4.356 -3.346 1.00 55.50 211 ASN D N 1
ATOM 7432 C CA . ASN D 1 211 ? 36.665 4.552 -2.284 1.00 60.46 211 ASN D CA 1
ATOM 7433 C C . ASN D 1 211 ? 38.086 4.664 -2.852 1.00 63.07 211 ASN D C 1
ATOM 7434 O O . ASN D 1 211 ? 39.040 4.115 -2.293 1.00 64.18 211 ASN D O 1
ATOM 7439 N N . ASP D 1 212 ? 38.223 5.384 -3.974 1.00 61.49 212 ASP D N 1
ATOM 7440 C CA . ASP D 1 212 ? 39.528 5.674 -4.569 1.00 67.80 212 ASP D CA 1
ATOM 7441 C C . ASP D 1 212 ? 40.302 6.617 -3.657 1.00 70.21 212 ASP D C 1
ATOM 7442 O O . ASP D 1 212 ? 39.886 7.764 -3.446 1.00 70.13 212 ASP D O 1
ATOM 7447 N N . ARG D 1 213 ? 41.444 6.147 -3.142 1.00 76.19 213 ARG D N 1
ATOM 7448 C CA . ARG D 1 213 ? 42.139 6.887 -2.090 1.00 91.03 213 ARG D CA 1
ATOM 7449 C C . ARG D 1 213 ? 42.651 8.242 -2.576 1.00 77.57 213 ARG D C 1
ATOM 7450 O O . ARG D 1 213 ? 42.571 9.234 -1.841 1.00 76.41 213 ARG D O 1
ATOM 7458 N N . LEU D 1 214 ? 43.179 8.310 -3.806 1.00 70.85 214 LEU D N 1
ATOM 7459 C CA . LEU D 1 214 ? 43.625 9.597 -4.342 1.00 70.30 214 LEU D CA 1
ATOM 7460 C C . LEU D 1 214 ? 42.500 10.620 -4.317 1.00 65.90 214 LEU D C 1
ATOM 7461 O O . LEU D 1 214 ? 42.712 11.785 -3.960 1.00 79.07 214 LEU D O 1
ATOM 7466 N N . VAL D 1 215 ? 41.298 10.205 -4.704 1.00 64.12 215 VAL D N 1
ATOM 7467 C CA . VAL D 1 215 ? 40.175 11.130 -4.741 1.00 61.19 215 VAL D CA 1
ATOM 7468 C C . VAL D 1 215 ? 39.748 11.504 -3.326 1.00 67.08 215 VAL D C 1
ATOM 7469 O O . VAL D 1 215 ? 39.540 12.683 -3.017 1.00 66.87 215 VAL D O 1
ATOM 7473 N N . ILE D 1 216 ? 39.635 10.511 -2.442 1.00 71.67 216 ILE D N 1
ATOM 7474 C CA . ILE D 1 216 ? 39.174 10.767 -1.084 1.00 89.07 216 ILE D CA 1
ATOM 7475 C C . ILE D 1 216 ? 40.154 11.688 -0.369 1.00 83.07 216 ILE D C 1
ATOM 7476 O O . ILE D 1 216 ? 39.761 12.674 0.271 1.00 78.57 216 ILE D O 1
ATOM 7481 N N . ASN D 1 217 ? 41.451 11.399 -0.516 1.00 77.19 217 ASN D N 1
ATOM 7482 C CA . ASN D 1 217 ? 42.500 12.086 0.230 1.00 79.11 217 ASN D CA 1
ATOM 7483 C C . ASN D 1 217 ? 42.476 13.594 0.011 1.00 89.85 217 ASN D C 1
ATOM 7484 O O . ASN D 1 217 ? 42.907 14.357 0.884 1.00 161.69 217 ASN D O 1
ATOM 7489 N N . GLY D 1 218 ? 41.982 14.044 -1.136 1.00 80.82 218 GLY D N 1
ATOM 7490 C CA . GLY D 1 218 ? 41.873 15.466 -1.391 1.00 70.24 218 GLY D CA 1
ATOM 7491 C C . GLY D 1 218 ? 40.612 16.029 -0.779 1.00 74.88 218 GLY D C 1
ATOM 7492 O O . GLY D 1 218 ? 39.927 16.841 -1.403 1.00 77.69 218 GLY D O 1
ATOM 7493 N N . ALA D 1 222 ? 35.877 16.398 6.151 1.00 94.36 222 ALA D N 1
ATOM 7494 C CA . ALA D 1 222 ? 34.577 17.058 6.247 1.00 96.50 222 ALA D CA 1
ATOM 7495 C C . ALA D 1 222 ? 33.670 16.642 5.094 1.00 110.81 222 ALA D C 1
ATOM 7496 O O . ALA D 1 222 ? 32.599 16.079 5.302 1.00 102.44 222 ALA D O 1
ATOM 7498 N N . GLU D 1 223 ? 34.102 16.945 3.868 1.00 161.09 223 GLU D N 1
ATOM 7499 C CA . GLU D 1 223 ? 33.429 16.413 2.688 1.00 104.06 223 GLU D CA 1
ATOM 7500 C C . GLU D 1 223 ? 33.604 14.903 2.619 1.00 91.23 223 GLU D C 1
ATOM 7501 O O . GLU D 1 223 ? 32.724 14.181 2.135 1.00 87.13 223 GLU D O 1
ATOM 7507 N N . ARG D 1 224 ? 34.755 14.426 3.094 1.00 90.07 224 ARG D N 1
ATOM 7508 C CA . ARG D 1 224 ? 35.077 13.004 3.160 1.00 85.90 224 ARG D CA 1
ATOM 7509 C C . ARG D 1 224 ? 34.044 12.264 3.994 1.00 90.88 224 ARG D C 1
ATOM 7510 O O . ARG D 1 224 ? 33.661 11.136 3.667 1.00 88.33 224 ARG D O 1
ATOM 7518 N N . GLN D 1 225 ? 33.595 12.882 5.092 1.00 94.96 225 GLN D N 1
ATOM 7519 C CA . GLN D 1 225 ? 32.565 12.277 5.925 1.00 94.85 225 GLN D CA 1
ATOM 7520 C C . GLN D 1 225 ? 31.242 12.180 5.172 1.00 100.50 225 GLN D C 1
ATOM 7521 O O . GLN D 1 225 ? 30.496 11.205 5.332 1.00 91.96 225 GLN D O 1
ATOM 7527 N N . ASN D 1 226 ? 30.933 13.188 4.349 1.00 92.95 226 ASN D N 1
ATOM 7528 C CA . ASN D 1 226 ? 29.722 13.145 3.532 1.00 88.79 226 ASN D CA 1
ATOM 7529 C C . ASN D 1 226 ? 29.770 11.991 2.536 1.00 111.29 226 ASN D C 1
ATOM 7530 O O . ASN D 1 226 ? 28.759 11.317 2.306 1.00 114.72 226 ASN D O 1
ATOM 7535 N N . VAL D 1 227 ? 30.934 11.760 1.927 1.00 102.43 227 VAL D N 1
ATOM 7536 C CA . VAL D 1 227 ? 31.098 10.631 1.011 1.00 91.03 227 VAL D CA 1
ATOM 7537 C C . VAL D 1 227 ? 30.893 9.308 1.742 1.00 89.57 227 VAL D C 1
ATOM 7538 O O . VAL D 1 227 ? 30.126 8.445 1.299 1.00 87.52 227 VAL D O 1
ATOM 7542 N N . GLU D 1 228 ? 31.576 9.130 2.875 1.00 92.29 228 GLU D N 1
ATOM 7543 C CA . GLU D 1 228 ? 31.466 7.879 3.609 1.00 101.14 228 GLU D CA 1
ATOM 7544 C C . GLU D 1 228 ? 30.053 7.643 4.115 1.00 99.63 228 GLU D C 1
ATOM 7545 O O . GLU D 1 228 ? 29.655 6.486 4.298 1.00 128.06 228 GLU D O 1
ATOM 7551 N N . GLN D 1 229 ? 29.281 8.710 4.322 1.00 100.39 229 GLN D N 1
ATOM 7552 C CA . GLN D 1 229 ? 27.887 8.553 4.715 1.00 130.71 229 GLN D CA 1
ATOM 7553 C C . GLN D 1 229 ? 27.058 7.978 3.573 1.00 101.56 229 GLN D C 1
ATOM 7554 O O . GLN D 1 229 ? 26.268 7.048 3.772 1.00 129.44 229 GLN D O 1
ATOM 7560 N N . ARG D 1 230 ? 27.229 8.525 2.365 1.00 99.51 230 ARG D N 1
ATOM 7561 C CA . ARG D 1 230 ? 26.495 8.054 1.191 1.00 98.38 230 ARG D CA 1
ATOM 7562 C C . ARG D 1 230 ? 26.916 6.648 0.785 1.00 84.28 230 ARG D C 1
ATOM 7563 O O . ARG D 1 230 ? 26.116 5.912 0.189 1.00 81.18 230 ARG D O 1
ATOM 7571 N N . GLN D 1 231 ? 28.158 6.259 1.089 1.00 78.87 231 GLN D N 1
ATOM 7572 C CA . GLN D 1 231 ? 28.549 4.865 0.913 1.00 76.34 231 GLN D CA 1
ATOM 7573 C C . GLN D 1 231 ? 27.675 3.954 1.766 1.00 82.00 231 GLN D C 1
ATOM 7574 O O . GLN D 1 231 ? 27.185 2.921 1.295 1.00 94.45 231 GLN D O 1
ATOM 7580 N N . HIS D 1 232 ? 27.445 4.341 3.022 1.00 85.50 232 HIS D N 1
ATOM 7581 C CA . HIS D 1 232 ? 26.619 3.524 3.901 1.00 83.09 232 HIS D CA 1
ATOM 7582 C C . HIS D 1 232 ? 25.155 3.556 3.484 1.00 80.18 232 HIS D C 1
ATOM 7583 O O . HIS D 1 232 ? 24.419 2.597 3.746 1.00 82.31 232 HIS D O 1
ATOM 7590 N N . GLU D 1 233 ? 24.713 4.636 2.840 1.00 81.18 233 GLU D N 1
ATOM 7591 C CA . GLU D 1 233 ? 23.327 4.694 2.395 1.00 84.75 233 GLU D CA 1
ATOM 7592 C C . GLU D 1 233 ? 23.041 3.649 1.323 1.00 101.33 233 GLU D C 1
ATOM 7593 O O . GLU D 1 233 ? 21.909 3.162 1.217 1.00 126.53 233 GLU D O 1
ATOM 7599 N N . CYS D 1 234 ? 24.051 3.272 0.544 1.00 103.94 234 CYS D N 1
ATOM 7600 C CA . CYS D 1 234 ? 23.868 2.266 -0.492 1.00 88.79 234 CYS D CA 1
ATOM 7601 C C . CYS D 1 234 ? 23.558 0.920 0.149 1.00 88.23 234 CYS D C 1
ATOM 7602 O O . CYS D 1 234 ? 24.362 0.388 0.923 1.00 81.81 234 CYS D O 1
ATOM 7605 N N . GLN D 1 235 ? 22.386 0.373 -0.179 1.00 87.59 235 GLN D N 1
ATOM 7606 C CA . GLN D 1 235 ? 21.912 -0.841 0.472 1.00 88.47 235 GLN D CA 1
ATOM 7607 C C . GLN D 1 235 ? 22.737 -2.065 0.084 1.00 86.83 235 GLN D C 1
ATOM 7608 O O . GLN D 1 235 ? 22.778 -3.046 0.837 1.00 97.36 235 GLN D O 1
ATOM 7614 N N . VAL D 1 236 ? 23.405 -2.034 -1.068 1.00 80.33 236 VAL D N 1
ATOM 7615 C CA . VAL D 1 236 ? 24.162 -3.179 -1.566 1.00 74.73 236 VAL D CA 1
ATOM 7616 C C . VAL D 1 236 ? 25.628 -2.790 -1.747 1.00 70.65 236 VAL D C 1
ATOM 7617 O O . VAL D 1 236 ? 25.989 -1.616 -1.721 1.00 70.18 236 VAL D O 1
ATOM 7621 N N . ASP D 1 237 ? 26.475 -3.802 -1.938 1.00 65.62 237 ASP D N 1
ATOM 7622 C CA . ASP D 1 237 ? 27.916 -3.572 -2.002 1.00 68.34 237 ASP D CA 1
ATOM 7623 C C . ASP D 1 237 ? 28.298 -2.849 -3.294 1.00 59.41 237 ASP D C 1
ATOM 7624 O O . ASP D 1 237 ? 28.021 -3.332 -4.397 1.00 51.93 237 ASP D O 1
ATOM 7629 N N . ILE D 1 238 ? 28.944 -1.692 -3.148 1.00 56.97 238 ILE D N 1
ATOM 7630 C CA . ILE D 1 238 ? 29.218 -0.817 -4.291 1.00 55.16 238 ILE D CA 1
ATOM 7631 C C . ILE D 1 238 ? 30.172 -1.485 -5.279 1.00 52.60 238 ILE D C 1
ATOM 7632 O O . ILE D 1 238 ? 29.943 -1.459 -6.498 1.00 47.95 238 ILE D O 1
ATOM 7637 N N . ASP D 1 239 ? 31.250 -2.096 -4.763 1.00 55.39 239 ASP D N 1
ATOM 7638 C CA . ASP D 1 239 ? 32.210 -2.807 -5.606 1.00 57.64 239 ASP D CA 1
ATOM 7639 C C . ASP D 1 239 ? 31.525 -3.794 -6.527 1.00 55.62 239 ASP D C 1
ATOM 7640 O O . ASP D 1 239 ? 31.906 -3.948 -7.690 1.00 43.80 239 ASP D O 1
ATOM 7645 N N . LEU D 1 240 ? 30.557 -4.528 -5.991 1.00 52.79 240 LEU D N 1
ATOM 7646 C CA . LEU D 1 240 ? 29.870 -5.524 -6.783 1.00 52.68 240 LEU D CA 1
ATOM 7647 C C . LEU D 1 240 ? 28.829 -4.895 -7.693 1.00 43.44 240 LEU D C 1
ATOM 7648 O O . LEU D 1 240 ? 28.615 -5.373 -8.814 1.00 42.32 240 LEU D O 1
ATOM 7653 N N . LEU D 1 241 ? 28.154 -3.837 -7.232 1.00 45.32 241 LEU D N 1
ATOM 7654 C CA . LEU D 1 241 ? 27.215 -3.147 -8.117 1.00 47.43 241 LEU D CA 1
ATOM 7655 C C . LEU D 1 241 ? 27.913 -2.639 -9.382 1.00 44.62 241 LEU D C 1
ATOM 7656 O O . LEU D 1 241 ? 27.433 -2.874 -10.501 1.00 36.71 241 LEU D O 1
ATOM 7661 N N . VAL D 1 242 ? 29.030 -1.913 -9.225 1.00 46.55 242 VAL D N 1
ATOM 7662 C CA . VAL D 1 242 ? 29.676 -1.336 -10.407 1.00 41.75 242 VAL D CA 1
ATOM 7663 C C . VAL D 1 242 ? 30.242 -2.438 -11.298 1.00 41.52 242 VAL D C 1
ATOM 7664 O O . VAL D 1 242 ? 30.214 -2.330 -12.530 1.00 36.93 242 VAL D O 1
ATOM 7668 N N . ALA D 1 243 ? 30.744 -3.524 -10.700 1.00 40.86 243 ALA D N 1
ATOM 7669 C CA . ALA D 1 243 ? 31.267 -4.618 -11.511 1.00 40.82 243 ALA D CA 1
ATOM 7670 C C . ALA D 1 243 ? 30.164 -5.271 -12.333 1.00 41.48 243 ALA D C 1
ATOM 7671 O O . ALA D 1 243 ? 30.367 -5.587 -13.511 1.00 38.72 243 ALA D O 1
ATOM 7673 N N . ASN D 1 244 ? 28.992 -5.492 -11.728 1.00 38.44 244 ASN D N 1
ATOM 7674 C CA . ASN D 1 244 ? 27.880 -6.074 -12.471 1.00 37.31 244 ASN D CA 1
ATOM 7675 C C . ASN D 1 244 ? 27.489 -5.199 -13.648 1.00 41.72 244 ASN D C 1
ATOM 7676 O O . ASN D 1 244 ? 27.320 -5.688 -14.770 1.00 39.35 244 ASN D O 1
ATOM 7681 N N . VAL D 1 245 ? 27.336 -3.899 -13.413 1.00 39.25 245 VAL D N 1
ATOM 7682 C CA . VAL D 1 245 ? 26.938 -3.015 -14.511 1.00 39.23 245 VAL D CA 1
ATOM 7683 C C . VAL D 1 245 ? 27.986 -3.044 -15.615 1.00 39.50 245 VAL D C 1
ATOM 7684 O O . VAL D 1 245 ? 27.663 -3.225 -16.801 1.00 41.96 245 VAL D O 1
ATOM 7688 N N . ARG D 1 246 ? 29.263 -2.936 -15.240 1.00 36.72 246 ARG D N 1
ATOM 7689 C CA . ARG D 1 246 ? 30.314 -2.903 -16.253 1.00 40.30 246 ARG D CA 1
ATOM 7690 C C . ARG D 1 246 ? 30.418 -4.229 -16.993 1.00 40.96 246 ARG D C 1
ATOM 7691 O O . ARG D 1 246 ? 30.525 -4.252 -18.220 1.00 35.30 246 ARG D O 1
ATOM 7699 N N . TYR D 1 247 ? 30.367 -5.352 -16.280 1.00 37.11 247 TYR D N 1
ATOM 7700 C CA . TYR D 1 247 ? 30.463 -6.615 -17.000 1.00 36.61 247 TYR D CA 1
ATOM 7701 C C . TYR D 1 247 ? 29.195 -6.906 -17.793 1.00 38.46 247 TYR D C 1
ATOM 7702 O O . TYR D 1 247 ? 29.261 -7.556 -18.844 1.00 38.60 247 TYR D O 1
ATOM 7711 N N . THR D 1 248 ? 28.039 -6.419 -17.339 1.00 34.86 248 THR D N 1
ATOM 7712 C CA . THR D 1 248 ? 26.846 -6.560 -18.168 1.00 37.33 248 THR D CA 1
ATOM 7713 C C . THR D 1 248 ? 27.009 -5.813 -19.482 1.00 43.00 248 THR D C 1
ATOM 7714 O O . THR D 1 248 ? 26.659 -6.339 -20.550 1.00 42.54 248 THR D O 1
ATOM 7718 N N . TYR D 1 249 ? 27.565 -4.591 -19.419 1.00 38.45 249 TYR D N 1
ATOM 7719 C CA . TYR D 1 249 ? 27.852 -3.829 -20.636 1.00 45.40 249 TYR D CA 1
ATOM 7720 C C . TYR D 1 249 ? 28.847 -4.569 -21.520 1.00 40.03 249 TYR D C 1
ATOM 7721 O O . TYR D 1 249 ? 28.674 -4.652 -22.742 1.00 37.63 249 TYR D O 1
ATOM 7730 N N . LEU D 1 250 ? 29.877 -5.157 -20.914 1.00 36.11 250 LEU D N 1
ATOM 7731 C CA . LEU D 1 250 ? 30.881 -5.847 -21.713 1.00 34.72 250 LEU D CA 1
ATOM 7732 C C . LEU D 1 250 ? 30.330 -7.120 -22.339 1.00 42.05 250 LEU D C 1
ATOM 7733 O O . LEU D 1 250 ? 30.824 -7.553 -23.390 1.00 39.38 250 LEU D O 1
ATOM 7738 N N . HIS D 1 251 ? 29.367 -7.772 -21.680 1.00 44.76 251 HIS D N 1
ATOM 7739 C CA . HIS D 1 251 ? 28.736 -8.941 -22.291 1.00 47.00 251 HIS D CA 1
ATOM 7740 C C . HIS D 1 251 ? 27.919 -8.515 -23.499 1.00 51.80 251 HIS D C 1
ATOM 7741 O O . HIS D 1 251 ? 28.023 -9.105 -24.580 1.00 47.13 251 HIS D O 1
ATOM 7748 N N . GLU D 1 252 ? 27.156 -7.432 -23.345 1.00 48.54 252 GLU D N 1
ATOM 7749 C CA . GLU D 1 252 ? 26.419 -6.866 -24.464 1.00 56.36 252 GLU D CA 1
ATOM 7750 C C . GLU D 1 252 ? 27.364 -6.467 -25.591 1.00 60.21 252 GLU D C 1
ATOM 7751 O O . GLU D 1 252 ? 27.079 -6.719 -26.768 1.00 56.73 252 GLU D O 1
ATOM 7757 N N . LEU D 1 253 ? 28.507 -5.862 -25.244 1.00 52.59 253 LEU D N 1
ATOM 7758 C CA . LEU D 1 253 ? 29.480 -5.447 -26.255 1.00 50.37 253 LEU D CA 1
ATOM 7759 C C . LEU D 1 253 ? 29.990 -6.637 -27.049 1.00 51.40 253 LEU D C 1
ATOM 7760 O O . LEU D 1 253 ? 30.035 -6.600 -28.282 1.00 46.41 253 LEU D O 1
ATOM 7765 N N . CYS D 1 254 ? 30.387 -7.702 -26.354 1.00 45.42 254 CYS D N 1
ATOM 7766 C CA . CYS D 1 254 ? 30.960 -8.859 -27.035 1.00 52.17 254 CYS D CA 1
ATOM 7767 C C . CYS D 1 254 ? 29.950 -9.535 -27.957 1.00 52.71 254 CYS D C 1
ATOM 7768 O O . CYS D 1 254 ? 30.324 -10.041 -29.022 1.00 53.35 254 CYS D O 1
ATOM 7771 N N . THR D 1 255 ? 28.674 -9.572 -27.573 1.00 55.25 255 THR D N 1
ATOM 7772 C CA . THR D 1 255 ? 27.702 -10.217 -28.449 1.00 65.02 255 THR D CA 1
ATOM 7773 C C . THR D 1 255 ? 27.531 -9.460 -29.759 1.00 60.28 255 THR D C 1
ATOM 7774 O O . THR D 1 255 ? 27.142 -10.061 -30.764 1.00 61.81 255 THR D O 1
ATOM 7778 N N . HIS D 1 256 ? 27.833 -8.160 -29.784 1.00 55.44 256 HIS D N 1
ATOM 7779 C CA . HIS D 1 256 ? 27.718 -7.378 -31.010 1.00 60.21 256 HIS D CA 1
ATOM 7780 C C . HIS D 1 256 ? 29.042 -7.228 -31.757 1.00 57.32 256 HIS D C 1
ATOM 7781 O O . HIS D 1 256 ? 29.034 -6.984 -32.972 1.00 61.29 256 HIS D O 1
ATOM 7788 N N . VAL D 1 257 ? 30.175 -7.373 -31.080 1.00 54.04 257 VAL D N 1
ATOM 7789 C CA . VAL D 1 257 ? 31.477 -7.143 -31.692 1.00 52.96 257 VAL D CA 1
ATOM 7790 C C . VAL D 1 257 ? 32.126 -8.441 -32.146 1.00 59.42 257 VAL D C 1
ATOM 7791 O O . VAL D 1 257 ? 32.804 -8.469 -33.173 1.00 56.05 257 VAL D O 1
ATOM 7795 N N . ARG D 1 258 ? 31.918 -9.519 -31.393 1.00 53.13 258 ARG D N 1
ATOM 7796 C CA . ARG D 1 258 ? 32.690 -10.745 -31.540 1.00 59.02 258 ARG D CA 1
ATOM 7797 C C . ARG D 1 258 ? 31.860 -11.808 -32.248 1.00 61.15 258 ARG D C 1
ATOM 7798 O O . ARG D 1 258 ? 30.697 -12.027 -31.898 1.00 61.51 258 ARG D O 1
ATOM 7806 N N . ARG D 1 259 ? 32.446 -12.427 -33.272 1.00 66.75 259 ARG D N 1
ATOM 7807 C CA . ARG D 1 259 ? 31.845 -13.558 -33.966 1.00 79.01 259 ARG D CA 1
ATOM 7808 C C . ARG D 1 259 ? 32.894 -14.617 -34.265 1.00 77.74 259 ARG D C 1
ATOM 7809 O O . ARG D 1 259 ? 34.034 -14.299 -34.619 1.00 87.82 259 ARG D O 1
ATOM 7817 N N . THR D 1 260 ? 32.505 -15.876 -34.090 1.00 79.72 260 THR D N 1
ATOM 7818 C CA . THR D 1 260 ? 33.269 -17.003 -34.601 1.00 98.00 260 THR D CA 1
ATOM 7819 C C . THR D 1 260 ? 32.655 -17.458 -35.927 1.00 110.50 260 THR D C 1
ATOM 7820 O O . THR D 1 260 ? 33.075 -17.059 -37.022 1.00 92.01 260 THR D O 1
#

Sequence (988 aa):
SKYQVLTVGNPNSGKTTLFNGLTGAKQQVGNWAGVTVEKKTGSFVHAGDEFSLTDLPGIYALDSGNDIDESIASRAVLTHPADVIINVVDATCLERSLYMTLQLRELRRPMIVVLNKMDALKRERVHLDLKQLEAFLGCPVLALSANNKEQVRRFKEKLHKLLVQGIALKQIELHYGAEFESLIHELEPMFAEQAVSARALAIRALENDRLVINGLKEAERQNVEQRQHECQVDIDLLVANVRYTYLHELCTHVRRTSKYQVLTVGNPNSGKKTTLFNGLTGEKKTGSFVHAGDEFSLTDLPGIYALDSIDESIASRAVLTHPADVIINVVDATCLERSLYMTLQLRELRRPMIVVLNKMDALKRERVHLDLKQLEAFLGCPVLALSANNKEQVRRFKEKLHKLLVQGIALKQIELHYGAEFESLIHELEPMFAEQAVSARALAIRALENDRLVINGLKEANVEQRQHECQVDIDLLVANVRYTYLHELCTHVRRTESKYQVLTVGNPNSGKTTLFNGLTGAKTGSFVHAGDEFSLTDLPGIYALDSSIDESIASRAVLTHPADVIINVVDATCLERSLYMTLQLRELRRPMIVVLNKMDALKRERVHLDLKQLEAFLGCPVLALSANNKEQVRRFKEKLHKLLVQGIALKQIELHYGAEFESLIHELEPMFAEQAVSARALAIRALENDRLVINGLKERQNVEQRQHECQVDIDLLVANVRYTYLHELCTHVRRTSKYQVLTVGNPNSGKTTLFNGLTGAKQQVGNWAGVTVEKKTGSFVHAGDEFSLTDLPGIYALDSGSIDESIASRAVLTHPADVIINVVDATCCLERSLYMTLQLRELRRPMIVVLNKMDALKRERVHLDLKQLEAFLGCPVLALSANNKEQVRRFKEKLHKLLVQGIALKQIELHYGAEFESLIHELEPMFAEQAVSARALAIRALENDRLVINGAERQNVEQRQHECQVDIDLLVANVRYTYLHELCTHVRRT

InterPro domains:
  IPR003373 Ferrous iron transport protein B [TIGR00437] (9-688)
  IPR006073 GTP binding domain [PR00326] (5-25)
  IPR006073 GTP binding domain [PR00326] (26-44)
  IPR006073 GTP binding domain [PR00326] (53-68)
  IPR011640 Ferrous iron transport protein B, C-terminal [PF07664] (452-504)
  IPR011642 Nucleoside transporter/FeoB GTPase, Gate domain [PF07670] (349-442)
  IPR011642 Nucleoside transporter/FeoB GTPase, Gate domain [PF07670] (510-691)
  IPR027417 P-loop containing nucleoside triphosphate hydrolase [G3DSA:3.40.50.300] (3-178)
  IPR027417 P-loop containing nucleoside triphosphate hydrolase [SSF52540] (4-173)
  IPR030389 FeoB-type guanine nucleotide-binding (G) domain [PF02421] (4-161)
  IPR030389 FeoB-type guanine nucleotide-binding (G) domain [PS51711] (2-168)
  IPR030389 FeoB-type guanine nucleotide-binding (G) domain [cd01879] (8-166)
  IPR041069 FeoB, cytosolic helical domain [PF17910] (179-257)
  IPR050860 Fe(2+) Transporter FeoB GTPase [PTHR43185] (2-720)